Protein AF-A0A9P1GU45-F1 (afdb_monomer_lite)

Sequence (1144 aa):
MELRARAYQVQENEVKVYASIAVDAEQRFPANLCLVIDVSGSMQLPAVLKDQEASELSILDIVVHSCRTVIHSLSAEDQLGIVTYSDAAEVKLALTAMDAAGKAAAEAALQTLRADGQTNLWQGLESALDLLRSATSSGRISSALLLTDGVPNVEPVEGHLAALRRYQEASGKLPCTLHTFGFGYDLDSQLLDQLSQAAGGIYVFIPDAGFVGTALVNCTGTAVTALGRNAQLTLTTEGTSCTSCTSCRALGYGERKGTVELGSIQLGQSKDVILDLKFVARPERLKLHLEFDGPAGSESHELDVDLQSLPTELSEECSLQSWRLQVVEMTQKLLGLKEEELPGAQQRVEDFLCFLRSATTAGADERLSALLEDVDGQVREAVSRQDWYQSWGAHYLRSLSRAHLAQVCNNFKDPGVQHYGGNLFHEVRDAADEIFLKLPPPNPATRSNVELLMAMGFPEDEVQRALEYAYDNVEQAATYLMEGMPAHRPAVRPVAHHPHRTVDMRAYYDASGAVADRPRGFGVWRQEPSPTGRPRPSTSNCTWRIFRQRLDHFEDSDAVDVATFPQRLCLYEGWWRNASLSGFRARGTAPGPIFFYTGNESPVDEYVNQTGLMWELAESFGALLVFAEHRCEPKSHGAFCGKGAARNCVGYCTTAQALADYAAILADLNRGAERSAVVVFGGSYGGMLSGWMRMKMPSVVDGAIAASAPIWQLATTVTHETLDWPSMAISRGLSAAGGASNRCFDTLRVAWPLLEGGFRSSQQLQLLSRRVNSCATLRSARSFTTWAQEAYFLLAEGNYPFPSTYIPSAVGDGGTLPAWPMRVACSHLNEDFGVQLEGSLKELNYTVTLGDLKVSVDWSQLQSNAAQLSERQLQPLLRLAEQVTKASAVWYNVSGTKTCWQMSQEVSQSTQKPSSPSGAKCPTCPACDKCPLCPVSRCAQIEAPCNFTGSVEKTFAWTSIVCNDDLSQISARGVGRDFYWPPWPYGTPRNYTVASITGPRGPQPGTCGAELSAQGLFGAPNTTDLWSSWLTAYYGGRDEIGQHRNIVWSNGALDPWSGMGVYPKNSKGSEGPMVQEINEDGSQISLVLDLGAHHLDLMFSDPHDPPCAAQARAIEKQRIWQWCQEAYSRYSSSGETDAESVVF

InterPro domains:
  IPR002035 von Willebrand factor, type A [PF13519] (34-150)
  IPR002035 von Willebrand factor, type A [PS50234] (32-205)
  IPR002035 von Willebrand factor, type A [SM00327] (30-218)
  IPR008758 Peptidase S28 [PF05577] (549-781)
  IPR009060 UBA-like superfamily [SSF46934] (429-487)
  IPR015940 Ubiquitin-associated domain [PF00627] (448-481)
  IPR015940 Ubiquitin-associated domain [PS50030] (444-484)
  IPR015940 Ubiquitin-associated domain [SM00165] (446-483)
  IPR029058 Alpha/Beta hydrolase fold [G3DSA:3.40.50.1820] (539-733)
  IPR029058 Alpha/Beta hydrolase fold [G3DSA:3.40.50.1820] (935-1128)
  IPR029058 Alpha/Beta hydrolase fold [SSF53474] (588-719)
  IPR032838 VWA-Hint protein, Vwaint domain [PF14624] (365-434)
  IPR036465 von Willebrand factor A-like domain superfamily [G3DSA:3.40.50.410] (31-220)
  IPR036465 von Willebrand factor A-like domain superfamily [SSF53300] (28-212)
  IPR041969 Intermembrane lipid transfer protein VPS13D, UBA domain [cd14306] (450-485)
  IPR042269 Serine carboxypeptidase S28, SKS domain [G3DSA:1.20.120.980] (734-917)

Organism: NCBI:txid2562237

Secondary structure (DSSP, 8-state):
-EEEEEEEEEETTEEEEEEEEE---SSPPPEEEEEEEE-SGGGGSBPPPTTSPPPSSBHHHHHHHHHHHHHHHS-TT-EEEEEEESSSEEEEEEEEE-SHHHHHHHHHHHHT----S---HHHHHHHHHHHHHTTTTSS-EEEEEEEESS--SS--TT-HHHHHHHHHHHHSS-SSEEEEEEESSSS-HHHHHHHHHHTT--EEEE-SHHHHHHHHHHHHHHHHTEEEEEEEEEEEETTEES-SEEEEEETTTEE-SSEEEEEEEETTS-EEEEEEEEESS--SEEEEEEEEEETTEEEEEEEEEE-SS--SSPPHHHHHHHHHHHHHHHHHHTTT--GGGHHHHHHHHHHHHHHHHHHT-SS--HHHHHHHHHIIIIIHHHHH-HHHIIIIIHHHHHHHHHHHHHT----SS-GGGTT---HHHHHHHHHHHHHHHHSPPPPP----HHHHHHTTT--HHHHHHHHHHTTT-HHHHHHHHHH---SS----PPPPP-PPPP---TTSB-TTS-BPPPPS-----------TTSPPP-GGG-EEEEEEEES-SS-----SS--EEEEEEEEE-TT---TTT-S---TT-PPPPEEEEE--SS-HHHHHTT-HHHHHHHHHHTPEEEEEPPTTSTTT-GGGGT----S-SSTT--HHHHHHHHHHHHHHHT-SSSPPPEEEEEETHHHHHHHHHHHH-TTT-SEEEEET--TT-STTT--TTTTTHHHHHHHHHTSGGGT--TTHHHHHHHHHHHHHHH--SHHHHHHHHHHHTBSS--S-HHHHHHHHHHHHHHHHHT--SS-B-HHHHHHSSS--BPSSHHHHHHHTT-S---EEEEEETTTTEEEEEETTEEEEEETTEEEE-GGG--TTTTHHHHHHHHHHHHHHHHHHTTTS--SSB---------S--PPP------TTS---TTPPPPPHHHHTT-PPPP---SPPPTTHHHHHHHHHHT------B-SSSSS--S-BTTT--TT--HHHHHTTTSS-THHHHHHHHHHT---S-SS--TT--HHHHHH--TTTGGG--SEEEEEETT-TTGGGS---TT--GGGS-SEEESSTTSSEEEEEETT--TTGGGSPP-TT--HHHHHHHHHHHHHHHHHHHHHHHHHHHH----TT----

Radius of gyration: 36.73 Å; chains: 1; bounding box: 100×84×94 Å

Foldseek 3Di:
DDWDKAWFDADAQKIKMKIKDAFADDDFDAAEEEELAEQAQQQQFFFDDVPDPGDLFGNLLLVLLLVLLLLVLHDQSHWYWYWYDAPAIDTLGQTDGSDPVRSVSSNVSSVPGHRYHHAQPQRSVVVRQVRLQVCLLVLHAYEYEAEDAEEHPDADPVGRLVSLVVVCVVVVHGSHQYEYEYEAQHYPLVVNLSNNVVRLHAYAYHHGSVWSNLLSLQVSLQRRQWFFFQKKKFKDDPPDQPPQWPFKAKQLQGTDRGMGGLGTDGHQFMRMIMITTGGPHDGQWMKIKIWTQGSVGIDIDIDIYGDPDHHNDDDPVNVLLNLLSVLLVLLVVVAPDDPVCLVVNLVSLVVSLVVLVVVQPDPRDVLSVLVSCLSVPLQSVCSVDPVSVNRPSNSVSRRSSRLSSNLGQSGDPRSNSVPRDGPSSVVSSVVSVVSSVPDDRRDHPDDQLLRVVVVVVADSVLLVVLCVLVVNDNVSSNVCRVPNHDPDRDDDDDDDDDDDDDDDPPPAADPVRDGPDDDPDDDDDDPDPDPPPDDQDACVQWDKDWDWAFLDPPDDDPDPDGDTWTWIKTKHQPLWQDPVPPPDPPPPDAGQAEEEQLADQFFLRLLRHFLALCVVLCNVRSYIYMYTHFCLYCVGGVLQVQPDQALARLQSLALVNSLVRRLVVLLVVQQAQGGHAYEYEYFEVSLQSQLLSCLPPVVRHLFYERFLYLLQLDLVRDAPLLQALLQVLLLCCQDVLLPAANQRLVLLLPLLLCQQQQQDDQVSQQLLCVLLQAPDRDPGSVLLNVLLVVLSQLLLQVQAQAWDQNSCVQPHPRFIQGHRLSNVLRVLRNDDLVKDWDDALLQQAIWIDRQPWIWTGHQQDIDIPNVVDDPVRCVSSSSSSNSSSVSSCSRVCSVVPDPGHHSPDPPPPDPDDDDDPPDDADPPDDDDPPDDRDDPVVVPPDRRGQRQPDDDDRSSSVLSHCQNQVPFRRHWDCLRNGSDPRTPVRPQDVPHGSCRRCPLHDDQSCVSQVVCVVSSRHNGDNHDDSNRCRSCVPSHHLVCSQVGFNYEFEAESSESSQSSTHAADPAPGLVHDQWGQNYPSSRYIYGHQSNDRRRLLSGNDDPSDDPSSVVRSVVVSVSVVVSSVVVSVVCVVVSDSDSPPPDD

Structure (mmCIF, N/CA/C/O backbone):
data_AF-A0A9P1GU45-F1
#
_entry.id   AF-A0A9P1GU45-F1
#
loop_
_atom_site.group_PDB
_atom_site.id
_atom_site.type_symbol
_atom_site.label_atom_id
_atom_site.label_alt_id
_atom_site.label_comp_id
_atom_site.label_asym_id
_atom_site.label_entity_id
_atom_site.label_seq_id
_atom_site.pdbx_PDB_ins_code
_atom_site.Cartn_x
_atom_site.Cartn_y
_atom_site.Cartn_z
_atom_site.occupancy
_atom_site.B_iso_or_equiv
_atom_site.auth_seq_id
_atom_site.auth_comp_id
_atom_site.auth_asym_id
_atom_site.auth_atom_id
_atom_site.pdbx_PDB_model_num
ATOM 1 N N . MET A 1 1 ? -43.616 10.284 -11.484 1.00 79.94 1 MET A N 1
ATOM 2 C CA . MET A 1 1 ? -43.050 11.452 -10.782 1.00 79.94 1 MET A CA 1
ATOM 3 C C . MET A 1 1 ? -44.050 11.948 -9.755 1.00 79.94 1 MET A C 1
ATOM 5 O O . MET A 1 1 ? -45.228 12.053 -10.078 1.00 79.94 1 MET A O 1
ATOM 9 N N . GLU A 1 2 ? -43.591 12.233 -8.542 1.00 86.12 2 GLU A N 1
ATOM 10 C CA . GLU A 1 2 ? -44.412 12.716 -7.436 1.00 86.12 2 GLU A CA 1
ATOM 11 C C . GLU A 1 2 ? -43.676 13.829 -6.674 1.00 86.12 2 GLU A C 1
ATOM 13 O O . GLU A 1 2 ? -42.556 13.634 -6.204 1.00 86.12 2 GLU A O 1
ATOM 18 N N . LEU A 1 3 ? -44.310 15.002 -6.556 1.00 91.88 3 LEU A N 1
ATOM 19 C CA . LEU A 1 3 ? -43.859 16.091 -5.688 1.00 91.88 3 LEU A CA 1
ATOM 20 C C . LEU A 1 3 ? -44.519 15.912 -4.318 1.00 91.88 3 LEU A C 1
ATOM 22 O O . LEU A 1 3 ? -45.742 15.993 -4.203 1.00 91.88 3 LEU A O 1
ATOM 26 N N . ARG A 1 4 ? -43.710 15.684 -3.283 1.00 93.50 4 ARG A N 1
ATOM 27 C CA . ARG A 1 4 ? -44.151 15.536 -1.891 1.00 93.50 4 ARG A CA 1
ATOM 28 C C . ARG A 1 4 ? -43.561 16.655 -1.048 1.00 93.50 4 ARG A C 1
ATOM 30 O O . ARG A 1 4 ? -42.421 17.056 -1.261 1.00 93.50 4 ARG A O 1
ATOM 37 N N . ALA A 1 5 ? -44.301 17.132 -0.053 1.00 93.25 5 ALA A N 1
ATOM 38 C CA . ALA A 1 5 ? -43.757 18.070 0.918 1.00 93.25 5 ALA A CA 1
ATOM 39 C C . ALA A 1 5 ? -44.391 17.911 2.296 1.00 93.25 5 ALA A C 1
ATOM 41 O O . ALA A 1 5 ? -45.558 17.540 2.427 1.00 93.25 5 ALA A O 1
ATOM 42 N N . ARG A 1 6 ? -43.611 18.220 3.332 1.00 93.50 6 ARG A N 1
ATOM 43 C CA . ARG A 1 6 ? -44.052 18.226 4.725 1.00 93.50 6 ARG A CA 1
ATOM 44 C C . ARG A 1 6 ? -43.491 19.442 5.449 1.00 93.50 6 ARG A C 1
ATOM 46 O O . ARG A 1 6 ? -42.297 19.720 5.369 1.00 93.50 6 ARG A O 1
ATOM 53 N N . ALA A 1 7 ? -44.368 20.156 6.145 1.00 93.69 7 ALA A N 1
ATOM 54 C CA . ALA A 1 7 ? -44.029 21.337 6.924 1.00 93.69 7 ALA A CA 1
ATOM 55 C C . ALA A 1 7 ? -43.937 21.009 8.424 1.00 93.69 7 ALA A C 1
ATOM 57 O O . ALA A 1 7 ? -44.648 20.135 8.925 1.00 93.69 7 ALA A O 1
ATOM 58 N N . TYR A 1 8 ? -43.070 21.734 9.128 1.00 94.94 8 TYR A N 1
ATOM 59 C CA . TYR A 1 8 ? -42.759 21.563 10.545 1.00 94.94 8 TYR A CA 1
ATOM 60 C C . TYR A 1 8 ? -42.698 22.919 11.247 1.00 94.94 8 TYR A C 1
ATOM 62 O O . TYR A 1 8 ? -42.194 23.898 10.692 1.00 94.94 8 TYR A O 1
ATOM 70 N N . GLN A 1 9 ? -43.194 22.975 12.480 1.00 92.75 9 GLN A N 1
ATOM 71 C CA . GLN A 1 9 ? -43.167 24.176 13.307 1.00 92.75 9 GLN A CA 1
ATOM 72 C C . GLN A 1 9 ? -41.803 24.327 13.984 1.00 92.75 9 GLN A C 1
ATOM 74 O O . GLN A 1 9 ? -41.399 23.438 14.730 1.00 92.75 9 GLN A O 1
ATOM 79 N N . VAL A 1 10 ? -41.133 25.469 13.788 1.00 89.62 10 VAL A N 1
ATOM 80 C CA . VAL A 1 10 ? -39.860 25.781 14.467 1.00 89.62 10 VAL A CA 1
ATOM 81 C C . VAL A 1 10 ? -40.077 26.797 15.596 1.00 89.62 10 VAL A C 1
ATOM 83 O O . VAL A 1 10 ? -39.764 26.513 16.748 1.00 89.62 10 VAL A O 1
ATOM 86 N N . GLN A 1 11 ? -40.667 27.960 15.292 1.00 86.00 11 GLN A N 1
ATOM 87 C CA . GLN A 1 11 ? -41.050 29.013 16.258 1.00 86.00 11 GLN A CA 1
ATOM 88 C C . GLN A 1 11 ? -42.329 29.721 15.799 1.00 86.00 11 GLN A C 1
ATOM 90 O O . GLN A 1 11 ? -42.783 29.477 14.690 1.00 86.00 11 GLN A O 1
ATOM 95 N N . GLU A 1 12 ? -42.925 30.609 16.600 1.00 78.19 12 GLU A N 1
ATOM 96 C CA . GLU A 1 12 ? -44.137 31.355 16.223 1.00 78.19 12 GLU A CA 1
ATOM 97 C C . GLU A 1 12 ? -43.920 32.152 14.911 1.00 78.19 12 GLU A C 1
ATOM 99 O O . GLU A 1 12 ? -43.181 33.133 14.880 1.00 78.19 12 GLU A O 1
ATOM 104 N N . ASN A 1 13 ? -44.553 31.700 13.817 1.00 82.31 13 ASN A N 1
ATOM 105 C CA . ASN A 1 13 ? -44.382 32.149 12.417 1.00 82.31 13 ASN A CA 1
ATOM 106 C C . ASN A 1 13 ? -43.105 31.703 11.664 1.00 82.31 13 ASN A C 1
ATOM 108 O O . ASN A 1 13 ? -42.894 32.141 10.531 1.00 82.31 13 ASN A O 1
ATOM 112 N N . GLU A 1 14 ? -42.303 30.794 12.222 1.00 89.69 14 GLU A N 1
ATOM 113 C CA . GLU A 1 14 ? -41.177 30.133 11.540 1.00 89.69 14 GLU A CA 1
ATOM 114 C C . GLU A 1 14 ? -41.497 28.662 11.248 1.00 89.69 14 GLU A C 1
ATOM 116 O O . GLU A 1 14 ? -41.825 27.882 12.149 1.00 89.69 14 GLU A O 1
ATOM 121 N N . VAL A 1 15 ? -41.399 28.290 9.973 1.00 91.62 15 VAL A N 1
ATOM 122 C CA . VAL A 1 15 ? -41.758 26.975 9.441 1.00 91.62 15 VAL A CA 1
ATOM 123 C C . VAL A 1 15 ? -40.598 26.416 8.627 1.00 91.62 15 VAL A C 1
ATOM 125 O O . VAL A 1 15 ? -40.049 27.106 7.771 1.00 91.62 15 VAL A O 1
ATOM 128 N N . LYS A 1 16 ? -40.271 25.142 8.849 1.00 94.06 16 LYS A N 1
ATOM 129 C CA . LYS A 1 16 ? -39.353 24.376 7.999 1.00 94.06 16 LYS A CA 1
ATOM 130 C C . LYS A 1 16 ? -40.163 23.475 7.073 1.00 94.06 16 LYS A C 1
ATOM 132 O O . LYS A 1 16 ? -41.028 22.745 7.549 1.00 94.06 16 LYS A O 1
ATOM 137 N N . VAL A 1 17 ? -39.902 23.506 5.771 1.00 93.44 17 VAL A N 1
ATOM 138 C CA . VAL A 1 17 ? -40.569 22.651 4.778 1.00 93.44 17 VAL A CA 1
ATOM 139 C C . VAL A 1 17 ? -39.537 21.749 4.118 1.00 93.44 17 VAL A C 1
ATOM 141 O O . VAL A 1 17 ? -38.572 22.230 3.531 1.00 93.44 17 VAL A O 1
ATOM 144 N N . TYR A 1 18 ? -39.757 20.442 4.208 1.00 95.50 18 TYR A N 1
ATOM 145 C CA . TYR A 1 18 ? -39.042 19.442 3.426 1.00 95.50 18 TYR A CA 1
ATOM 146 C C . TYR A 1 18 ? -39.860 19.127 2.179 1.00 95.50 18 TYR A C 1
ATOM 148 O O . TYR A 1 18 ? -41.001 18.684 2.307 1.00 95.50 18 TYR A O 1
ATOM 156 N N . ALA A 1 19 ? -39.296 19.375 1.000 1.00 94.31 19 ALA A N 1
ATOM 157 C CA . ALA A 1 19 ? -39.880 19.016 -0.286 1.00 94.31 19 ALA A CA 1
ATOM 158 C C . ALA A 1 19 ? -39.000 17.966 -0.973 1.00 94.31 19 ALA A C 1
ATOM 160 O O . ALA A 1 19 ? -37.783 18.125 -1.031 1.00 94.31 19 ALA A O 1
ATOM 161 N N . SER A 1 20 ? -39.622 16.914 -1.499 1.00 94.44 20 SER A N 1
ATOM 162 C CA . SER A 1 20 ? -38.959 15.821 -2.203 1.00 94.44 20 SER A CA 1
ATOM 163 C C . SER A 1 20 ? -39.641 15.578 -3.541 1.00 94.44 20 SER A C 1
ATOM 165 O O . SER A 1 20 ? -40.869 15.478 -3.625 1.00 94.44 20 SER A O 1
ATOM 167 N N . ILE A 1 21 ? -38.838 15.512 -4.594 1.00 92.62 21 ILE A N 1
ATOM 168 C CA . ILE A 1 21 ? -39.270 15.246 -5.961 1.00 92.62 21 ILE A CA 1
ATOM 169 C C . ILE A 1 21 ? -38.822 13.830 -6.288 1.00 92.62 21 ILE A C 1
ATOM 171 O O . ILE A 1 21 ? -37.649 13.618 -6.580 1.00 92.62 21 ILE A O 1
ATOM 175 N N . ALA A 1 22 ? -39.735 12.866 -6.207 1.00 84.31 22 ALA A N 1
ATOM 176 C CA . ALA A 1 22 ? -39.440 11.460 -6.455 1.00 84.31 22 ALA A CA 1
ATOM 177 C C . ALA A 1 22 ? -39.837 11.063 -7.881 1.00 84.31 22 ALA A C 1
ATOM 179 O O . ALA A 1 22 ? -40.933 11.379 -8.359 1.00 84.31 22 ALA A O 1
ATOM 180 N N . VAL A 1 23 ? -38.954 10.347 -8.572 1.00 83.56 23 VAL A N 1
ATOM 181 C CA . VAL A 1 23 ? -39.181 9.891 -9.943 1.00 83.56 23 VAL A CA 1
ATOM 182 C C . VAL A 1 23 ? -38.963 8.387 -10.025 1.00 83.56 23 VAL A C 1
ATOM 184 O O . VAL A 1 23 ? -37.874 7.923 -10.344 1.00 83.56 23 VAL A O 1
ATOM 187 N N . ASP A 1 24 ? -40.025 7.623 -9.782 1.00 74.56 24 ASP A N 1
ATOM 188 C CA . ASP A 1 24 ? -40.003 6.173 -9.968 1.00 74.56 24 ASP A CA 1
ATOM 189 C C . ASP A 1 24 ? -40.193 5.852 -11.458 1.00 74.56 24 ASP A C 1
ATOM 191 O O . ASP A 1 24 ? -41.308 5.908 -11.983 1.00 74.56 24 ASP A O 1
ATOM 195 N N . ALA A 1 25 ? -39.095 5.579 -12.164 1.00 72.75 25 ALA A N 1
ATOM 196 C CA . ALA A 1 25 ? -39.127 5.014 -13.508 1.00 72.75 25 ALA A CA 1
ATOM 197 C C . ALA A 1 25 ? -37.917 4.101 -13.730 1.00 72.75 25 ALA A C 1
ATOM 199 O O . ALA A 1 25 ? -36.798 4.436 -13.346 1.00 72.75 25 ALA A O 1
ATOM 200 N N . GLU A 1 26 ? -38.156 2.963 -14.378 1.00 67.62 26 GLU A N 1
ATOM 201 C CA . GLU A 1 26 ? -37.149 1.915 -14.596 1.00 67.62 26 GLU A CA 1
ATOM 202 C C . GLU A 1 26 ? -36.480 2.002 -15.979 1.00 67.62 26 GLU A C 1
ATOM 204 O O . GLU A 1 26 ? -35.521 1.288 -16.246 1.00 67.62 26 GLU A O 1
ATOM 209 N N . GLN A 1 27 ? -36.953 2.885 -16.869 1.00 78.06 27 GLN A N 1
ATOM 210 C CA . GLN A 1 27 ? -36.431 3.025 -18.230 1.00 78.06 27 GLN A CA 1
ATOM 211 C C . GLN A 1 27 ? -36.032 4.475 -18.524 1.00 78.06 27 GLN A C 1
ATOM 213 O O . GLN A 1 27 ? -36.821 5.395 -18.304 1.00 78.06 27 GLN A O 1
ATOM 218 N N . ARG A 1 28 ? -34.814 4.675 -19.049 1.00 87.44 28 ARG A N 1
ATOM 219 C CA . ARG A 1 28 ? -34.313 5.998 -19.459 1.00 87.44 28 ARG A CA 1
ATOM 220 C C . ARG A 1 28 ? -34.787 6.418 -20.846 1.00 87.44 28 ARG A C 1
ATOM 222 O O . ARG A 1 28 ? -35.091 5.579 -21.691 1.00 87.44 28 ARG A O 1
ATOM 229 N N . PHE A 1 29 ? -34.761 7.726 -21.086 1.00 87.25 29 PHE A N 1
ATOM 230 C CA . PHE A 1 29 ? -34.951 8.309 -22.410 1.00 87.25 29 PHE A CA 1
ATOM 231 C C . PHE A 1 29 ? -33.634 8.321 -23.204 1.00 87.25 29 PHE A C 1
ATOM 233 O O . PHE A 1 29 ? -32.552 8.328 -22.603 1.00 87.25 29 PHE A O 1
ATOM 240 N N . PRO A 1 30 ? -33.698 8.350 -24.546 1.00 90.12 30 PRO A N 1
ATOM 241 C CA . PRO A 1 30 ? -32.519 8.597 -25.362 1.00 90.12 30 PRO A CA 1
ATOM 242 C C . PRO A 1 30 ? -31.936 9.989 -25.082 1.00 90.12 30 PRO A C 1
ATOM 244 O O . PRO A 1 30 ? -32.676 10.968 -24.941 1.00 90.12 30 PRO A O 1
ATOM 247 N N . ALA A 1 31 ? -30.611 10.082 -25.027 1.00 92.06 31 ALA A N 1
ATOM 248 C CA . ALA A 1 31 ? -29.889 11.298 -24.670 1.00 92.06 31 ALA A CA 1
ATOM 249 C C . ALA A 1 31 ? -29.032 11.826 -25.829 1.00 92.06 31 ALA A C 1
ATOM 251 O O . ALA A 1 31 ? -28.593 11.071 -26.699 1.00 92.06 31 ALA A O 1
ATOM 252 N N . ASN A 1 32 ? -28.773 13.134 -25.816 1.00 94.12 32 ASN A N 1
ATOM 253 C CA . ASN A 1 32 ? -27.743 13.766 -26.634 1.00 94.12 32 ASN A CA 1
ATOM 254 C C . ASN A 1 32 ? -26.574 14.160 -25.733 1.00 94.12 32 ASN A C 1
ATOM 256 O O . ASN A 1 32 ? -26.759 14.905 -24.771 1.00 94.12 32 ASN A O 1
ATOM 260 N N . LEU A 1 33 ? -25.366 13.722 -26.063 1.00 95.38 33 LEU A N 1
ATOM 261 C CA . LEU A 1 33 ? -24.152 14.151 -25.378 1.00 95.38 33 LEU A CA 1
ATOM 262 C C . LEU A 1 33 ? -23.225 14.891 -26.337 1.00 95.38 33 LEU A C 1
ATOM 264 O O . LEU A 1 33 ? -23.083 14.516 -27.497 1.00 95.38 33 LEU A O 1
ATOM 268 N N . CYS A 1 34 ? -22.569 15.936 -25.848 1.00 97.19 34 CYS A N 1
ATOM 269 C CA . CYS A 1 34 ? -21.480 16.596 -26.558 1.00 97.19 34 CYS A CA 1
ATOM 270 C C . CYS A 1 34 ? -20.220 16.562 -25.697 1.00 97.19 34 CYS A C 1
ATOM 272 O O . CYS A 1 34 ? -20.210 17.125 -24.603 1.00 97.19 34 CYS A O 1
ATOM 274 N N . LEU A 1 35 ? -19.163 15.928 -26.197 1.00 97.50 35 LEU A N 1
ATOM 275 C CA . LEU A 1 35 ? -17.834 15.997 -25.596 1.00 97.50 35 LEU A CA 1
ATOM 276 C C . LEU A 1 35 ? -17.165 17.274 -26.096 1.00 97.50 35 LEU A C 1
ATOM 278 O O . LEU A 1 35 ? -17.007 17.446 -27.304 1.00 97.50 35 LEU A O 1
ATOM 282 N N . VAL A 1 36 ? -16.828 18.177 -25.181 1.00 97.25 36 VAL A N 1
ATOM 283 C CA . VAL A 1 36 ? -16.155 19.447 -25.466 1.00 97.25 36 VAL A CA 1
ATOM 284 C C . VAL A 1 36 ? -14.738 19.329 -24.920 1.00 97.25 36 VAL A C 1
ATOM 286 O O . VAL A 1 36 ? -14.512 19.484 -23.723 1.00 97.25 36 VAL A O 1
ATOM 289 N N . ILE A 1 37 ? -13.812 18.946 -25.794 1.00 96.12 37 ILE A N 1
ATOM 290 C CA . ILE A 1 37 ? -12.472 18.484 -25.436 1.00 96.12 37 ILE A CA 1
ATOM 291 C C . ILE A 1 37 ? -11.472 19.611 -25.662 1.00 96.12 37 ILE A C 1
ATOM 293 O O . ILE A 1 37 ? -11.293 20.076 -26.791 1.00 96.12 37 ILE A O 1
ATOM 297 N N . ASP A 1 38 ? -10.806 20.024 -24.594 1.00 94.19 38 ASP A N 1
ATOM 298 C CA . ASP A 1 38 ? -9.629 20.870 -24.687 1.00 94.19 38 ASP A CA 1
ATOM 299 C C . ASP A 1 38 ? -8.501 20.103 -25.385 1.00 94.19 38 ASP A C 1
ATOM 301 O O . ASP A 1 38 ? -8.163 18.980 -25.007 1.00 94.19 38 ASP A O 1
ATOM 305 N N . VAL A 1 39 ? -7.950 20.688 -26.443 1.00 91.75 39 VAL A N 1
ATOM 306 C CA . VAL A 1 39 ? -6.758 20.177 -27.129 1.00 91.75 39 VAL A CA 1
ATOM 307 C C . VAL A 1 39 ? -5.661 21.237 -27.146 1.00 91.75 39 VAL A C 1
ATOM 309 O O . VAL A 1 39 ? -4.822 21.228 -28.038 1.00 91.75 39 VAL A O 1
ATOM 312 N N . SER A 1 40 ? -5.672 22.169 -26.192 1.00 87.56 40 SER A N 1
ATOM 313 C CA . SER A 1 40 ? -4.612 23.160 -26.017 1.00 87.56 40 SER A CA 1
ATOM 314 C C . SER A 1 40 ? -3.289 22.514 -25.602 1.00 87.56 40 SER A C 1
ATOM 316 O O . SER A 1 40 ? -3.247 21.369 -25.146 1.00 87.56 40 SER A O 1
ATOM 318 N N . GLY A 1 41 ? -2.180 23.243 -25.765 1.00 79.00 41 GLY A N 1
ATOM 319 C CA . GLY A 1 41 ? -0.844 22.721 -25.459 1.00 79.00 41 GLY A CA 1
ATOM 320 C C . GLY A 1 41 ? -0.655 22.234 -24.013 1.00 79.00 41 GLY A C 1
ATOM 321 O O . GLY A 1 41 ? 0.151 21.331 -23.796 1.00 79.00 41 GLY A O 1
ATOM 322 N N . SER A 1 42 ? -1.404 22.764 -23.033 1.00 81.38 42 SER A N 1
ATOM 323 C CA . SER A 1 42 ? -1.340 22.294 -21.637 1.00 81.38 42 SER A CA 1
ATOM 324 C C . SER A 1 42 ? -1.778 20.840 -21.499 1.00 81.38 42 SER A C 1
ATOM 326 O O . SER A 1 42 ? -1.143 20.096 -20.760 1.00 81.38 42 SER A O 1
ATOM 328 N N . MET A 1 43 ? -2.719 20.385 -22.332 1.00 84.50 43 MET A N 1
ATOM 329 C CA . MET A 1 43 ? -3.230 19.011 -22.322 1.00 84.50 43 MET A CA 1
ATOM 330 C C . MET A 1 43 ? -2.166 17.960 -22.692 1.00 84.50 43 MET A C 1
ATOM 332 O O . MET A 1 43 ? -2.415 16.760 -22.559 1.00 84.50 43 MET A O 1
ATOM 336 N N . GLN A 1 44 ? -0.984 18.388 -23.161 1.00 81.12 44 GLN A N 1
ATOM 337 C CA . GLN A 1 44 ? 0.183 17.531 -23.397 1.00 81.12 44 GLN A CA 1
ATOM 338 C C . GLN A 1 44 ? 1.003 17.259 -22.126 1.00 81.12 44 GLN A C 1
ATOM 340 O O . GLN A 1 44 ? 1.896 16.410 -22.150 1.00 81.12 44 GLN A O 1
ATOM 345 N N . LEU A 1 45 ? 0.723 17.958 -21.022 1.00 74.81 45 LEU A N 1
ATOM 346 C CA . LEU A 1 45 ? 1.407 17.726 -19.758 1.00 74.81 45 LEU A CA 1
ATOM 347 C C . LEU A 1 45 ? 1.233 16.264 -19.318 1.00 74.81 45 LEU A C 1
ATOM 349 O O . LEU A 1 45 ? 0.163 15.678 -19.529 1.00 74.81 45 LEU A O 1
ATOM 353 N N . PRO A 1 46 ? 2.270 15.662 -18.711 1.00 71.81 46 PRO A N 1
ATOM 354 C CA . PRO A 1 46 ? 2.176 14.309 -18.195 1.00 71.81 46 PRO A CA 1
ATOM 355 C C . PRO A 1 46 ? 1.057 14.202 -17.170 1.00 71.81 46 PRO A C 1
ATOM 357 O O . PRO A 1 46 ? 0.936 15.026 -16.260 1.00 71.81 46 PRO A O 1
ATOM 360 N N . ALA A 1 47 ? 0.253 13.158 -17.287 1.00 70.31 47 ALA A N 1
ATOM 361 C CA . ALA A 1 47 ? -0.754 12.888 -16.293 1.00 70.31 47 ALA A CA 1
ATOM 362 C C . ALA A 1 47 ? -0.113 12.328 -15.022 1.00 70.31 47 ALA A C 1
ATOM 364 O O . ALA A 1 47 ? 0.564 11.299 -15.039 1.00 70.31 47 ALA A O 1
ATOM 365 N N . VAL A 1 48 ? -0.331 13.010 -13.904 1.00 61.94 48 VAL A N 1
ATOM 366 C CA . VAL A 1 48 ? 0.242 12.632 -12.612 1.00 61.94 48 VAL A CA 1
ATOM 367 C C . VAL A 1 48 ? -0.685 11.634 -11.916 1.00 61.94 48 VAL A C 1
ATOM 369 O O . VAL A 1 48 ? -1.901 11.831 -11.875 1.00 61.94 48 VAL A O 1
ATOM 372 N N . LEU A 1 49 ? -0.116 10.560 -11.365 1.00 55.81 49 LEU A N 1
ATOM 373 C CA . LEU A 1 49 ? -0.759 9.700 -10.372 1.00 55.81 49 LEU A CA 1
ATOM 374 C C . LEU A 1 49 ? -0.231 10.112 -9.000 1.00 55.81 49 LEU A C 1
ATOM 376 O O . LEU A 1 49 ? 0.977 10.266 -8.821 1.00 55.81 49 LEU A O 1
ATOM 380 N N . LYS A 1 50 ? -1.129 10.347 -8.039 1.00 41.50 50 LYS A N 1
ATOM 381 C CA . LYS A 1 50 ? -0.732 10.781 -6.697 1.00 41.50 50 LYS A CA 1
ATOM 382 C C . LYS A 1 50 ? 0.256 9.761 -6.108 1.00 41.50 50 LYS A C 1
ATOM 384 O O . LYS A 1 50 ? -0.049 8.572 -6.060 1.00 41.50 50 LYS A O 1
ATOM 389 N N . ASP A 1 51 ? 1.425 10.252 -5.696 1.00 41.94 51 ASP A N 1
ATOM 390 C CA . ASP A 1 51 ? 2.544 9.481 -5.133 1.00 41.94 51 ASP A CA 1
ATOM 391 C C . ASP A 1 51 ? 3.295 8.549 -6.125 1.00 41.94 51 ASP A C 1
ATOM 393 O O . ASP A 1 51 ? 3.921 7.576 -5.708 1.00 41.94 51 ASP A O 1
ATOM 397 N N . GLN A 1 52 ? 3.284 8.862 -7.432 1.00 40.47 52 GLN A N 1
ATOM 398 C CA . GLN A 1 52 ? 4.095 8.220 -8.488 1.00 40.47 52 GLN A CA 1
ATOM 399 C C . GLN A 1 52 ? 4.805 9.269 -9.374 1.00 40.47 52 GLN A C 1
ATOM 401 O O . GLN A 1 52 ? 4.434 10.444 -9.366 1.00 40.47 52 GLN A O 1
ATOM 406 N N . GLU A 1 53 ? 5.822 8.870 -10.150 1.00 35.50 53 GLU A N 1
ATOM 407 C CA . GLU A 1 53 ? 6.394 9.737 -11.195 1.00 35.50 53 GLU A CA 1
ATOM 408 C C . GLU A 1 53 ? 5.404 9.961 -12.355 1.00 35.50 53 GLU A C 1
ATOM 410 O O . GLU A 1 53 ? 4.446 9.210 -12.544 1.00 35.50 53 GLU A O 1
ATOM 415 N N . ALA A 1 54 ? 5.634 11.036 -13.113 1.00 40.31 54 ALA A N 1
ATOM 416 C CA . ALA A 1 54 ? 4.840 11.439 -14.269 1.00 40.31 54 ALA A CA 1
ATOM 417 C C . ALA A 1 54 ? 4.602 10.268 -15.244 1.00 40.31 54 ALA A C 1
ATOM 419 O O . ALA A 1 54 ? 5.551 9.630 -15.695 1.00 40.31 54 ALA A O 1
ATOM 420 N N . SER A 1 55 ? 3.337 10.000 -15.583 1.00 51.50 55 SER A N 1
ATOM 421 C CA . SER A 1 55 ? 2.977 8.976 -16.569 1.00 51.50 55 SER A CA 1
ATOM 422 C C . SER A 1 55 ? 3.564 9.306 -17.947 1.00 51.50 55 SER A C 1
ATOM 424 O O . SER A 1 55 ? 3.609 10.471 -18.338 1.00 51.50 55 SER A O 1
ATOM 426 N N . GLU A 1 56 ? 3.931 8.287 -18.734 1.00 60.09 56 GLU A N 1
ATOM 427 C CA . GLU A 1 56 ? 4.227 8.443 -20.174 1.00 60.09 56 GLU A CA 1
ATOM 428 C C . GLU A 1 56 ? 2.993 8.904 -20.984 1.00 60.09 56 GLU A C 1
ATOM 430 O O . GLU A 1 56 ? 3.102 9.238 -22.163 1.00 60.09 56 GLU A O 1
ATOM 435 N N . LEU A 1 57 ? 1.811 8.907 -20.358 1.00 70.00 57 LEU A N 1
ATOM 436 C CA . LEU A 1 57 ? 0.552 9.382 -20.921 1.00 70.00 57 LEU A CA 1
ATOM 437 C C . LEU A 1 57 ? 0.329 10.860 -20.591 1.00 70.00 57 LEU A C 1
ATOM 439 O O . LEU A 1 57 ? 0.461 11.282 -19.441 1.00 70.00 57 LEU A O 1
ATOM 443 N N . SER A 1 58 ? -0.098 11.627 -21.589 1.00 83.38 58 SER A N 1
ATOM 444 C CA . SER A 1 58 ? -0.560 13.002 -21.397 1.00 83.38 58 SER A CA 1
ATOM 445 C C . SER A 1 58 ? -1.956 13.058 -20.769 1.00 83.38 58 SER A C 1
ATOM 447 O O . SER A 1 58 ? -2.717 12.083 -20.792 1.00 83.38 58 SER A O 1
ATOM 449 N N . ILE A 1 59 ? -2.338 14.223 -20.244 1.00 84.69 59 ILE A N 1
ATOM 450 C CA . ILE A 1 59 ? -3.716 14.472 -19.796 1.00 84.69 59 ILE A CA 1
ATOM 451 C C . ILE A 1 59 ? -4.708 14.210 -20.944 1.00 84.69 59 ILE A C 1
ATOM 453 O O . ILE A 1 59 ? -5.735 13.556 -20.734 1.00 84.69 59 ILE A O 1
ATOM 457 N N . LEU A 1 60 ? -4.374 14.620 -22.176 1.00 88.50 60 LEU A N 1
ATOM 458 C CA . LEU A 1 60 ? -5.185 14.348 -23.364 1.00 88.50 60 LEU A CA 1
ATOM 459 C C . LEU A 1 60 ? -5.379 12.844 -23.616 1.00 88.50 60 LEU A C 1
ATOM 461 O O . LEU A 1 60 ? -6.485 12.431 -23.965 1.00 88.50 60 LEU A O 1
ATOM 465 N N . ASP A 1 61 ? -4.355 12.013 -23.407 1.00 85.31 61 ASP A N 1
ATOM 466 C CA . ASP A 1 61 ? -4.450 10.559 -23.613 1.00 85.31 61 ASP A CA 1
ATOM 467 C C . ASP A 1 61 ? -5.483 9.917 -22.680 1.00 85.31 61 ASP A C 1
ATOM 469 O O . ASP A 1 61 ? -6.280 9.064 -23.094 1.00 85.31 61 ASP A O 1
ATOM 473 N N . ILE A 1 62 ? -5.525 10.358 -21.422 1.00 85.25 62 ILE A N 1
ATOM 474 C CA . ILE A 1 62 ? -6.492 9.840 -20.450 1.00 85.25 62 ILE A CA 1
ATOM 475 C C . ILE A 1 62 ? -7.894 10.376 -20.726 1.00 85.25 62 ILE A C 1
ATOM 477 O O . ILE A 1 62 ? -8.879 9.635 -20.608 1.00 85.25 62 ILE A O 1
ATOM 481 N N . VAL A 1 63 ? -8.002 11.637 -21.147 1.00 89.00 63 VAL A N 1
ATOM 482 C CA . VAL A 1 63 ? -9.268 12.217 -21.602 1.00 89.00 63 VAL A CA 1
ATOM 483 C C . VAL A 1 63 ? -9.819 11.430 -22.788 1.00 89.00 63 VAL A C 1
ATOM 485 O O . VAL A 1 63 ? -10.988 11.043 -22.769 1.00 89.00 63 VAL A O 1
ATOM 488 N N . VAL A 1 64 ? -8.985 11.104 -23.779 1.00 89.50 64 VAL A N 1
ATOM 489 C CA . VAL A 1 64 ? -9.365 10.282 -24.936 1.00 89.50 64 VAL A CA 1
ATOM 490 C C . VAL A 1 64 ? -9.825 8.894 -24.496 1.00 89.50 64 VAL A C 1
ATOM 492 O O . VAL A 1 64 ? -10.888 8.444 -24.927 1.00 89.50 64 VAL A O 1
ATOM 495 N N . HIS A 1 65 ? -9.081 8.219 -23.617 1.00 87.19 65 HIS A N 1
ATOM 496 C CA . HIS A 1 65 ? -9.471 6.903 -23.103 1.00 87.19 65 HIS A CA 1
ATOM 497 C C . HIS A 1 65 ? -10.837 6.936 -22.398 1.00 87.19 65 HIS A C 1
ATOM 499 O O . HIS A 1 65 ? -11.699 6.080 -22.614 1.00 87.19 65 HIS A O 1
ATOM 505 N N . SER A 1 66 ? -11.083 7.984 -21.622 1.00 87.38 66 SER A N 1
ATOM 506 C CA . SER A 1 66 ? -12.336 8.154 -20.888 1.00 87.38 66 SER A CA 1
ATOM 507 C C . SER A 1 66 ? -13.497 8.502 -21.824 1.00 87.38 66 SER A C 1
ATOM 509 O O . SER A 1 66 ? -14.586 7.948 -21.694 1.00 87.38 66 SER A O 1
ATOM 511 N N . CYS A 1 67 ? -13.253 9.311 -22.859 1.00 92.19 67 CYS A N 1
ATOM 512 C CA . CYS A 1 67 ? -14.224 9.580 -23.921 1.00 92.19 67 CYS A CA 1
ATOM 513 C C . CYS A 1 67 ? -14.615 8.309 -24.692 1.00 92.19 67 CYS A C 1
ATOM 515 O O . CYS A 1 67 ? -15.786 8.137 -25.032 1.00 92.19 67 CYS A O 1
ATOM 517 N N . ARG A 1 68 ? -13.674 7.382 -24.925 1.00 91.88 68 ARG A N 1
ATOM 518 C CA . ARG A 1 68 ? -13.980 6.069 -25.525 1.00 91.88 68 ARG A CA 1
ATOM 519 C C . ARG A 1 68 ? -14.940 5.269 -24.653 1.00 91.88 68 ARG A C 1
ATOM 521 O O . ARG A 1 68 ? -15.893 4.691 -25.169 1.00 91.88 68 ARG A O 1
ATOM 528 N N . THR A 1 69 ? -14.754 5.300 -23.339 1.00 89.88 69 THR A N 1
ATOM 529 C CA . THR A 1 69 ? -15.678 4.652 -22.397 1.00 89.88 69 THR A CA 1
ATOM 530 C C . THR A 1 69 ? -17.094 5.219 -22.517 1.00 89.88 69 THR A C 1
ATOM 532 O O . THR A 1 69 ? -18.049 4.447 -22.610 1.00 89.88 69 THR A O 1
ATOM 535 N N . VAL A 1 70 ? -17.238 6.548 -22.624 1.00 92.50 70 VAL A N 1
ATOM 536 C CA . VAL A 1 70 ? -18.537 7.198 -22.885 1.00 92.50 70 VAL A CA 1
ATOM 537 C C . VAL A 1 70 ? -19.133 6.732 -24.216 1.00 92.50 70 VAL A C 1
ATOM 539 O O . VAL A 1 70 ? -20.288 6.330 -24.263 1.00 92.50 70 VAL A O 1
ATOM 542 N N . ILE A 1 71 ? -18.353 6.713 -25.301 1.00 94.25 71 ILE A N 1
ATOM 543 C CA . ILE A 1 71 ? -18.823 6.244 -26.619 1.00 94.25 71 ILE A CA 1
ATOM 544 C C . ILE A 1 71 ? -19.378 4.818 -26.532 1.00 94.25 71 ILE A C 1
ATOM 546 O O . ILE A 1 71 ? -20.441 4.513 -27.082 1.00 94.25 71 ILE A O 1
ATOM 550 N N . HIS A 1 72 ? -18.670 3.926 -25.841 1.00 91.81 72 HIS A N 1
ATOM 551 C CA . HIS A 1 72 ? -19.056 2.525 -25.765 1.00 91.81 72 HIS A CA 1
ATOM 552 C C . HIS A 1 72 ? -20.230 2.265 -24.816 1.00 91.81 72 HIS A C 1
ATOM 554 O O . HIS A 1 72 ? -20.988 1.332 -25.099 1.00 91.81 72 HIS A O 1
ATOM 560 N N . SER A 1 73 ? -20.436 3.089 -23.783 1.00 91.56 73 SER A N 1
ATOM 561 C CA . SER A 1 73 ? -21.553 2.954 -22.834 1.00 91.56 73 SER A CA 1
ATOM 562 C C . SER A 1 73 ? -22.899 3.449 -23.377 1.00 91.56 73 SER A C 1
ATOM 564 O O . SER A 1 73 ? -23.952 3.042 -22.883 1.00 91.56 73 SER A O 1
ATOM 566 N N . LEU A 1 74 ? -22.896 4.270 -24.432 1.00 93.69 74 LEU A N 1
ATOM 567 C CA . LEU A 1 74 ? -24.121 4.765 -25.063 1.00 93.69 74 LEU A CA 1
ATOM 568 C C . LEU A 1 74 ? -24.842 3.698 -25.896 1.00 93.69 74 LEU A C 1
ATOM 570 O O . LEU A 1 74 ? -24.234 2.796 -26.481 1.00 93.69 74 LEU A O 1
ATOM 574 N N . SER A 1 75 ? -26.167 3.804 -25.958 1.00 92.62 75 SER A N 1
ATOM 575 C CA . SER A 1 75 ? -27.029 2.942 -26.771 1.00 92.62 75 SER A CA 1
ATOM 576 C C . SER A 1 75 ? -27.158 3.471 -28.201 1.00 92.62 75 SER A C 1
ATOM 578 O O . SER A 1 75 ? -26.866 4.630 -28.477 1.00 92.62 75 SER A O 1
ATOM 580 N N . ALA A 1 76 ? -27.674 2.643 -29.112 1.00 93.56 76 ALA A N 1
ATOM 581 C CA . ALA A 1 76 ? -27.897 3.041 -30.503 1.00 93.56 76 ALA A CA 1
ATOM 582 C C . ALA A 1 76 ? -28.940 4.166 -30.681 1.00 93.56 76 ALA A C 1
ATOM 584 O O . ALA A 1 76 ? -29.000 4.777 -31.746 1.00 93.56 76 ALA A O 1
ATOM 585 N N . GLU A 1 77 ? -29.766 4.442 -29.665 1.00 91.56 77 GLU A N 1
ATOM 586 C CA . GLU A 1 77 ? -30.783 5.504 -29.703 1.00 91.56 77 GLU A CA 1
ATOM 587 C C . GLU A 1 77 ? -30.245 6.869 -29.240 1.00 91.56 77 GLU A C 1
ATOM 589 O O . GLU A 1 77 ? -30.854 7.910 -29.539 1.00 91.56 77 GLU A O 1
ATOM 594 N N . ASP A 1 78 ? -29.108 6.857 -28.537 1.00 94.19 78 ASP A N 1
ATOM 595 C CA . ASP A 1 78 ? -28.401 8.045 -28.065 1.00 94.19 78 ASP A CA 1
ATOM 596 C C . ASP A 1 78 ? -27.587 8.676 -29.198 1.00 94.19 78 ASP A C 1
ATOM 598 O O . ASP A 1 78 ? -27.157 7.991 -30.132 1.00 94.19 78 ASP A O 1
ATOM 602 N N . GLN A 1 79 ? -27.343 9.983 -29.107 1.00 95.44 79 GLN A N 1
ATOM 603 C CA . GLN A 1 79 ? -26.473 10.694 -30.042 1.00 95.44 79 GLN A CA 1
ATOM 604 C C . GLN A 1 79 ? -25.282 11.325 -29.327 1.00 95.44 79 GLN A C 1
ATOM 606 O O . GLN A 1 79 ? -25.424 11.871 -28.234 1.00 95.44 79 GLN A O 1
ATOM 611 N N . LEU A 1 80 ? -24.118 11.290 -29.973 1.00 96.94 80 LEU A N 1
ATOM 612 C CA . LEU A 1 80 ? -22.896 11.929 -29.489 1.00 96.94 80 LEU A CA 1
ATOM 613 C C . LEU A 1 80 ? -22.365 12.921 -30.526 1.00 96.94 80 LEU A C 1
ATOM 615 O O . LEU A 1 80 ? -22.323 12.613 -31.719 1.00 96.94 80 LEU A O 1
ATOM 619 N N . GLY A 1 81 ? -21.945 14.093 -30.063 1.00 97.19 81 GLY A N 1
ATOM 620 C CA . GLY A 1 81 ? -21.129 15.051 -30.804 1.00 97.19 81 GLY A CA 1
ATOM 621 C C . GLY A 1 81 ? -19.764 15.229 -30.139 1.00 97.19 81 GLY A C 1
ATOM 622 O O . GLY A 1 81 ? -19.630 15.043 -28.928 1.00 97.19 81 GLY A O 1
ATOM 623 N N . ILE A 1 82 ? -18.753 15.591 -30.928 1.00 98.00 82 ILE A N 1
ATOM 624 C CA . ILE A 1 82 ? -17.398 15.880 -30.442 1.00 98.00 82 ILE A CA 1
ATOM 625 C C . ILE A 1 82 ? -16.994 17.253 -30.968 1.00 98.00 82 ILE A C 1
ATOM 627 O O . ILE A 1 82 ? -16.904 17.462 -32.180 1.00 98.00 82 ILE A O 1
ATOM 631 N N . VAL A 1 83 ? -16.748 18.171 -30.041 1.00 97.62 83 VAL A N 1
ATOM 632 C CA . VAL A 1 83 ? -16.204 19.504 -30.288 1.00 97.62 83 VAL A CA 1
ATOM 633 C C . VAL A 1 83 ? -14.847 19.572 -29.613 1.00 97.62 83 VAL A C 1
ATOM 635 O O . VAL A 1 83 ? -14.724 19.236 -28.441 1.00 97.62 83 VAL A O 1
ATOM 638 N N . THR A 1 84 ? -13.829 20.003 -30.341 1.00 96.38 84 THR A N 1
ATOM 639 C CA . THR A 1 84 ? -12.495 20.253 -29.788 1.00 96.38 84 THR A CA 1
ATOM 640 C C . THR A 1 84 ? -12.189 21.730 -29.856 1.00 96.38 84 THR A C 1
ATOM 642 O O . THR A 1 84 ? -12.676 22.402 -30.766 1.00 96.38 84 THR A O 1
ATOM 645 N N . TYR A 1 85 ? -11.379 22.245 -28.942 1.00 94.38 85 TYR A N 1
ATOM 646 C CA . TYR A 1 85 ? -10.954 23.638 -29.002 1.00 94.38 85 TYR A CA 1
ATOM 647 C C . TYR A 1 85 ? -9.493 23.809 -28.600 1.00 94.38 85 TYR A C 1
ATOM 649 O O . TYR A 1 85 ? -9.009 23.150 -27.683 1.00 94.38 85 TYR A O 1
ATOM 657 N N . SER A 1 86 ? -8.819 24.713 -29.305 1.00 89.88 86 SER A N 1
ATOM 658 C CA . SER A 1 86 ? -7.536 25.286 -28.905 1.00 89.88 86 SER A CA 1
ATOM 659 C C . SER A 1 86 ? -7.538 26.796 -29.162 1.00 89.88 86 SER A C 1
ATOM 661 O O . SER A 1 86 ? -8.237 27.518 -28.458 1.00 89.88 86 SER A O 1
ATOM 663 N N . ASP A 1 87 ? -6.863 27.294 -30.204 1.00 85.50 87 ASP A N 1
ATOM 664 C CA . ASP A 1 87 ? -7.001 28.687 -30.660 1.00 85.50 87 ASP A CA 1
ATOM 665 C C . ASP A 1 87 ? -8.418 28.957 -31.191 1.00 85.50 87 ASP A C 1
ATOM 667 O O . ASP A 1 87 ? -8.981 30.040 -31.005 1.00 85.50 87 ASP A O 1
ATOM 671 N N . ALA A 1 88 ? -8.993 27.943 -31.846 1.00 88.19 88 ALA A N 1
ATOM 672 C CA . ALA A 1 88 ? -10.352 27.941 -32.354 1.00 88.19 88 ALA A CA 1
ATOM 673 C C . ALA A 1 88 ? -11.070 26.621 -32.058 1.00 88.19 88 ALA A C 1
ATOM 675 O O . ALA A 1 88 ? -10.436 25.600 -31.791 1.00 88.19 88 ALA A O 1
ATOM 676 N N . ALA A 1 89 ? -12.402 26.642 -32.119 1.00 92.31 89 ALA A N 1
ATOM 677 C CA . ALA A 1 89 ? -13.218 25.445 -31.963 1.00 92.31 89 ALA A CA 1
ATOM 678 C C . ALA A 1 89 ? -13.475 24.739 -33.300 1.00 92.31 89 ALA A C 1
ATOM 680 O O . ALA A 1 89 ? -13.714 25.380 -34.325 1.00 92.31 89 ALA A O 1
ATOM 681 N N . GLU A 1 90 ? -13.495 23.410 -33.267 1.00 94.75 90 GLU A N 1
ATOM 682 C CA . GLU A 1 90 ? -13.765 22.542 -34.407 1.00 94.75 90 GLU A CA 1
ATOM 683 C C . GLU A 1 90 ? -14.770 21.451 -34.017 1.00 94.75 90 GLU A C 1
ATOM 685 O O . GLU A 1 90 ? -14.620 20.772 -33.002 1.00 94.75 90 GLU A O 1
ATOM 690 N N . VAL A 1 91 ? -15.796 21.244 -34.846 1.00 96.31 91 VAL A N 1
ATOM 691 C CA . VAL A 1 91 ? -16.731 20.122 -34.694 1.00 96.31 91 VAL A CA 1
ATOM 692 C C . VAL A 1 91 ? -16.129 18.893 -35.380 1.00 96.31 91 VAL A C 1
ATOM 694 O O . VAL A 1 91 ? -16.269 18.726 -36.590 1.00 96.31 91 VAL A O 1
ATOM 697 N N . LYS A 1 92 ? -15.463 18.026 -34.610 1.00 95.44 92 LYS A N 1
ATOM 698 C CA . LYS A 1 92 ? -14.865 16.771 -35.105 1.00 95.44 92 LYS A CA 1
ATOM 699 C C . LYS A 1 92 ? -15.907 15.713 -35.450 1.00 95.44 92 LYS A C 1
ATOM 701 O O . LYS A 1 92 ? -15.693 14.902 -36.346 1.00 95.44 92 LYS A O 1
ATOM 706 N N . LEU A 1 93 ? -17.035 15.726 -34.743 1.00 96.44 93 LEU A N 1
ATOM 707 C CA . LEU A 1 93 ? -18.164 14.841 -34.999 1.00 96.44 93 LEU A CA 1
ATOM 708 C C . LEU A 1 93 ? -19.468 15.608 -34.763 1.00 96.44 93 LEU A C 1
ATOM 710 O O . LEU A 1 93 ? -19.724 16.084 -33.656 1.00 96.44 93 LEU A O 1
ATOM 714 N N . ALA A 1 94 ? -20.304 15.716 -35.796 1.00 95.44 94 ALA A N 1
ATOM 715 C CA . ALA A 1 94 ? -21.678 16.191 -35.637 1.00 95.44 94 ALA A CA 1
ATOM 716 C C . ALA A 1 94 ? -22.507 15.174 -34.831 1.00 95.44 94 ALA A C 1
ATOM 718 O O . ALA A 1 94 ? -22.109 14.019 -34.706 1.00 95.44 94 ALA A O 1
ATOM 719 N N . LEU A 1 95 ? -23.678 15.567 -34.320 1.00 94.94 95 LEU A N 1
ATOM 720 C CA . LEU A 1 95 ? -24.540 14.657 -33.554 1.00 94.94 95 LEU A CA 1
ATOM 721 C C . LEU A 1 95 ? -24.880 13.397 -34.359 1.00 94.94 95 LEU A C 1
ATOM 723 O O . LEU A 1 95 ? -25.637 13.438 -35.329 1.00 94.94 95 LEU A O 1
ATOM 727 N N . THR A 1 96 ? -24.296 12.279 -33.938 1.00 96.06 96 THR A N 1
ATOM 728 C CA . THR A 1 96 ? -24.344 10.993 -34.637 1.00 96.06 96 THR A CA 1
ATOM 729 C C . THR A 1 96 ? -24.946 9.949 -33.707 1.00 96.06 96 THR A C 1
ATOM 731 O O . THR A 1 96 ? -24.612 9.925 -32.527 1.00 96.06 96 THR A O 1
ATOM 734 N N . ALA A 1 97 ? -25.839 9.094 -34.211 1.00 96.00 97 ALA A N 1
ATOM 735 C CA . ALA A 1 97 ? -26.404 7.999 -33.419 1.00 96.00 97 ALA A CA 1
ATOM 736 C C . ALA A 1 97 ? -25.305 7.006 -33.012 1.00 96.00 97 ALA A C 1
ATOM 738 O O . ALA A 1 97 ? -24.508 6.612 -33.858 1.00 96.00 97 ALA A O 1
ATOM 739 N N . MET A 1 98 ? -25.256 6.576 -31.751 1.00 96.62 98 MET A N 1
ATOM 740 C CA . MET A 1 98 ? -24.221 5.668 -31.229 1.00 96.62 98 MET A CA 1
ATOM 741 C C . MET A 1 98 ? -24.518 4.192 -31.540 1.00 96.62 98 MET A C 1
ATOM 743 O O . MET A 1 98 ? -24.369 3.303 -30.701 1.00 96.62 98 MET A O 1
ATOM 747 N N . ASP A 1 99 ? -24.936 3.917 -32.778 1.00 95.62 99 ASP A N 1
ATOM 748 C CA . ASP A 1 99 ? -24.929 2.569 -33.341 1.00 95.62 99 ASP A CA 1
ATOM 749 C C . ASP A 1 99 ? -23.488 2.119 -33.663 1.00 95.62 99 ASP A C 1
ATOM 751 O O . ASP A 1 99 ? -22.518 2.841 -33.427 1.00 95.62 99 ASP A O 1
ATOM 755 N N . ALA A 1 100 ? -23.310 0.906 -34.191 1.00 93.62 100 ALA A N 1
ATOM 756 C CA . ALA A 1 100 ? -21.973 0.382 -34.478 1.00 93.62 100 ALA A CA 1
ATOM 757 C C . ALA A 1 100 ? -21.155 1.279 -35.433 1.00 93.62 100 ALA A C 1
ATOM 759 O O . ALA A 1 100 ? -19.938 1.380 -35.276 1.00 93.62 100 ALA A O 1
ATOM 760 N N . ALA A 1 101 ? -21.804 1.942 -36.397 1.00 95.19 101 ALA A N 1
ATOM 761 C CA . ALA A 1 101 ? -21.130 2.830 -37.340 1.00 95.19 101 ALA A CA 1
ATOM 762 C C . ALA A 1 101 ? -20.794 4.178 -36.691 1.00 95.19 101 ALA A C 1
ATOM 764 O O . ALA A 1 101 ? -19.684 4.682 -36.866 1.00 95.19 101 ALA A O 1
ATOM 765 N N . GLY A 1 102 ? -21.713 4.738 -35.904 1.00 96.19 102 GLY A N 1
ATOM 766 C CA . GLY A 1 102 ? -21.482 5.979 -35.175 1.00 96.19 102 GLY A CA 1
ATOM 767 C C . GLY A 1 102 ? -20.413 5.854 -34.095 1.00 96.19 102 GLY A C 1
ATOM 768 O O . GLY A 1 102 ? -19.567 6.739 -33.989 1.00 96.19 102 GLY A O 1
ATOM 769 N N . LYS A 1 103 ? -20.374 4.735 -33.358 1.00 96.69 103 LYS A N 1
ATOM 770 C CA . LYS A 1 103 ? -19.299 4.453 -32.390 1.00 96.69 103 LYS A CA 1
ATOM 771 C C . LYS A 1 103 ? -17.934 4.388 -33.076 1.00 96.69 103 LYS A C 1
ATOM 773 O O . LYS A 1 103 ? -16.996 5.028 -32.612 1.00 96.69 103 LYS A O 1
ATOM 778 N N . ALA A 1 104 ? -17.837 3.702 -34.217 1.00 92.88 104 ALA A N 1
ATOM 779 C CA . ALA A 1 104 ? -16.599 3.644 -34.995 1.00 92.88 104 ALA A CA 1
ATOM 780 C C . ALA A 1 104 ? -16.176 5.026 -35.533 1.00 92.88 104 ALA A C 1
ATOM 782 O O . ALA A 1 104 ? -14.994 5.364 -35.505 1.00 92.88 104 ALA A O 1
ATOM 783 N N . ALA A 1 105 ? -17.130 5.848 -35.987 1.00 94.44 105 ALA A N 1
ATOM 784 C CA . ALA A 1 105 ? -16.855 7.216 -36.430 1.00 94.44 105 ALA A CA 1
ATOM 785 C C . ALA A 1 105 ? -16.372 8.114 -35.276 1.00 94.44 105 ALA A C 1
ATOM 787 O O . ALA A 1 105 ? -15.442 8.899 -35.458 1.00 94.44 105 ALA A O 1
ATOM 788 N N . ALA A 1 106 ? -16.961 7.970 -34.087 1.00 94.94 106 ALA A N 1
ATOM 789 C CA . ALA A 1 106 ? -16.549 8.693 -32.889 1.00 94.94 106 ALA A CA 1
ATOM 790 C C . ALA A 1 106 ? -15.148 8.276 -32.410 1.00 94.94 106 ALA A C 1
ATOM 792 O O . ALA A 1 106 ? -14.329 9.141 -32.102 1.00 94.94 106 ALA A O 1
ATOM 793 N N . GLU A 1 107 ? -14.828 6.977 -32.415 1.00 91.38 107 GLU A N 1
ATOM 794 C CA . GLU A 1 107 ? -13.473 6.500 -32.112 1.00 91.38 107 GLU A CA 1
ATOM 795 C C . GLU A 1 107 ? -12.442 7.032 -33.114 1.00 91.38 107 GLU A C 1
ATOM 797 O O . GLU A 1 107 ? -11.374 7.495 -32.712 1.00 91.38 107 GLU A O 1
ATOM 802 N N . ALA A 1 108 ? -12.768 7.016 -34.411 1.00 88.06 108 ALA A N 1
ATOM 803 C CA . ALA A 1 108 ? -11.893 7.560 -35.444 1.00 88.06 108 ALA A CA 1
ATOM 804 C C . ALA A 1 108 ? -11.637 9.061 -35.238 1.00 88.06 108 ALA A C 1
ATOM 806 O O . ALA A 1 108 ? -10.502 9.509 -35.376 1.00 88.06 108 ALA A O 1
ATOM 807 N N . ALA A 1 109 ? -12.658 9.831 -34.846 1.00 91.25 109 ALA A N 1
ATOM 808 C CA . ALA A 1 109 ? -12.500 11.246 -34.519 1.00 91.25 109 ALA A CA 1
ATOM 809 C C . ALA A 1 109 ? -11.543 11.456 -33.329 1.00 91.25 109 ALA A C 1
ATOM 811 O O . ALA A 1 109 ? -10.634 12.284 -33.425 1.00 91.25 109 ALA A O 1
ATOM 812 N N . LEU A 1 110 ? -11.673 10.668 -32.253 1.00 90.06 110 LEU A N 1
ATOM 813 C CA . LEU A 1 110 ? -10.789 10.757 -31.082 1.00 90.06 110 LEU A CA 1
ATOM 814 C C . LEU A 1 110 ? -9.325 10.400 -31.390 1.00 90.06 110 LEU A C 1
ATOM 816 O O . LEU A 1 110 ? -8.414 11.020 -30.849 1.00 90.06 110 LEU A O 1
ATOM 820 N N . GLN A 1 111 ? -9.070 9.445 -32.289 1.00 81.62 111 GLN A N 1
ATOM 821 C CA . GLN A 1 111 ? -7.702 9.048 -32.664 1.00 81.62 111 GLN A CA 1
ATOM 822 C C . GLN A 1 111 ? -6.914 10.162 -33.378 1.00 81.62 111 GLN A C 1
ATOM 824 O O . GLN A 1 111 ? -5.679 10.138 -33.404 1.00 81.62 111 GLN A O 1
ATOM 829 N N . THR A 1 112 ? -7.612 11.147 -33.954 1.00 82.25 112 THR A N 1
ATOM 830 C CA . THR A 1 112 ? -6.992 12.276 -34.669 1.00 82.25 112 THR A CA 1
ATOM 831 C C . THR A 1 112 ? -6.609 13.449 -33.770 1.00 82.25 112 THR A C 1
ATOM 833 O O . THR A 1 112 ? -5.963 14.379 -34.247 1.00 82.25 112 THR A O 1
ATOM 836 N N . LEU A 1 113 ? -6.988 13.428 -32.487 1.00 86.81 113 LEU A N 1
ATOM 837 C CA . LEU A 1 113 ? -6.770 14.560 -31.586 1.00 86.81 113 LEU A CA 1
ATOM 838 C C . LEU A 1 113 ? -5.294 14.723 -31.234 1.00 86.81 113 LEU A C 1
ATOM 840 O O . LEU A 1 113 ? -4.601 13.744 -30.963 1.00 86.81 113 LEU A O 1
ATOM 844 N N . ARG A 1 114 ? -4.813 15.965 -31.250 1.00 80.25 114 ARG A N 1
ATOM 845 C CA . ARG A 1 114 ? -3.441 16.343 -30.898 1.00 80.25 114 ARG A CA 1
ATOM 846 C C . ARG A 1 114 ? -3.492 17.648 -30.114 1.00 80.25 114 ARG A C 1
ATOM 848 O O . ARG A 1 114 ? -4.236 18.538 -30.514 1.00 80.25 114 ARG A O 1
ATOM 855 N N . ALA A 1 115 ? -2.707 17.732 -29.043 1.00 83.38 115 ALA A N 1
ATOM 856 C CA . ALA A 1 115 ? -2.560 18.953 -28.263 1.00 83.38 115 ALA A CA 1
ATOM 857 C C . ALA A 1 115 ? -1.749 19.996 -29.054 1.00 83.38 115 ALA A C 1
ATOM 859 O O . ALA A 1 115 ? -0.682 19.668 -29.583 1.00 83.38 115 ALA A O 1
ATOM 860 N N . ASP A 1 116 ? -2.267 21.216 -29.183 1.00 76.75 116 ASP A N 1
ATOM 861 C CA . ASP A 1 116 ? -1.603 22.360 -29.815 1.00 76.75 116 ASP A CA 1
ATOM 862 C C . ASP A 1 116 ? -2.342 23.674 -29.497 1.00 76.75 116 ASP A C 1
ATOM 864 O O . ASP A 1 116 ? -3.526 23.661 -29.175 1.00 76.75 116 ASP A O 1
ATOM 868 N N . GLY A 1 117 ? -1.682 24.819 -29.661 1.00 80.50 117 GLY A N 1
ATOM 869 C CA . GLY A 1 117 ? -2.317 26.140 -29.584 1.00 80.50 117 GLY A CA 1
ATOM 870 C C . GLY A 1 117 ? -2.756 26.587 -28.181 1.00 80.50 117 GLY A C 1
ATOM 871 O O . GLY A 1 117 ? -2.316 26.060 -27.156 1.00 80.50 117 GLY A O 1
ATOM 872 N N . GLN A 1 118 ? -3.596 27.625 -28.150 1.00 83.94 118 GLN A N 1
ATOM 873 C CA . GLN A 1 118 ? -4.123 28.257 -26.930 1.00 83.94 118 GLN A CA 1
ATOM 874 C C . GLN A 1 118 ? -5.378 27.555 -26.380 1.00 83.94 118 GLN A C 1
ATOM 876 O O . GLN A 1 118 ? -5.796 26.529 -26.892 1.00 83.94 118 GLN A O 1
ATOM 881 N N . THR A 1 119 ? -5.985 28.111 -25.332 1.00 86.44 119 THR A N 1
ATOM 882 C CA . THR A 1 119 ? -7.139 27.593 -24.578 1.00 86.44 119 THR A CA 1
ATOM 883 C C . THR A 1 119 ? -8.338 28.545 -24.726 1.00 86.44 119 THR A C 1
ATOM 885 O O . THR A 1 119 ? -8.704 29.286 -23.808 1.00 86.44 119 THR A O 1
ATOM 888 N N . ASN A 1 120 ? -8.970 28.557 -25.905 1.00 90.94 120 ASN A N 1
ATOM 889 C CA . ASN A 1 120 ? -10.161 29.363 -26.208 1.00 90.94 120 ASN A CA 1
ATOM 890 C C . ASN A 1 120 ? -11.458 28.653 -25.782 1.00 90.94 120 ASN A C 1
ATOM 892 O O . ASN A 1 120 ? -12.260 28.190 -26.602 1.00 90.94 120 ASN A O 1
ATOM 896 N N . LEU A 1 121 ? -11.656 28.573 -24.463 1.00 92.81 121 LEU A N 1
ATOM 897 C CA . LEU A 1 121 ? -12.775 27.865 -23.835 1.00 92.81 121 LEU A CA 1
ATOM 898 C C . LEU A 1 121 ? -14.137 28.371 -24.326 1.00 92.81 121 LEU A C 1
ATOM 900 O O . LEU A 1 121 ? -15.038 27.567 -24.583 1.00 92.81 121 LEU A O 1
ATOM 904 N N . TRP A 1 122 ? -14.305 29.691 -24.482 1.00 93.88 122 TRP A N 1
ATOM 905 C CA . TRP A 1 122 ? -15.580 30.263 -24.922 1.00 93.88 122 TRP A CA 1
ATOM 906 C C . TRP A 1 122 ? -15.996 29.760 -26.306 1.00 93.88 122 TRP A C 1
ATOM 908 O O . TRP A 1 122 ? -17.140 29.343 -26.471 1.00 93.88 122 TRP A O 1
ATOM 918 N N . GLN A 1 123 ? -15.093 29.755 -27.291 1.00 92.38 123 GLN A N 1
ATOM 919 C CA . GLN A 1 123 ? -15.446 29.324 -28.644 1.00 92.38 123 GLN A CA 1
ATOM 920 C C . GLN A 1 123 ? -15.790 27.827 -28.696 1.00 92.38 123 GLN A C 1
ATOM 922 O O . GLN A 1 123 ? -16.693 27.425 -29.439 1.00 92.38 123 GLN A O 1
ATOM 927 N N . GLY A 1 124 ? -15.103 27.006 -27.890 1.00 94.06 124 GLY A N 1
ATOM 928 C CA . GLY A 1 124 ? -15.423 25.586 -27.717 1.00 94.06 124 GLY A CA 1
ATOM 929 C C . GLY A 1 124 ? -16.827 25.386 -27.151 1.00 94.06 124 GLY A C 1
ATOM 930 O O . GLY A 1 124 ? -17.637 24.648 -27.719 1.00 94.06 124 GLY A O 1
ATOM 931 N N . LEU A 1 125 ? -17.146 26.111 -26.077 1.00 94.94 125 LEU A N 1
ATOM 932 C CA . LEU A 1 125 ? -18.460 26.079 -25.444 1.00 94.94 125 LEU A CA 1
ATOM 933 C C . LEU A 1 125 ? -19.568 26.600 -26.376 1.00 94.94 125 LEU A C 1
ATOM 935 O O . LEU A 1 125 ? -20.588 25.935 -26.527 1.00 94.94 125 LEU A O 1
ATOM 939 N N . GLU A 1 126 ? -19.375 27.739 -27.042 1.00 95.12 126 GLU A N 1
ATOM 940 C CA . GLU A 1 126 ? -20.342 28.310 -27.992 1.00 95.12 126 GLU A CA 1
ATOM 941 C C . GLU A 1 126 ? -20.657 27.329 -29.132 1.00 95.12 126 GLU A C 1
ATOM 943 O O . GLU A 1 126 ? -21.827 27.090 -29.439 1.00 95.12 126 GLU A O 1
ATOM 948 N N . SER A 1 127 ? -19.631 26.676 -29.688 1.00 95.75 127 SER A N 1
ATOM 949 C CA . SER A 1 127 ? -19.792 25.670 -30.747 1.00 95.75 127 SER A CA 1
ATOM 950 C C . SER A 1 127 ? -20.576 24.443 -30.272 1.00 95.75 127 SER A C 1
ATOM 952 O O . SER A 1 127 ? -21.423 23.925 -31.003 1.00 95.75 127 SER A O 1
ATOM 954 N N . ALA A 1 128 ? -20.344 23.990 -29.038 1.00 96.19 128 ALA A N 1
ATOM 955 C CA . ALA A 1 128 ? -21.094 22.889 -28.438 1.00 96.19 128 ALA A CA 1
ATOM 956 C C . ALA A 1 128 ? -22.564 23.257 -28.176 1.00 96.19 128 ALA A C 1
ATOM 958 O O . ALA A 1 128 ? -23.465 22.460 -28.456 1.00 96.19 128 ALA A O 1
ATOM 959 N N . LEU A 1 129 ? -22.823 24.477 -27.688 1.00 94.88 129 LEU A N 1
ATOM 960 C CA . LEU A 1 129 ? -24.179 24.994 -27.494 1.00 94.88 129 LEU A CA 1
ATOM 961 C C . LEU A 1 129 ? -24.922 25.084 -28.831 1.00 94.88 129 LEU A C 1
ATOM 963 O O . LEU A 1 129 ? -26.050 24.606 -28.934 1.00 94.88 129 LEU A O 1
ATOM 967 N N . ASP A 1 130 ? -24.291 25.622 -29.873 1.00 93.69 130 ASP A N 1
ATOM 968 C CA . ASP A 1 130 ? -24.886 25.706 -31.207 1.00 93.69 130 ASP A CA 1
ATOM 969 C C . ASP A 1 130 ? -25.167 24.324 -31.815 1.00 93.69 130 ASP A C 1
ATOM 971 O O . ASP A 1 130 ? -26.247 24.113 -32.384 1.00 93.69 130 ASP A O 1
ATOM 975 N N . LEU A 1 131 ? -24.253 23.363 -31.632 1.00 93.94 131 LEU A N 1
ATOM 976 C CA . LEU A 1 131 ? -24.439 21.979 -32.066 1.00 93.94 131 LEU A CA 1
ATOM 977 C C . LEU A 1 131 ? -25.656 21.342 -31.377 1.00 93.94 131 LEU A C 1
ATOM 979 O O . LEU A 1 131 ? -26.536 20.810 -32.056 1.00 93.94 131 LEU A O 1
ATOM 983 N N . LEU A 1 132 ? -25.764 21.448 -30.050 1.00 92.69 132 LEU A N 1
ATOM 984 C CA . LEU A 1 132 ? -26.878 20.872 -29.286 1.00 92.69 132 LEU A CA 1
ATOM 985 C C . LEU A 1 132 ? -28.198 21.624 -29.489 1.00 92.69 132 LEU A C 1
ATOM 987 O O . LEU A 1 132 ? -29.267 21.009 -29.469 1.00 92.69 132 LEU A O 1
ATOM 991 N N . ARG A 1 133 ? -28.154 22.934 -29.759 1.00 88.75 133 ARG A N 1
ATOM 992 C CA . ARG A 1 133 ? -29.343 23.731 -30.091 1.00 88.75 133 ARG A CA 1
ATOM 993 C C . ARG A 1 133 ? -30.036 23.190 -31.334 1.00 88.75 133 ARG A C 1
ATOM 995 O O . ARG A 1 133 ? -31.264 23.125 -31.349 1.00 88.75 133 ARG A O 1
ATOM 1002 N N . SER A 1 134 ? -29.273 22.737 -32.330 1.00 80.00 134 SER A N 1
ATOM 1003 C CA . SER A 1 134 ? -29.827 22.150 -33.558 1.00 80.00 134 SER A CA 1
ATOM 1004 C C . SER A 1 134 ? -30.655 20.872 -33.321 1.00 80.00 134 SER A C 1
ATOM 1006 O O . SER A 1 134 ? -31.506 20.543 -34.144 1.00 80.00 134 SER A O 1
ATOM 1008 N N . ALA A 1 135 ? -30.476 20.204 -32.174 1.00 75.88 135 ALA A N 1
ATOM 1009 C CA . ALA A 1 135 ? -31.149 18.955 -31.812 1.00 75.88 135 ALA A CA 1
ATOM 1010 C C . ALA A 1 135 ? -32.212 19.095 -30.705 1.00 75.88 135 ALA A C 1
ATOM 1012 O O . ALA A 1 135 ? -32.784 18.093 -30.269 1.00 75.88 135 ALA A O 1
ATOM 1013 N N . THR A 1 136 ? -32.528 20.315 -30.258 1.00 68.31 136 THR A N 1
ATOM 1014 C CA . THR A 1 136 ? -33.498 20.562 -29.166 1.00 68.31 136 THR A CA 1
ATOM 1015 C C . THR A 1 136 ? -34.933 20.106 -29.468 1.00 68.31 136 THR A C 1
ATOM 1017 O O . THR A 1 136 ? -35.712 19.910 -28.541 1.00 68.31 136 THR A O 1
ATOM 1020 N N . SER A 1 137 ? -35.289 19.870 -30.734 1.00 62.34 137 SER A N 1
ATOM 1021 C CA . SER A 1 137 ? -36.599 19.343 -31.154 1.00 62.34 137 SER A CA 1
ATOM 1022 C C . SER A 1 137 ? -36.687 17.809 -31.191 1.00 62.34 137 SER A C 1
ATOM 1024 O O . SER A 1 137 ? -37.726 17.265 -31.559 1.00 62.34 137 SER A O 1
ATOM 1026 N N . SER A 1 138 ? -35.613 17.097 -30.830 1.00 66.56 138 SER A N 1
ATOM 1027 C CA . SER A 1 138 ? -35.493 15.639 -30.999 1.00 66.56 138 SER A CA 1
ATOM 1028 C C . SER A 1 138 ? -36.161 14.792 -29.907 1.00 66.56 138 SER A C 1
ATOM 1030 O O . SER A 1 138 ? -36.116 13.565 -29.994 1.00 66.56 138 SER A O 1
ATOM 1032 N N . GLY A 1 139 ? -36.755 15.422 -28.887 1.00 75.88 139 GLY A N 1
ATOM 1033 C CA . GLY A 1 139 ? -37.334 14.733 -27.729 1.00 75.88 139 GLY A CA 1
ATOM 1034 C C . GLY A 1 139 ? -36.300 14.040 -26.834 1.00 75.88 139 GLY A C 1
ATOM 1035 O O . GLY A 1 139 ? -36.633 13.076 -26.154 1.00 75.88 139 GLY A O 1
ATOM 1036 N N . ARG A 1 140 ? -35.039 14.494 -26.873 1.00 87.25 140 ARG A N 1
ATOM 1037 C CA . ARG A 1 140 ? -33.911 13.972 -26.088 1.00 87.25 140 ARG A CA 1
ATOM 1038 C C . ARG A 1 140 ? -33.408 15.026 -25.112 1.00 87.25 140 ARG A C 1
ATOM 1040 O O . ARG A 1 140 ? -33.395 16.215 -25.437 1.00 87.25 140 ARG A O 1
ATOM 1047 N N . ILE A 1 141 ? -32.945 14.588 -23.945 1.00 89.19 141 ILE A N 1
ATOM 1048 C CA . ILE A 1 141 ? -32.246 15.468 -23.003 1.00 89.19 141 ILE A CA 1
ATOM 1049 C C . ILE A 1 141 ? -30.791 15.608 -23.449 1.00 89.19 141 ILE A C 1
ATOM 1051 O O . ILE A 1 141 ? -30.129 14.619 -23.761 1.00 89.19 141 ILE A O 1
ATOM 1055 N N . SER A 1 142 ? -30.316 16.852 -23.511 1.00 92.56 142 SER A N 1
ATOM 1056 C CA . SER A 1 142 ? -28.982 17.193 -24.001 1.00 92.56 142 SER A CA 1
ATOM 1057 C C . SER A 1 142 ? -28.050 17.592 -22.860 1.00 92.56 142 SER A C 1
ATOM 1059 O O . SER A 1 142 ? -28.398 18.474 -22.068 1.00 92.56 142 SER A O 1
ATOM 1061 N N . SER A 1 143 ? -26.840 17.037 -22.851 1.00 94.62 143 SER A N 1
ATOM 1062 C CA . SER A 1 143 ? -25.764 17.387 -21.917 1.00 94.62 143 SER A CA 1
ATOM 1063 C C . SER A 1 143 ? -24.446 17.647 -22.651 1.00 94.62 143 SER A C 1
ATOM 1065 O O . SER A 1 143 ? -24.117 16.968 -23.620 1.00 94.62 143 SER A O 1
ATOM 1067 N N . ALA A 1 144 ? -23.673 18.621 -22.179 1.00 96.38 144 ALA A N 1
ATOM 1068 C CA . ALA A 1 144 ? -22.319 18.909 -22.643 1.00 96.38 144 ALA A CA 1
ATOM 1069 C C . ALA A 1 144 ? -21.311 18.605 -21.528 1.00 96.38 144 ALA A C 1
ATOM 1071 O O . ALA A 1 144 ? -21.547 18.961 -20.373 1.00 96.38 144 ALA A O 1
ATOM 1072 N N . LEU A 1 145 ? -20.210 17.938 -21.871 1.00 96.69 145 LEU A N 1
ATOM 1073 C CA . LEU A 1 145 ? -19.119 17.581 -20.964 1.00 96.69 145 LEU A CA 1
ATOM 1074 C C . LEU A 1 145 ? -17.877 18.363 -21.397 1.00 96.69 145 LEU A C 1
ATOM 1076 O O . LEU A 1 145 ? -17.272 18.030 -22.413 1.00 96.69 145 LEU A O 1
ATOM 1080 N N . LEU A 1 146 ? -17.534 19.413 -20.655 1.00 96.31 146 LEU A N 1
ATOM 1081 C CA . LEU A 1 146 ? -16.362 20.252 -20.895 1.00 96.31 146 LEU A CA 1
ATOM 1082 C C . LEU A 1 146 ? -15.155 19.693 -20.142 1.00 96.31 146 LEU A C 1
ATOM 1084 O O . LEU A 1 146 ? -15.187 19.632 -18.915 1.00 96.31 146 LEU A O 1
ATOM 1088 N N . LEU A 1 147 ? -14.117 19.290 -20.874 1.00 95.00 147 LEU A N 1
ATOM 1089 C CA . LEU A 1 147 ? -12.938 18.585 -20.367 1.00 95.00 147 LEU A CA 1
ATOM 1090 C C . LEU A 1 147 ? -11.699 19.467 -20.565 1.00 95.00 147 LEU A C 1
ATOM 1092 O O . LEU A 1 147 ? -11.318 19.665 -21.713 1.00 95.00 147 LEU A O 1
ATOM 1096 N N . THR A 1 148 ? -11.100 19.996 -19.490 1.00 92.25 148 THR A N 1
ATOM 1097 C CA . THR A 1 148 ? -9.996 20.978 -19.570 1.00 92.25 148 THR A CA 1
ATOM 1098 C C . THR A 1 148 ? -9.044 20.908 -18.377 1.00 92.25 148 THR A C 1
ATOM 1100 O O . THR A 1 148 ? -9.473 20.656 -17.251 1.00 92.25 148 THR A O 1
ATOM 1103 N N . ASP A 1 149 ? -7.751 21.109 -18.615 1.00 82.19 149 ASP A N 1
ATOM 1104 C CA . ASP A 1 149 ? -6.693 21.060 -17.598 1.00 82.19 149 ASP A CA 1
ATOM 1105 C C . ASP A 1 149 ? -6.113 22.430 -17.224 1.00 82.19 149 ASP A C 1
ATOM 1107 O O . ASP A 1 149 ? -5.229 22.510 -16.374 1.00 82.19 149 ASP A O 1
ATOM 1111 N N . GLY A 1 150 ? -6.602 23.503 -17.852 1.00 71.56 150 GLY A N 1
ATOM 1112 C CA . GLY A 1 150 ? -5.965 24.813 -17.796 1.00 71.56 150 GLY A CA 1
ATOM 1113 C C . GLY A 1 150 ? -6.920 25.986 -17.591 1.00 71.56 150 GLY A C 1
ATOM 1114 O O . GLY A 1 150 ? -8.148 25.866 -17.545 1.00 71.56 150 GLY A O 1
ATOM 1115 N N . VAL A 1 151 ? -6.318 27.168 -17.463 1.00 75.25 151 VAL A N 1
ATOM 1116 C CA . VAL A 1 151 ? -7.003 28.464 -17.364 1.00 75.25 151 VAL A CA 1
ATOM 1117 C C . VAL A 1 151 ? -7.167 29.055 -18.771 1.00 75.25 151 VAL A C 1
ATOM 1119 O O . VAL A 1 151 ? -6.176 29.136 -19.501 1.00 75.25 151 VAL A O 1
ATOM 1122 N N . PRO A 1 152 ? -8.370 29.513 -19.172 1.00 81.69 152 PRO A N 1
ATOM 1123 C CA . PRO A 1 152 ? -8.559 30.158 -20.467 1.00 81.69 152 PRO A CA 1
ATOM 1124 C C . PRO A 1 152 ? -7.614 31.346 -20.651 1.00 81.69 152 PRO A C 1
ATOM 1126 O O . PRO A 1 152 ? -7.561 32.249 -19.820 1.00 81.69 152 PRO A O 1
ATOM 1129 N N . ASN A 1 153 ? -6.886 31.360 -21.761 1.00 79.75 153 ASN A N 1
ATOM 1130 C CA . ASN A 1 153 ? -5.934 32.419 -22.123 1.00 79.75 153 ASN A CA 1
ATOM 1131 C C . ASN A 1 153 ? -6.430 33.275 -23.307 1.00 79.75 153 ASN A C 1
ATOM 1133 O O . ASN A 1 153 ? -5.845 34.317 -23.603 1.00 79.75 153 ASN A O 1
ATOM 1137 N N . VAL A 1 154 ? -7.554 32.890 -23.923 1.00 81.75 154 VAL A N 1
ATOM 1138 C CA . VAL A 1 154 ? -8.346 33.724 -24.833 1.00 81.75 154 VAL A CA 1
ATOM 1139 C C . VAL A 1 154 ? -9.682 34.021 -24.161 1.00 81.75 154 VAL A C 1
ATOM 1141 O O . VAL A 1 154 ? -10.502 33.125 -23.965 1.00 81.75 154 VAL A O 1
ATOM 1144 N N . GLU A 1 155 ? -9.910 35.285 -23.806 1.00 83.56 155 GLU A N 1
ATOM 1145 C CA . GLU A 1 155 ? -11.131 35.707 -23.120 1.00 83.56 155 GLU A CA 1
ATOM 1146 C C . GLU A 1 155 ? -12.097 36.453 -24.056 1.00 83.56 155 GLU A C 1
ATOM 1148 O O . GLU A 1 155 ? -11.670 37.311 -24.839 1.00 83.56 155 GLU A O 1
ATOM 1153 N N . PRO A 1 156 ? -13.418 36.203 -23.962 1.00 86.75 156 PRO A N 1
ATOM 1154 C CA . PRO A 1 156 ? -14.406 37.086 -24.570 1.00 86.75 156 PRO A CA 1
ATOM 1155 C C . PRO A 1 156 ? -14.382 38.456 -23.874 1.00 86.75 156 PRO A C 1
ATOM 1157 O O . PRO A 1 156 ? -14.135 38.548 -22.674 1.00 86.75 156 PRO A O 1
ATOM 1160 N N . VAL A 1 157 ? -14.688 39.527 -24.613 1.00 81.12 157 VAL A N 1
ATOM 1161 C CA . VAL A 1 157 ? -14.574 40.928 -24.146 1.00 81.12 157 VAL A CA 1
ATOM 1162 C C . VAL A 1 157 ? -15.341 41.184 -22.842 1.00 81.12 157 VAL A C 1
ATOM 1164 O O . VAL A 1 157 ? -14.911 41.969 -22.000 1.00 81.12 157 VAL A O 1
ATOM 1167 N N . GLU A 1 158 ? -16.488 40.532 -22.677 1.00 83.19 158 GLU A N 1
ATOM 1168 C CA . GLU A 1 158 ? -17.363 40.628 -21.509 1.00 83.19 158 GLU A CA 1
ATOM 1169 C C . GLU A 1 158 ? -17.065 39.607 -20.390 1.00 83.19 158 GLU A C 1
ATOM 1171 O O . GLU A 1 158 ? -17.679 39.677 -19.325 1.00 83.19 158 GLU A O 1
ATOM 1176 N N . GLY A 1 159 ? -16.148 38.662 -20.616 1.00 88.94 159 GLY A N 1
ATOM 1177 C CA . GLY A 1 159 ? -15.885 37.517 -19.742 1.00 88.94 159 GLY A CA 1
ATOM 1178 C C . GLY A 1 159 ? -16.830 36.325 -19.976 1.00 88.94 159 GLY A C 1
ATOM 1179 O O . GLY A 1 159 ? -17.979 36.468 -20.399 1.00 88.94 159 GLY A O 1
ATOM 1180 N N . HIS A 1 160 ? -16.342 35.114 -19.692 1.00 92.12 160 HIS A N 1
ATOM 1181 C CA . HIS A 1 160 ? -16.996 33.839 -20.033 1.00 92.12 160 HIS A CA 1
ATOM 1182 C C . HIS A 1 160 ? -18.428 33.696 -19.487 1.00 92.12 160 HIS A C 1
ATOM 1184 O O . HIS A 1 160 ? -19.343 33.306 -20.212 1.00 92.12 160 HIS A O 1
ATOM 1190 N N . LEU A 1 161 ? -18.652 34.046 -18.214 1.00 90.38 161 LEU A N 1
ATOM 1191 C CA . LEU A 1 161 ? -19.974 33.933 -17.589 1.00 90.38 161 LEU A CA 1
ATOM 1192 C C . LEU A 1 161 ? -20.985 34.924 -18.187 1.00 90.38 161 LEU A C 1
ATOM 1194 O O . LEU A 1 161 ? -22.159 34.589 -18.354 1.00 90.38 161 LEU A O 1
ATOM 1198 N N . ALA A 1 162 ? -20.547 36.143 -18.509 1.00 91.31 162 ALA A N 1
ATOM 1199 C CA . ALA A 1 162 ? -21.403 37.142 -19.140 1.00 91.31 162 ALA A CA 1
ATOM 1200 C C . ALA A 1 162 ? -21.750 36.739 -20.578 1.00 91.31 162 ALA A C 1
ATOM 1202 O O . ALA A 1 162 ? -22.905 36.871 -20.981 1.00 91.31 162 ALA A O 1
ATOM 1203 N N . ALA A 1 163 ? -20.788 36.176 -21.311 1.00 92.81 163 ALA A N 1
ATOM 1204 C CA . ALA A 1 163 ? -21.011 35.635 -22.644 1.00 92.81 163 ALA A CA 1
ATOM 1205 C C . ALA A 1 163 ? -22.032 34.479 -22.624 1.00 92.81 163 ALA A C 1
ATOM 1207 O O . ALA A 1 163 ? -22.979 34.486 -23.414 1.00 92.81 163 ALA A O 1
ATOM 1208 N N . LEU A 1 164 ? -21.931 33.549 -21.660 1.00 93.31 164 LEU A N 1
ATOM 1209 C CA . LEU A 1 164 ? -22.902 32.457 -21.491 1.00 93.31 164 LEU A CA 1
ATOM 1210 C C . LEU A 1 164 ? -24.313 32.983 -21.194 1.00 93.31 164 LEU A C 1
ATOM 1212 O O . LEU A 1 164 ? -25.285 32.532 -21.800 1.00 93.31 164 LEU A O 1
ATOM 1216 N N . ARG A 1 165 ? -24.434 33.971 -20.299 1.00 91.00 165 ARG A N 1
ATOM 1217 C CA . ARG A 1 165 ? -25.721 34.616 -19.995 1.00 91.00 165 ARG A CA 1
ATOM 1218 C C . ARG A 1 165 ? -26.291 35.352 -21.203 1.00 91.00 165 ARG A C 1
ATOM 1220 O O . ARG A 1 165 ? -27.472 35.204 -21.487 1.00 91.00 165 ARG A O 1
ATOM 1227 N N . ARG A 1 166 ? -25.460 36.067 -21.965 1.00 91.62 166 ARG A N 1
ATOM 1228 C CA . ARG A 1 166 ? -25.863 36.720 -23.220 1.00 91.62 166 ARG A CA 1
ATOM 1229 C C . ARG A 1 166 ? -26.362 35.701 -24.244 1.00 91.62 166 ARG A C 1
ATOM 1231 O O . ARG A 1 166 ? -27.369 35.945 -24.906 1.00 91.62 166 ARG A O 1
ATOM 1238 N N . TYR A 1 167 ? -25.694 34.552 -24.360 1.00 91.94 167 TYR A N 1
ATOM 1239 C CA . TYR A 1 167 ? -26.155 33.455 -25.211 1.00 91.94 167 TYR A CA 1
ATOM 1240 C C . TYR A 1 167 ? -27.517 32.932 -24.742 1.00 91.94 167 TYR A C 1
ATOM 1242 O O . TYR A 1 167 ? -28.430 32.773 -25.555 1.00 91.94 167 TYR A O 1
ATOM 1250 N N . GLN A 1 168 ? -27.685 32.702 -23.437 1.00 89.62 168 GLN A N 1
ATOM 1251 C CA . GLN A 1 168 ? -28.956 32.279 -22.845 1.00 89.62 168 GLN A CA 1
ATOM 1252 C C . GLN A 1 168 ? -30.074 33.300 -23.098 1.00 89.62 168 GLN A C 1
ATOM 1254 O O . GLN A 1 168 ? -31.164 32.909 -23.496 1.00 89.62 168 GLN A O 1
ATOM 1259 N N . GLU A 1 169 ? -29.812 34.596 -22.932 1.00 89.19 169 GLU A N 1
ATOM 1260 C CA . GLU A 1 169 ? -30.773 35.672 -23.206 1.00 89.19 169 GLU A CA 1
ATOM 1261 C C . GLU A 1 169 ? -31.176 35.717 -24.686 1.00 89.19 169 GLU A C 1
ATOM 1263 O O . GLU A 1 169 ? -32.358 35.849 -25.002 1.00 89.19 169 GLU A O 1
ATOM 1268 N N . ALA A 1 170 ? -30.216 35.552 -25.601 1.00 88.25 170 ALA A N 1
ATOM 1269 C CA . ALA A 1 170 ? -30.473 35.542 -27.041 1.00 88.25 170 ALA A CA 1
ATOM 1270 C C . ALA A 1 170 ? -31.237 34.288 -27.510 1.00 88.25 170 ALA A C 1
ATOM 1272 O O . ALA A 1 170 ? -32.015 34.360 -28.461 1.00 88.25 170 ALA A O 1
ATOM 1273 N N . SER A 1 171 ? -31.016 33.143 -26.857 1.00 81.81 171 SER A N 1
ATOM 1274 C CA . SER A 1 171 ? -31.638 31.850 -27.191 1.00 81.81 171 SER A CA 1
ATOM 1275 C C . SER A 1 171 ? -32.874 31.507 -26.344 1.00 81.81 171 SER A C 1
ATOM 1277 O O . SER A 1 171 ? -33.561 30.525 -26.622 1.00 81.81 171 SER A O 1
ATOM 1279 N N . GLY A 1 172 ? -33.185 32.309 -25.324 1.00 82.56 172 GLY A N 1
ATOM 1280 C CA . GLY A 1 172 ? -34.253 32.091 -24.345 1.00 82.56 172 GLY A CA 1
ATOM 1281 C C . GLY A 1 172 ? -33.881 31.094 -23.241 1.00 82.56 172 GLY A C 1
ATOM 1282 O O . GLY A 1 172 ? -33.977 31.414 -22.057 1.00 82.56 172 GLY A O 1
ATOM 1283 N N . LYS A 1 173 ? -33.451 29.882 -23.608 1.00 81.25 173 LYS A N 1
ATOM 1284 C CA . LYS A 1 173 ? -32.962 28.851 -22.677 1.00 81.25 173 LYS A CA 1
ATOM 1285 C C . LYS A 1 173 ? -31.701 28.209 -23.243 1.00 81.25 173 LYS A C 1
ATOM 1287 O O . LYS A 1 173 ? -31.604 28.002 -24.450 1.00 81.25 173 LYS A O 1
ATOM 1292 N N . LEU A 1 174 ? -30.775 27.816 -22.369 1.00 88.75 174 LEU A N 1
ATOM 1293 C CA . LEU A 1 174 ? -29.624 27.021 -22.796 1.00 88.75 174 LEU A CA 1
ATOM 1294 C C . LEU A 1 174 ? -30.101 25.684 -23.390 1.00 88.75 174 LEU A C 1
ATOM 1296 O O . LEU A 1 174 ? -31.071 25.117 -22.886 1.00 88.75 174 LEU A O 1
ATOM 1300 N N . PRO A 1 175 ? -29.471 25.172 -24.456 1.00 89.94 175 PRO A N 1
ATOM 1301 C CA . PRO A 1 175 ? -29.905 23.955 -25.143 1.00 89.94 175 PRO A CA 1
ATOM 1302 C C . PRO A 1 175 ? -29.568 22.660 -24.390 1.00 89.94 175 PRO A C 1
ATOM 1304 O O . PRO A 1 175 ? -30.110 21.611 -24.731 1.00 89.94 175 PRO A O 1
ATOM 1307 N N . CYS A 1 176 ? -28.697 22.717 -23.380 1.00 92.00 176 CYS A N 1
ATOM 1308 C CA . CYS A 1 176 ? -28.201 21.552 -22.654 1.00 92.00 176 CYS A CA 1
ATOM 1309 C C . CYS A 1 176 ? -27.816 21.881 -21.209 1.00 92.00 176 CYS A C 1
ATOM 1311 O O . CYS A 1 176 ? -27.660 23.050 -20.853 1.00 92.00 176 CYS A O 1
ATOM 1313 N N . THR A 1 177 ? -27.610 20.839 -20.407 1.00 93.50 177 THR A N 1
ATOM 1314 C CA . THR A 1 177 ? -26.912 20.929 -19.118 1.00 93.50 177 THR A CA 1
ATOM 1315 C C . THR A 1 177 ? -25.398 20.874 -19.342 1.00 93.50 177 THR A C 1
ATOM 1317 O O . THR A 1 177 ? -24.939 20.046 -20.125 1.00 93.50 177 THR A O 1
ATOM 1320 N N . LEU A 1 178 ? -24.612 21.742 -18.693 1.00 94.88 178 LEU A N 1
ATOM 1321 C CA . LEU A 1 178 ? -23.145 21.762 -18.833 1.00 94.88 178 LEU A CA 1
ATOM 1322 C C . LEU A 1 178 ? -22.462 21.182 -17.592 1.00 94.88 178 LEU A C 1
ATOM 1324 O O . LEU A 1 178 ? -22.563 21.743 -16.502 1.00 94.88 178 LEU A O 1
ATOM 1328 N N . HIS A 1 179 ? -21.719 20.102 -17.786 1.00 95.44 179 HIS A N 1
ATOM 1329 C CA . HIS A 1 179 ? -20.835 19.508 -16.791 1.00 95.44 179 HIS A CA 1
ATOM 1330 C C . HIS A 1 179 ? -19.391 19.898 -17.111 1.00 95.44 179 HIS A C 1
ATOM 1332 O O . HIS A 1 179 ? -18.981 19.809 -18.266 1.00 95.44 179 HIS A O 1
ATOM 1338 N N . THR A 1 180 ? -18.632 20.347 -16.115 1.00 95.88 180 THR A N 1
ATOM 1339 C CA . THR A 1 180 ? -17.246 20.802 -16.283 1.00 95.88 180 THR A CA 1
ATOM 1340 C C . THR A 1 180 ? -16.290 19.914 -15.492 1.00 95.88 180 THR A C 1
ATOM 1342 O O . THR A 1 180 ? -16.556 19.572 -14.341 1.00 95.88 180 THR A O 1
ATOM 1345 N N . PHE A 1 181 ? -15.176 19.533 -16.111 1.00 95.19 181 PHE A N 1
ATOM 1346 C CA . PHE A 1 181 ? -14.152 18.667 -15.536 1.00 95.19 181 PHE A CA 1
ATOM 1347 C C . PHE A 1 181 ? -12.809 19.379 -15.603 1.00 95.19 181 PHE A C 1
ATOM 1349 O O . PHE A 1 181 ? -12.346 19.707 -16.696 1.00 95.19 181 PHE A O 1
ATOM 1356 N N . GLY A 1 182 ? -12.232 19.636 -14.430 1.00 92.81 182 GLY A N 1
ATOM 1357 C CA . GLY A 1 182 ? -10.918 20.253 -14.284 1.00 92.81 182 GLY A CA 1
ATOM 1358 C C . GLY A 1 182 ? -9.860 19.200 -13.983 1.00 92.81 182 GLY A C 1
ATOM 1359 O O . GLY A 1 182 ? -9.965 18.539 -12.947 1.00 92.81 182 GLY A O 1
ATOM 1360 N N . PHE A 1 183 ? -8.872 19.053 -14.864 1.00 89.31 183 PHE A N 1
ATOM 1361 C CA . PHE A 1 183 ? -7.754 18.118 -14.702 1.00 89.31 183 PHE A CA 1
ATOM 1362 C C . PHE A 1 183 ? -6.536 18.797 -14.073 1.00 89.31 183 PHE A C 1
ATOM 1364 O O . PHE A 1 183 ? -6.196 19.921 -14.427 1.00 89.31 183 PHE A O 1
ATOM 1371 N N . GLY A 1 184 ? -5.851 18.093 -13.174 1.00 83.56 184 GLY A N 1
ATOM 1372 C CA . GLY A 1 184 ? -4.628 18.587 -12.544 1.00 83.56 184 GLY A CA 1
ATOM 1373 C C . GLY A 1 184 ? -4.906 19.598 -11.435 1.00 83.56 184 GLY A C 1
ATOM 1374 O O . GLY A 1 184 ? -5.984 19.606 -10.852 1.00 83.56 184 GLY A O 1
ATOM 1375 N N . TYR A 1 185 ? -3.917 20.428 -11.107 1.00 82.56 185 TYR A N 1
ATOM 1376 C CA . TYR A 1 185 ? -3.979 21.362 -9.973 1.00 82.56 185 TYR A CA 1
ATOM 1377 C C . TYR A 1 185 ? -4.005 22.839 -10.395 1.00 82.56 185 TYR A C 1
ATOM 1379 O O . TYR A 1 185 ? -4.332 23.698 -9.581 1.00 82.56 185 TYR A O 1
ATOM 1387 N N . ASP A 1 186 ? -3.698 23.142 -11.659 1.00 80.88 186 ASP A N 1
ATOM 1388 C CA . ASP A 1 186 ? -3.500 24.511 -12.149 1.00 80.88 186 ASP A CA 1
ATOM 1389 C C . ASP A 1 186 ? -4.688 24.970 -13.016 1.00 80.88 186 ASP A C 1
ATOM 1391 O O . ASP A 1 186 ? -4.596 25.139 -14.230 1.00 80.88 186 ASP A O 1
ATOM 1395 N N . LEU A 1 187 ? -5.857 25.115 -12.381 1.00 86.00 187 LEU A N 1
ATOM 1396 C CA . LEU A 1 187 ? -7.136 25.344 -13.068 1.00 86.00 187 LEU A CA 1
ATOM 1397 C C . LEU A 1 187 ? -8.015 26.411 -12.409 1.00 86.00 187 LEU A C 1
ATOM 1399 O O . LEU A 1 187 ? -8.099 26.523 -11.184 1.00 86.00 187 LEU A O 1
ATOM 1403 N N . ASP A 1 188 ? -8.786 27.140 -13.219 1.00 91.00 188 ASP A N 1
ATOM 1404 C CA . ASP A 1 188 ? -9.785 28.091 -12.719 1.00 91.00 188 ASP A CA 1
ATOM 1405 C C . ASP A 1 188 ? -11.075 27.358 -12.308 1.00 91.00 188 ASP A C 1
ATOM 1407 O O . ASP A 1 188 ? -12.110 27.382 -12.983 1.00 91.00 188 ASP A O 1
ATOM 1411 N N . SER A 1 189 ? -11.015 26.673 -11.161 1.00 92.81 189 SER A N 1
ATOM 1412 C CA . SER A 1 189 ? -12.154 25.909 -10.624 1.00 92.81 189 SER A CA 1
ATOM 1413 C C . SER A 1 189 ? -13.356 26.788 -10.303 1.00 92.81 189 SER A C 1
ATOM 1415 O O . SER A 1 189 ? -14.489 26.304 -10.281 1.00 92.81 189 SER A O 1
ATOM 1417 N N . GLN A 1 190 ? -13.133 28.078 -10.042 1.00 92.50 190 GLN A N 1
ATOM 1418 C CA . GLN A 1 190 ? -14.211 29.019 -9.794 1.00 92.50 190 GLN A CA 1
ATOM 1419 C C . GLN A 1 190 ? -14.987 29.297 -11.079 1.00 92.50 190 GLN A C 1
ATOM 1421 O O . GLN A 1 190 ? -16.217 29.242 -11.054 1.00 92.50 190 GLN A O 1
ATOM 1426 N N . LEU A 1 191 ? -14.299 29.562 -12.189 1.00 93.56 191 LEU A N 1
ATOM 1427 C CA . LEU A 1 191 ? -14.936 29.746 -13.486 1.00 93.56 191 LEU A CA 1
ATOM 1428 C C . LEU A 1 191 ? -15.695 28.484 -13.920 1.00 93.56 191 LEU A C 1
ATOM 1430 O O . LEU A 1 191 ? -16.859 28.576 -14.315 1.00 93.56 191 LEU A O 1
ATOM 1434 N N . LEU A 1 192 ? -15.077 27.305 -13.799 1.00 95.06 192 LEU A N 1
ATOM 1435 C CA . LEU A 1 192 ? -15.699 26.031 -14.183 1.00 95.06 192 LEU A CA 1
ATOM 1436 C C . LEU A 1 192 ? -16.949 25.701 -13.344 1.00 95.06 192 LEU A C 1
ATOM 1438 O O . LEU A 1 192 ? -17.956 25.237 -13.894 1.00 95.06 192 LEU A O 1
ATOM 1442 N N . ASP A 1 193 ? -16.931 25.977 -12.036 1.00 93.50 193 ASP A N 1
ATOM 1443 C CA . ASP A 1 193 ? -18.110 25.857 -11.163 1.00 93.50 193 ASP A CA 1
ATOM 1444 C C . ASP A 1 193 ? -19.195 26.888 -11.519 1.00 93.50 193 ASP A C 1
ATOM 1446 O O . ASP A 1 193 ? -20.375 26.551 -11.585 1.00 93.50 193 ASP A O 1
ATOM 1450 N N . GLN A 1 194 ? -18.825 28.133 -11.836 1.00 93.38 194 GLN A N 1
ATOM 1451 C CA . GLN A 1 194 ? -19.792 29.166 -12.225 1.00 93.38 194 GLN A CA 1
ATOM 1452 C C . GLN A 1 194 ? -20.483 28.868 -13.563 1.00 93.38 194 GLN A C 1
ATOM 1454 O O . GLN A 1 194 ? -21.691 29.088 -13.686 1.00 93.38 194 GLN A O 1
ATOM 1459 N N . LEU A 1 195 ? -19.742 28.367 -14.556 1.00 94.44 195 LEU A N 1
ATOM 1460 C CA . LEU A 1 195 ? -20.293 27.981 -15.858 1.00 94.44 195 LEU A CA 1
ATOM 1461 C C . LEU A 1 195 ? -21.246 26.790 -15.729 1.00 94.44 195 LEU A C 1
ATOM 1463 O O . LEU A 1 195 ? -22.372 26.853 -16.227 1.00 94.44 195 LEU A O 1
ATOM 1467 N N . SER A 1 196 ? -20.829 25.732 -15.023 1.00 93.62 196 SER A N 1
ATOM 1468 C CA . SER A 1 196 ? -21.691 24.567 -14.786 1.00 93.62 196 SER A CA 1
ATOM 1469 C C . SER A 1 196 ? -22.940 24.947 -13.990 1.00 93.62 196 SER A C 1
ATOM 1471 O O . SER A 1 196 ? -24.043 24.561 -14.372 1.00 93.62 196 SER A O 1
ATOM 1473 N N . GLN A 1 197 ? -22.815 25.792 -12.960 1.00 90.44 197 GLN A N 1
ATOM 1474 C CA . GLN A 1 197 ? -23.957 26.288 -12.192 1.00 90.44 197 GLN A CA 1
ATOM 1475 C C . GLN A 1 197 ? -24.942 27.085 -13.055 1.00 90.44 197 GLN A C 1
ATOM 1477 O O . GLN A 1 197 ? -26.148 26.858 -12.961 1.00 90.44 197 GLN A O 1
ATOM 1482 N N . ALA A 1 198 ? -24.455 28.001 -13.898 1.00 90.06 198 ALA A N 1
ATOM 1483 C CA . ALA A 1 198 ? -25.307 28.805 -14.777 1.00 90.06 198 ALA A CA 1
ATOM 1484 C C . ALA A 1 198 ? -26.087 27.952 -15.794 1.00 90.06 198 ALA A C 1
ATOM 1486 O O . ALA A 1 198 ? -27.180 28.328 -16.209 1.00 90.06 198 ALA A O 1
ATOM 1487 N N . ALA A 1 199 ? -25.545 26.789 -16.154 1.00 90.56 199 ALA A N 1
ATOM 1488 C CA . ALA A 1 199 ? -26.152 25.824 -17.063 1.00 90.56 199 ALA A CA 1
ATOM 1489 C C . ALA A 1 199 ? -26.803 24.618 -16.353 1.00 90.56 199 ALA A C 1
ATOM 1491 O O . ALA A 1 199 ? -27.174 23.642 -17.006 1.00 90.56 199 ALA A O 1
ATOM 1492 N N . GLY A 1 200 ? -26.948 24.663 -15.024 1.00 88.25 200 GLY A N 1
ATOM 1493 C CA . GLY A 1 200 ? -27.640 23.639 -14.235 1.00 88.25 200 GLY A CA 1
ATOM 1494 C C . GLY A 1 200 ? -26.938 22.278 -14.138 1.00 88.25 200 GLY A C 1
ATOM 1495 O O . GLY A 1 200 ? -27.621 21.282 -13.901 1.00 88.25 200 GLY A O 1
ATOM 1496 N N . GLY A 1 201 ? -25.620 22.215 -14.351 1.00 91.31 201 GLY A N 1
ATOM 1497 C CA . GLY A 1 201 ? -24.805 21.003 -14.220 1.00 91.31 201 GLY A CA 1
ATOM 1498 C C . GLY A 1 201 ? -23.876 21.017 -13.004 1.00 91.31 201 GLY A C 1
ATOM 1499 O O . GLY A 1 201 ? -24.154 21.681 -12.003 1.00 91.31 201 GLY A O 1
ATOM 1500 N N . ILE A 1 202 ? -22.786 20.245 -13.078 1.00 92.44 202 ILE A N 1
ATOM 1501 C CA . ILE A 1 202 ? -21.810 20.096 -11.985 1.00 92.44 202 ILE A CA 1
ATOM 1502 C C . ILE A 1 202 ? -20.384 20.365 -12.444 1.00 92.44 202 ILE A C 1
ATOM 1504 O O . ILE A 1 202 ? -20.053 20.138 -13.606 1.00 92.44 202 ILE A O 1
ATOM 1508 N N . TYR A 1 203 ? -19.558 20.780 -11.491 1.00 94.56 203 TYR A N 1
ATOM 1509 C CA . TYR A 1 203 ? -18.111 20.821 -11.612 1.00 94.56 203 TYR A CA 1
ATOM 1510 C C . TYR A 1 203 ? -17.500 19.613 -10.898 1.00 94.56 203 TYR A C 1
ATOM 1512 O O . TYR A 1 203 ? -17.887 19.299 -9.769 1.00 94.56 203 TYR A O 1
ATOM 1520 N N . VAL A 1 204 ? -16.557 18.948 -11.560 1.00 94.81 204 VAL A N 1
ATOM 1521 C CA . VAL A 1 204 ? -15.826 17.796 -11.034 1.00 94.81 204 VAL A CA 1
ATOM 1522 C C . VAL A 1 204 ? -14.330 18.081 -11.090 1.00 94.81 204 VAL A C 1
ATOM 1524 O O . VAL A 1 204 ? -13.772 18.360 -12.150 1.00 94.81 204 VAL A O 1
ATOM 1527 N N . PHE A 1 205 ? -13.688 18.010 -9.929 1.00 93.31 205 PHE A N 1
ATOM 1528 C CA . PHE A 1 205 ? -12.239 18.121 -9.798 1.00 93.31 205 PHE A CA 1
ATOM 1529 C C . PHE A 1 205 ? -11.580 16.748 -9.971 1.00 93.31 205 PHE A C 1
ATOM 1531 O O . PHE A 1 205 ? -11.960 15.799 -9.285 1.00 93.31 205 PHE A O 1
ATOM 1538 N N . ILE A 1 206 ? -10.598 16.657 -10.867 1.00 90.62 206 ILE A N 1
ATOM 1539 C CA . ILE A 1 206 ? -9.847 15.437 -11.168 1.00 90.62 206 ILE A CA 1
ATOM 1540 C C . ILE A 1 206 ? -8.365 15.701 -10.847 1.00 90.62 206 ILE A C 1
ATOM 1542 O O . ILE A 1 206 ? -7.646 16.245 -11.688 1.00 90.62 206 ILE A O 1
ATOM 1546 N N . PRO A 1 207 ? -7.900 15.341 -9.635 1.00 83.38 207 PRO A N 1
ATOM 1547 C CA . PRO A 1 207 ? -6.530 15.628 -9.206 1.00 83.38 207 PRO A CA 1
ATOM 1548 C C . PRO A 1 207 ? -5.480 14.759 -9.905 1.00 83.38 207 PRO A C 1
ATOM 1550 O O . PRO A 1 207 ? -4.334 15.175 -10.035 1.00 83.38 207 PRO A O 1
ATOM 1553 N N . ASP A 1 208 ? -5.856 13.548 -10.321 1.00 78.31 208 ASP A N 1
ATOM 1554 C CA . ASP A 1 208 ? -4.937 12.555 -10.866 1.00 78.31 208 ASP A CA 1
ATOM 1555 C C . ASP A 1 208 ? -5.622 11.614 -11.868 1.00 78.31 208 ASP A C 1
ATOM 1557 O O . ASP A 1 208 ? -6.853 11.551 -11.973 1.00 78.31 208 ASP A O 1
ATOM 1561 N N . ALA A 1 209 ? -4.805 10.863 -12.608 1.00 71.75 209 ALA A N 1
ATOM 1562 C CA . ALA A 1 209 ? -5.256 9.940 -13.647 1.00 71.75 209 ALA A CA 1
ATOM 1563 C C . ALA A 1 209 ? -6.238 8.856 -13.153 1.00 71.75 209 ALA A C 1
ATOM 1565 O O . ALA A 1 209 ? -7.104 8.420 -13.914 1.00 71.75 209 ALA A O 1
ATOM 1566 N N . GLY A 1 210 ? -6.142 8.440 -11.885 1.00 70.56 210 GLY A N 1
ATOM 1567 C CA . GLY A 1 210 ? -6.997 7.409 -11.291 1.00 70.56 210 GLY A CA 1
ATOM 1568 C C . GLY A 1 210 ? -8.441 7.868 -11.071 1.00 70.56 210 GLY A C 1
ATOM 1569 O O . GLY A 1 210 ? -9.351 7.043 -10.987 1.00 70.56 210 GLY A O 1
ATOM 1570 N N . PHE A 1 211 ? -8.679 9.181 -11.035 1.00 76.94 211 PHE A N 1
ATOM 1571 C CA . PHE A 1 211 ? -10.016 9.765 -10.901 1.00 76.94 211 PHE A CA 1
ATOM 1572 C C . PHE A 1 211 ? -10.795 9.841 -12.215 1.00 76.94 211 PHE A C 1
ATOM 1574 O O . PHE A 1 211 ? -12.021 9.958 -12.193 1.00 76.94 211 PHE A O 1
ATOM 1581 N N . VAL A 1 212 ? -10.113 9.809 -13.362 1.00 72.88 212 VAL A N 1
ATOM 1582 C CA . VAL A 1 212 ? -10.725 10.253 -14.619 1.00 72.88 212 VAL A CA 1
ATOM 1583 C C . VAL A 1 212 ? -11.808 9.286 -15.097 1.00 72.88 212 VAL A C 1
ATOM 1585 O O . VAL A 1 212 ? -12.921 9.712 -15.416 1.00 72.88 212 VAL A O 1
ATOM 1588 N N . GLY A 1 213 ? -11.501 7.986 -15.111 1.00 71.62 213 GLY A N 1
ATOM 1589 C CA . GLY A 1 213 ? -12.428 6.957 -15.583 1.00 71.62 213 GLY A CA 1
ATOM 1590 C C . GLY A 1 213 ? -13.728 6.949 -14.784 1.00 71.62 213 GLY A C 1
ATOM 1591 O O . GLY A 1 213 ? -14.816 7.069 -15.344 1.00 71.62 213 GLY A O 1
ATOM 1592 N N . THR A 1 214 ? -13.615 6.914 -13.459 1.00 78.50 214 THR A N 1
ATOM 1593 C CA . THR A 1 214 ? -14.760 6.854 -12.543 1.00 78.50 214 THR A CA 1
ATOM 1594 C C . THR A 1 214 ? -15.585 8.144 -12.551 1.00 78.50 214 THR A C 1
ATOM 1596 O O . THR A 1 214 ? -16.815 8.080 -12.546 1.00 78.50 214 THR A O 1
ATOM 1599 N N . ALA A 1 215 ? -14.950 9.319 -12.636 1.00 87.44 215 ALA A N 1
ATOM 1600 C CA . ALA A 1 215 ? -15.646 10.604 -12.717 1.00 87.44 215 ALA A CA 1
ATOM 1601 C C . ALA A 1 215 ? -16.504 10.732 -13.990 1.00 87.44 215 ALA A C 1
ATOM 1603 O O . ALA A 1 215 ? -17.674 11.126 -13.916 1.00 87.44 215 ALA A O 1
ATOM 1604 N N . LEU A 1 216 ? -15.961 10.368 -15.160 1.00 86.56 216 LEU A N 1
ATOM 1605 C CA . LEU A 1 216 ? -16.712 10.430 -16.420 1.00 86.56 216 LEU A CA 1
ATOM 1606 C C . LEU A 1 216 ? -17.787 9.341 -16.510 1.00 86.56 216 LEU A C 1
ATOM 1608 O O . LEU A 1 216 ? -18.875 9.615 -17.022 1.00 86.56 216 LEU A O 1
ATOM 1612 N N . VAL A 1 217 ? -17.528 8.140 -15.985 1.00 87.75 217 VAL A N 1
ATOM 1613 C CA . VAL A 1 217 ? -18.522 7.055 -15.887 1.00 87.75 217 VAL A CA 1
ATOM 1614 C C . VAL A 1 217 ? -19.725 7.500 -15.050 1.00 87.75 217 VAL A C 1
ATOM 1616 O O . VAL A 1 217 ? -20.865 7.442 -15.519 1.00 87.75 217 VAL A O 1
ATOM 1619 N N . ASN A 1 218 ? -19.477 8.045 -13.858 1.00 91.06 218 ASN A N 1
ATOM 1620 C CA . ASN A 1 218 ? -20.519 8.563 -12.977 1.00 91.06 218 ASN A CA 1
ATOM 1621 C C . ASN A 1 218 ? -21.303 9.726 -13.614 1.00 91.06 218 ASN A C 1
ATOM 1623 O O . ASN A 1 218 ? -22.537 9.762 -13.578 1.00 91.06 218 ASN A O 1
ATOM 1627 N N . CYS A 1 219 ? -20.621 10.674 -14.264 1.00 90.94 219 CYS A N 1
ATOM 1628 C CA . CYS A 1 219 ? -21.309 11.775 -14.936 1.00 90.94 219 CYS A CA 1
ATOM 1629 C C . CYS A 1 219 ? -22.119 11.307 -16.153 1.00 90.94 219 CYS A C 1
ATOM 1631 O O . CYS A 1 219 ? -23.204 11.834 -16.402 1.00 90.94 219 CYS A O 1
ATOM 1633 N N . THR A 1 220 ? -21.631 10.313 -16.899 1.00 89.88 220 THR A N 1
ATOM 1634 C CA . THR A 1 220 ? -22.369 9.724 -18.026 1.00 89.88 220 THR A CA 1
ATOM 1635 C C . THR A 1 220 ? -23.650 9.074 -17.533 1.00 89.88 220 THR A C 1
ATOM 1637 O O . THR A 1 220 ? -24.711 9.355 -18.087 1.00 89.88 220 THR A O 1
ATOM 1640 N N . GLY A 1 221 ? -23.578 8.299 -16.443 1.00 90.75 221 GLY A N 1
ATOM 1641 C CA . GLY A 1 221 ? -24.756 7.768 -15.760 1.00 90.75 221 GLY A CA 1
ATOM 1642 C C . GLY A 1 221 ? -25.751 8.874 -15.411 1.00 90.75 221 GLY A C 1
ATOM 1643 O O . GLY A 1 221 ? -26.921 8.794 -15.779 1.00 90.75 221 GLY A O 1
ATOM 1644 N N . THR A 1 222 ? -25.277 9.953 -14.784 1.00 90.75 222 THR A N 1
ATOM 1645 C CA . THR A 1 222 ? -26.110 11.112 -14.412 1.00 90.75 222 THR A CA 1
ATOM 1646 C C . THR A 1 222 ? -26.776 11.771 -15.625 1.00 90.75 222 THR A C 1
ATOM 1648 O O . THR A 1 222 ? -27.951 12.130 -15.569 1.00 90.75 222 THR A O 1
ATOM 1651 N N . ALA A 1 223 ? -26.044 11.933 -16.728 1.00 91.38 223 ALA A N 1
ATOM 1652 C CA . ALA A 1 223 ? -26.542 12.581 -17.936 1.00 91.38 223 ALA A CA 1
ATOM 1653 C C . ALA A 1 223 ? -27.609 11.740 -18.654 1.00 91.38 223 ALA A C 1
ATOM 1655 O O . ALA A 1 223 ? -28.650 12.272 -19.030 1.00 91.38 223 ALA A O 1
ATOM 1656 N N . VAL A 1 224 ? -27.391 10.430 -18.818 1.00 90.75 224 VAL A N 1
ATOM 1657 C CA . VAL A 1 224 ? -28.340 9.566 -19.551 1.00 90.75 224 VAL A CA 1
ATOM 1658 C C . VAL A 1 224 ? -29.563 9.180 -18.720 1.00 90.75 224 VAL A C 1
ATOM 1660 O O . VAL A 1 224 ? -30.573 8.758 -19.275 1.00 90.75 224 VAL A O 1
ATOM 1663 N N . THR A 1 225 ? -29.487 9.325 -17.395 1.00 91.44 225 THR A N 1
ATOM 1664 C CA . THR A 1 225 ? -30.621 9.127 -16.475 1.00 91.44 225 THR A CA 1
ATOM 1665 C C . THR A 1 225 ? -31.386 10.413 -16.177 1.00 91.44 225 THR A C 1
ATOM 1667 O O . THR A 1 225 ? -32.343 10.387 -15.404 1.00 91.44 225 THR A O 1
ATOM 1670 N N . ALA A 1 226 ? -31.018 11.538 -16.793 1.00 90.62 226 ALA A N 1
ATOM 1671 C CA . ALA A 1 226 ? -31.733 12.790 -16.617 1.00 90.62 226 ALA A CA 1
ATOM 1672 C C . ALA A 1 226 ? -33.149 12.703 -17.216 1.00 90.62 226 ALA A C 1
ATOM 1674 O O . ALA A 1 226 ? -33.327 12.449 -18.407 1.00 90.62 226 ALA A O 1
ATOM 1675 N N . LEU A 1 227 ? -34.161 12.953 -16.384 1.00 89.31 227 LEU A N 1
ATOM 1676 C CA . LEU A 1 227 ? -35.544 13.138 -16.819 1.00 89.31 227 LEU A CA 1
ATOM 1677 C C . LEU A 1 227 ? -35.735 14.527 -17.422 1.00 89.31 227 LEU A C 1
ATOM 1679 O O . LEU A 1 227 ? -36.375 14.677 -18.454 1.00 89.31 227 LEU A O 1
ATOM 1683 N N . GLY A 1 228 ? -35.213 15.549 -16.749 1.00 87.81 228 GLY A N 1
ATOM 1684 C CA . GLY A 1 228 ? -35.513 16.932 -17.078 1.00 87.81 228 GLY A CA 1
ATOM 1685 C C . GLY A 1 228 ? -34.433 17.894 -16.619 1.00 87.81 228 GLY A C 1
ATOM 1686 O O . GLY A 1 228 ? -33.664 17.606 -15.700 1.00 87.81 228 GLY A O 1
ATOM 1687 N N . ARG A 1 229 ? -34.379 19.049 -17.279 1.00 89.12 229 ARG A N 1
ATOM 1688 C CA . ARG A 1 229 ? -33.401 20.122 -17.050 1.00 89.12 229 ARG A CA 1
ATOM 1689 C C . ARG A 1 229 ? -34.093 21.408 -16.602 1.00 89.12 229 ARG A C 1
ATOM 1691 O O . ARG A 1 229 ? -35.302 21.551 -16.754 1.00 89.12 229 ARG A O 1
ATOM 1698 N N . ASN A 1 230 ? -33.318 22.360 -16.084 1.00 86.56 230 ASN A N 1
ATOM 1699 C CA . ASN A 1 230 ? -33.806 23.671 -15.631 1.00 86.56 230 ASN A CA 1
ATOM 1700 C C . ASN A 1 230 ? -34.947 23.599 -14.602 1.00 86.56 230 ASN A C 1
ATOM 1702 O O . ASN A 1 230 ? -35.822 24.465 -14.592 1.00 86.56 230 ASN A O 1
ATOM 1706 N N . ALA A 1 231 ? -34.941 22.576 -13.749 1.00 90.31 231 ALA A N 1
ATOM 1707 C CA . ALA A 1 231 ? -35.944 22.409 -12.719 1.00 90.31 231 ALA A CA 1
ATOM 1708 C C . ALA A 1 231 ? -35.927 23.594 -11.750 1.00 90.31 231 ALA A C 1
ATOM 1710 O O . ALA A 1 231 ? -34.883 23.954 -11.200 1.00 90.31 231 ALA A O 1
ATOM 1711 N N . GLN A 1 232 ? -37.092 24.193 -11.540 1.00 91.06 232 GLN A N 1
ATOM 1712 C CA . GLN A 1 232 ? -37.304 25.336 -10.667 1.00 91.06 232 GLN A CA 1
ATOM 1713 C C . GLN A 1 232 ? -38.481 25.066 -9.744 1.00 91.06 232 GLN A C 1
ATOM 1715 O O . GLN A 1 232 ? -39.558 24.688 -10.194 1.00 91.06 232 GLN A O 1
ATOM 1720 N N . LEU A 1 233 ? -38.275 25.289 -8.449 1.00 91.00 233 LEU A N 1
ATOM 1721 C CA . LEU A 1 233 ? -39.319 25.203 -7.439 1.00 91.00 233 LEU A CA 1
ATOM 1722 C C . LEU A 1 233 ? -39.710 26.611 -6.993 1.00 91.00 233 LEU A C 1
ATOM 1724 O O . LEU A 1 233 ? -38.943 27.292 -6.310 1.00 91.00 233 LEU A O 1
ATOM 1728 N N . THR A 1 234 ? -40.908 27.041 -7.373 1.00 90.19 234 THR A N 1
ATOM 1729 C CA . THR A 1 234 ? -41.485 28.337 -7.021 1.00 90.19 234 THR A CA 1
ATOM 1730 C C . THR A 1 234 ? -42.479 28.205 -5.870 1.00 90.19 234 THR A C 1
ATOM 1732 O O . THR A 1 234 ? -43.313 27.305 -5.837 1.00 90.19 234 THR A O 1
ATOM 1735 N N . LEU A 1 235 ? -42.407 29.130 -4.917 1.00 87.50 235 LEU A N 1
ATOM 1736 C CA . LEU A 1 235 ? -43.244 29.203 -3.728 1.00 87.50 235 LEU A CA 1
ATOM 1737 C C . LEU A 1 235 ? -44.225 30.374 -3.847 1.00 87.50 235 LEU A C 1
ATOM 1739 O O . LEU A 1 235 ? -43.816 31.527 -4.022 1.00 87.50 235 LEU A O 1
ATOM 1743 N N . THR A 1 236 ? -45.519 30.101 -3.689 1.00 82.81 236 THR A N 1
ATOM 1744 C CA . THR A 1 236 ? -46.573 31.129 -3.717 1.00 82.81 236 THR A CA 1
ATOM 1745 C C . THR A 1 236 ? -47.518 31.014 -2.523 1.00 82.81 236 THR A C 1
ATOM 1747 O O . THR A 1 236 ? -47.793 29.922 -2.021 1.00 82.81 236 THR A O 1
ATOM 1750 N N . THR A 1 237 ? -48.016 32.161 -2.055 1.00 72.81 237 THR A N 1
ATOM 1751 C CA . THR A 1 237 ? -49.021 32.267 -0.988 1.00 72.81 237 THR A CA 1
ATOM 1752 C C . THR A 1 237 ? -50.215 33.059 -1.530 1.00 72.81 237 THR A C 1
ATOM 1754 O O . THR A 1 237 ? -50.042 34.120 -2.127 1.00 72.81 237 THR A O 1
ATOM 1757 N N . GLU A 1 238 ? -51.427 32.506 -1.409 1.00 63.16 238 GLU A N 1
ATOM 1758 C CA . GLU A 1 238 ? -52.701 33.158 -1.790 1.00 63.16 238 GLU A CA 1
ATOM 1759 C C . GLU A 1 238 ? -52.725 33.825 -3.192 1.00 63.16 238 GLU A C 1
ATOM 1761 O O . GLU A 1 238 ? -53.386 34.837 -3.406 1.00 63.16 238 GLU A O 1
ATOM 1766 N N . GLY A 1 239 ? -52.015 33.257 -4.177 1.00 52.75 239 GLY A N 1
ATOM 1767 C CA . GLY A 1 239 ? -52.028 33.729 -5.572 1.00 52.75 239 GLY A CA 1
ATOM 1768 C C . GLY A 1 239 ? -51.071 34.884 -5.903 1.00 52.75 239 GLY A C 1
ATOM 1769 O O . GLY A 1 239 ? -51.074 35.358 -7.038 1.00 52.75 239 GLY A O 1
ATOM 1770 N N . THR A 1 240 ? -50.217 35.311 -4.968 1.00 53.19 240 THR A N 1
ATOM 1771 C CA . THR A 1 240 ? -49.118 36.264 -5.222 1.00 53.19 240 THR A CA 1
ATOM 1772 C C . THR A 1 240 ? -47.757 35.657 -4.866 1.00 53.19 240 THR A C 1
ATOM 1774 O O . THR A 1 240 ? -47.657 34.789 -3.997 1.00 53.19 240 THR A O 1
ATOM 1777 N N . SER A 1 241 ? -46.685 36.090 -5.550 1.00 57.22 241 SER A N 1
ATOM 1778 C CA . SER A 1 241 ? -45.298 35.743 -5.185 1.00 57.22 241 SER A CA 1
ATOM 1779 C C . SER A 1 241 ? -45.086 36.023 -3.699 1.00 57.22 241 SER A C 1
ATOM 1781 O O . SER A 1 241 ? -45.522 37.081 -3.261 1.00 57.22 241 SER A O 1
ATOM 1783 N N . CYS A 1 242 ? -44.438 35.118 -2.962 1.00 54.97 242 CYS A N 1
ATOM 1784 C CA . CYS A 1 242 ? -44.304 35.097 -1.497 1.00 54.97 242 CYS A CA 1
ATOM 1785 C C . CYS A 1 242 ? -43.880 36.449 -0.851 1.00 54.97 242 CYS A C 1
ATOM 1787 O O . CYS A 1 242 ? -42.731 36.642 -0.463 1.00 54.97 242 CYS A O 1
ATOM 1789 N N . THR A 1 243 ? -44.802 37.411 -0.740 1.00 55.53 243 THR A N 1
ATOM 1790 C CA . THR A 1 243 ? -44.602 38.757 -0.167 1.00 55.53 243 THR A CA 1
ATOM 1791 C C . THR A 1 243 ? -44.937 38.801 1.322 1.00 55.53 243 THR A C 1
ATOM 1793 O O . THR A 1 243 ? -44.535 39.736 2.009 1.00 55.53 243 THR A O 1
ATOM 1796 N N . SER A 1 244 ? -45.626 37.778 1.840 1.00 61.66 244 SER A N 1
ATOM 1797 C CA . SER A 1 244 ? -45.916 37.595 3.270 1.00 61.66 244 SER A CA 1
ATOM 1798 C C . SER A 1 244 ? -44.740 37.010 4.071 1.00 61.66 244 SER A C 1
ATOM 1800 O O . SER A 1 244 ? -44.799 36.943 5.301 1.00 61.66 244 SER A O 1
ATOM 1802 N N . CYS A 1 245 ? -43.667 36.599 3.391 1.00 67.88 245 CYS A N 1
ATOM 1803 C CA . CYS A 1 245 ? -42.454 36.030 3.970 1.00 67.88 245 CYS A CA 1
ATOM 1804 C C . CYS A 1 245 ? -41.422 37.132 4.258 1.00 67.88 245 CYS A C 1
ATOM 1806 O O . CYS A 1 245 ? -41.027 37.871 3.359 1.00 67.88 245 CYS A O 1
ATOM 1808 N N . THR A 1 246 ? -40.973 37.241 5.509 1.00 74.25 246 THR A N 1
ATOM 1809 C CA . THR A 1 246 ? -39.858 38.128 5.893 1.00 74.25 246 THR A CA 1
ATOM 1810 C C . THR A 1 246 ? -38.492 37.529 5.570 1.00 74.25 246 THR A C 1
ATOM 1812 O O . THR A 1 246 ? -37.562 38.279 5.291 1.00 74.25 246 THR A O 1
ATOM 1815 N N . SER A 1 247 ? -38.366 36.199 5.579 1.00 79.25 247 SER A N 1
ATOM 1816 C CA . SER A 1 247 ? -37.161 35.484 5.152 1.00 79.25 247 SER A CA 1
ATOM 1817 C C . SER A 1 247 ? -37.554 34.140 4.553 1.00 79.25 247 SER A C 1
ATOM 1819 O O . SER A 1 247 ? -38.233 33.345 5.199 1.00 79.25 247 SER A O 1
ATOM 1821 N N . CYS A 1 248 ? -37.155 33.923 3.302 1.00 80.44 248 CYS A N 1
ATOM 1822 C CA . CYS A 1 248 ? -37.423 32.719 2.530 1.00 80.44 248 CYS A CA 1
ATOM 1823 C C . CYS A 1 248 ? -36.073 32.158 2.085 1.00 80.44 248 CYS A C 1
ATOM 1825 O O . CYS A 1 248 ? -35.462 32.656 1.135 1.00 80.44 248 CYS A O 1
ATOM 1827 N N . ARG A 1 249 ? -35.580 31.164 2.821 1.00 86.62 249 ARG A N 1
ATOM 1828 C CA . ARG A 1 249 ? -34.239 30.616 2.639 1.00 86.62 249 ARG A CA 1
ATOM 1829 C C . ARG A 1 249 ? -34.321 29.153 2.239 1.00 86.62 249 ARG A C 1
ATOM 1831 O O . ARG A 1 249 ? -34.891 28.346 2.960 1.00 86.62 249 ARG A O 1
ATOM 1838 N N . ALA A 1 250 ? -33.711 28.805 1.114 1.00 89.06 250 ALA A N 1
ATOM 1839 C CA . ALA A 1 250 ? -33.474 27.415 0.747 1.00 89.06 250 ALA A CA 1
ATOM 1840 C C . ALA A 1 250 ? -32.049 27.049 1.180 1.00 89.06 250 ALA A C 1
ATOM 1842 O O . ALA A 1 250 ? -31.087 27.674 0.723 1.00 89.06 250 ALA A O 1
ATOM 1843 N N . LEU A 1 251 ? -31.909 26.087 2.099 1.00 89.44 251 LEU A N 1
ATOM 1844 C CA . LEU A 1 251 ? -30.595 25.703 2.628 1.00 89.44 251 LEU A CA 1
ATOM 1845 C C . LEU A 1 251 ? -29.676 25.257 1.480 1.00 89.44 251 LEU A C 1
ATOM 1847 O O . LEU A 1 251 ? -30.093 24.487 0.621 1.00 89.44 251 LEU A O 1
ATOM 1851 N N . GLY A 1 252 ? -28.447 25.778 1.438 1.00 86.06 252 GLY A N 1
ATOM 1852 C CA . GLY A 1 252 ? -27.466 25.489 0.377 1.00 86.06 252 GLY A CA 1
ATOM 1853 C C . GLY A 1 252 ? -27.657 26.233 -0.959 1.00 86.06 252 GLY A C 1
ATOM 1854 O O . GLY A 1 252 ? -26.726 26.265 -1.762 1.00 86.06 252 GLY A O 1
ATOM 1855 N N . TYR A 1 253 ? -28.808 26.882 -1.192 1.00 84.00 253 TYR A N 1
ATOM 1856 C CA . TYR A 1 253 ? -29.106 27.658 -2.416 1.00 84.00 253 TYR A CA 1
ATOM 1857 C C . TYR A 1 253 ? -29.077 29.186 -2.208 1.00 84.00 253 TYR A C 1
ATOM 1859 O O . TYR A 1 253 ? -29.176 29.951 -3.173 1.00 84.00 253 TYR A O 1
ATOM 1867 N N . GLY A 1 254 ? -28.936 29.634 -0.956 1.00 72.44 254 GLY A N 1
ATOM 1868 C CA . GLY A 1 254 ? -28.925 31.045 -0.562 1.00 72.44 254 GLY A CA 1
ATOM 1869 C C . GLY A 1 254 ? -30.319 31.638 -0.310 1.00 72.44 254 GLY A C 1
ATOM 1870 O O . GLY A 1 254 ? -31.340 30.946 -0.335 1.00 72.44 254 GLY A O 1
ATOM 1871 N N . GLU A 1 255 ? -30.372 32.944 -0.035 1.00 66.69 255 GLU A N 1
ATOM 1872 C CA . GLU A 1 255 ? -31.636 33.679 0.090 1.00 66.69 255 GLU A CA 1
ATOM 1873 C C . GLU A 1 255 ? -32.170 34.041 -1.300 1.00 66.69 255 GLU A C 1
ATOM 1875 O O . GLU A 1 255 ? -31.577 34.843 -2.023 1.00 66.69 255 GLU A O 1
ATOM 1880 N N . ARG A 1 256 ? -33.311 33.461 -1.685 1.00 64.94 256 ARG A N 1
ATOM 1881 C CA . ARG A 1 256 ? -33.989 33.771 -2.949 1.00 64.94 256 ARG A CA 1
ATOM 1882 C C . ARG A 1 256 ? -35.460 34.063 -2.683 1.00 64.94 256 ARG A C 1
ATOM 1884 O O . ARG A 1 256 ? -36.131 33.340 -1.949 1.00 64.94 256 ARG A O 1
ATOM 1891 N N . LYS A 1 257 ? -35.987 35.125 -3.301 1.00 61.50 257 LYS A N 1
ATOM 1892 C CA . LYS A 1 257 ? -37.405 35.507 -3.197 1.00 61.50 257 LYS A CA 1
ATOM 1893 C C . LYS A 1 257 ? -38.287 34.534 -3.985 1.00 61.50 257 LYS A C 1
ATOM 1895 O O . LYS A 1 257 ? -38.719 34.839 -5.088 1.00 61.50 257 LYS A O 1
ATOM 1900 N N . GLY A 1 258 ? -38.550 33.368 -3.406 1.00 70.81 258 GLY A N 1
ATOM 1901 C CA . GLY A 1 258 ? -39.633 32.485 -3.831 1.00 70.81 258 GLY A CA 1
ATOM 1902 C C . GLY A 1 258 ? -39.353 31.542 -5.002 1.00 70.81 258 GLY A C 1
ATOM 1903 O O . GLY A 1 258 ? -40.266 30.801 -5.321 1.00 70.81 258 GLY A O 1
ATOM 1904 N N . THR A 1 259 ? -38.159 31.497 -5.607 1.00 85.62 259 THR A N 1
ATOM 1905 C CA . THR A 1 259 ? -37.806 30.468 -6.614 1.00 85.62 259 THR A CA 1
ATOM 1906 C C . THR A 1 259 ? -36.439 29.855 -6.317 1.00 85.62 259 THR A C 1
ATOM 1908 O O . THR A 1 259 ? -35.463 30.578 -6.101 1.00 85.62 259 THR A O 1
ATOM 1911 N N . VAL A 1 260 ? -36.370 28.522 -6.326 1.00 88.38 260 VAL A N 1
ATOM 1912 C CA . VAL A 1 260 ? -35.152 27.727 -6.121 1.00 88.38 260 VAL A CA 1
ATOM 1913 C C . VAL A 1 260 ? -34.806 26.996 -7.417 1.00 88.38 260 VAL A C 1
ATOM 1915 O O . VAL A 1 260 ? -35.616 26.226 -7.923 1.00 88.38 260 VAL A O 1
ATOM 1918 N N . GLU A 1 261 ? -33.609 27.227 -7.953 1.00 87.75 261 GLU A N 1
ATOM 1919 C CA . GLU A 1 261 ? -33.084 26.512 -9.124 1.00 87.75 261 GLU A CA 1
ATOM 1920 C C . GLU A 1 261 ? -32.477 25.176 -8.685 1.00 87.75 261 GLU A C 1
ATOM 1922 O O . GLU A 1 261 ? -31.467 25.147 -7.984 1.00 87.75 261 GLU A O 1
ATOM 1927 N N . LEU A 1 262 ? -33.094 24.071 -9.094 1.00 88.44 262 LEU A N 1
ATOM 1928 C CA . LEU A 1 262 ? -32.714 22.710 -8.707 1.00 88.44 262 LEU A CA 1
ATOM 1929 C C . LEU A 1 262 ? -31.788 22.025 -9.724 1.00 88.44 262 LEU A C 1
ATOM 1931 O O . LEU A 1 262 ? -31.150 21.023 -9.388 1.00 88.44 262 LEU A O 1
ATOM 1935 N N . GLY A 1 263 ? -31.690 22.570 -10.940 1.00 87.94 263 GLY A N 1
ATOM 1936 C CA . GLY A 1 263 ? -30.864 22.027 -12.020 1.00 87.94 263 GLY A CA 1
ATOM 1937 C C . GLY A 1 263 ? -31.560 20.876 -12.742 1.00 87.94 263 GLY A C 1
ATOM 1938 O O . GLY A 1 263 ? -32.683 21.034 -13.215 1.00 87.94 263 GLY A O 1
ATOM 1939 N N . SER A 1 264 ? -30.895 19.732 -12.868 1.00 88.75 264 SER A N 1
ATOM 1940 C CA . SER A 1 264 ? -31.478 18.522 -13.453 1.00 88.75 264 SER A CA 1
ATOM 1941 C C . SER A 1 264 ? -32.195 17.644 -12.419 1.00 88.75 264 SER A C 1
ATOM 1943 O O . SER A 1 264 ? -31.874 17.665 -11.224 1.00 88.75 264 SER A O 1
ATOM 1945 N N . ILE A 1 265 ? -33.177 16.882 -12.908 1.00 90.00 265 ILE A N 1
ATOM 1946 C CA . ILE A 1 265 ? -33.907 15.836 -12.180 1.00 90.00 265 ILE A CA 1
ATOM 1947 C C . ILE A 1 265 ? -33.548 14.487 -12.807 1.00 90.00 265 ILE A C 1
ATOM 1949 O O . ILE A 1 265 ? -33.613 14.342 -14.028 1.00 90.00 265 ILE A O 1
ATOM 1953 N N . GLN A 1 266 ? -33.194 13.507 -11.979 1.00 90.06 266 GLN A N 1
ATOM 1954 C CA . GLN A 1 266 ? -32.765 12.170 -12.388 1.00 90.06 266 GLN A CA 1
ATOM 1955 C C . GLN A 1 266 ? -33.884 11.138 -12.201 1.00 90.06 266 GLN A C 1
ATOM 1957 O O . GLN A 1 266 ? -34.708 11.239 -11.294 1.00 90.06 266 GLN A O 1
ATOM 1962 N N . LEU A 1 267 ? -33.903 10.125 -13.063 1.00 89.38 267 LEU A N 1
ATOM 1963 C CA . LEU A 1 267 ? -34.752 8.945 -12.926 1.00 89.38 267 LEU A CA 1
ATOM 1964 C C . LEU A 1 267 ? -34.244 8.048 -11.790 1.00 89.38 267 LEU A C 1
ATOM 1966 O O . LEU A 1 267 ? -33.046 7.799 -11.672 1.00 89.38 267 LEU A O 1
ATOM 1970 N N . GLY A 1 268 ? -35.160 7.533 -10.972 1.00 85.88 268 GLY A N 1
ATOM 1971 C CA . GLY A 1 268 ? -34.851 6.615 -9.874 1.00 85.88 268 GLY A CA 1
ATOM 1972 C C . GLY A 1 268 ? -34.210 7.272 -8.651 1.00 85.88 268 GLY A C 1
ATOM 1973 O O . GLY A 1 268 ? -33.858 6.562 -7.713 1.00 85.88 268 GLY A O 1
ATOM 1974 N N . GLN A 1 269 ? -34.065 8.600 -8.635 1.00 88.38 269 GLN A N 1
ATOM 1975 C CA . GLN A 1 269 ? -33.470 9.334 -7.525 1.00 88.38 269 GLN A CA 1
ATOM 1976 C C . GLN A 1 269 ? -34.316 10.548 -7.134 1.00 88.38 269 GLN A C 1
ATOM 1978 O O . GLN A 1 269 ? -34.794 11.293 -7.989 1.00 88.38 269 GLN A O 1
ATOM 1983 N N . SER A 1 270 ? -34.488 10.764 -5.827 1.00 90.56 270 SER A N 1
ATOM 1984 C CA . SER A 1 270 ? -35.181 11.942 -5.314 1.00 90.56 270 SER A CA 1
ATOM 1985 C C . SER A 1 270 ? -34.313 13.198 -5.373 1.00 90.56 270 SER A C 1
ATOM 1987 O O . SER A 1 270 ? -33.101 13.156 -5.151 1.00 90.56 270 SER A O 1
ATOM 1989 N N . LYS A 1 271 ? -34.958 14.341 -5.622 1.00 92.56 271 LYS A N 1
ATOM 1990 C CA . LYS A 1 271 ? -34.368 15.664 -5.401 1.00 92.56 271 LYS A CA 1
ATOM 1991 C C . LYS A 1 271 ? -34.995 16.299 -4.167 1.00 92.56 271 LYS A C 1
ATOM 1993 O O . LYS A 1 271 ? -36.204 16.527 -4.134 1.00 92.56 271 LYS A O 1
ATOM 1998 N N . ASP A 1 272 ? -34.170 16.588 -3.171 1.00 94.44 272 ASP A N 1
ATOM 1999 C CA . ASP A 1 272 ? -34.581 16.936 -1.816 1.00 94.44 272 ASP A CA 1
ATOM 2000 C C . ASP A 1 272 ? -34.158 18.362 -1.453 1.00 94.44 272 ASP A C 1
ATOM 2002 O O . ASP A 1 272 ? -32.985 18.740 -1.533 1.00 94.44 272 ASP A O 1
ATOM 2006 N N . VAL A 1 273 ? -35.133 19.158 -1.016 1.00 93.81 273 VAL A N 1
ATOM 2007 C CA . VAL A 1 273 ? -34.983 20.587 -0.726 1.00 93.81 273 VAL A CA 1
ATOM 2008 C C . VAL A 1 273 ? -35.501 20.886 0.675 1.00 93.81 273 VAL A C 1
ATOM 2010 O O . VAL A 1 273 ? -36.591 20.453 1.056 1.00 93.81 273 VAL A O 1
ATOM 2013 N N . ILE A 1 274 ? -34.734 21.672 1.434 1.00 94.31 274 ILE A N 1
ATOM 2014 C CA . ILE A 1 274 ? -35.142 22.191 2.742 1.00 94.31 274 ILE A CA 1
ATOM 2015 C C .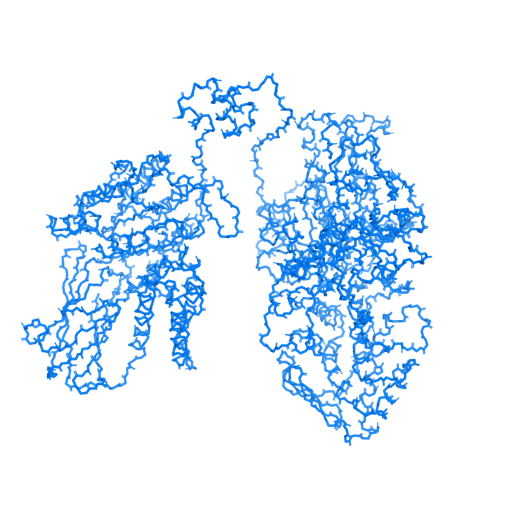 ILE A 1 274 ? -35.332 23.703 2.651 1.00 94.31 274 ILE A C 1
ATOM 2017 O O . ILE A 1 274 ? -34.422 24.440 2.265 1.00 94.31 274 ILE A O 1
ATOM 2021 N N . LEU A 1 275 ? -36.525 24.151 3.029 1.00 91.75 275 LEU A N 1
ATOM 2022 C CA . LEU A 1 275 ? -36.943 25.545 3.011 1.00 91.75 275 LEU A CA 1
ATOM 2023 C C . LEU A 1 275 ? -37.172 26.022 4.445 1.00 91.75 275 LEU A C 1
ATOM 2025 O O . LEU A 1 275 ? -38.038 25.496 5.140 1.00 91.75 275 LEU A O 1
ATOM 2029 N N . ASP A 1 276 ? -36.439 27.045 4.860 1.00 90.38 276 ASP A N 1
ATOM 2030 C CA . ASP A 1 276 ? -36.644 27.762 6.113 1.00 90.38 276 ASP A CA 1
ATOM 2031 C C . ASP A 1 276 ? -37.412 29.053 5.815 1.00 90.38 276 ASP A C 1
ATOM 2033 O O . ASP A 1 276 ? -36.905 29.973 5.165 1.00 90.38 276 ASP A O 1
ATOM 2037 N N . LEU A 1 277 ? -38.674 29.090 6.245 1.00 88.50 277 LEU A N 1
ATOM 2038 C CA . LEU A 1 277 ? -39.633 30.142 5.928 1.00 88.50 277 LEU A CA 1
ATOM 2039 C C . LEU A 1 277 ? -40.046 30.885 7.196 1.00 88.50 277 LEU A C 1
ATOM 2041 O O . LEU A 1 277 ? -40.525 30.285 8.159 1.00 88.50 277 LEU A O 1
ATOM 2045 N N . LYS A 1 278 ? -39.927 32.211 7.175 1.00 88.50 278 LYS A N 1
ATOM 2046 C CA . LYS A 1 278 ? -40.386 33.095 8.247 1.00 88.50 278 LYS A CA 1
ATOM 2047 C C . LYS A 1 278 ? -41.456 34.040 7.733 1.00 88.50 278 LYS A C 1
ATOM 2049 O O . LYS A 1 278 ? -41.184 34.878 6.873 1.00 88.50 278 LYS A O 1
ATOM 2054 N N . PHE A 1 279 ? -42.656 33.966 8.290 1.00 85.06 279 PHE A N 1
ATOM 2055 C CA . PHE A 1 279 ? -43.799 34.772 7.862 1.00 85.06 279 PHE A CA 1
ATOM 2056 C C . PHE A 1 279 ? -44.015 35.992 8.763 1.00 85.06 279 PHE A C 1
ATOM 2058 O O . PHE A 1 279 ? -43.742 35.947 9.958 1.00 85.06 279 PHE A O 1
ATOM 2065 N N . VAL A 1 280 ? -44.540 37.085 8.196 1.00 81.88 280 VAL A N 1
ATOM 2066 C CA . VAL A 1 280 ? -45.095 38.201 8.992 1.00 81.88 280 VAL A CA 1
ATOM 2067 C C . VAL A 1 280 ? -46.336 37.722 9.750 1.00 81.88 280 VAL A C 1
ATOM 2069 O O . VAL A 1 280 ? -46.494 37.987 10.937 1.00 81.88 280 VAL A O 1
ATOM 2072 N N . ALA A 1 281 ? -47.200 36.991 9.045 1.00 82.88 281 ALA A N 1
ATOM 2073 C CA . ALA A 1 281 ? -48.328 36.245 9.579 1.00 82.88 281 ALA A CA 1
ATOM 2074 C C . ALA A 1 281 ? -48.432 34.940 8.782 1.00 82.88 281 ALA A C 1
ATOM 2076 O O . ALA A 1 281 ? -48.425 34.975 7.548 1.00 82.88 281 ALA A O 1
ATOM 2077 N N . ARG A 1 282 ? -48.463 33.796 9.474 1.00 84.00 282 ARG A N 1
ATOM 2078 C CA . ARG A 1 282 ? -48.471 32.471 8.839 1.00 84.00 282 ARG A CA 1
ATOM 2079 C C . ARG A 1 282 ? -49.762 32.271 8.015 1.00 84.00 282 ARG A C 1
ATOM 2081 O O . ARG A 1 282 ? -50.837 32.292 8.616 1.00 84.00 282 ARG A O 1
ATOM 2088 N N . PRO A 1 283 ? -49.680 32.068 6.683 1.00 86.19 283 PRO A N 1
ATOM 2089 C CA . PRO A 1 283 ? -50.854 31.783 5.858 1.00 86.19 283 PRO A CA 1
ATOM 2090 C C . PRO A 1 283 ? -51.385 30.371 6.133 1.00 86.19 283 PRO A C 1
ATOM 2092 O O . PRO A 1 283 ? -50.683 29.547 6.717 1.00 86.19 283 PRO A O 1
ATOM 2095 N N . GLU A 1 284 ? -52.610 30.069 5.696 1.00 86.25 284 GLU A N 1
ATOM 2096 C CA . GLU A 1 284 ? -53.190 28.728 5.873 1.00 86.25 284 GLU A CA 1
ATOM 2097 C C . GLU A 1 284 ? -52.531 27.677 4.973 1.00 86.25 284 GLU A C 1
ATOM 2099 O O . GLU A 1 284 ? -52.382 26.524 5.372 1.00 86.25 284 GLU A O 1
ATOM 2104 N N . ARG A 1 285 ? -52.136 28.071 3.757 1.00 87.62 285 ARG A N 1
ATOM 2105 C CA . ARG A 1 285 ? -51.549 27.180 2.752 1.00 87.62 285 ARG A CA 1
ATOM 2106 C C . ARG A 1 285 ? -50.352 27.815 2.061 1.00 87.62 285 ARG A C 1
ATOM 2108 O O . ARG A 1 285 ? -50.326 29.021 1.814 1.00 87.62 285 ARG A O 1
ATOM 2115 N N . LEU A 1 286 ? -49.395 26.971 1.699 1.00 89.12 286 LEU A N 1
ATOM 2116 C CA . LEU A 1 286 ? -48.250 27.295 0.856 1.00 89.12 286 LEU A CA 1
ATOM 2117 C C . LEU A 1 286 ? -48.325 26.453 -0.414 1.00 89.12 286 LEU A C 1
ATOM 2119 O O . LEU A 1 286 ? -48.339 25.231 -0.325 1.00 89.12 286 LEU A O 1
ATOM 2123 N N . LYS A 1 287 ? -48.329 27.086 -1.587 1.00 90.31 287 LYS A N 1
ATOM 2124 C CA . LYS A 1 287 ? -48.296 26.367 -2.860 1.00 90.31 287 LYS A CA 1
ATOM 2125 C C . LYS A 1 287 ? -46.859 26.263 -3.368 1.00 90.31 287 LYS A C 1
ATOM 2127 O O . LYS A 1 287 ? -46.169 27.275 -3.510 1.00 90.31 287 LYS A O 1
ATOM 2132 N N . LEU A 1 288 ? -46.436 25.038 -3.658 1.00 91.88 288 LEU A N 1
ATOM 2133 C CA . LEU A 1 288 ? -45.188 24.707 -4.334 1.00 91.88 288 LEU A CA 1
ATOM 2134 C C . LEU A 1 288 ? -45.487 24.410 -5.806 1.00 91.88 288 LEU A C 1
ATOM 2136 O O . LEU A 1 288 ? -46.320 23.557 -6.095 1.00 91.88 288 LEU A O 1
ATOM 2140 N N . HIS A 1 289 ? -44.817 25.106 -6.718 1.00 92.50 289 HIS A N 1
ATOM 2141 C CA . HIS A 1 289 ? -44.912 24.917 -8.164 1.00 92.50 289 HIS A CA 1
ATOM 2142 C C . HIS A 1 289 ? -43.542 24.499 -8.699 1.00 92.50 289 HIS A C 1
ATOM 2144 O O . HIS A 1 289 ? -42.600 25.288 -8.674 1.00 92.50 289 HIS A O 1
ATOM 2150 N N . LEU A 1 290 ? -43.422 23.255 -9.144 1.00 93.31 290 LEU A N 1
ATOM 2151 C CA . LEU A 1 290 ? -42.238 22.728 -9.808 1.00 93.31 290 LEU A CA 1
ATOM 2152 C C . LEU A 1 290 ? -42.418 22.852 -11.320 1.00 93.31 290 LEU A C 1
ATOM 2154 O O . LEU A 1 290 ? -43.412 22.362 -11.840 1.00 93.31 290 LEU A O 1
ATOM 2158 N N . GLU A 1 291 ? -41.451 23.442 -12.012 1.00 93.00 291 GLU A N 1
ATOM 2159 C CA . GLU A 1 291 ? -41.389 23.495 -13.477 1.00 93.00 291 GLU A CA 1
ATOM 2160 C C . GLU A 1 291 ? -40.035 22.967 -13.954 1.00 93.00 291 GLU A C 1
ATOM 2162 O O . GLU A 1 291 ? -39.012 23.316 -13.369 1.00 93.00 291 GLU A O 1
ATOM 2167 N N . PHE A 1 292 ? -40.006 22.143 -15.000 1.00 91.50 292 PHE A N 1
ATOM 2168 C CA . PHE A 1 292 ? -38.769 21.676 -15.632 1.00 91.50 292 PHE A CA 1
ATOM 2169 C C . PHE A 1 292 ? -38.981 21.381 -17.122 1.00 91.50 292 PHE A C 1
ATOM 2171 O O . PHE A 1 292 ? -40.097 21.147 -17.573 1.00 91.50 292 PHE A O 1
ATOM 2178 N N . ASP A 1 293 ? -37.898 21.363 -17.895 1.00 88.81 293 ASP A N 1
ATOM 2179 C CA . ASP A 1 293 ? -37.918 20.998 -19.312 1.00 88.81 293 ASP A CA 1
ATOM 2180 C C . ASP A 1 293 ? -37.639 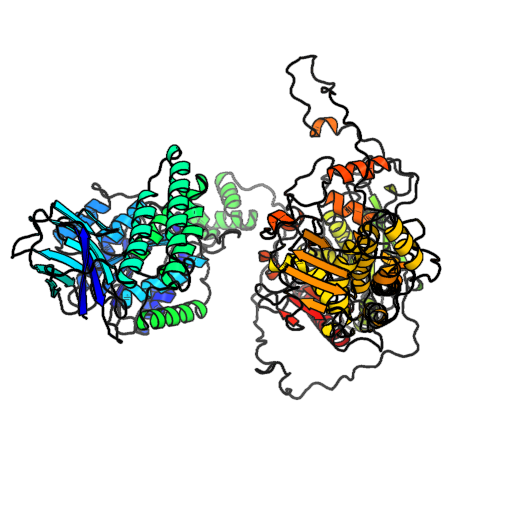19.493 -19.465 1.00 88.81 293 ASP A C 1
ATOM 2182 O O . ASP A 1 293 ? -36.498 19.054 -19.291 1.00 88.81 293 ASP A O 1
ATOM 2186 N N . GLY A 1 294 ? -38.672 18.708 -19.767 1.00 87.62 294 GLY A N 1
ATOM 2187 C CA . GLY A 1 294 ? -38.595 17.271 -20.036 1.00 87.62 294 GLY A CA 1
ATOM 2188 C C . GLY A 1 294 ? -38.459 16.930 -21.530 1.00 87.62 294 GLY A C 1
ATOM 2189 O O . GLY A 1 294 ? -38.411 17.823 -22.386 1.00 87.62 294 GLY A O 1
ATOM 2190 N N . PRO A 1 295 ? -38.435 15.632 -21.890 1.00 82.25 295 PRO A N 1
ATOM 2191 C CA . PRO A 1 295 ? -38.286 15.175 -23.273 1.00 82.25 295 PRO A CA 1
ATOM 2192 C C . PRO A 1 295 ? -39.499 15.543 -24.143 1.00 82.25 295 PRO A C 1
ATOM 2194 O O . PRO A 1 295 ? -39.369 15.742 -25.348 1.00 82.25 295 PRO A O 1
ATOM 2197 N N . ALA A 1 296 ? -40.684 15.665 -23.534 1.00 81.25 296 ALA A N 1
ATOM 2198 C CA . ALA A 1 296 ? -41.931 16.027 -24.208 1.00 81.25 296 ALA A CA 1
ATOM 2199 C C . ALA A 1 296 ? -42.221 17.545 -24.219 1.00 81.25 296 ALA A C 1
ATOM 2201 O O . ALA A 1 296 ? -43.234 17.966 -24.782 1.00 81.25 296 ALA A O 1
ATOM 2202 N N . GLY A 1 297 ? -41.350 18.368 -23.623 1.00 83.56 297 GLY A N 1
ATOM 2203 C CA . GLY A 1 297 ? -41.549 19.810 -23.441 1.00 83.56 297 GLY A CA 1
ATOM 2204 C C . GLY A 1 297 ? -41.495 20.231 -21.970 1.00 83.56 297 GLY A C 1
ATOM 2205 O O . GLY A 1 297 ? -41.025 19.477 -21.125 1.00 83.56 297 GLY A O 1
ATOM 2206 N N . SER A 1 298 ? -41.954 21.451 -21.667 1.00 87.25 298 SER A N 1
ATOM 2207 C CA . SER A 1 298 ? -42.033 21.929 -20.277 1.00 87.25 298 SER A CA 1
ATOM 2208 C C . SER A 1 298 ? -43.140 21.188 -19.523 1.00 87.25 298 SER A C 1
ATOM 2210 O O . SER A 1 298 ? -44.272 21.101 -20.005 1.00 87.25 298 SER A O 1
ATOM 2212 N N . GLU A 1 299 ? -42.806 20.668 -18.348 1.00 88.75 299 GLU A N 1
ATOM 2213 C CA . GLU A 1 299 ? -43.705 19.976 -17.430 1.00 88.75 299 GLU A CA 1
ATOM 2214 C C . GLU A 1 299 ? -43.818 20.780 -16.132 1.00 88.75 299 GLU A C 1
ATOM 2216 O O . GLU A 1 299 ? -42.830 21.334 -15.641 1.00 88.75 299 GLU A O 1
ATOM 2221 N N . SER A 1 300 ? -45.026 20.842 -15.562 1.00 91.69 300 SER A N 1
ATOM 2222 C CA . SER A 1 300 ? -45.262 21.521 -14.291 1.00 91.69 300 SER A CA 1
ATOM 2223 C C . SER A 1 300 ? -46.112 20.704 -13.322 1.00 91.69 300 SER A C 1
ATOM 2225 O O . SER A 1 300 ? -47.049 20.002 -13.705 1.00 91.69 300 SER A O 1
ATOM 2227 N N . HIS A 1 301 ? -45.771 20.802 -12.039 1.00 91.56 301 HIS A N 1
ATOM 2228 C CA . HIS A 1 301 ? -46.441 20.117 -10.941 1.00 91.56 301 HIS A CA 1
ATOM 2229 C C . HIS A 1 301 ? -46.716 21.090 -9.801 1.00 91.56 301 HIS A C 1
ATOM 2231 O O . HIS A 1 301 ? -45.835 21.839 -9.385 1.00 91.56 301 HIS A O 1
ATOM 2237 N N . GLU A 1 302 ? -47.926 21.037 -9.252 1.00 92.25 302 GLU A N 1
ATOM 2238 C CA . GLU A 1 302 ? -48.327 21.859 -8.113 1.00 92.25 302 GLU A CA 1
ATOM 2239 C C . GLU A 1 302 ? -48.660 21.004 -6.896 1.00 92.25 302 GLU A C 1
ATOM 2241 O O . GLU A 1 302 ? -49.287 19.950 -7.013 1.00 92.25 302 GLU A O 1
ATOM 2246 N N . LEU A 1 303 ? -48.282 21.495 -5.718 1.00 93.31 303 LEU A N 1
ATOM 2247 C CA . LEU A 1 303 ? -48.626 20.900 -4.435 1.00 93.31 303 LEU A CA 1
ATOM 2248 C C . LEU A 1 303 ? -49.008 21.990 -3.429 1.00 93.31 303 LEU A C 1
ATOM 2250 O O . LEU A 1 303 ? -48.220 22.896 -3.159 1.00 93.31 303 LEU A O 1
ATOM 2254 N N . ASP A 1 304 ? -50.193 21.865 -2.833 1.00 91.00 304 ASP A N 1
ATOM 2255 C CA . ASP A 1 304 ? -50.605 22.686 -1.694 1.00 91.00 304 ASP A CA 1
ATOM 2256 C C . ASP A 1 304 ? -50.144 22.033 -0.381 1.00 91.00 304 ASP A C 1
ATOM 2258 O O . ASP A 1 304 ? -50.489 20.890 -0.078 1.00 91.00 304 ASP A O 1
ATOM 2262 N N . VAL A 1 305 ? -49.389 22.781 0.420 1.00 90.38 305 VAL A N 1
ATOM 2263 C CA . VAL A 1 305 ? -48.887 22.380 1.737 1.00 90.38 305 VAL A CA 1
ATOM 2264 C C . VAL A 1 305 ? -49.694 23.095 2.818 1.00 90.38 305 VAL A C 1
ATOM 2266 O O . VAL A 1 305 ? -49.755 24.326 2.847 1.00 90.38 305 VAL A O 1
ATOM 2269 N N . ASP A 1 306 ? -50.313 22.323 3.709 1.00 89.25 306 ASP A N 1
ATOM 2270 C CA . ASP A 1 306 ? -51.076 22.838 4.850 1.00 89.25 306 ASP A CA 1
ATOM 2271 C C . ASP A 1 306 ? -50.138 23.375 5.945 1.00 89.25 306 ASP A C 1
ATOM 2273 O O . ASP A 1 306 ? -49.213 22.681 6.375 1.00 89.25 306 ASP A O 1
ATOM 2277 N N . LEU A 1 307 ? -50.376 24.614 6.390 1.00 88.69 307 LEU A N 1
ATOM 2278 C CA . LEU A 1 307 ? -49.611 25.292 7.438 1.00 88.69 307 LEU A CA 1
ATOM 2279 C C . LEU A 1 307 ? -50.405 25.521 8.738 1.00 88.69 307 LEU A C 1
ATOM 2281 O O . LEU A 1 307 ? -49.900 26.175 9.654 1.00 88.69 307 LEU A O 1
ATOM 2285 N N . GLN A 1 308 ? -51.633 25.007 8.859 1.00 84.00 308 GLN A N 1
ATOM 2286 C CA . GLN A 1 308 ? -52.488 25.258 10.025 1.00 84.00 308 GLN A CA 1
ATOM 2287 C C . GLN A 1 308 ? -52.048 24.461 11.265 1.00 84.00 308 GLN A C 1
ATOM 2289 O O . GLN A 1 308 ? -51.918 25.036 12.352 1.00 84.00 308 GLN A O 1
ATOM 2294 N N . SER A 1 309 ? -51.776 23.160 11.101 1.00 83.94 309 SER A N 1
ATOM 2295 C CA . SER A 1 309 ? -51.415 22.230 12.183 1.00 83.94 309 SER A CA 1
ATOM 2296 C C . SER A 1 309 ? -50.097 21.514 11.884 1.00 83.94 309 SER A C 1
ATOM 2298 O O . SER A 1 309 ? -50.078 20.472 11.230 1.00 83.94 309 SER A O 1
ATOM 2300 N N . LEU A 1 310 ? -48.993 22.062 12.393 1.00 90.62 310 LEU A N 1
ATOM 2301 C CA . LEU A 1 310 ? -47.643 21.597 12.083 1.00 90.62 310 LEU A CA 1
ATOM 2302 C C . LEU A 1 310 ? -47.008 20.834 13.260 1.00 90.62 310 LEU A C 1
ATOM 2304 O O . LEU A 1 310 ? -47.038 21.337 14.386 1.00 90.62 310 LEU A O 1
ATOM 2308 N N . PRO A 1 311 ? -46.404 19.653 13.029 1.00 92.44 311 PRO A N 1
ATOM 2309 C CA . PRO A 1 311 ? -45.618 18.960 14.047 1.00 92.44 311 PRO A CA 1
ATOM 2310 C C . PRO A 1 311 ? -44.341 19.743 14.388 1.00 92.44 311 PRO A C 1
ATOM 2312 O O . PRO A 1 311 ? -43.761 20.395 13.521 1.00 92.44 311 PRO A O 1
ATOM 2315 N N . THR A 1 312 ? -43.890 19.661 15.641 1.00 89.38 312 THR A N 1
ATOM 2316 C CA . THR A 1 312 ? -42.635 20.284 16.108 1.00 89.38 312 THR A CA 1
ATOM 2317 C C . THR A 1 312 ? -41.416 19.378 15.936 1.00 89.38 312 THR A C 1
ATOM 2319 O O . THR A 1 312 ? -40.299 19.867 15.816 1.00 89.38 312 THR A O 1
ATOM 2322 N N . GLU A 1 313 ? -41.614 18.059 15.931 1.00 89.38 313 GLU A N 1
ATOM 2323 C CA . GLU A 1 313 ? -40.539 17.087 15.722 1.00 89.38 313 GLU A CA 1
ATOM 2324 C C . GLU A 1 313 ? -40.292 16.875 14.224 1.00 89.38 313 GLU A C 1
ATOM 2326 O O . GLU A 1 313 ? -41.220 16.584 13.462 1.00 89.38 313 GLU A O 1
ATOM 2331 N N . LEU A 1 314 ? -39.032 17.029 13.805 1.00 90.00 314 LEU A N 1
ATOM 2332 C CA . LEU A 1 314 ? -38.604 16.776 12.432 1.00 90.00 314 LEU A CA 1
ATOM 2333 C C . LEU A 1 314 ? -38.553 15.268 12.171 1.00 90.00 314 LEU A C 1
ATOM 2335 O O . LEU A 1 314 ? -38.064 14.506 13.001 1.00 90.00 314 LEU A O 1
ATOM 2339 N N . SER A 1 315 ? -39.007 14.834 10.994 1.00 90.88 315 SER A N 1
ATOM 2340 C CA . SER A 1 315 ? -38.758 13.460 10.540 1.00 90.88 315 SER A CA 1
ATOM 2341 C C . SER A 1 315 ? -37.259 13.204 10.366 1.00 90.88 315 SER A C 1
ATOM 2343 O O . SER A 1 315 ? -36.536 14.130 9.992 1.00 90.88 315 SER A O 1
ATOM 2345 N N . GLU A 1 316 ? -36.832 11.948 10.479 1.00 88.25 316 GLU A N 1
ATOM 2346 C CA . GLU A 1 316 ? -35.449 11.516 10.220 1.00 88.25 316 GLU A CA 1
ATOM 2347 C C . GLU A 1 316 ? -34.917 12.011 8.864 1.00 88.25 316 GLU A C 1
ATOM 2349 O O . GLU A 1 316 ? -33.869 12.650 8.826 1.00 88.25 316 GLU A O 1
ATOM 2354 N N . GLU A 1 317 ? -35.683 11.851 7.776 1.00 90.19 317 GLU A N 1
ATOM 2355 C CA . GLU A 1 317 ? -35.263 12.297 6.436 1.00 90.19 317 GLU A CA 1
ATOM 2356 C C . GLU A 1 317 ? -35.078 13.823 6.356 1.00 90.19 317 GLU A C 1
ATOM 2358 O O . GLU A 1 317 ? -34.072 14.316 5.857 1.00 90.19 317 GLU A O 1
ATOM 2363 N N . CYS A 1 318 ? -36.006 14.604 6.921 1.00 92.38 318 CYS A N 1
ATOM 2364 C CA . CYS A 1 318 ? -35.868 16.064 7.005 1.00 92.38 318 CYS A CA 1
ATOM 2365 C C . CYS A 1 318 ? -34.602 16.485 7.774 1.00 92.38 318 CYS A C 1
ATOM 2367 O O . CYS A 1 318 ? -33.929 17.438 7.367 1.00 92.38 318 CYS A O 1
ATOM 2369 N N . SER A 1 319 ? -34.259 15.778 8.854 1.00 90.25 319 SER A N 1
ATOM 2370 C CA . SER A 1 319 ? -33.037 16.025 9.626 1.00 90.25 319 SER A CA 1
ATOM 2371 C C . SER A 1 319 ? -31.784 15.679 8.819 1.00 90.25 319 SER A C 1
ATOM 2373 O O . SER A 1 319 ? -30.895 16.521 8.699 1.00 90.25 319 SER A O 1
ATOM 2375 N N . LEU A 1 320 ? -31.757 14.511 8.168 1.00 90.94 320 LEU A N 1
ATOM 2376 C CA . LEU A 1 320 ? -30.652 14.080 7.310 1.00 90.94 320 LEU A CA 1
ATOM 2377 C C . LEU A 1 320 ? -30.379 15.060 6.168 1.00 90.94 320 LEU A C 1
ATOM 2379 O O . LEU A 1 320 ? -29.249 15.518 5.988 1.00 90.94 320 LEU A O 1
ATOM 2383 N N . GLN A 1 321 ? -31.423 15.435 5.429 1.00 93.56 321 GLN A N 1
ATOM 2384 C CA . GLN A 1 321 ? -31.307 16.383 4.323 1.00 93.56 321 GLN A CA 1
ATOM 2385 C C . GLN A 1 321 ? -30.907 17.783 4.813 1.00 93.56 321 GLN A C 1
ATOM 2387 O O . GLN A 1 321 ? -30.185 18.500 4.117 1.00 93.56 321 GLN A O 1
ATOM 2392 N N . SER A 1 322 ? -31.302 18.162 6.035 1.00 92.12 322 SER A N 1
ATOM 2393 C CA . SER A 1 322 ? -30.827 19.398 6.668 1.00 92.12 322 SER A CA 1
ATOM 2394 C C . SER A 1 322 ? -29.327 19.338 6.975 1.00 92.12 322 SER A C 1
ATOM 2396 O O . SER A 1 322 ? -28.623 20.297 6.664 1.00 92.12 322 SER A O 1
ATOM 2398 N N . TRP A 1 323 ? -28.814 18.232 7.526 1.00 92.00 323 TRP A N 1
ATOM 2399 C CA . TRP A 1 323 ? -27.378 18.065 7.796 1.00 92.00 323 TRP A CA 1
ATOM 2400 C C . TRP A 1 323 ? -26.548 18.052 6.511 1.00 92.00 323 TRP A C 1
ATOM 2402 O O . TRP A 1 323 ? -25.547 18.765 6.435 1.00 92.00 323 TRP A O 1
ATOM 2412 N N . ARG A 1 324 ? -27.002 17.347 5.465 1.00 94.25 324 ARG A N 1
ATOM 2413 C CA . ARG A 1 324 ? -26.376 17.388 4.131 1.00 94.25 324 ARG A CA 1
ATOM 2414 C C . ARG A 1 324 ? -26.240 18.825 3.622 1.00 94.25 324 ARG A C 1
ATOM 2416 O O . ARG A 1 324 ? -25.161 19.243 3.212 1.00 94.25 324 ARG A O 1
ATOM 2423 N N . LEU A 1 325 ? -27.325 19.600 3.641 1.00 94.62 325 LEU A N 1
ATOM 2424 C CA . LEU A 1 325 ? -27.299 20.978 3.139 1.00 94.62 325 LEU A CA 1
ATOM 2425 C C . LEU A 1 325 ? -26.484 21.916 4.044 1.00 94.62 325 LEU A C 1
ATOM 2427 O O . LEU A 1 325 ? -25.926 22.898 3.561 1.00 94.62 325 LEU A O 1
ATOM 2431 N N . GLN A 1 326 ? -26.336 21.605 5.332 1.00 92.12 326 GLN A N 1
ATOM 2432 C CA . GLN A 1 326 ? -25.409 22.318 6.214 1.00 92.12 326 GLN A CA 1
ATOM 2433 C C . GLN A 1 326 ? -23.938 22.031 5.878 1.00 92.12 326 GLN A C 1
ATOM 2435 O O . GLN A 1 326 ? -23.136 22.962 5.936 1.00 92.12 326 GLN A O 1
ATOM 2440 N N . VAL A 1 327 ? -23.582 20.806 5.462 1.00 93.06 327 VAL A N 1
ATOM 2441 C CA . VAL A 1 327 ? -22.245 20.500 4.907 1.00 93.06 327 VAL A CA 1
ATOM 2442 C C . VAL A 1 327 ? -21.985 21.357 3.666 1.00 93.06 327 VAL A C 1
ATOM 2444 O O . VAL A 1 327 ? -20.922 21.970 3.548 1.00 93.06 327 VAL A O 1
ATOM 2447 N N . VAL A 1 328 ? -22.970 21.477 2.769 1.00 94.31 328 VAL A N 1
ATOM 2448 C CA . VAL A 1 328 ? -22.880 22.347 1.580 1.00 94.31 328 VAL A CA 1
ATOM 2449 C C . VAL A 1 328 ? -22.623 23.802 1.980 1.00 94.31 328 VAL A C 1
ATOM 2451 O O . VAL A 1 328 ? -21.692 24.426 1.481 1.00 94.31 328 VAL A O 1
ATOM 2454 N N . GLU A 1 329 ? -23.394 24.355 2.916 1.00 91.81 329 GLU A N 1
ATOM 2455 C CA . GLU A 1 329 ? -23.201 25.741 3.356 1.00 91.81 329 GLU A CA 1
ATOM 2456 C C . GLU A 1 329 ? -21.876 25.963 4.090 1.00 91.81 329 GLU A C 1
ATOM 2458 O O . GLU A 1 329 ? -21.270 27.028 3.963 1.00 91.81 329 GLU A O 1
ATOM 2463 N N . MET A 1 330 ? -21.427 24.989 4.884 1.00 92.31 330 MET A N 1
ATOM 2464 C CA . MET A 1 330 ? -20.134 25.048 5.556 1.00 92.31 330 MET A CA 1
ATOM 2465 C C . MET A 1 330 ? -19.013 25.066 4.519 1.00 92.31 330 MET A C 1
ATOM 2467 O O . MET A 1 330 ? -18.216 25.997 4.523 1.00 92.31 330 MET A O 1
ATOM 2471 N N . THR A 1 331 ? -18.984 24.095 3.604 1.00 92.62 331 THR A N 1
ATOM 2472 C CA . THR A 1 331 ? -17.965 24.011 2.546 1.00 92.62 331 THR A CA 1
ATOM 2473 C C . THR A 1 331 ? -17.948 25.266 1.677 1.00 92.62 331 THR A C 1
ATOM 2475 O O . THR A 1 331 ? -16.874 25.804 1.438 1.00 92.62 331 THR A O 1
ATOM 2478 N N . GLN A 1 332 ? -19.109 25.825 1.316 1.00 90.62 332 GLN A N 1
ATOM 2479 C CA . GLN A 1 332 ? -19.193 27.105 0.599 1.00 90.62 332 GLN A CA 1
ATOM 2480 C C . GLN A 1 332 ? -18.583 28.276 1.382 1.00 90.62 332 GLN A C 1
ATOM 2482 O O . GLN A 1 332 ? -17.913 29.118 0.790 1.00 90.62 332 GLN A O 1
ATOM 2487 N N . LYS A 1 333 ? -18.775 28.336 2.706 1.00 89.56 333 LYS A N 1
ATOM 2488 C CA . LYS A 1 333 ? -18.159 29.367 3.566 1.00 89.56 333 LYS A CA 1
ATOM 2489 C C . LYS A 1 333 ? -16.648 29.200 3.713 1.00 89.56 333 LYS A C 1
ATOM 2491 O O . LYS A 1 333 ? -15.979 30.162 4.075 1.00 89.56 333 LYS A O 1
ATOM 2496 N N . LEU A 1 334 ? -16.128 27.997 3.474 1.00 90.62 334 LEU A N 1
ATOM 2497 C CA . LEU A 1 334 ? -14.694 27.722 3.468 1.00 90.62 334 LEU A CA 1
ATOM 2498 C C . LEU A 1 334 ? -14.036 28.122 2.141 1.00 90.62 334 LEU A C 1
ATOM 2500 O O . LEU A 1 334 ? -12.817 28.065 2.057 1.00 90.62 334 LEU A O 1
ATOM 2504 N N . LEU A 1 335 ? -14.786 28.510 1.103 1.00 89.06 335 LEU A N 1
ATOM 2505 C CA . LEU A 1 335 ? -14.228 28.920 -0.190 1.00 89.06 335 LEU A CA 1
ATOM 2506 C C . LEU A 1 335 ? -13.817 30.399 -0.185 1.00 89.06 335 LEU A C 1
ATOM 2508 O O . LEU A 1 335 ? -14.562 31.257 0.280 1.00 89.06 335 LEU A O 1
ATOM 2512 N N . GLY A 1 336 ? -12.657 30.707 -0.773 1.00 73.75 336 GLY A N 1
ATOM 2513 C CA . GLY A 1 336 ? -12.157 32.081 -0.907 1.00 73.75 336 GLY A CA 1
ATOM 2514 C C . GLY A 1 336 ? -11.575 32.672 0.381 1.00 73.75 336 GLY A C 1
ATOM 2515 O O . GLY A 1 336 ? -11.506 33.894 0.505 1.00 73.75 336 GLY A O 1
ATOM 2516 N N . LEU A 1 337 ? -11.178 31.818 1.328 1.00 81.69 337 LEU A N 1
ATOM 2517 C CA . LEU A 1 337 ? -10.526 32.236 2.566 1.00 81.69 337 LEU A CA 1
ATOM 2518 C C . LEU A 1 337 ? -9.142 32.816 2.284 1.00 81.69 337 LEU A C 1
ATOM 2520 O O . LEU A 1 337 ? -8.384 32.282 1.469 1.00 81.69 337 LEU A O 1
ATOM 2524 N N . LYS A 1 338 ? -8.795 33.883 3.005 1.00 77.44 338 LYS A N 1
ATOM 2525 C CA . LYS A 1 338 ? -7.422 34.392 3.043 1.00 77.44 338 LYS A CA 1
ATOM 2526 C C . LYS A 1 338 ? -6.569 33.579 4.012 1.00 77.44 338 LYS A C 1
ATOM 2528 O O . LYS A 1 338 ? -7.086 32.896 4.896 1.00 77.44 338 LYS A O 1
ATOM 2533 N N . GLU A 1 339 ? -5.251 33.682 3.861 1.00 71.69 339 GLU A N 1
ATOM 2534 C CA . GLU A 1 339 ? -4.267 32.974 4.690 1.00 71.69 339 GLU A CA 1
ATOM 2535 C C . GLU A 1 339 ? -4.515 33.186 6.192 1.00 71.69 339 GLU A C 1
ATOM 2537 O O . GLU A 1 339 ? -4.531 32.230 6.967 1.00 71.69 339 GLU A O 1
ATOM 2542 N N . GLU A 1 340 ? -4.816 34.421 6.596 1.00 80.12 340 GLU A N 1
ATOM 2543 C CA . GLU A 1 340 ? -5.089 34.777 7.987 1.00 80.12 340 GLU A CA 1
ATOM 2544 C C . GLU A 1 340 ? -6.383 34.167 8.570 1.00 80.12 340 GLU A C 1
ATOM 2546 O O . GLU A 1 340 ? -6.570 34.165 9.788 1.00 80.12 340 GLU A O 1
ATOM 2551 N N . GLU A 1 341 ? -7.275 33.629 7.732 1.00 82.56 341 GLU A N 1
ATOM 2552 C CA . GLU A 1 341 ? -8.592 33.110 8.128 1.00 82.56 341 GLU A CA 1
ATOM 2553 C C . GLU A 1 341 ? -8.622 31.574 8.271 1.00 82.56 341 GLU A C 1
ATOM 2555 O O . GLU A 1 341 ? -9.557 31.032 8.873 1.00 82.56 341 GLU A O 1
ATOM 2560 N N . LEU A 1 342 ? -7.589 30.870 7.785 1.00 82.81 342 LEU A N 1
ATOM 2561 C CA . LEU A 1 342 ? -7.488 29.401 7.790 1.00 82.81 342 LEU A CA 1
ATOM 2562 C C . LEU A 1 342 ? -7.570 28.761 9.191 1.00 82.81 342 LEU A C 1
ATOM 2564 O O . LEU A 1 342 ? -8.334 27.807 9.349 1.00 82.81 342 LEU A O 1
ATOM 2568 N N . PRO A 1 343 ? -6.896 29.269 10.245 1.00 83.50 343 PRO A N 1
ATOM 2569 C CA . PRO A 1 343 ? -7.039 28.698 11.588 1.00 83.50 343 PRO A CA 1
ATOM 2570 C C . PRO A 1 343 ? -8.480 28.775 12.114 1.00 83.50 343 PRO A C 1
ATOM 2572 O O . PRO A 1 343 ? -8.978 27.851 12.756 1.00 83.50 343 PRO A O 1
ATOM 2575 N N . GLY A 1 344 ? -9.188 29.866 11.802 1.00 84.88 344 GLY A N 1
ATOM 2576 C CA . GLY A 1 344 ? -10.602 30.014 12.143 1.00 84.88 344 GLY A CA 1
ATOM 2577 C C . GLY A 1 344 ? -11.497 29.063 11.347 1.00 84.88 344 GLY A C 1
ATOM 2578 O O . GLY A 1 344 ? -12.516 28.605 11.855 1.00 84.88 344 GLY A O 1
ATOM 2579 N N . ALA A 1 345 ? -11.121 28.747 10.110 1.00 85.81 345 ALA A N 1
ATOM 2580 C CA . ALA A 1 345 ? -11.813 27.789 9.259 1.00 85.81 345 ALA A CA 1
ATOM 2581 C C . ALA A 1 345 ? -11.675 26.346 9.768 1.00 85.81 345 ALA A C 1
ATOM 2583 O O . ALA A 1 345 ? -12.677 25.638 9.846 1.00 85.81 345 ALA A O 1
ATOM 2584 N N . GLN A 1 346 ? -10.477 25.950 10.209 1.00 87.50 346 GLN A N 1
ATOM 2585 C CA . GLN A 1 346 ? -10.241 24.656 10.862 1.00 87.50 346 GLN A CA 1
ATOM 2586 C C . GLN A 1 346 ? -11.123 24.492 12.098 1.00 87.50 346 GLN A C 1
ATOM 2588 O O . GLN A 1 346 ? -11.827 23.494 12.224 1.00 87.50 346 GLN A O 1
ATOM 2593 N N . GLN A 1 347 ? -11.167 25.510 12.964 1.00 86.94 347 GLN A N 1
ATOM 2594 C CA . GLN A 1 347 ? -12.015 25.467 14.154 1.00 86.94 347 GLN A CA 1
ATOM 2595 C C . GLN A 1 347 ? -13.501 25.316 13.799 1.00 86.94 347 GLN A C 1
ATOM 2597 O O . GLN A 1 347 ? -14.203 24.543 14.442 1.00 86.94 347 GLN A O 1
ATOM 2602 N N . ARG A 1 348 ? -13.987 25.993 12.748 1.00 87.62 348 ARG A N 1
ATOM 2603 C CA . ARG A 1 348 ? -15.379 25.835 12.286 1.00 87.62 348 ARG A CA 1
ATOM 2604 C C . ARG A 1 348 ? -15.681 24.408 11.825 1.00 87.62 348 ARG A C 1
ATOM 2606 O O . ARG A 1 348 ? -16.784 23.935 12.084 1.00 87.62 348 ARG A O 1
ATOM 2613 N N . VAL A 1 349 ? -14.738 23.743 11.152 1.00 92.69 349 VAL A N 1
ATOM 2614 C CA . VAL A 1 349 ? -14.890 22.336 10.746 1.00 92.69 349 VAL A CA 1
ATOM 2615 C C . VAL A 1 349 ? -14.930 21.429 11.975 1.00 92.69 349 VAL A C 1
ATOM 2617 O O . VAL A 1 349 ? -15.819 20.591 12.071 1.00 92.69 349 VAL A O 1
ATOM 2620 N N . GLU A 1 350 ? -14.046 21.634 12.953 1.00 91.25 350 GLU A N 1
ATOM 2621 C CA . GLU A 1 350 ? -14.032 20.858 14.205 1.00 91.25 350 GLU A CA 1
ATOM 2622 C C . GLU A 1 350 ? -15.318 21.037 15.027 1.00 91.25 350 GLU A C 1
ATOM 2624 O O . GLU A 1 350 ? -15.897 20.064 15.518 1.00 91.25 350 GLU A O 1
ATOM 2629 N N . ASP A 1 351 ? -15.810 22.273 15.140 1.00 88.38 351 ASP A N 1
ATOM 2630 C CA . ASP A 1 351 ? -17.067 22.580 15.826 1.00 88.38 351 ASP A CA 1
ATOM 2631 C C . ASP A 1 351 ? -18.248 21.880 15.133 1.00 88.38 351 ASP A C 1
ATOM 2633 O O . ASP A 1 351 ? -19.124 21.306 15.790 1.00 88.38 351 ASP A O 1
ATOM 2637 N N . PHE A 1 352 ? -18.256 21.880 13.796 1.00 88.75 352 PHE A N 1
ATOM 2638 C CA . PHE A 1 352 ? -19.282 21.209 13.004 1.00 88.75 352 PHE A CA 1
ATOM 2639 C C . PHE A 1 352 ? -19.181 19.677 13.086 1.00 88.75 352 PHE A C 1
ATOM 2641 O O . PHE A 1 352 ? -20.206 19.007 13.200 1.00 88.75 352 PHE A O 1
ATOM 2648 N N . LEU A 1 353 ? -17.970 19.112 13.130 1.00 90.12 353 LEU A N 1
ATOM 2649 C CA . LEU A 1 353 ? -17.738 17.686 13.380 1.00 90.12 353 LEU A CA 1
ATOM 2650 C C . LEU A 1 353 ? -18.261 17.259 14.749 1.00 90.12 353 LEU A C 1
ATOM 2652 O O . LEU A 1 353 ? -18.888 16.208 14.870 1.00 90.12 353 LEU A O 1
ATOM 2656 N N . CYS A 1 354 ? -18.049 18.073 15.784 1.00 86.25 354 CYS A N 1
ATOM 2657 C CA . CYS A 1 354 ? -18.607 17.824 17.111 1.00 86.25 354 CYS A CA 1
ATOM 2658 C C . CYS A 1 354 ? -20.146 17.778 17.069 1.00 86.25 354 CYS A C 1
ATOM 2660 O O . CYS A 1 354 ? -20.762 16.857 17.616 1.00 86.25 354 CYS A O 1
ATOM 2662 N N . PHE A 1 355 ? -20.764 18.722 16.352 1.00 85.50 355 PHE A N 1
ATOM 2663 C CA . PHE A 1 355 ? -22.208 18.754 16.128 1.00 85.50 355 PHE A CA 1
ATOM 2664 C C . PHE A 1 355 ? -22.717 17.510 15.380 1.00 85.50 355 PHE A C 1
ATOM 2666 O O . PHE A 1 355 ? -23.617 16.838 15.887 1.00 85.50 355 PHE A O 1
ATOM 2673 N N . LEU A 1 356 ? -22.117 17.145 14.241 1.00 83.44 356 LEU A N 1
ATOM 2674 C CA . LEU A 1 356 ? -22.508 15.951 13.481 1.00 83.44 356 LEU A CA 1
ATOM 2675 C C . LEU A 1 356 ? -22.338 14.667 14.305 1.00 83.44 356 LEU A C 1
ATOM 2677 O O . LEU A 1 356 ? -23.254 13.849 14.353 1.00 83.44 356 LEU A O 1
ATOM 2681 N N . ARG A 1 357 ? -21.225 14.526 15.042 1.00 86.25 357 ARG A N 1
ATOM 2682 C CA . ARG A 1 357 ? -20.974 13.373 15.928 1.00 86.25 357 ARG A CA 1
ATOM 2683 C C . ARG A 1 357 ? -22.049 13.216 17.003 1.00 86.25 357 ARG A C 1
ATOM 2685 O O . ARG A 1 357 ? -22.445 12.092 17.318 1.00 86.25 357 ARG A O 1
ATOM 2692 N N . SER A 1 358 ? -22.543 14.329 17.548 1.00 78.88 358 SER A N 1
ATOM 2693 C CA . SER A 1 358 ? -23.630 14.315 18.535 1.00 78.88 358 SER A CA 1
ATOM 2694 C C . SER A 1 358 ? -24.969 13.855 17.943 1.00 78.88 358 SER A C 1
ATOM 2696 O O . SER A 1 358 ? -25.766 13.233 18.648 1.00 78.88 358 SER A O 1
ATOM 2698 N N . ALA A 1 359 ? -25.186 14.084 16.643 1.00 71.06 359 ALA A N 1
ATOM 2699 C CA . ALA A 1 359 ? -26.375 13.638 15.922 1.00 71.06 359 ALA A CA 1
ATOM 2700 C C . ALA A 1 359 ? -26.344 12.133 15.566 1.00 71.06 359 ALA A C 1
ATOM 2702 O O . ALA A 1 359 ? -27.399 11.524 15.435 1.00 71.06 359 ALA A O 1
ATOM 2703 N N . THR A 1 360 ? -25.165 11.502 15.482 1.00 68.81 360 THR A N 1
ATOM 2704 C CA . THR A 1 360 ? -24.962 10.075 15.115 1.00 68.81 360 THR A CA 1
ATOM 2705 C C . THR A 1 360 ? -25.178 9.035 16.239 1.00 68.81 360 THR A C 1
ATOM 2707 O O . THR A 1 360 ? -24.708 7.901 16.135 1.00 68.81 360 THR A O 1
ATOM 2710 N N . THR A 1 361 ? -25.855 9.352 17.347 1.00 52.12 361 THR A N 1
ATOM 2711 C CA . THR A 1 361 ? -25.939 8.409 18.486 1.00 52.12 361 THR A CA 1
ATOM 2712 C C . THR A 1 361 ? -26.857 7.192 18.233 1.00 52.12 361 THR A C 1
ATOM 2714 O O . THR A 1 361 ? -28.042 7.333 17.969 1.00 52.12 361 THR A O 1
ATOM 2717 N N . ALA A 1 362 ? -26.273 5.987 18.361 1.00 38.19 362 ALA A N 1
ATOM 2718 C CA . ALA A 1 362 ? -26.880 4.646 18.473 1.00 38.19 362 ALA A CA 1
ATOM 2719 C C . ALA A 1 362 ? -28.005 4.282 17.473 1.00 38.19 362 ALA A C 1
ATOM 2721 O O . ALA A 1 362 ? -29.177 4.213 17.837 1.00 38.19 362 ALA A O 1
ATOM 2722 N N . GLY A 1 363 ? -27.602 3.936 16.242 1.00 53.28 363 GLY A N 1
ATOM 2723 C CA . GLY A 1 363 ? -28.477 3.431 15.168 1.00 53.28 363 GLY A CA 1
ATOM 2724 C C . GLY A 1 363 ? -28.459 4.270 13.885 1.00 53.28 363 GLY A C 1
ATOM 2725 O O . GLY A 1 363 ? -29.420 4.219 13.127 1.00 53.28 363 GLY A O 1
ATOM 2726 N N . ALA A 1 364 ? -27.415 5.081 13.681 1.00 58.72 364 ALA A N 1
ATOM 2727 C CA . ALA A 1 364 ? -27.387 6.139 12.676 1.00 58.72 364 ALA A CA 1
ATOM 2728 C C . ALA A 1 364 ? -27.451 5.625 11.227 1.00 58.72 364 ALA A C 1
ATOM 2730 O O . ALA A 1 364 ? -26.759 4.677 10.864 1.00 58.72 364 ALA A O 1
ATOM 2731 N N . ASP A 1 365 ? -28.276 6.304 10.425 1.00 79.19 365 ASP A N 1
ATOM 2732 C CA . ASP A 1 365 ? -28.395 6.158 8.971 1.00 79.19 365 ASP A CA 1
ATOM 2733 C C . ASP A 1 365 ? -27.007 6.183 8.308 1.00 79.19 365 ASP A C 1
ATOM 2735 O O . ASP A 1 365 ? -26.216 7.098 8.558 1.00 79.19 365 ASP A O 1
ATOM 2739 N N . GLU A 1 366 ? -26.713 5.193 7.460 1.00 87.06 366 GLU A N 1
ATOM 2740 C CA . GLU A 1 366 ? -25.415 5.052 6.783 1.00 87.06 366 GLU A CA 1
ATOM 2741 C C . GLU A 1 366 ? -25.029 6.320 6.006 1.00 87.06 366 GLU A C 1
ATOM 2743 O O . GLU A 1 366 ? -23.859 6.702 6.003 1.00 87.06 366 GLU A O 1
ATOM 2748 N N . ARG A 1 367 ? -26.013 7.051 5.453 1.00 89.81 367 ARG A N 1
ATOM 2749 C CA . ARG A 1 367 ? -25.789 8.317 4.737 1.00 89.81 367 ARG A CA 1
ATOM 2750 C C . ARG A 1 367 ? -25.227 9.400 5.656 1.00 89.81 367 ARG A C 1
ATOM 2752 O O . ARG A 1 367 ? -24.431 10.227 5.219 1.00 89.81 367 ARG A O 1
ATOM 2759 N N . LEU A 1 368 ? -25.625 9.416 6.930 1.00 87.44 368 LEU A N 1
ATOM 2760 C CA . LEU A 1 368 ? -25.098 10.366 7.913 1.00 87.44 368 LEU A CA 1
ATOM 2761 C C . LEU A 1 368 ? -23.672 9.999 8.335 1.00 87.44 368 LEU A C 1
ATOM 2763 O O . LEU A 1 368 ? -22.837 10.888 8.493 1.00 87.44 368 LEU A O 1
ATOM 2767 N N . SER A 1 369 ? -23.387 8.706 8.499 1.00 88.31 369 SER A N 1
ATOM 2768 C CA . SER A 1 369 ? -22.030 8.223 8.769 1.00 88.31 369 SER A CA 1
ATOM 2769 C C . SER A 1 369 ? -21.076 8.541 7.617 1.00 88.31 369 SER A C 1
ATOM 2771 O O . SER A 1 369 ? -19.980 9.032 7.867 1.00 88.31 369 SER A O 1
ATOM 2773 N N . ALA A 1 370 ? -21.521 8.358 6.374 1.00 91.25 370 ALA A N 1
ATOM 2774 C CA . ALA A 1 370 ? -20.753 8.692 5.181 1.00 91.25 370 ALA A CA 1
ATOM 2775 C C . ALA A 1 370 ? -20.483 10.206 5.060 1.00 91.25 370 ALA A C 1
ATOM 2777 O O . ALA A 1 370 ? -19.353 10.617 4.812 1.00 91.25 370 ALA A O 1
ATOM 2778 N N . LEU A 1 371 ? -21.485 11.054 5.342 1.00 91.12 371 LEU A N 1
ATOM 2779 C CA . LEU A 1 371 ? -21.296 12.512 5.423 1.00 91.12 371 LEU A CA 1
ATOM 2780 C C . LEU A 1 371 ? -20.287 12.913 6.509 1.00 91.12 371 LEU A C 1
ATOM 2782 O O . LEU A 1 371 ? -19.518 13.853 6.323 1.00 91.12 371 LEU A O 1
ATOM 2786 N N . LEU A 1 372 ? -20.301 12.235 7.661 1.00 91.25 372 LEU A N 1
ATOM 2787 C CA . LEU A 1 372 ? -19.335 12.487 8.728 1.00 91.25 372 LEU A CA 1
ATOM 2788 C C . LEU A 1 372 ? -17.911 12.122 8.286 1.00 91.25 372 LEU A C 1
ATOM 2790 O O . LEU A 1 372 ? -16.981 12.857 8.612 1.00 91.25 372 LEU A O 1
ATOM 2794 N N . GLU A 1 373 ? -17.748 11.028 7.543 1.00 91.75 373 GLU A N 1
ATOM 2795 C CA . GLU A 1 373 ? -16.459 10.582 7.009 1.00 91.75 373 GLU A CA 1
ATOM 2796 C C . GLU A 1 373 ? -15.886 11.563 5.976 1.00 91.75 373 GLU A C 1
ATOM 2798 O O . GLU A 1 373 ? -14.719 11.938 6.089 1.00 91.75 373 GLU A O 1
ATOM 2803 N N . ASP A 1 374 ? -16.710 12.078 5.055 1.00 93.12 374 ASP A N 1
ATOM 2804 C CA . ASP A 1 374 ? -16.291 13.124 4.107 1.00 93.12 374 ASP A CA 1
ATOM 2805 C C . ASP A 1 374 ? -15.755 14.364 4.842 1.00 93.12 374 ASP A C 1
ATOM 2807 O O . ASP A 1 374 ? -14.730 14.948 4.463 1.00 93.12 374 ASP A O 1
ATOM 2811 N N . VAL A 1 375 ? -16.451 14.769 5.917 1.00 93.62 375 VAL A N 1
ATOM 2812 C CA . VAL A 1 375 ? -16.094 15.959 6.696 1.00 93.62 375 VAL A CA 1
ATOM 2813 C C . VAL A 1 375 ? -14.841 15.730 7.553 1.00 93.62 375 VAL A C 1
ATOM 2815 O O . VAL A 1 375 ? -13.984 16.612 7.596 1.00 93.62 375 VAL A O 1
ATOM 2818 N N . ASP A 1 376 ? -14.712 14.580 8.225 1.00 92.12 376 ASP A N 1
ATOM 2819 C CA . ASP A 1 376 ? -13.571 14.256 9.108 1.00 92.12 376 ASP A CA 1
ATOM 2820 C C . ASP A 1 376 ? -12.311 13.866 8.319 1.00 92.12 376 ASP A C 1
ATOM 2822 O O . ASP A 1 376 ? -11.197 13.994 8.826 1.00 92.12 376 ASP A O 1
ATOM 2826 N N . GLY A 1 377 ? -12.487 13.429 7.069 1.00 91.62 377 GLY A N 1
ATOM 2827 C CA . GLY A 1 377 ? -11.425 13.126 6.119 1.00 91.62 377 GLY A CA 1
ATOM 2828 C C . GLY A 1 377 ? -11.005 14.344 5.295 1.00 91.62 377 GLY A C 1
ATOM 2829 O O . GLY A 1 377 ? -10.411 15.301 5.799 1.00 91.62 377 GLY A O 1
ATOM 2830 N N . GLN A 1 378 ? -11.294 14.305 3.992 1.00 89.56 378 GLN A N 1
ATOM 2831 C CA . GLN A 1 378 ? -10.713 15.233 3.017 1.00 89.56 378 GLN A CA 1
ATOM 2832 C C . GLN A 1 378 ? -11.145 16.694 3.206 1.00 89.56 378 GLN A C 1
ATOM 2834 O O . GLN A 1 378 ? -10.364 17.585 2.890 1.00 89.56 378 GLN A O 1
ATOM 2839 N N . VAL A 1 379 ? -12.341 16.987 3.737 1.00 94.00 379 VAL A N 1
ATOM 2840 C CA . VAL A 1 379 ? -12.758 18.386 3.997 1.00 94.00 379 VAL A CA 1
ATOM 2841 C C . VAL A 1 379 ? -11.910 19.014 5.101 1.00 94.00 379 VAL A C 1
ATOM 2843 O O . VAL A 1 379 ? -11.455 20.151 4.962 1.00 94.00 379 VAL A O 1
ATOM 2846 N N . ARG A 1 380 ? -11.674 18.276 6.189 1.00 94.19 380 ARG A N 1
ATOM 2847 C CA . ARG A 1 380 ? -10.790 18.697 7.279 1.00 94.19 380 ARG A CA 1
ATOM 2848 C C . ARG A 1 380 ? -9.346 18.820 6.802 1.00 94.19 380 ARG A C 1
ATOM 2850 O O . ARG A 1 380 ? -8.681 19.806 7.118 1.00 94.19 380 ARG A O 1
ATOM 2857 N N . GLU A 1 381 ? -8.884 17.861 6.004 1.00 91.94 381 GLU A N 1
ATOM 2858 C CA . GLU A 1 381 ? -7.547 17.866 5.409 1.00 91.94 381 GLU A CA 1
ATOM 2859 C C . GLU A 1 381 ? -7.336 19.080 4.488 1.00 91.94 381 GLU A C 1
ATOM 2861 O O . GLU A 1 381 ? -6.334 19.786 4.621 1.00 91.94 381 GLU A O 1
ATOM 2866 N N . ALA A 1 382 ? -8.321 19.394 3.641 1.00 91.81 382 ALA A N 1
ATOM 2867 C CA . ALA A 1 382 ? -8.287 20.491 2.674 1.00 91.81 382 ALA A CA 1
ATOM 2868 C C . ALA A 1 382 ? -8.043 21.867 3.309 1.00 91.81 382 ALA A C 1
ATOM 2870 O O . ALA A 1 382 ? -7.455 22.732 2.668 1.00 91.81 382 ALA A O 1
ATOM 2871 N N . VAL A 1 383 ? -8.474 22.086 4.557 1.00 92.44 383 VAL A N 1
ATOM 2872 C CA . VAL A 1 383 ? -8.263 23.353 5.287 1.00 92.44 383 VAL A CA 1
ATOM 2873 C C . VAL A 1 383 ? -7.165 23.265 6.351 1.00 92.44 383 VAL A C 1
ATOM 2875 O O . VAL A 1 383 ? -6.881 24.257 7.022 1.00 92.44 383 VAL A O 1
ATOM 2878 N N . SER A 1 384 ? -6.533 22.098 6.526 1.00 89.50 384 SER A N 1
ATOM 2879 C CA . SER A 1 384 ? -5.527 21.850 7.574 1.00 89.50 384 SER A CA 1
ATOM 2880 C C . SER A 1 384 ? -4.193 22.562 7.324 1.00 89.50 384 SER A C 1
ATOM 2882 O O . SER A 1 384 ? -3.470 22.898 8.266 1.00 89.50 384 SER A O 1
ATOM 2884 N N . ARG A 1 385 ? -3.875 22.826 6.053 1.00 87.94 385 ARG A N 1
ATOM 2885 C CA . ARG A 1 385 ? -2.658 23.511 5.625 1.00 87.94 385 ARG A CA 1
ATOM 2886 C C . ARG A 1 385 ? -2.959 24.486 4.501 1.00 87.94 385 ARG A C 1
ATOM 2888 O O . ARG A 1 385 ? -3.808 24.233 3.650 1.00 87.94 385 ARG A O 1
ATOM 2895 N N . GLN A 1 386 ? -2.221 25.586 4.481 1.00 83.31 386 GLN A N 1
ATOM 2896 C CA . GLN A 1 386 ? -2.387 26.623 3.471 1.00 83.31 386 GLN A CA 1
ATOM 2897 C C . GLN A 1 386 ? -2.014 26.141 2.069 1.00 83.31 386 GLN A C 1
ATOM 2899 O O . GLN A 1 386 ? -2.767 26.367 1.125 1.00 83.31 386 GLN A O 1
ATOM 2904 N N . ASP A 1 387 ? -0.872 25.471 1.936 1.00 83.50 387 ASP A N 1
ATOM 2905 C CA . ASP A 1 387 ? -0.400 24.947 0.658 1.00 83.50 387 ASP A CA 1
ATOM 2906 C C . ASP A 1 387 ? -1.366 23.899 0.097 1.00 83.50 387 ASP A C 1
ATOM 2908 O O . ASP A 1 387 ? -1.609 23.870 -1.105 1.00 83.50 387 ASP A O 1
ATOM 2912 N N . TRP A 1 388 ? -2.003 23.100 0.956 1.00 89.75 388 TRP A N 1
ATOM 2913 C CA . TRP A 1 388 ? -3.038 22.143 0.550 1.00 89.75 388 TRP A CA 1
ATOM 2914 C C . TRP A 1 388 ? -4.334 22.820 0.129 1.00 89.75 388 TRP A C 1
ATOM 2916 O O . TRP A 1 388 ? -4.880 22.479 -0.916 1.00 89.75 388 TRP A O 1
ATOM 2926 N N . TYR A 1 389 ? -4.795 23.814 0.890 1.00 91.19 389 TYR A N 1
ATOM 2927 C CA . TYR A 1 389 ? -5.982 24.582 0.528 1.00 91.19 389 TYR A CA 1
ATOM 2928 C C . TYR A 1 389 ? -5.832 25.248 -0.845 1.00 91.19 389 TYR A C 1
ATOM 2930 O O . TYR A 1 389 ? -6.760 25.196 -1.653 1.00 91.19 389 TYR A O 1
ATOM 2938 N N . GLN A 1 390 ? -4.659 25.828 -1.118 1.00 85.44 390 GLN A N 1
ATOM 2939 C CA . GLN A 1 390 ? -4.359 26.496 -2.385 1.00 85.44 390 GLN A CA 1
ATOM 2940 C C . GLN A 1 390 ? -4.142 25.519 -3.546 1.00 85.44 390 GLN A C 1
ATOM 2942 O O . GLN A 1 390 ? -4.619 25.797 -4.637 1.00 85.44 390 GLN A O 1
ATOM 2947 N N . SER A 1 391 ? -3.449 24.398 -3.327 1.00 84.00 391 SER A N 1
ATOM 2948 C CA . SER A 1 391 ? -3.112 23.456 -4.407 1.00 84.00 391 SER A CA 1
ATOM 2949 C C . SER A 1 391 ? -4.270 22.555 -4.827 1.00 84.00 391 SER A C 1
ATOM 2951 O O . SER A 1 391 ? -4.415 22.263 -6.005 1.00 84.00 391 SER A O 1
ATOM 2953 N N . TRP A 1 392 ? -5.098 22.082 -3.891 1.00 90.62 392 TRP A N 1
ATOM 2954 C CA . TRP A 1 392 ? -6.169 21.128 -4.212 1.00 90.62 392 TRP A CA 1
ATOM 2955 C C . TRP A 1 392 ? -7.438 21.328 -3.383 1.00 90.62 392 TRP A C 1
ATOM 2957 O O . TRP A 1 392 ? -8.539 21.073 -3.873 1.00 90.62 392 TRP A O 1
ATOM 2967 N N . GLY A 1 393 ? -7.318 21.809 -2.145 1.00 92.56 393 GLY A N 1
ATOM 2968 C CA . GLY A 1 393 ? -8.419 21.883 -1.189 1.00 92.56 393 GLY A CA 1
ATOM 2969 C C . GLY A 1 393 ? -9.578 22.748 -1.677 1.00 92.56 393 GLY A C 1
ATOM 2970 O O . GLY A 1 393 ? -10.726 22.315 -1.629 1.00 92.56 393 GLY A O 1
ATOM 2971 N N . ALA A 1 394 ? -9.309 23.936 -2.223 1.00 91.88 394 ALA A N 1
ATOM 2972 C CA . ALA A 1 394 ? -10.353 24.800 -2.773 1.00 91.88 394 ALA A CA 1
ATOM 2973 C C . ALA A 1 394 ? -11.069 24.171 -3.986 1.00 91.88 394 ALA A C 1
ATOM 2975 O O . ALA A 1 394 ? -12.294 24.272 -4.095 1.00 91.88 394 ALA A O 1
ATOM 2976 N N . HIS A 1 395 ? -10.331 23.486 -4.869 1.00 93.06 395 HIS A N 1
ATOM 2977 C CA . HIS A 1 395 ? -10.893 22.785 -6.029 1.00 93.06 395 HIS A CA 1
ATOM 2978 C C . HIS A 1 395 ? -11.785 21.617 -5.582 1.00 93.06 395 HIS A C 1
ATOM 2980 O O . HIS A 1 395 ? -12.916 21.475 -6.052 1.00 93.06 395 HIS A O 1
ATOM 2986 N N . TYR A 1 396 ? -11.312 20.834 -4.612 1.00 94.50 396 TYR A N 1
ATOM 2987 C CA . TYR A 1 396 ? -12.046 19.726 -4.009 1.00 94.50 396 TYR A CA 1
ATOM 2988 C C . TYR A 1 396 ? -13.334 20.188 -3.312 1.00 94.50 396 TYR A C 1
ATOM 2990 O O . TYR A 1 396 ? -14.411 19.664 -3.598 1.00 94.50 396 TYR A O 1
ATOM 2998 N N . LEU A 1 397 ? -13.263 21.219 -2.461 1.00 95.19 397 LEU A N 1
ATOM 2999 C CA . LEU A 1 397 ? -14.421 21.730 -1.717 1.00 95.19 397 LEU A CA 1
ATOM 3000 C C . LEU A 1 397 ? -15.541 22.222 -2.647 1.00 95.19 397 LEU A C 1
ATOM 3002 O O . LEU A 1 397 ? -16.716 22.003 -2.348 1.00 95.19 397 LEU A O 1
ATOM 3006 N N . ARG A 1 398 ? -15.204 22.844 -3.789 1.00 94.00 398 ARG A N 1
ATOM 3007 C CA . ARG A 1 398 ? -16.187 23.220 -4.826 1.00 94.00 398 ARG A CA 1
ATOM 3008 C C . ARG A 1 398 ? -16.881 21.994 -5.414 1.00 94.00 398 ARG A C 1
ATOM 3010 O O . ARG A 1 398 ? -18.110 21.966 -5.472 1.00 94.00 398 ARG A O 1
ATOM 3017 N N . SER A 1 399 ? -16.095 20.991 -5.807 1.00 95.06 399 SER A N 1
ATOM 3018 C CA . SER A 1 399 ? -16.577 19.734 -6.394 1.00 95.06 399 SER A CA 1
ATOM 3019 C C . SER A 1 399 ? -17.533 18.998 -5.443 1.00 95.06 399 SER A C 1
ATOM 3021 O O . SER A 1 399 ? -18.675 18.709 -5.807 1.00 95.06 399 SER A O 1
ATOM 3023 N N . LEU A 1 400 ? -17.121 18.784 -4.187 1.00 95.62 400 LEU A N 1
ATOM 3024 C CA . LEU A 1 400 ? -17.920 18.094 -3.168 1.00 95.62 400 LEU A CA 1
ATOM 3025 C C . LEU A 1 400 ? -19.214 18.855 -2.836 1.00 95.62 400 LEU A C 1
ATOM 3027 O O . LEU A 1 400 ? -20.306 18.282 -2.821 1.00 95.62 400 LEU A O 1
ATOM 3031 N N . SER A 1 401 ? -19.111 20.169 -2.608 1.00 94.12 401 SER A N 1
ATOM 3032 C CA . SER A 1 401 ? -20.263 21.015 -2.278 1.00 94.12 401 SER A CA 1
ATOM 3033 C C . SER A 1 401 ? -21.323 20.975 -3.382 1.00 94.12 401 SER A C 1
ATOM 3035 O O . SER A 1 401 ? -22.519 20.813 -3.112 1.00 94.12 401 SER A O 1
ATOM 3037 N N . ARG A 1 402 ? -20.882 21.049 -4.645 1.00 92.44 402 ARG A N 1
ATOM 3038 C CA . ARG A 1 402 ? -21.764 20.964 -5.809 1.00 92.44 402 ARG A CA 1
ATOM 3039 C C . ARG A 1 402 ? -22.420 19.592 -5.923 1.00 92.44 402 ARG A C 1
ATOM 3041 O O . ARG A 1 402 ? -23.620 19.537 -6.187 1.00 92.44 402 ARG A O 1
ATOM 3048 N N . ALA A 1 403 ? -21.672 18.515 -5.687 1.00 94.31 403 ALA A N 1
ATOM 3049 C CA . ALA A 1 403 ? -22.179 17.149 -5.753 1.00 94.31 403 ALA A CA 1
ATOM 3050 C C . ALA A 1 403 ? -23.291 16.890 -4.728 1.00 94.31 403 ALA A C 1
ATOM 3052 O O . ALA A 1 403 ? -24.368 16.421 -5.099 1.00 94.31 403 ALA A O 1
ATOM 3053 N N . HIS A 1 404 ? -23.100 17.288 -3.463 1.00 95.31 404 HIS A N 1
ATOM 3054 C CA . HIS A 1 404 ? -24.164 17.173 -2.463 1.00 95.31 404 HIS A CA 1
ATOM 3055 C C . HIS A 1 404 ? -25.353 18.076 -2.774 1.00 95.31 404 HIS A C 1
ATOM 3057 O O . HIS A 1 404 ? -26.480 17.624 -2.605 1.00 95.31 404 HIS A O 1
ATOM 3063 N N . LEU A 1 405 ? -25.149 19.317 -3.235 1.00 92.88 405 LEU A N 1
ATOM 3064 C CA . LEU A 1 405 ? -26.253 20.224 -3.579 1.00 92.88 405 LEU A CA 1
ATOM 3065 C C . LEU A 1 405 ? -27.086 19.690 -4.755 1.00 92.88 405 LEU A C 1
ATOM 3067 O O . LEU A 1 405 ? -28.315 19.747 -4.728 1.00 92.88 405 LEU A O 1
ATOM 3071 N N . ALA A 1 406 ? -26.420 19.153 -5.777 1.00 91.50 406 ALA A N 1
ATOM 3072 C CA . ALA A 1 406 ? -27.067 18.541 -6.930 1.00 91.50 406 ALA A CA 1
ATOM 3073 C C . ALA A 1 406 ? -27.596 17.123 -6.645 1.00 91.50 406 ALA A C 1
ATOM 3075 O O . ALA A 1 406 ? -28.430 16.658 -7.418 1.00 91.50 406 ALA A O 1
ATOM 3076 N N . GLN A 1 407 ? -27.173 16.492 -5.543 1.00 93.50 407 GLN A N 1
ATOM 3077 C CA . GLN A 1 407 ? -27.425 15.089 -5.195 1.00 93.50 407 GLN A CA 1
ATOM 3078 C C . GLN A 1 407 ? -26.979 14.134 -6.305 1.00 93.50 407 GLN A C 1
ATOM 3080 O O . GLN A 1 407 ? -27.769 13.362 -6.831 1.00 93.50 407 GLN A O 1
ATOM 3085 N N . VAL A 1 408 ? -25.709 14.204 -6.687 1.00 91.88 408 VAL A N 1
ATOM 3086 C CA . VAL A 1 408 ? -25.132 13.360 -7.743 1.00 91.88 408 VAL A CA 1
ATOM 3087 C C . VAL A 1 408 ? -23.840 12.721 -7.265 1.00 91.88 408 VAL A C 1
ATOM 3089 O O . VAL A 1 408 ? -23.032 13.367 -6.598 1.00 91.88 408 VAL A O 1
ATOM 3092 N N . CYS A 1 409 ? -23.639 11.456 -7.619 1.00 92.50 409 CYS A N 1
ATOM 3093 C CA . CYS A 1 409 ? -22.369 10.781 -7.407 1.00 92.50 409 CYS A CA 1
ATOM 3094 C C . CYS A 1 409 ? -21.400 11.285 -8.478 1.00 92.50 409 CYS A C 1
ATOM 3096 O O . CYS A 1 409 ? -21.636 11.073 -9.665 1.00 92.50 409 CYS A O 1
ATOM 3098 N N . ASN A 1 410 ? -20.357 12.016 -8.084 1.00 90.25 410 ASN A N 1
ATOM 3099 C CA . ASN A 1 410 ? -19.357 12.553 -9.011 1.00 90.25 410 ASN A CA 1
ATOM 3100 C C . ASN A 1 410 ? -18.000 11.844 -8.905 1.00 90.25 410 ASN A C 1
ATOM 3102 O O . ASN A 1 410 ? -17.177 11.988 -9.804 1.00 90.25 410 ASN A O 1
ATOM 3106 N N . ASN A 1 411 ? -17.758 11.083 -7.835 1.00 87.19 411 ASN A N 1
ATOM 3107 C CA . ASN A 1 411 ? -16.512 10.361 -7.610 1.00 87.19 411 ASN A CA 1
ATOM 3108 C C . ASN A 1 411 ? -16.723 9.136 -6.699 1.00 87.19 411 ASN A C 1
ATOM 3110 O O . ASN A 1 411 ? -17.781 8.976 -6.097 1.00 87.19 411 ASN A O 1
ATOM 3114 N N . PHE A 1 412 ? -15.715 8.263 -6.629 1.00 83.50 412 PHE A N 1
ATOM 3115 C CA . PHE A 1 412 ? -15.742 7.020 -5.843 1.00 83.50 412 PHE A CA 1
ATOM 3116 C C . PHE A 1 412 ? -15.045 7.132 -4.478 1.00 83.50 412 PHE A C 1
ATOM 3118 O O . PHE A 1 412 ? -15.063 6.178 -3.703 1.00 83.50 412 PHE A O 1
ATOM 3125 N N . LYS A 1 413 ? -14.357 8.245 -4.210 1.00 83.62 413 LYS A N 1
ATOM 3126 C CA . LYS A 1 413 ? -13.485 8.399 -3.042 1.00 83.62 413 LYS A CA 1
ATOM 3127 C C . LYS A 1 413 ? -14.234 8.932 -1.829 1.00 83.62 413 LYS A C 1
ATOM 3129 O O . LYS A 1 413 ? -13.871 8.570 -0.719 1.00 83.62 413 LYS A O 1
ATOM 3134 N N . ASP A 1 414 ? -15.252 9.757 -2.047 1.00 91.19 414 ASP A N 1
ATOM 3135 C CA . ASP A 1 414 ? -16.042 10.388 -0.990 1.00 91.19 414 ASP A CA 1
ATOM 3136 C C . ASP A 1 414 ? -17.275 9.514 -0.685 1.00 91.19 414 ASP A C 1
ATOM 3138 O O . ASP A 1 414 ? -18.151 9.372 -1.548 1.00 91.19 414 ASP A O 1
ATOM 3142 N N . PRO A 1 415 ? -17.362 8.851 0.485 1.00 91.38 415 PRO A N 1
ATOM 3143 C CA . PRO A 1 415 ? -18.490 7.981 0.815 1.00 91.38 415 PRO A CA 1
ATOM 3144 C C . PRO A 1 415 ? -19.857 8.666 0.733 1.00 91.38 415 PRO A C 1
ATOM 3146 O O . PRO A 1 415 ? -20.828 8.049 0.290 1.00 91.38 415 PRO A O 1
ATOM 3149 N N . GLY A 1 416 ? -19.973 9.941 1.120 1.00 91.88 416 GLY A N 1
ATOM 3150 C CA . GLY A 1 416 ? -21.278 10.599 1.222 1.00 91.88 416 GLY A CA 1
ATOM 3151 C C . GLY A 1 416 ? -21.971 10.827 -0.120 1.00 91.88 416 GLY A C 1
ATOM 3152 O O . GLY A 1 416 ? -23.204 10.833 -0.171 1.00 91.88 416 GLY A O 1
ATOM 3153 N N . VAL A 1 417 ? -21.224 10.976 -1.221 1.00 93.25 417 VAL A N 1
ATOM 3154 C CA . VAL A 1 417 ? -21.811 11.132 -2.566 1.00 93.25 417 VAL A CA 1
ATOM 3155 C C . VAL A 1 417 ? -22.155 9.797 -3.231 1.00 93.25 417 VAL A C 1
ATOM 3157 O O . VAL A 1 417 ? -22.951 9.776 -4.169 1.00 93.25 417 VAL A O 1
ATOM 3160 N N . GLN A 1 418 ? -21.618 8.676 -2.738 1.00 91.75 418 GLN A N 1
ATOM 3161 C CA . GLN A 1 418 ? -21.864 7.343 -3.308 1.00 91.75 418 GLN A CA 1
ATOM 3162 C C . GLN A 1 418 ? -23.290 6.833 -3.072 1.00 91.75 418 GLN A C 1
ATOM 3164 O O . GLN A 1 418 ? -23.746 5.937 -3.780 1.00 91.75 418 GLN A O 1
ATOM 3169 N N . HIS A 1 419 ? -24.016 7.433 -2.126 1.00 91.31 419 HIS A N 1
ATOM 3170 C CA . HIS A 1 419 ? -25.429 7.147 -1.871 1.00 91.31 419 HIS A CA 1
ATOM 3171 C C . HIS A 1 419 ? -26.385 7.785 -2.890 1.00 91.31 419 HIS A C 1
ATOM 3173 O O . HIS A 1 419 ? -27.596 7.579 -2.808 1.00 91.31 419 HIS A O 1
ATOM 3179 N N . TYR A 1 420 ? -25.872 8.590 -3.821 1.00 91.75 420 TYR A N 1
ATOM 3180 C CA . TYR A 1 420 ? -26.668 9.145 -4.905 1.00 91.75 420 TYR A CA 1
ATOM 3181 C C . TYR A 1 420 ? -26.686 8.204 -6.103 1.00 91.75 420 TYR A C 1
ATOM 3183 O O . TYR A 1 420 ? -25.651 7.731 -6.573 1.00 91.75 420 TYR A O 1
ATOM 3191 N N . GLY A 1 421 ? -27.887 7.987 -6.614 1.00 87.50 421 GLY A N 1
ATOM 3192 C CA . GLY A 1 421 ? -28.174 7.118 -7.739 1.00 87.50 421 GLY A CA 1
ATOM 3193 C C . GLY A 1 421 ? -29.397 6.259 -7.451 1.00 87.50 421 GLY A C 1
ATOM 3194 O O . GLY A 1 421 ? -29.602 5.801 -6.331 1.00 87.50 421 GLY A O 1
ATOM 3195 N N . GLY A 1 422 ? -30.232 6.055 -8.466 1.00 87.19 422 GLY A N 1
ATOM 3196 C CA . GLY A 1 422 ? -31.212 4.970 -8.461 1.00 87.19 422 GLY A CA 1
ATOM 3197 C C . GLY A 1 422 ? -30.617 3.685 -9.037 1.00 87.19 422 GLY A C 1
ATOM 3198 O O . GLY A 1 422 ? -29.520 3.696 -9.597 1.00 87.19 422 GLY A O 1
ATOM 3199 N N . ASN A 1 423 ? -31.377 2.588 -9.007 1.00 88.56 423 ASN A N 1
ATOM 3200 C CA . ASN A 1 423 ? -30.970 1.316 -9.626 1.00 88.56 423 ASN A CA 1
ATOM 3201 C C . ASN A 1 423 ? -30.513 1.499 -11.083 1.00 88.56 423 ASN A C 1
ATOM 3203 O O . ASN A 1 423 ? -29.459 1.010 -11.468 1.00 88.56 423 ASN A O 1
ATOM 3207 N N . LEU A 1 424 ? -31.255 2.295 -11.860 1.00 87.81 424 LEU A N 1
ATOM 3208 C CA . LEU A 1 424 ? -30.937 2.587 -13.258 1.00 87.81 424 LEU A CA 1
ATOM 3209 C C . LEU A 1 424 ? -29.601 3.329 -13.428 1.00 87.81 424 LEU A C 1
ATOM 3211 O O . LEU A 1 424 ? -28.866 3.073 -14.378 1.00 87.81 424 LEU A O 1
ATOM 3215 N N . PHE A 1 425 ? -29.272 4.243 -12.513 1.00 91.38 425 PHE A N 1
ATOM 3216 C CA . PHE A 1 425 ? -27.973 4.914 -12.514 1.00 91.38 425 PHE A CA 1
ATOM 3217 C C . PHE A 1 425 ? -26.847 3.915 -12.238 1.00 91.38 425 PHE A C 1
ATOM 3219 O O . PHE A 1 425 ? -25.857 3.911 -12.965 1.00 91.38 425 PHE A O 1
ATOM 3226 N N . HIS A 1 426 ? -27.011 3.054 -11.228 1.00 90.12 426 HIS A N 1
ATOM 3227 C CA . HIS A 1 426 ? -26.010 2.047 -10.878 1.00 90.12 426 HIS A CA 1
ATOM 3228 C C . HIS A 1 426 ? -25.804 1.029 -12.005 1.00 90.12 426 HIS A C 1
ATOM 3230 O O . HIS A 1 426 ? -24.664 0.752 -12.347 1.00 90.12 426 HIS A O 1
ATOM 3236 N N . GLU A 1 427 ? -26.869 0.567 -12.666 1.00 89.50 427 GLU A N 1
ATOM 3237 C CA . GLU A 1 427 ? -26.763 -0.321 -13.833 1.00 89.50 427 GLU A CA 1
ATOM 3238 C C . GLU A 1 427 ? -25.956 0.311 -14.976 1.00 89.50 427 GLU A C 1
ATOM 3240 O O . GLU A 1 427 ? -25.076 -0.330 -15.550 1.00 89.50 427 GLU A O 1
ATOM 3245 N N . VAL A 1 428 ? -26.224 1.582 -15.301 1.00 87.31 428 VAL A N 1
ATOM 3246 C CA . VAL A 1 428 ? -25.481 2.300 -16.348 1.00 87.31 428 VAL A CA 1
ATOM 3247 C C . VAL A 1 428 ? -24.026 2.525 -15.938 1.00 87.31 428 VAL A C 1
ATOM 3249 O O . VAL A 1 428 ? -23.126 2.340 -16.759 1.00 87.31 428 VAL A O 1
ATOM 3252 N N . ARG A 1 429 ? -23.791 2.925 -14.684 1.00 90.12 429 ARG A N 1
ATOM 3253 C CA . ARG A 1 429 ? -22.453 3.148 -14.130 1.00 90.12 429 ARG A CA 1
ATOM 3254 C C . ARG A 1 429 ? -21.625 1.866 -14.180 1.00 90.12 429 ARG A C 1
ATOM 3256 O O . ARG A 1 429 ? -20.527 1.890 -14.719 1.00 90.12 429 ARG A O 1
ATOM 3263 N N . ASP A 1 430 ? -22.162 0.762 -13.673 1.00 88.62 430 ASP A N 1
ATOM 3264 C CA . ASP A 1 430 ? -21.454 -0.516 -13.567 1.00 88.62 430 ASP A CA 1
ATOM 3265 C C . ASP A 1 430 ? -21.172 -1.103 -14.961 1.00 88.62 430 ASP A C 1
ATOM 3267 O O . ASP A 1 430 ? -20.077 -1.597 -15.225 1.00 88.62 430 ASP A O 1
ATOM 3271 N N . ALA A 1 431 ? -22.109 -0.960 -15.908 1.00 87.06 431 ALA A N 1
ATOM 3272 C CA . ALA A 1 431 ? -21.876 -1.340 -17.301 1.00 87.06 431 ALA A CA 1
ATOM 3273 C C . ALA A 1 431 ? -20.766 -0.502 -17.961 1.00 87.06 431 ALA A C 1
ATOM 3275 O O . ALA A 1 431 ? -19.965 -1.030 -18.734 1.00 87.06 431 ALA A O 1
ATOM 3276 N N . ALA A 1 432 ? -20.709 0.800 -17.675 1.00 86.06 432 ALA A N 1
ATOM 3277 C CA . ALA A 1 432 ? -19.660 1.676 -18.184 1.00 86.06 432 ALA A CA 1
ATOM 3278 C C . ALA A 1 432 ? -18.296 1.404 -17.518 1.00 86.06 432 ALA A C 1
ATOM 3280 O O . ALA A 1 432 ? -17.279 1.463 -18.205 1.00 86.06 432 ALA A O 1
ATOM 3281 N N . ASP A 1 433 ? -18.269 1.036 -16.236 1.00 83.50 433 ASP A N 1
ATOM 3282 C CA . ASP A 1 433 ? -17.057 0.614 -15.522 1.00 83.50 433 ASP A CA 1
ATOM 3283 C C . ASP A 1 433 ? -16.492 -0.698 -16.096 1.00 83.50 433 ASP A C 1
ATOM 3285 O O . ASP A 1 433 ? -15.311 -0.794 -16.429 1.00 83.50 433 ASP A O 1
ATOM 3289 N N . GLU A 1 434 ? -17.352 -1.685 -16.372 1.00 85.69 434 GLU A N 1
ATOM 3290 C CA . GLU A 1 434 ? -16.938 -2.900 -17.080 1.00 85.69 434 GLU A CA 1
ATOM 3291 C C . GLU A 1 434 ? -16.356 -2.615 -18.473 1.00 85.69 434 GLU A C 1
ATOM 3293 O O . GLU A 1 434 ? -15.450 -3.319 -18.926 1.00 85.69 434 GLU A O 1
ATOM 3298 N N . ILE A 1 435 ? -16.906 -1.628 -19.184 1.00 85.81 435 ILE A N 1
ATOM 3299 C CA . ILE A 1 435 ? -16.395 -1.196 -20.488 1.00 85.81 435 ILE A CA 1
ATOM 3300 C C . ILE A 1 435 ? -15.018 -0.558 -20.322 1.00 85.81 435 ILE A C 1
ATOM 3302 O O . ILE A 1 435 ? -14.110 -0.924 -21.067 1.00 85.81 435 ILE A O 1
ATOM 3306 N N . PHE A 1 436 ? -14.851 0.335 -19.343 1.00 83.19 436 PHE A N 1
ATOM 3307 C CA . PHE A 1 436 ? -13.572 0.968 -19.025 1.00 83.19 436 PHE A CA 1
ATOM 3308 C C . PHE A 1 436 ? -12.480 -0.089 -18.801 1.00 83.19 436 PHE A C 1
ATOM 3310 O O . PHE A 1 436 ? -11.444 -0.055 -19.458 1.00 83.19 436 PHE A O 1
ATOM 3317 N N . LEU A 1 437 ? -12.761 -1.108 -17.979 1.00 76.12 437 LEU A N 1
ATOM 3318 C CA . LEU A 1 437 ? -11.829 -2.203 -17.670 1.00 76.12 437 LEU A CA 1
ATOM 3319 C C . LEU A 1 437 ? -11.493 -3.109 -18.870 1.00 76.12 437 LEU A C 1
ATOM 3321 O O . LEU A 1 437 ? -10.452 -3.767 -18.878 1.00 76.12 437 LEU A O 1
ATOM 3325 N N . LYS A 1 438 ? -12.380 -3.198 -19.869 1.00 82.44 438 LYS A N 1
ATOM 3326 C CA . LYS A 1 438 ? -12.195 -4.037 -21.070 1.00 82.44 438 LYS A CA 1
ATOM 3327 C C . LYS A 1 438 ? -11.534 -3.287 -22.226 1.00 82.44 438 LYS A C 1
ATOM 3329 O O . LYS A 1 438 ? -11.065 -3.935 -23.167 1.00 82.44 438 LYS A O 1
ATOM 3334 N N . LEU A 1 439 ? -11.533 -1.954 -22.208 1.00 78.88 439 LEU A N 1
ATOM 3335 C CA . LEU A 1 439 ? -10.880 -1.162 -23.242 1.00 78.88 439 LEU A CA 1
ATOM 3336 C C . LEU A 1 439 ? -9.354 -1.287 -23.112 1.00 78.88 439 LEU A C 1
ATOM 3338 O O . LEU A 1 439 ? -8.820 -1.271 -22.007 1.00 78.88 439 LEU A O 1
ATOM 3342 N N . PRO A 1 440 ? -8.623 -1.407 -24.234 1.00 72.75 440 PRO A N 1
ATOM 3343 C CA . PRO A 1 440 ? -7.168 -1.429 -24.187 1.00 72.75 440 PRO A CA 1
ATOM 3344 C C . PRO A 1 440 ? -6.641 -0.095 -23.631 1.00 72.75 440 PRO A C 1
ATOM 3346 O O . PRO A 1 440 ? -7.263 0.948 -23.893 1.00 72.75 440 PRO A O 1
ATOM 3349 N N . PRO A 1 441 ? -5.496 -0.108 -22.920 1.00 63.06 441 PRO A N 1
ATOM 3350 C CA . PRO A 1 441 ? -4.886 1.116 -22.412 1.00 63.06 441 PRO A CA 1
ATOM 3351 C C . PRO A 1 441 ? -4.652 2.114 -23.561 1.00 63.06 441 PRO A C 1
ATOM 3353 O O . PRO A 1 441 ? -4.452 1.691 -24.709 1.00 63.06 441 PRO A O 1
ATOM 3356 N N . PRO A 1 442 ? -4.732 3.432 -23.298 1.00 63.69 442 PRO A N 1
ATOM 3357 C CA . PRO A 1 442 ? -4.474 4.437 -24.323 1.00 63.69 442 PRO A CA 1
ATOM 3358 C C . PRO A 1 442 ? -3.075 4.247 -24.912 1.00 63.69 442 PRO A C 1
ATOM 3360 O O . PRO A 1 442 ? -2.114 3.985 -24.194 1.00 63.69 442 PRO A O 1
ATOM 3363 N N . ASN A 1 443 ? -2.975 4.355 -26.237 1.00 55.06 443 ASN A N 1
ATOM 3364 C CA . ASN A 1 443 ? -1.683 4.405 -26.908 1.00 55.06 443 ASN A CA 1
ATOM 3365 C C . ASN A 1 443 ? -1.149 5.835 -26.732 1.00 55.06 443 ASN A C 1
ATOM 3367 O O . ASN A 1 443 ? -1.900 6.745 -27.092 1.00 55.06 443 ASN A O 1
ATOM 3371 N N . PRO A 1 444 ? 0.067 6.052 -26.199 1.00 57.69 444 PRO A N 1
ATOM 3372 C CA . PRO A 1 444 ? 0.591 7.398 -25.994 1.00 57.69 444 PRO A CA 1
ATOM 3373 C C . PRO A 1 444 ? 0.531 8.189 -27.304 1.00 57.69 444 PRO A C 1
ATOM 3375 O O . PRO A 1 444 ? 1.080 7.752 -28.318 1.00 57.69 444 PRO A O 1
ATOM 3378 N N . ALA A 1 445 ? -0.133 9.347 -27.318 1.00 50.47 445 ALA A N 1
ATOM 3379 C CA . ALA A 1 445 ? -0.122 10.259 -28.461 1.00 50.47 445 ALA A CA 1
ATOM 3380 C C . ALA A 1 445 ? 1.197 11.051 -28.543 1.00 50.47 445 ALA A C 1
ATOM 3382 O O . ALA A 1 445 ? 1.208 12.227 -28.918 1.00 50.47 445 ALA A O 1
ATOM 3383 N N . THR A 1 446 ? 2.324 10.428 -28.193 1.00 42.59 446 THR A N 1
ATOM 3384 C CA . THR A 1 446 ? 3.640 11.045 -28.291 1.00 42.59 446 THR A CA 1
ATOM 3385 C C . THR A 1 446 ? 3.959 11.286 -29.766 1.00 42.59 446 THR A C 1
ATOM 3387 O O . THR A 1 446 ? 4.105 10.354 -30.559 1.00 42.59 446 THR A O 1
ATOM 3390 N N . ARG A 1 447 ? 4.044 12.570 -30.158 1.00 52.34 447 ARG A N 1
ATOM 3391 C CA . ARG A 1 447 ? 4.768 12.964 -31.377 1.00 52.34 447 ARG A CA 1
ATOM 3392 C C . ARG A 1 447 ? 6.131 12.287 -31.302 1.00 52.34 447 ARG A C 1
ATOM 3394 O O . ARG A 1 447 ? 6.760 12.300 -30.243 1.00 52.34 447 ARG A O 1
ATOM 3401 N N . SER A 1 448 ? 6.590 11.711 -32.406 1.00 54.78 448 SER A N 1
ATOM 3402 C CA . SER A 1 448 ? 7.978 11.265 -32.460 1.00 54.78 448 SER A CA 1
ATOM 3403 C C . SER A 1 448 ? 8.883 12.457 -32.134 1.00 54.78 448 SER A C 1
ATOM 3405 O O . SER A 1 448 ? 8.578 13.598 -32.496 1.00 54.78 448 SER A O 1
ATOM 3407 N N . ASN A 1 449 ? 10.006 12.216 -31.465 1.00 55.91 449 ASN A N 1
ATOM 3408 C CA . ASN A 1 449 ? 10.975 13.267 -31.141 1.00 55.91 449 ASN A CA 1
ATOM 3409 C C . ASN A 1 449 ? 11.382 14.089 -32.383 1.00 55.91 449 ASN A C 1
ATOM 3411 O O . ASN A 1 449 ? 11.665 15.285 -32.293 1.00 55.91 449 ASN A O 1
ATOM 3415 N N . VAL A 1 450 ? 11.329 13.454 -33.561 1.00 61.72 450 VAL A N 1
ATOM 3416 C CA . VAL A 1 450 ? 11.549 14.057 -34.880 1.00 61.72 450 VAL A CA 1
ATOM 3417 C C . VAL A 1 450 ? 10.468 15.091 -35.223 1.00 61.72 450 VAL A C 1
ATOM 3419 O O . VAL A 1 450 ? 10.786 16.218 -35.598 1.00 61.72 450 VAL A O 1
ATOM 3422 N N . GLU A 1 451 ? 9.189 14.758 -35.050 1.00 56.03 451 GLU A N 1
ATOM 3423 C CA . GLU A 1 451 ? 8.068 15.676 -35.306 1.00 56.03 451 GLU A CA 1
ATOM 3424 C C . GLU A 1 451 ? 8.065 16.875 -34.348 1.00 56.03 451 GLU A C 1
ATOM 3426 O O . GLU A 1 451 ? 7.679 17.976 -34.746 1.00 56.03 451 GLU A O 1
ATOM 3431 N N . LEU A 1 452 ? 8.518 16.685 -33.103 1.00 56.69 452 LEU A N 1
ATOM 3432 C CA . LEU A 1 452 ? 8.584 17.753 -32.104 1.00 56.69 452 LEU A CA 1
ATOM 3433 C C . LEU A 1 452 ? 9.605 18.836 -32.494 1.00 56.69 452 LEU A C 1
ATOM 3435 O O . LEU A 1 452 ? 9.301 20.025 -32.443 1.00 56.69 452 LEU A O 1
ATOM 3439 N N . LEU A 1 453 ? 10.792 18.429 -32.948 1.00 59.69 453 LEU A N 1
ATOM 3440 C CA . LEU A 1 453 ? 11.866 19.348 -33.336 1.00 59.69 453 LEU A CA 1
ATOM 3441 C C . LEU A 1 453 ? 11.666 19.938 -34.741 1.00 59.69 453 LEU A C 1
ATOM 3443 O O . LEU A 1 453 ? 12.021 21.094 -34.971 1.00 59.69 453 LEU A O 1
ATOM 3447 N N . MET A 1 454 ? 11.025 19.215 -35.666 1.00 69.31 454 MET A N 1
ATOM 3448 C CA . MET A 1 454 ? 10.619 19.791 -36.957 1.00 69.31 454 MET A CA 1
ATOM 3449 C C . MET A 1 454 ? 9.581 20.907 -36.796 1.00 69.31 454 MET A C 1
ATOM 3451 O O . MET A 1 454 ? 9.635 21.913 -37.506 1.00 69.31 454 MET A O 1
ATOM 3455 N N . ALA A 1 455 ? 8.663 20.777 -35.831 1.00 55.22 455 ALA A N 1
ATOM 3456 C CA . ALA A 1 455 ? 7.683 21.819 -35.521 1.00 55.22 455 ALA A CA 1
ATOM 3457 C C . ALA A 1 455 ? 8.324 23.114 -34.979 1.00 55.22 455 ALA A C 1
ATOM 3459 O O . ALA A 1 455 ? 7.733 24.184 -35.099 1.00 55.22 455 ALA A O 1
ATOM 3460 N N . MET A 1 456 ? 9.554 23.043 -34.451 1.00 60.53 456 MET A N 1
ATOM 3461 C CA . MET A 1 456 ? 10.348 24.209 -34.032 1.00 60.53 456 MET A CA 1
ATOM 3462 C C . MET A 1 456 ? 11.074 24.902 -35.203 1.00 60.53 456 MET A C 1
ATOM 3464 O O . MET A 1 456 ? 11.786 25.883 -34.994 1.00 60.53 456 MET A O 1
ATOM 3468 N N . GLY A 1 457 ? 10.877 24.427 -36.440 1.00 66.62 457 GLY A N 1
ATOM 3469 C CA . GLY A 1 457 ? 11.418 25.029 -37.661 1.00 66.62 457 GLY A CA 1
ATOM 3470 C C . GLY A 1 457 ? 12.775 24.478 -38.104 1.00 66.62 457 GLY A C 1
ATOM 3471 O O . GLY A 1 457 ? 13.380 25.043 -39.017 1.00 66.62 457 GLY A O 1
ATOM 3472 N N . PHE A 1 458 ? 13.256 23.396 -37.485 1.00 74.19 458 PHE A N 1
ATOM 3473 C CA . PHE A 1 458 ? 14.514 22.751 -37.858 1.00 74.19 458 PHE A CA 1
ATOM 3474 C C . PHE A 1 458 ? 14.318 21.746 -39.012 1.00 74.19 458 PHE A C 1
ATOM 3476 O O . PHE A 1 458 ? 13.316 21.027 -39.028 1.00 74.19 458 PHE A O 1
ATOM 3483 N N . PRO A 1 459 ? 15.251 21.667 -39.981 1.00 76.62 459 PRO A N 1
ATOM 3484 C CA . PRO A 1 459 ? 15.183 20.700 -41.078 1.00 76.62 459 PRO A CA 1
ATOM 3485 C C . PRO A 1 459 ? 15.223 19.248 -40.582 1.00 76.62 459 PRO A C 1
ATOM 3487 O O . PRO A 1 459 ? 16.008 18.914 -39.695 1.00 76.62 459 PRO A O 1
ATOM 3490 N N . GLU A 1 460 ? 14.411 18.376 -41.184 1.00 70.88 460 GLU A N 1
ATOM 3491 C CA . GLU A 1 460 ? 14.262 16.959 -40.803 1.00 70.88 460 GLU A CA 1
ATOM 3492 C C . GLU A 1 460 ? 15.601 16.207 -40.718 1.00 70.88 460 GLU A C 1
ATOM 3494 O O . GLU A 1 460 ? 15.840 15.447 -39.782 1.00 70.88 460 GLU A O 1
ATOM 3499 N N . ASP A 1 461 ? 16.514 16.464 -41.656 1.00 72.25 461 ASP A N 1
ATOM 3500 C CA . ASP A 1 461 ? 17.825 15.822 -41.734 1.00 72.25 461 ASP A CA 1
ATOM 3501 C C . ASP A 1 461 ? 18.783 16.264 -40.617 1.00 72.25 461 ASP A C 1
ATOM 3503 O O . ASP A 1 461 ? 19.591 15.465 -40.136 1.00 72.25 461 ASP A O 1
ATOM 3507 N N . GLU A 1 462 ? 18.680 17.513 -40.159 1.00 77.94 462 GLU A N 1
ATOM 3508 C CA . GLU A 1 462 ? 19.442 18.007 -39.011 1.00 77.94 462 GLU A CA 1
ATOM 3509 C C . GLU A 1 462 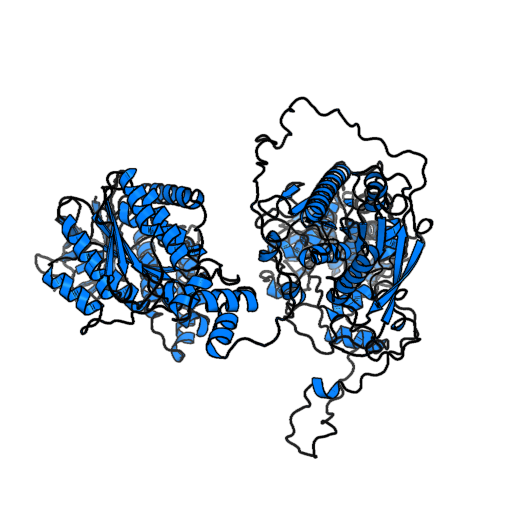? 18.848 17.514 -37.694 1.00 77.94 462 GLU A C 1
ATOM 3511 O O . GLU A 1 462 ? 19.598 17.105 -36.807 1.00 77.94 462 GLU A O 1
ATOM 3516 N N . VAL A 1 463 ? 17.516 17.486 -37.593 1.00 75.44 463 VAL A N 1
ATOM 3517 C CA . VAL A 1 463 ? 16.770 16.969 -36.439 1.00 75.44 463 VAL A CA 1
ATOM 3518 C C . VAL A 1 463 ? 17.093 15.505 -36.191 1.00 75.44 463 VAL A C 1
ATOM 3520 O O . VAL A 1 463 ? 17.458 15.132 -35.077 1.00 75.44 463 VAL A O 1
ATOM 3523 N N . GLN A 1 464 ? 17.021 14.680 -37.233 1.00 71.06 464 GLN A N 1
ATOM 3524 C CA . GLN A 1 464 ? 17.295 13.252 -37.129 1.00 71.06 464 GLN A CA 1
ATOM 3525 C C . GLN A 1 464 ? 18.733 12.999 -36.674 1.00 71.06 464 GLN A C 1
ATOM 3527 O O . GLN A 1 464 ? 18.990 12.169 -35.805 1.00 71.06 464 GLN A O 1
ATOM 3532 N N . ARG A 1 465 ? 19.675 13.780 -37.209 1.00 73.88 465 ARG A N 1
ATOM 3533 C CA . ARG A 1 465 ? 21.094 13.673 -36.876 1.00 73.88 465 ARG A CA 1
ATOM 3534 C C . ARG A 1 465 ? 21.404 14.214 -35.474 1.00 73.88 465 ARG A C 1
ATOM 3536 O O . ARG A 1 465 ? 22.279 13.671 -34.806 1.00 73.88 465 ARG A O 1
ATOM 3543 N N . ALA A 1 466 ? 20.693 15.246 -35.011 1.00 73.44 466 ALA A N 1
ATOM 3544 C CA . ALA A 1 466 ? 20.804 15.790 -33.657 1.00 73.44 466 ALA A CA 1
ATOM 3545 C C . ALA A 1 466 ? 20.222 14.833 -32.608 1.00 73.44 466 ALA A C 1
ATOM 3547 O O . ALA A 1 466 ? 20.868 14.600 -31.590 1.00 73.44 466 ALA A O 1
ATOM 3548 N N . LEU A 1 467 ? 19.067 14.222 -32.885 1.00 62.56 467 LEU A N 1
ATOM 3549 C CA . LEU A 1 467 ? 18.467 13.182 -32.046 1.00 62.56 467 LEU A CA 1
ATOM 3550 C C . LEU A 1 467 ? 19.335 11.926 -31.997 1.00 62.56 467 LEU A C 1
ATOM 3552 O O . LEU A 1 467 ? 19.572 11.396 -30.917 1.00 62.56 467 LEU A O 1
ATOM 3556 N N . GLU A 1 468 ? 19.908 11.491 -33.122 1.00 67.00 468 GLU A N 1
ATOM 3557 C CA . GLU A 1 468 ? 20.895 10.405 -33.118 1.00 67.00 468 GLU A CA 1
ATOM 3558 C C . GLU A 1 468 ? 22.115 10.742 -32.246 1.00 67.00 468 GLU A C 1
ATOM 3560 O O . GLU A 1 468 ? 22.626 9.877 -31.526 1.00 67.00 468 GLU A O 1
ATOM 3565 N N . TYR A 1 469 ? 22.596 11.988 -32.285 1.00 67.25 469 TYR A N 1
ATOM 3566 C CA . TYR A 1 469 ? 23.723 12.436 -31.460 1.00 67.25 469 TYR A CA 1
ATOM 3567 C C . TYR A 1 469 ? 23.368 12.555 -29.974 1.00 67.25 469 TYR A C 1
ATOM 3569 O O . TYR A 1 469 ? 24.231 12.332 -29.127 1.00 67.25 469 TYR A O 1
ATOM 3577 N N . ALA A 1 470 ? 22.111 12.880 -29.679 1.00 62.03 470 ALA A N 1
ATOM 3578 C CA . ALA A 1 470 ? 21.558 13.063 -28.344 1.00 62.03 470 ALA A CA 1
ATOM 3579 C C . ALA A 1 470 ? 20.889 11.798 -27.768 1.00 62.03 470 ALA A C 1
ATOM 3581 O O . ALA A 1 470 ? 20.266 11.876 -26.716 1.00 62.03 470 ALA A O 1
ATOM 3582 N N . TYR A 1 471 ? 20.990 10.642 -28.437 1.00 56.25 471 TYR A N 1
ATOM 3583 C CA . TYR A 1 471 ? 20.310 9.398 -28.037 1.00 56.25 471 TYR A CA 1
ATOM 3584 C C . TYR A 1 471 ? 18.797 9.570 -27.825 1.00 56.25 471 TYR A C 1
ATOM 3586 O O . TYR A 1 471 ? 18.243 9.109 -26.833 1.00 56.25 471 TYR A O 1
ATOM 3594 N N . ASP A 1 472 ? 18.140 10.242 -28.770 1.00 55.06 472 ASP A N 1
ATOM 3595 C CA . ASP A 1 472 ? 16.708 10.568 -28.748 1.00 55.06 472 ASP A CA 1
ATOM 3596 C C . ASP A 1 472 ? 16.278 11.550 -27.631 1.00 55.06 472 ASP A C 1
ATOM 3598 O O . ASP A 1 472 ? 15.090 11.793 -27.437 1.00 55.06 472 ASP A O 1
ATOM 3602 N N . ASN A 1 473 ? 17.223 12.187 -26.924 1.00 65.56 473 ASN A N 1
ATOM 3603 C CA . ASN A 1 473 ? 16.923 13.266 -25.979 1.00 65.56 473 ASN A CA 1
ATOM 3604 C C . ASN A 1 473 ? 16.611 14.581 -26.724 1.00 65.56 473 ASN A C 1
ATOM 3606 O O . ASN A 1 473 ? 17.491 15.197 -27.331 1.00 65.56 473 ASN A O 1
ATOM 3610 N N . VAL A 1 474 ? 15.352 15.022 -26.654 1.00 58.16 474 VAL A N 1
ATOM 3611 C CA . VAL A 1 474 ? 14.822 16.176 -27.399 1.00 58.16 474 VAL A CA 1
ATOM 3612 C C . VAL A 1 474 ? 15.441 17.507 -26.973 1.00 58.16 474 VAL A C 1
ATOM 3614 O O . VAL A 1 474 ? 15.787 18.309 -27.837 1.00 58.16 474 VAL A O 1
ATOM 3617 N N . GLU A 1 475 ? 15.618 17.761 -25.674 1.00 59.56 475 GLU A N 1
ATOM 3618 C CA . GLU A 1 475 ? 16.196 19.025 -25.187 1.00 59.56 475 GLU A CA 1
ATOM 3619 C C . GLU A 1 475 ? 17.663 19.162 -25.605 1.00 59.56 475 GLU A C 1
ATOM 3621 O O . GLU A 1 475 ? 18.123 20.223 -26.040 1.00 59.56 475 GLU A O 1
ATOM 3626 N N . GLN A 1 476 ? 18.401 18.057 -25.534 1.00 60.16 476 GLN A N 1
ATOM 3627 C CA . GLN A 1 476 ? 19.797 18.018 -25.938 1.00 60.16 476 GLN A CA 1
ATOM 3628 C C . GLN A 1 476 ? 19.950 18.114 -27.464 1.00 60.16 476 GLN A C 1
ATOM 3630 O O . GLN A 1 476 ? 20.830 18.828 -27.947 1.00 60.16 476 GLN A O 1
ATOM 3635 N N . ALA A 1 477 ? 19.052 17.492 -28.231 1.00 71.62 477 ALA A N 1
ATOM 3636 C CA . ALA A 1 477 ? 18.987 17.656 -29.681 1.00 71.62 477 ALA A CA 1
ATOM 3637 C C . ALA A 1 477 ? 18.615 19.093 -30.087 1.00 71.62 477 ALA A C 1
ATOM 3639 O O . ALA A 1 477 ? 19.259 19.652 -30.973 1.00 71.62 477 ALA A O 1
ATOM 3640 N N . ALA A 1 478 ? 17.659 19.732 -29.404 1.00 72.25 478 ALA A N 1
ATOM 3641 C CA . ALA A 1 478 ? 17.330 21.146 -29.602 1.00 72.25 478 ALA A CA 1
ATOM 3642 C C . ALA A 1 478 ? 18.539 22.051 -29.322 1.00 72.25 478 ALA A C 1
ATOM 3644 O O . ALA A 1 478 ? 18.826 22.966 -30.092 1.00 72.25 478 ALA A O 1
ATOM 3645 N N . THR A 1 479 ? 19.299 21.754 -28.265 1.00 75.62 479 THR A N 1
ATOM 3646 C CA . THR A 1 479 ? 20.542 22.469 -27.936 1.00 75.62 479 THR A CA 1
ATOM 3647 C C . THR A 1 479 ? 21.578 22.324 -29.057 1.00 75.62 479 THR A C 1
ATOM 3649 O O . THR A 1 479 ? 22.158 23.315 -29.490 1.00 75.62 479 THR A O 1
ATOM 3652 N N . TYR A 1 480 ? 21.761 21.123 -29.618 1.00 82.00 480 TYR A N 1
ATOM 3653 C CA . TYR A 1 480 ? 22.662 20.905 -30.760 1.00 82.00 480 TYR A CA 1
ATOM 3654 C C . TYR A 1 480 ? 22.210 21.602 -32.047 1.00 82.00 480 TYR A C 1
ATOM 3656 O O . TYR A 1 480 ? 23.057 22.033 -32.832 1.00 82.00 480 TYR A O 1
ATOM 3664 N N . LEU A 1 481 ? 20.900 21.726 -32.262 1.00 81.31 481 LEU A N 1
ATOM 3665 C CA . LEU A 1 481 ? 20.322 22.436 -33.405 1.00 81.31 481 LEU A CA 1
ATOM 3666 C C . LEU A 1 481 ? 20.467 23.959 -33.276 1.00 81.31 481 LEU A C 1
ATOM 3668 O O . LEU A 1 481 ? 20.672 24.642 -34.277 1.00 81.31 481 LEU A O 1
ATOM 3672 N N . MET A 1 482 ? 20.410 24.497 -32.055 1.00 76.00 482 MET A N 1
ATOM 3673 C CA . MET A 1 482 ? 20.562 25.933 -31.793 1.00 76.00 482 MET A CA 1
ATOM 3674 C C . MET A 1 482 ? 22.027 26.384 -31.697 1.00 76.00 482 MET A C 1
ATOM 3676 O O . MET A 1 482 ? 22.365 27.473 -32.161 1.00 76.00 482 MET A O 1
ATOM 3680 N N . GLU A 1 483 ? 22.898 25.568 -31.100 1.00 79.06 483 GLU A N 1
ATOM 3681 C CA . GLU A 1 483 ? 24.272 25.955 -30.735 1.00 79.06 483 GLU A CA 1
ATOM 3682 C C . GLU A 1 483 ? 25.358 25.287 -31.603 1.00 79.06 483 GLU A C 1
ATOM 3684 O O . GLU A 1 483 ? 26.521 25.699 -31.576 1.00 79.06 483 GLU A O 1
ATOM 3689 N N . GLY A 1 484 ? 24.979 24.303 -32.426 1.00 73.56 484 GLY A N 1
ATOM 3690 C CA . GLY A 1 484 ? 25.868 23.536 -33.300 1.00 73.56 484 GLY A CA 1
ATOM 3691 C C . GLY A 1 484 ? 26.325 22.201 -32.694 1.00 73.56 484 GLY A C 1
ATOM 3692 O O . GLY A 1 484 ? 26.550 22.071 -31.492 1.00 73.56 484 GLY A O 1
ATOM 3693 N N . MET A 1 485 ? 26.488 21.178 -33.544 1.00 69.56 485 MET A N 1
ATOM 3694 C CA . MET A 1 485 ? 26.854 19.825 -33.097 1.00 69.56 485 MET A CA 1
ATOM 3695 C C . MET A 1 485 ? 28.301 19.725 -32.566 1.00 69.56 485 MET A C 1
ATOM 3697 O O . MET A 1 485 ? 29.225 20.231 -33.212 1.00 69.56 485 MET A O 1
ATOM 3701 N N . PRO A 1 486 ? 28.545 18.984 -31.467 1.00 65.31 486 PRO A N 1
ATOM 3702 C CA . PRO A 1 486 ? 29.891 18.711 -30.963 1.00 65.31 486 PRO A CA 1
ATOM 3703 C C . PRO A 1 486 ? 30.729 17.868 -31.939 1.00 65.31 486 PRO A C 1
ATOM 3705 O O . PRO A 1 486 ? 30.237 16.917 -32.548 1.00 65.31 486 PRO A O 1
ATOM 3708 N N . ALA A 1 487 ? 32.036 18.140 -32.025 1.00 61.28 487 ALA A N 1
ATOM 3709 C CA . ALA A 1 487 ? 32.947 17.485 -32.975 1.00 61.28 487 ALA A CA 1
ATOM 3710 C C . ALA A 1 487 ? 33.129 15.961 -32.774 1.00 61.28 487 ALA A C 1
ATOM 3712 O O . ALA A 1 487 ? 33.586 15.282 -33.694 1.00 61.28 487 ALA A O 1
ATOM 3713 N N . HIS A 1 488 ? 32.767 15.410 -31.606 1.00 51.12 488 HIS A N 1
ATOM 3714 C CA . HIS A 1 488 ? 32.856 13.978 -31.298 1.00 51.12 488 HIS A CA 1
ATOM 3715 C C . HIS A 1 488 ? 31.643 13.487 -30.495 1.00 51.12 488 HIS A C 1
ATOM 3717 O O . HIS A 1 488 ? 31.184 14.170 -29.580 1.00 51.12 488 HIS A O 1
ATOM 3723 N N . ARG A 1 489 ? 31.132 12.299 -30.848 1.00 41.44 489 ARG A N 1
ATOM 3724 C CA . ARG A 1 489 ? 29.979 11.645 -30.210 1.00 41.44 489 ARG A CA 1
ATOM 3725 C C . ARG A 1 489 ? 30.429 10.962 -28.906 1.00 41.44 489 ARG A C 1
ATOM 3727 O O . ARG A 1 489 ? 31.355 10.151 -28.978 1.00 41.44 489 ARG A O 1
ATOM 3734 N N . PRO A 1 490 ? 29.816 11.235 -27.739 1.00 39.34 490 PRO A N 1
ATOM 3735 C CA . PRO A 1 490 ? 30.088 10.478 -26.517 1.00 39.34 490 PRO A CA 1
ATOM 3736 C C . PRO A 1 490 ? 29.537 9.054 -26.660 1.00 39.34 490 PRO A C 1
ATOM 3738 O O . PRO A 1 490 ? 28.423 8.873 -27.151 1.00 39.34 490 PRO A O 1
ATOM 3741 N N . ALA A 1 491 ? 30.304 8.039 -26.265 1.00 30.67 491 ALA A N 1
ATOM 3742 C CA . ALA A 1 491 ? 29.919 6.636 -26.412 1.00 30.67 491 ALA A CA 1
ATOM 3743 C C . ALA A 1 491 ? 29.039 6.162 -25.240 1.00 30.67 491 ALA A C 1
ATOM 3745 O O . ALA A 1 491 ? 29.539 6.001 -24.132 1.00 30.67 491 ALA A O 1
ATOM 3746 N N . VAL A 1 492 ? 27.755 5.889 -25.498 1.00 31.44 492 VAL A N 1
ATOM 3747 C CA . VAL A 1 492 ? 26.841 5.146 -24.609 1.00 31.44 492 VAL A CA 1
ATOM 3748 C C . VAL A 1 492 ? 25.953 4.262 -25.502 1.00 31.44 492 VAL A C 1
ATOM 3750 O O . VAL A 1 492 ? 25.436 4.735 -26.506 1.00 31.44 492 VAL A O 1
ATOM 3753 N N . ARG A 1 493 ? 25.814 2.957 -25.225 1.00 26.95 493 ARG A N 1
ATOM 3754 C CA . ARG A 1 493 ? 24.989 2.033 -26.044 1.00 26.95 493 ARG A CA 1
ATOM 3755 C C . ARG A 1 493 ? 23.552 1.935 -25.480 1.00 26.95 493 ARG A C 1
ATOM 3757 O O . ARG A 1 493 ? 23.433 1.575 -24.312 1.00 26.95 493 ARG A O 1
ATOM 3764 N N . PRO A 1 494 ? 22.476 2.147 -26.270 1.00 26.59 494 PRO A N 1
ATOM 3765 C CA . PRO A 1 494 ? 21.100 1.800 -25.888 1.00 26.59 494 PRO A CA 1
ATOM 3766 C C . PRO A 1 494 ? 20.740 0.353 -26.275 1.00 26.59 494 PRO A C 1
ATOM 3768 O O . PRO A 1 494 ? 21.142 -0.134 -27.334 1.00 26.59 494 PRO A O 1
ATOM 3771 N N . VAL A 1 495 ? 19.948 -0.321 -25.435 1.00 27.89 495 VAL A N 1
ATOM 3772 C CA . VAL A 1 495 ? 19.391 -1.669 -25.665 1.00 27.89 495 VAL A CA 1
ATOM 3773 C C . VAL A 1 495 ? 18.006 -1.540 -26.315 1.00 27.89 495 VAL A C 1
ATOM 3775 O O . VAL A 1 495 ? 17.144 -0.842 -25.794 1.00 27.89 495 VAL A O 1
ATOM 3778 N N . ALA A 1 496 ? 17.784 -2.203 -27.454 1.00 24.23 496 ALA A N 1
ATOM 3779 C CA . ALA A 1 496 ? 16.538 -2.132 -28.223 1.00 24.23 496 ALA A CA 1
ATOM 3780 C C . ALA A 1 496 ? 15.448 -3.098 -27.708 1.00 24.23 496 ALA A C 1
ATOM 3782 O O . ALA A 1 496 ? 15.716 -4.271 -27.439 1.00 24.23 496 ALA A O 1
ATOM 3783 N N . HIS A 1 497 ? 14.201 -2.619 -27.643 1.00 24.73 497 HIS A N 1
ATOM 3784 C CA . HIS A 1 497 ? 13.000 -3.410 -27.354 1.00 24.73 497 HIS A CA 1
ATOM 3785 C C . HIS A 1 497 ? 12.573 -4.273 -28.557 1.00 24.73 497 HIS A C 1
ATOM 3787 O O . HIS A 1 497 ? 12.418 -3.776 -29.671 1.00 24.73 497 HIS A O 1
ATOM 3793 N N . HIS A 1 498 ? 12.295 -5.559 -28.318 1.00 23.61 498 HIS A N 1
ATOM 3794 C CA . HIS A 1 498 ? 11.559 -6.428 -29.246 1.00 23.61 498 HIS A CA 1
ATOM 3795 C C . HIS A 1 498 ? 10.184 -6.812 -28.660 1.00 23.61 498 HIS A C 1
ATOM 3797 O O . HIS A 1 498 ? 10.067 -6.975 -27.445 1.00 23.61 498 HIS A O 1
ATOM 3803 N N . PRO A 1 499 ? 9.139 -6.974 -29.498 1.00 24.81 499 PRO A N 1
ATOM 3804 C CA . PRO A 1 499 ? 7.756 -7.122 -29.052 1.00 24.81 499 PRO A CA 1
ATOM 3805 C C . PRO A 1 499 ? 7.465 -8.518 -28.479 1.00 24.81 499 PRO A C 1
ATOM 3807 O O . PRO A 1 499 ? 7.819 -9.547 -29.061 1.00 24.81 499 PRO A O 1
ATOM 3810 N N . HIS A 1 500 ? 6.777 -8.540 -27.338 1.00 26.61 500 HIS A N 1
ATOM 3811 C CA . HIS A 1 500 ? 6.377 -9.740 -26.610 1.00 26.61 500 HIS A CA 1
ATOM 3812 C C . HIS A 1 500 ? 5.320 -10.566 -27.364 1.00 26.61 500 HIS A C 1
ATOM 3814 O O . HIS A 1 500 ? 4.286 -10.054 -27.787 1.00 26.61 500 HIS A O 1
ATOM 3820 N N . ARG A 1 501 ? 5.541 -11.885 -27.454 1.00 22.61 501 ARG A N 1
ATOM 3821 C CA . ARG A 1 501 ? 4.463 -12.874 -27.599 1.00 22.61 501 ARG A CA 1
ATOM 3822 C C . ARG A 1 501 ? 3.959 -13.229 -26.203 1.00 22.61 501 ARG A C 1
ATOM 3824 O O . ARG A 1 501 ? 4.714 -13.783 -25.409 1.00 22.61 501 ARG A O 1
ATOM 3831 N N . THR A 1 502 ? 2.697 -12.938 -25.924 1.00 25.16 502 THR A N 1
ATOM 3832 C CA . THR A 1 502 ? 1.979 -13.396 -24.732 1.00 25.16 502 THR A CA 1
ATOM 3833 C C . THR A 1 502 ? 1.780 -14.914 -24.780 1.00 25.16 502 THR A C 1
ATOM 3835 O O . THR A 1 502 ? 1.305 -15.461 -25.776 1.00 25.16 502 THR A O 1
ATOM 3838 N N . VAL A 1 503 ? 2.154 -15.605 -23.701 1.00 27.78 503 VAL A N 1
ATOM 3839 C CA . VAL A 1 503 ? 1.758 -16.995 -23.440 1.00 27.78 503 VAL A CA 1
ATOM 3840 C C . VAL A 1 503 ? 0.675 -16.952 -22.368 1.00 27.78 503 VAL A C 1
ATOM 3842 O O . VAL A 1 503 ? 0.909 -16.471 -21.265 1.00 27.78 503 VAL A O 1
ATOM 3845 N N . ASP A 1 504 ? -0.518 -17.421 -22.721 1.00 27.08 504 ASP A N 1
ATOM 3846 C CA . ASP A 1 504 ? -1.693 -17.472 -21.851 1.00 27.08 504 ASP A CA 1
ATOM 3847 C C . ASP A 1 504 ? -1.531 -18.561 -20.771 1.00 27.08 504 ASP A C 1
ATOM 3849 O O . ASP A 1 504 ? -1.481 -19.756 -21.077 1.00 27.08 504 ASP A O 1
ATOM 3853 N N . MET A 1 505 ? -1.428 -18.148 -19.501 1.00 30.66 505 MET A N 1
ATOM 3854 C CA . MET A 1 505 ? -1.318 -19.046 -18.342 1.00 30.66 505 MET A CA 1
ATOM 3855 C C . MET A 1 505 ? -2.673 -19.521 -17.788 1.00 30.66 505 MET A C 1
ATOM 3857 O O . MET A 1 505 ? -2.694 -20.410 -16.936 1.00 30.66 505 MET A O 1
ATOM 3861 N N . ARG A 1 506 ? -3.819 -19.028 -18.289 1.00 34.41 506 ARG A N 1
ATOM 3862 C CA . ARG A 1 506 ? -5.151 -19.448 -17.800 1.00 34.41 506 ARG A CA 1
ATOM 3863 C C . ARG A 1 506 ? -5.557 -20.859 -18.241 1.00 34.41 506 ARG A C 1
ATOM 3865 O O . ARG A 1 506 ? -6.577 -21.371 -17.795 1.00 34.41 506 ARG A O 1
ATOM 3872 N N . ALA A 1 507 ? -4.753 -21.523 -19.071 1.00 30.11 507 ALA A N 1
ATOM 3873 C CA . ALA A 1 507 ? -5.042 -22.861 -19.584 1.00 30.11 507 ALA A CA 1
ATOM 3874 C C . ALA A 1 507 ? -4.628 -24.031 -18.659 1.00 30.11 507 ALA A C 1
ATOM 3876 O O . ALA A 1 507 ? -4.832 -25.183 -19.042 1.00 30.11 507 ALA A O 1
ATOM 3877 N N . TYR A 1 508 ? -4.047 -23.785 -17.474 1.00 36.41 508 TYR A N 1
ATOM 3878 C CA . TYR A 1 508 ? -3.408 -24.848 -16.670 1.00 36.41 508 TYR A CA 1
ATOM 3879 C C . TYR A 1 508 ? -3.996 -25.116 -15.272 1.00 36.41 508 TYR A C 1
ATOM 3881 O O . TYR A 1 508 ? -3.559 -26.068 -14.621 1.00 36.41 508 TYR A O 1
ATOM 3889 N N . TYR A 1 509 ? -5.015 -24.370 -14.831 1.00 33.44 509 TYR A N 1
ATOM 3890 C CA . TYR A 1 509 ? -5.674 -24.581 -13.534 1.00 33.44 509 TYR A CA 1
ATOM 3891 C C . TYR A 1 509 ? -7.192 -24.463 -13.664 1.00 33.44 509 TYR A C 1
ATOM 3893 O O . TYR A 1 509 ? -7.686 -23.553 -14.327 1.00 33.44 509 TYR A O 1
ATOM 3901 N N . ASP A 1 510 ? -7.932 -25.387 -13.046 1.00 35.59 510 ASP A N 1
ATOM 3902 C CA . ASP A 1 510 ? -9.387 -25.262 -12.944 1.00 35.59 510 ASP A CA 1
ATOM 3903 C C . ASP A 1 510 ? -9.809 -24.415 -11.728 1.00 35.59 510 ASP A C 1
ATOM 3905 O O . ASP A 1 510 ? -8.996 -24.052 -10.874 1.00 35.59 510 ASP A O 1
ATOM 3909 N N . ALA A 1 511 ? -11.110 -24.113 -11.644 1.00 33.38 511 ALA A N 1
ATOM 3910 C CA . ALA A 1 511 ? -11.724 -23.266 -10.616 1.00 33.38 511 ALA A CA 1
ATOM 3911 C C . ALA A 1 511 ? -11.600 -23.796 -9.165 1.00 33.38 511 ALA A C 1
ATOM 3913 O O . ALA A 1 511 ? -12.113 -23.161 -8.245 1.00 33.38 511 ALA A O 1
ATOM 3914 N N . SER A 1 512 ? -10.936 -24.936 -8.942 1.00 32.03 512 SER A N 1
ATOM 3915 C CA . SER A 1 512 ? -10.652 -25.505 -7.619 1.00 32.03 512 SER A CA 1
ATOM 3916 C C . SER A 1 512 ? -9.172 -25.441 -7.209 1.00 32.03 512 SER A C 1
ATOM 3918 O O . SER A 1 512 ? -8.827 -25.881 -6.113 1.00 32.03 512 SER A O 1
ATOM 3920 N N . GLY A 1 513 ? -8.287 -24.896 -8.056 1.00 31.97 513 GLY A N 1
ATOM 3921 C CA . GLY A 1 513 ? -6.843 -24.850 -7.794 1.00 31.97 513 GLY A CA 1
ATOM 3922 C C . GLY A 1 513 ? -6.132 -26.200 -7.969 1.00 31.97 513 GLY A C 1
ATOM 3923 O O . GLY A 1 513 ? -4.978 -26.344 -7.565 1.00 31.97 513 GLY A O 1
ATOM 3924 N N . ALA A 1 514 ? -6.791 -27.192 -8.577 1.00 30.84 514 ALA A N 1
ATOM 3925 C CA . ALA A 1 514 ? -6.179 -28.459 -8.961 1.00 30.84 514 ALA A CA 1
ATOM 3926 C C . ALA A 1 514 ? -5.639 -28.401 -10.404 1.00 30.84 514 ALA A C 1
ATOM 3928 O O . ALA A 1 514 ? -6.199 -27.740 -11.281 1.00 30.84 514 ALA A O 1
ATOM 3929 N N . VAL A 1 515 ? -4.528 -29.104 -10.652 1.00 30.94 515 VAL A N 1
ATOM 3930 C CA . VAL A 1 515 ? -3.911 -29.231 -11.984 1.00 30.94 515 VAL A CA 1
ATOM 3931 C C . VAL A 1 515 ? -4.862 -30.008 -12.899 1.00 30.94 515 VAL A C 1
ATOM 3933 O O . VAL A 1 515 ? -5.113 -31.190 -12.658 1.00 30.94 515 VAL A O 1
ATOM 3936 N N . ALA A 1 516 ? -5.375 -29.360 -13.948 1.00 29.36 516 ALA A N 1
ATOM 3937 C CA . ALA A 1 516 ? -6.252 -29.995 -14.929 1.00 29.36 516 ALA A CA 1
ATOM 3938 C C . ALA A 1 516 ? -5.513 -31.087 -15.731 1.00 29.36 516 ALA A C 1
ATOM 3940 O O . ALA A 1 516 ? -4.312 -31.003 -16.003 1.00 29.36 516 ALA A O 1
ATOM 3941 N N . ASP A 1 517 ? -6.248 -32.139 -16.095 1.00 31.95 517 ASP A N 1
ATOM 3942 C CA . ASP A 1 517 ? -5.717 -33.360 -16.700 1.00 31.95 517 ASP A CA 1
ATOM 3943 C C . ASP A 1 517 ? -5.002 -33.113 -18.050 1.00 31.95 517 ASP A C 1
ATOM 3945 O O . ASP A 1 517 ? -5.433 -32.342 -18.907 1.00 31.95 517 ASP A O 1
ATOM 3949 N N . ARG A 1 518 ? -3.864 -33.792 -18.215 1.00 31.17 518 ARG A N 1
ATOM 3950 C CA . ARG A 1 518 ? -2.738 -33.470 -19.117 1.00 31.17 518 ARG A CA 1
ATOM 3951 C C . ARG A 1 518 ? -3.037 -33.571 -20.629 1.00 31.17 518 ARG A C 1
ATOM 3953 O O . ARG A 1 518 ? -3.652 -34.550 -21.062 1.00 31.17 518 ARG A O 1
ATOM 3960 N N . PRO A 1 519 ? -2.382 -32.760 -21.491 1.00 25.38 519 PRO A N 1
ATOM 3961 C CA . PRO A 1 519 ? -2.066 -33.178 -22.855 1.00 25.38 519 PRO A CA 1
ATOM 3962 C C . PRO A 1 519 ? -1.026 -34.310 -22.817 1.00 25.38 519 PRO A C 1
ATOM 3964 O O . PRO A 1 519 ? 0.011 -34.225 -22.155 1.00 25.38 519 PRO A O 1
ATOM 3967 N N . ARG A 1 520 ? -1.312 -35.409 -23.519 1.00 31.30 520 ARG A N 1
ATOM 3968 C CA . ARG A 1 520 ? -0.475 -36.617 -23.572 1.00 31.30 520 ARG A CA 1
ATOM 3969 C C . ARG A 1 520 ? 0.893 -36.293 -24.173 1.00 31.30 520 ARG A C 1
ATOM 3971 O O . ARG A 1 520 ? 0.977 -36.037 -25.370 1.00 31.30 520 ARG A O 1
ATOM 3978 N N . GLY A 1 521 ? 1.958 -36.373 -23.374 1.00 28.05 521 GLY A N 1
ATOM 3979 C CA . GLY A 1 521 ? 3.310 -36.268 -23.927 1.00 28.05 521 GLY A CA 1
ATOM 3980 C C . GLY A 1 521 ? 4.475 -35.959 -22.990 1.00 28.05 521 GLY A C 1
ATOM 3981 O O . GLY A 1 521 ? 5.506 -35.565 -23.505 1.00 28.05 521 GLY A O 1
ATOM 3982 N N . PHE A 1 522 ? 4.384 -36.127 -21.666 1.00 27.98 522 PHE A N 1
ATOM 3983 C CA . PHE A 1 522 ? 5.568 -36.028 -20.797 1.00 27.98 522 PHE A CA 1
ATOM 3984 C C . PHE A 1 522 ? 5.574 -37.147 -19.753 1.00 27.98 522 PHE A C 1
ATOM 3986 O O . PHE A 1 522 ? 4.611 -37.343 -19.007 1.00 27.98 522 PHE A O 1
ATOM 3993 N N . GLY A 1 523 ? 6.654 -37.930 -19.771 1.00 27.11 523 GLY A N 1
ATOM 3994 C CA . GLY A 1 523 ? 6.889 -39.045 -18.864 1.00 27.11 523 GLY A CA 1
ATOM 3995 C C . GLY A 1 523 ? 6.926 -38.593 -17.406 1.00 27.11 523 GLY A C 1
ATOM 3996 O O . GLY A 1 523 ? 7.385 -37.504 -17.076 1.00 27.11 523 GLY A O 1
ATOM 3997 N N . VAL A 1 524 ? 6.409 -39.452 -16.533 1.00 23.59 524 VAL A N 1
ATOM 3998 C CA . VAL A 1 524 ? 6.446 -39.294 -15.079 1.00 23.59 524 VAL A CA 1
ATOM 3999 C C . VAL A 1 524 ? 7.906 -39.334 -14.615 1.00 23.59 524 VAL A C 1
ATOM 4001 O O . VAL A 1 524 ? 8.500 -40.410 -14.581 1.00 23.59 524 VAL A O 1
ATOM 4004 N N . TRP A 1 525 ? 8.478 -38.195 -14.225 1.00 28.28 525 TRP A N 1
ATOM 4005 C CA . TRP A 1 525 ? 9.694 -38.187 -13.413 1.00 28.28 525 TRP A CA 1
ATOM 4006 C C . TRP A 1 525 ? 9.280 -38.411 -11.959 1.00 28.28 525 TRP A C 1
ATOM 4008 O O . TRP A 1 525 ? 8.653 -37.554 -11.338 1.00 28.28 525 TRP A O 1
ATOM 4018 N N . ARG A 1 526 ? 9.564 -39.607 -11.431 1.00 25.69 526 ARG A N 1
ATOM 4019 C CA . ARG A 1 526 ? 9.505 -39.855 -9.984 1.00 25.69 526 ARG A CA 1
ATOM 4020 C C . ARG A 1 526 ? 10.495 -38.905 -9.306 1.00 25.69 526 ARG A C 1
ATOM 4022 O O . ARG A 1 526 ? 11.594 -38.731 -9.824 1.00 25.69 526 ARG A O 1
ATOM 4029 N N . GLN A 1 527 ? 10.129 -38.343 -8.152 1.00 29.69 527 GLN A N 1
ATOM 4030 C CA . GLN A 1 527 ? 11.121 -37.819 -7.211 1.00 29.69 527 GLN A CA 1
ATOM 4031 C C . GLN A 1 527 ? 12.146 -38.930 -6.965 1.00 29.69 527 GLN A C 1
ATOM 4033 O O . GLN A 1 527 ? 11.782 -40.004 -6.477 1.00 29.69 527 GLN A O 1
ATOM 4038 N N . GLU A 1 528 ? 13.401 -38.713 -7.355 1.00 28.52 528 GLU A N 1
ATOM 4039 C CA . GLU A 1 528 ? 14.465 -39.579 -6.871 1.00 28.52 528 GLU A CA 1
ATOM 4040 C C . GLU A 1 528 ? 14.632 -39.307 -5.371 1.00 28.52 528 GLU A C 1
ATOM 4042 O O . GLU A 1 528 ? 14.761 -38.144 -4.977 1.00 28.52 528 GLU A O 1
ATOM 4047 N N . PRO A 1 529 ? 14.594 -40.337 -4.511 1.00 32.12 529 PRO A N 1
ATOM 4048 C CA . PRO A 1 529 ? 15.028 -40.166 -3.137 1.00 32.12 529 PRO A CA 1
ATOM 4049 C C . PRO A 1 529 ? 16.494 -39.724 -3.146 1.00 32.12 529 PRO A C 1
ATOM 4051 O O . PRO A 1 529 ? 17.302 -40.273 -3.898 1.00 32.12 529 PRO A O 1
ATOM 4054 N N . SER A 1 530 ? 16.831 -38.751 -2.294 1.00 35.94 530 SER A N 1
ATOM 4055 C CA . SER A 1 530 ? 18.221 -38.385 -2.004 1.00 35.94 530 SER A CA 1
ATOM 4056 C C . SER A 1 530 ? 19.049 -39.662 -1.800 1.00 35.94 530 SER A C 1
ATOM 4058 O O . SER A 1 530 ? 18.592 -40.561 -1.080 1.00 35.94 530 SER A O 1
ATOM 4060 N N . PRO A 1 531 ? 20.227 -39.806 -2.436 1.00 37.91 531 PRO A N 1
ATOM 4061 C CA . PRO A 1 531 ? 21.052 -40.986 -2.261 1.00 37.91 531 PRO A CA 1
ATOM 4062 C C . PRO A 1 531 ? 21.490 -41.062 -0.797 1.00 37.91 531 PRO A C 1
ATOM 4064 O O . PRO A 1 531 ? 22.426 -40.390 -0.363 1.00 37.91 531 PRO A O 1
ATOM 4067 N N . THR A 1 532 ? 20.813 -41.916 -0.029 1.00 38.72 532 THR A N 1
ATOM 4068 C CA . THR A 1 532 ? 21.210 -42.308 1.320 1.00 38.72 532 THR A CA 1
ATOM 4069 C C . THR A 1 532 ? 22.616 -42.906 1.243 1.00 38.72 532 THR A C 1
ATOM 4071 O O . THR A 1 532 ? 22.774 -44.069 0.871 1.00 38.72 532 THR A O 1
ATOM 4074 N N . GLY A 1 533 ? 23.648 -42.104 1.526 1.00 44.44 533 GLY A N 1
ATOM 4075 C CA . GLY A 1 533 ? 25.036 -42.575 1.551 1.00 44.44 533 GLY A CA 1
ATOM 4076 C C . GLY A 1 533 ? 26.133 -41.571 1.184 1.00 44.44 533 GLY A C 1
ATOM 4077 O O . GLY A 1 533 ? 27.294 -41.872 1.454 1.00 44.44 533 GLY A O 1
ATOM 4078 N N . ARG A 1 534 ? 25.833 -40.395 0.608 1.00 56.38 534 ARG A N 1
ATOM 4079 C CA . ARG A 1 534 ? 26.849 -39.337 0.416 1.00 56.38 534 ARG A CA 1
ATOM 4080 C C . ARG A 1 534 ? 26.823 -38.342 1.591 1.00 56.38 534 ARG A C 1
ATOM 4082 O O . ARG A 1 534 ? 25.737 -37.900 1.959 1.00 56.38 534 ARG A O 1
ATOM 4089 N N . PRO A 1 535 ? 27.973 -37.994 2.201 1.00 67.75 535 PRO A N 1
ATOM 4090 C CA . PRO A 1 535 ? 28.016 -36.977 3.253 1.00 67.75 535 PRO A CA 1
ATOM 4091 C C . PRO A 1 535 ? 27.580 -35.607 2.706 1.00 67.75 535 PRO A C 1
ATOM 4093 O O . PRO A 1 535 ? 27.952 -35.256 1.584 1.00 67.75 535 PRO A O 1
ATOM 4096 N N . ARG A 1 536 ? 26.795 -34.847 3.493 1.00 82.75 536 ARG A N 1
ATOM 4097 C CA . ARG A 1 536 ? 26.346 -33.488 3.131 1.00 82.75 536 ARG A CA 1
ATOM 4098 C C . ARG A 1 536 ? 27.575 -32.593 2.869 1.00 82.75 536 ARG A C 1
ATOM 4100 O O . ARG A 1 536 ? 28.504 -32.622 3.685 1.00 82.75 536 ARG A O 1
ATOM 4107 N N . PRO A 1 537 ? 27.606 -31.827 1.762 1.00 85.00 537 PRO A N 1
ATOM 4108 C CA . PRO A 1 537 ? 28.657 -30.847 1.520 1.00 85.00 537 PRO A CA 1
ATOM 4109 C C . PRO A 1 537 ? 28.771 -29.842 2.668 1.00 85.00 537 PRO A C 1
ATOM 4111 O O . PRO A 1 537 ? 27.789 -29.532 3.340 1.00 85.00 537 PRO A O 1
ATOM 4114 N N . SER A 1 538 ? 29.983 -29.355 2.908 1.00 86.44 538 SER A N 1
ATOM 4115 C CA . SER A 1 538 ? 30.289 -28.409 3.987 1.00 86.44 538 SER A CA 1
ATOM 4116 C C . SER A 1 538 ? 31.428 -27.476 3.585 1.00 86.44 538 SER A C 1
ATOM 4118 O O . SER A 1 538 ? 31.980 -27.577 2.488 1.00 86.44 538 SER A O 1
ATOM 4120 N N . THR A 1 539 ? 31.871 -26.624 4.507 1.00 88.06 539 THR A N 1
ATOM 4121 C CA . THR A 1 539 ? 33.076 -25.791 4.347 1.00 88.06 539 THR A CA 1
ATOM 4122 C C . THR A 1 539 ? 34.334 -26.568 3.951 1.00 88.06 539 THR A C 1
ATOM 4124 O O . THR A 1 539 ? 35.251 -25.981 3.383 1.00 88.06 539 THR A O 1
ATOM 4127 N N . SER A 1 540 ? 34.393 -27.883 4.188 1.00 88.69 540 SER A N 1
ATOM 4128 C CA . SER A 1 540 ? 35.495 -28.740 3.720 1.00 88.69 540 SER A CA 1
ATOM 4129 C C . SER A 1 540 ? 35.557 -28.899 2.196 1.00 88.69 540 SER A C 1
ATOM 4131 O O . SER A 1 540 ? 36.622 -29.174 1.647 1.00 88.69 540 SER A O 1
ATOM 4133 N N . ASN A 1 541 ? 34.432 -28.704 1.506 1.00 89.38 541 ASN A N 1
ATOM 4134 C CA . ASN A 1 541 ? 34.348 -28.726 0.050 1.00 89.38 541 ASN A CA 1
ATOM 4135 C C . ASN A 1 541 ? 34.715 -27.371 -0.572 1.00 89.38 541 ASN A C 1
ATOM 4137 O O . ASN A 1 541 ? 34.991 -27.310 -1.768 1.00 89.38 541 ASN A O 1
ATOM 4141 N N . CYS A 1 542 ? 34.736 -26.297 0.221 1.00 85.75 542 CYS A N 1
ATOM 4142 C CA . CYS A 1 542 ? 35.041 -24.955 -0.254 1.00 85.75 542 CYS A CA 1
ATOM 4143 C C . CYS A 1 542 ? 36.497 -24.805 -0.683 1.00 85.75 542 CYS A C 1
ATOM 4145 O O . CYS A 1 542 ? 37.431 -25.012 0.095 1.00 85.75 542 CYS A O 1
ATOM 4147 N N . THR A 1 543 ? 36.685 -24.286 -1.890 1.00 92.44 543 THR A N 1
ATOM 4148 C CA . THR A 1 543 ? 37.934 -23.643 -2.277 1.00 92.44 543 THR A CA 1
ATOM 4149 C C . THR A 1 543 ? 37.870 -22.182 -1.854 1.00 92.44 543 THR A C 1
ATOM 4151 O O . THR A 1 543 ? 37.231 -21.360 -2.507 1.00 92.44 543 THR A O 1
ATOM 4154 N N . TRP A 1 544 ? 38.522 -21.856 -0.740 1.00 90.25 544 TRP A N 1
ATOM 4155 C CA . TRP A 1 544 ? 38.582 -20.485 -0.239 1.00 90.25 544 TRP A CA 1
ATOM 4156 C C . TRP A 1 544 ? 39.452 -19.606 -1.142 1.00 90.25 544 TRP A C 1
ATOM 4158 O O . TRP A 1 544 ? 40.599 -19.945 -1.459 1.00 90.25 544 TRP A O 1
ATOM 4168 N N . ARG A 1 545 ? 38.902 -18.466 -1.558 1.00 88.88 545 ARG A N 1
ATOM 4169 C CA . ARG A 1 545 ? 39.576 -17.444 -2.363 1.00 88.88 545 ARG A CA 1
ATOM 4170 C C . ARG A 1 545 ? 39.465 -16.087 -1.684 1.00 88.88 545 ARG A C 1
ATOM 4172 O O . ARG A 1 545 ? 38.596 -15.857 -0.845 1.00 88.88 545 ARG A O 1
ATOM 4179 N N . ILE A 1 546 ? 40.379 -15.210 -2.075 1.00 89.06 546 ILE A N 1
ATOM 4180 C CA . ILE A 1 546 ? 40.378 -13.803 -1.705 1.00 89.06 546 ILE A CA 1
ATOM 4181 C C . ILE A 1 546 ? 40.194 -13.003 -2.987 1.00 89.06 546 ILE A C 1
ATOM 4183 O O . ILE A 1 546 ? 41.013 -13.118 -3.900 1.00 89.06 546 ILE A O 1
ATOM 4187 N N . PHE A 1 547 ? 39.139 -12.204 -3.037 1.00 87.50 547 PHE A N 1
ATOM 4188 C CA . PHE A 1 547 ? 38.914 -11.211 -4.072 1.00 87.50 547 PHE A CA 1
ATOM 4189 C C . PHE A 1 547 ? 39.449 -9.866 -3.580 1.00 87.50 547 PHE A C 1
ATOM 4191 O O . PHE A 1 547 ? 39.176 -9.459 -2.450 1.00 87.50 547 PHE A O 1
ATOM 4198 N N . ARG A 1 548 ? 40.266 -9.187 -4.392 1.00 88.31 548 ARG A N 1
ATOM 4199 C CA . ARG A 1 548 ? 40.709 -7.830 -4.053 1.00 88.31 548 ARG A CA 1
ATOM 4200 C C . ARG A 1 548 ? 39.597 -6.864 -4.411 1.00 88.31 548 ARG A C 1
ATOM 4202 O O . ARG A 1 548 ? 39.395 -6.571 -5.582 1.00 88.31 548 ARG A O 1
ATOM 4209 N N . GLN A 1 549 ? 38.905 -6.403 -3.385 1.00 87.88 549 GLN A N 1
ATOM 4210 C CA . GLN A 1 549 ? 37.735 -5.562 -3.510 1.00 87.88 549 GLN A CA 1
ATOM 4211 C C . GLN A 1 549 ? 38.102 -4.090 -3.359 1.00 87.88 549 GLN A C 1
ATOM 4213 O O . GLN A 1 549 ? 38.990 -3.752 -2.573 1.00 87.88 549 GLN A O 1
ATOM 4218 N N . ARG A 1 550 ? 37.411 -3.217 -4.090 1.00 86.88 550 ARG A N 1
ATOM 4219 C CA . ARG A 1 550 ? 37.512 -1.770 -3.905 1.00 86.88 550 ARG A CA 1
ATOM 4220 C C . ARG A 1 550 ? 36.953 -1.392 -2.531 1.00 86.88 550 ARG A C 1
ATOM 4222 O O . ARG A 1 550 ? 35.894 -1.866 -2.134 1.00 86.88 550 ARG A O 1
ATOM 4229 N N . LEU A 1 551 ? 37.679 -0.567 -1.778 1.00 83.06 551 LEU A N 1
ATOM 4230 C CA . LEU A 1 551 ? 37.236 -0.149 -0.445 1.00 83.06 551 LEU A CA 1
ATOM 4231 C C . LEU A 1 551 ? 35.940 0.670 -0.522 1.00 83.06 551 LEU A C 1
ATOM 4233 O O . LEU A 1 551 ? 34.984 0.381 0.198 1.00 83.06 551 LEU A O 1
ATOM 4237 N N . ASP A 1 552 ? 35.908 1.636 -1.436 1.00 83.88 552 ASP A N 1
ATOM 4238 C CA . ASP A 1 552 ? 34.767 2.515 -1.667 1.00 83.88 552 ASP A CA 1
ATOM 4239 C C . ASP A 1 552 ? 34.401 2.545 -3.152 1.00 83.88 552 ASP A C 1
ATOM 4241 O O . ASP A 1 552 ? 35.175 3.059 -3.960 1.00 83.88 552 ASP A O 1
ATOM 4245 N N . HIS A 1 553 ? 33.244 1.984 -3.510 1.00 83.19 553 HIS A N 1
ATOM 4246 C CA . HIS A 1 553 ? 32.734 1.966 -4.886 1.00 83.19 553 HIS A CA 1
ATOM 4247 C C . HIS A 1 553 ? 32.153 3.298 -5.359 1.00 83.19 553 HIS A C 1
ATOM 4249 O O . HIS A 1 553 ? 31.982 3.472 -6.559 1.00 83.19 553 HIS A O 1
ATOM 4255 N N . PHE A 1 554 ? 31.865 4.230 -4.448 1.00 82.38 554 PHE A N 1
ATOM 4256 C CA . PHE A 1 554 ? 31.139 5.469 -4.746 1.00 82.38 554 PHE A CA 1
ATOM 4257 C C . PHE A 1 554 ? 32.016 6.726 -4.631 1.00 82.38 554 PHE A C 1
ATOM 4259 O O . PHE A 1 554 ? 31.518 7.842 -4.765 1.00 82.38 554 PHE A O 1
ATOM 4266 N N . GLU A 1 555 ? 33.318 6.561 -4.390 1.00 73.12 555 GLU A N 1
ATOM 4267 C CA . GLU A 1 555 ? 34.291 7.651 -4.459 1.00 73.12 555 GLU A CA 1
ATOM 4268 C C . GLU A 1 555 ? 34.699 7.909 -5.918 1.00 73.12 555 GLU A C 1
ATOM 4270 O O . GLU A 1 555 ? 35.159 7.008 -6.621 1.00 73.12 555 GLU A O 1
ATOM 4275 N N . ASP A 1 556 ? 34.564 9.148 -6.379 1.00 57.00 556 ASP A N 1
ATOM 4276 C CA . ASP A 1 556 ? 34.973 9.552 -7.724 1.00 57.00 556 ASP A CA 1
ATOM 4277 C C . ASP A 1 556 ? 36.479 9.869 -7.706 1.00 57.00 556 ASP A C 1
ATOM 4279 O O . ASP A 1 556 ? 36.903 10.907 -7.189 1.00 57.00 556 ASP A O 1
ATOM 4283 N N . SER A 1 557 ? 37.331 8.956 -8.186 1.00 53.38 557 SER A N 1
ATOM 4284 C CA . SER A 1 557 ? 38.774 9.220 -8.232 1.00 53.38 557 SER A CA 1
ATOM 4285 C C . SER A 1 557 ? 39.455 8.635 -9.468 1.00 53.38 557 SER A C 1
ATOM 4287 O O . SER A 1 557 ? 39.577 7.417 -9.595 1.00 53.38 557 SER A O 1
ATOM 4289 N N . ASP A 1 558 ? 40.055 9.510 -10.278 1.00 49.06 558 ASP A N 1
ATOM 4290 C CA . ASP A 1 558 ? 41.072 9.198 -11.301 1.00 49.06 558 ASP A CA 1
ATOM 4291 C C . ASP A 1 558 ? 42.427 8.760 -10.684 1.00 49.06 558 ASP A C 1
ATOM 4293 O O . ASP A 1 558 ? 43.494 8.871 -11.299 1.00 49.06 558 ASP A O 1
ATOM 4297 N N . ALA A 1 559 ? 42.436 8.329 -9.418 1.00 52.94 559 ALA A N 1
ATOM 4298 C CA . ALA A 1 559 ? 43.652 8.015 -8.687 1.00 52.94 559 ALA A CA 1
ATOM 4299 C C . ALA A 1 559 ? 44.256 6.684 -9.161 1.00 52.94 559 ALA A C 1
ATOM 4301 O O . ALA A 1 559 ? 43.594 5.652 -9.213 1.00 52.94 559 ALA A O 1
ATOM 4302 N N . VAL A 1 560 ? 45.562 6.702 -9.438 1.00 51.91 560 VAL A N 1
ATOM 4303 C CA . VAL A 1 560 ? 46.342 5.540 -9.905 1.00 51.91 560 VAL A CA 1
ATOM 4304 C C . VAL A 1 560 ? 46.420 4.414 -8.853 1.00 51.91 560 VAL A C 1
ATOM 4306 O O . VAL A 1 560 ? 46.675 3.268 -9.211 1.00 51.91 560 VAL A O 1
ATOM 4309 N N . ASP A 1 561 ? 46.145 4.715 -7.577 1.00 57.69 561 ASP A N 1
ATOM 4310 C CA . ASP A 1 561 ? 46.121 3.763 -6.458 1.00 57.69 561 ASP A CA 1
ATOM 4311 C C . ASP A 1 561 ? 44.777 3.833 -5.706 1.00 57.69 561 ASP A C 1
ATOM 4313 O O . ASP A 1 561 ? 44.639 4.536 -4.702 1.00 57.69 561 ASP A O 1
ATOM 4317 N N . VAL A 1 562 ? 43.773 3.090 -6.180 1.00 69.12 562 VAL A N 1
ATOM 4318 C CA . VAL A 1 562 ? 42.488 2.935 -5.477 1.00 69.12 562 VAL A CA 1
ATOM 4319 C C . VAL A 1 562 ? 42.668 2.010 -4.266 1.00 69.12 562 VAL A C 1
ATOM 4321 O O . VAL A 1 562 ? 43.229 0.914 -4.377 1.00 69.12 562 VAL A O 1
ATOM 4324 N N . ALA A 1 563 ? 42.194 2.430 -3.089 1.00 78.12 563 ALA A N 1
ATOM 4325 C CA . ALA A 1 563 ? 42.276 1.622 -1.873 1.00 78.12 563 ALA A CA 1
ATOM 4326 C C . ALA A 1 563 ? 41.476 0.315 -2.023 1.00 78.12 563 ALA A C 1
ATOM 4328 O O . ALA A 1 563 ? 40.326 0.319 -2.462 1.00 78.12 563 ALA A O 1
ATOM 4329 N N . THR A 1 564 ? 42.079 -0.813 -1.634 1.00 83.00 564 THR A N 1
ATOM 4330 C CA . THR A 1 564 ? 41.463 -2.146 -1.742 1.00 83.00 564 THR A CA 1
ATOM 4331 C C . THR A 1 564 ? 41.570 -2.939 -0.445 1.00 83.00 564 THR A C 1
ATOM 4333 O O . THR A 1 564 ? 42.459 -2.701 0.377 1.00 83.00 564 THR A O 1
ATOM 4336 N N . PHE A 1 565 ? 40.687 -3.923 -0.277 1.00 84.50 565 PHE A N 1
ATOM 4337 C CA . PHE A 1 565 ? 40.699 -4.858 0.844 1.00 84.50 565 PHE A CA 1
ATOM 4338 C C . PHE A 1 565 ? 40.461 -6.313 0.375 1.00 84.50 565 PHE A C 1
ATOM 4340 O O . PHE A 1 565 ? 39.938 -6.539 -0.717 1.00 84.50 565 PHE A O 1
ATOM 4347 N N . PRO A 1 566 ? 40.904 -7.325 1.146 1.00 87.38 566 PRO A N 1
ATOM 4348 C CA . PRO A 1 566 ? 40.783 -8.732 0.761 1.00 87.38 566 PRO A CA 1
ATOM 4349 C C . PRO A 1 566 ? 39.436 -9.352 1.177 1.00 87.38 566 PRO A C 1
ATOM 4351 O O . PRO A 1 566 ? 39.327 -9.897 2.269 1.00 87.38 566 PRO A O 1
ATOM 4354 N N . GLN A 1 567 ? 38.438 -9.370 0.295 1.00 90.62 567 GLN A N 1
ATOM 4355 C CA . GLN A 1 567 ? 37.145 -10.007 0.568 1.00 90.62 567 GLN A CA 1
ATOM 4356 C C . GLN A 1 567 ? 37.217 -11.533 0.402 1.00 90.62 567 GLN A C 1
ATOM 4358 O O . GLN A 1 567 ? 37.743 -12.041 -0.591 1.00 90.62 567 GLN A O 1
ATOM 4363 N N . ARG A 1 568 ? 36.689 -12.287 1.371 1.00 92.06 568 ARG A N 1
ATOM 4364 C CA . ARG A 1 568 ? 36.720 -13.755 1.370 1.00 92.06 568 ARG A CA 1
ATOM 4365 C C . ARG A 1 568 ? 35.524 -14.340 0.619 1.00 92.06 568 ARG A C 1
ATOM 4367 O O . ARG A 1 568 ? 34.398 -13.878 0.763 1.00 92.06 568 ARG A O 1
ATOM 4374 N N . LEU A 1 569 ? 35.754 -15.411 -0.137 1.00 92.56 569 LEU A N 1
ATOM 4375 C CA . LEU A 1 569 ? 34.687 -16.187 -0.765 1.00 92.56 569 LEU A CA 1
ATOM 4376 C C . LEU A 1 569 ? 34.998 -17.688 -0.756 1.00 92.56 569 LEU A C 1
ATOM 4378 O O . LEU A 1 569 ? 36.156 -18.100 -0.861 1.00 92.56 569 LEU A O 1
ATOM 4382 N N . CYS A 1 570 ? 33.957 -18.508 -0.633 1.00 93.38 570 CYS A N 1
ATOM 4383 C CA . CYS A 1 570 ? 34.015 -19.948 -0.864 1.00 93.38 570 CYS A CA 1
ATOM 4384 C C . CYS A 1 570 ? 33.505 -20.252 -2.276 1.00 93.38 570 CYS A C 1
ATOM 4386 O O . CYS A 1 570 ? 32.403 -19.840 -2.634 1.00 93.38 570 CYS A O 1
ATOM 4388 N N . LEU A 1 571 ? 34.292 -20.994 -3.061 1.00 93.19 571 LEU A N 1
ATOM 4389 C CA . LEU A 1 571 ? 33.869 -21.507 -4.363 1.00 93.19 571 LEU A CA 1
ATOM 4390 C C . LEU A 1 571 ? 33.802 -23.026 -4.343 1.00 93.19 571 LEU A C 1
ATOM 4392 O O . LEU A 1 571 ? 34.668 -23.692 -3.765 1.00 93.19 571 LEU A O 1
ATOM 4396 N N . TYR A 1 572 ? 32.829 -23.572 -5.062 1.00 92.44 572 TYR A N 1
ATOM 4397 C CA . TYR A 1 572 ? 32.796 -24.985 -5.396 1.00 92.44 572 TYR A CA 1
ATOM 4398 C C . TYR A 1 572 ? 32.494 -25.184 -6.883 1.00 92.44 572 TYR A C 1
ATOM 4400 O O . TYR A 1 572 ? 31.396 -24.915 -7.364 1.00 92.44 572 TYR A O 1
ATOM 4408 N N . GLU A 1 573 ? 33.496 -25.690 -7.600 1.00 88.69 573 GLU A N 1
ATOM 4409 C CA . GLU A 1 573 ? 33.467 -25.901 -9.054 1.00 88.69 573 GLU A CA 1
ATOM 4410 C C . GLU A 1 573 ? 33.153 -27.359 -9.432 1.00 88.69 573 GLU A C 1
ATOM 4412 O O . GLU A 1 573 ? 33.061 -27.686 -10.611 1.00 88.69 573 GLU A O 1
ATOM 4417 N N . GLY A 1 574 ? 32.991 -28.259 -8.453 1.00 85.69 574 GLY A N 1
ATOM 4418 C CA . GLY A 1 574 ? 32.933 -29.709 -8.688 1.00 85.69 574 GLY A CA 1
ATOM 4419 C C . GLY A 1 574 ? 31.766 -30.187 -9.562 1.00 85.69 574 GLY A C 1
ATOM 4420 O O . GLY A 1 574 ? 31.861 -31.256 -10.162 1.00 85.69 574 GLY A O 1
ATOM 4421 N N . TRP A 1 575 ? 30.697 -29.394 -9.669 1.00 86.88 575 TRP A N 1
ATOM 4422 C CA . TRP A 1 575 ? 29.554 -29.653 -10.556 1.00 86.88 575 TRP A CA 1
ATOM 4423 C C . TRP A 1 575 ? 29.464 -28.682 -11.730 1.00 86.88 575 TRP A C 1
ATOM 4425 O O . TRP A 1 575 ? 28.595 -28.835 -12.588 1.00 86.88 575 TRP A O 1
ATOM 4435 N N . TRP A 1 576 ? 30.338 -27.679 -11.781 1.00 86.50 576 TRP A N 1
ATOM 4436 C CA . TRP A 1 576 ? 30.184 -26.582 -12.716 1.00 86.50 576 TRP A CA 1
ATOM 4437 C C . TRP A 1 576 ? 30.450 -27.037 -14.152 1.00 86.50 576 TRP A C 1
ATOM 4439 O O . TRP A 1 576 ? 31.544 -27.483 -14.510 1.00 86.50 576 TRP A O 1
ATOM 4449 N N . ARG A 1 577 ? 29.435 -26.891 -15.007 1.00 83.38 577 ARG A N 1
ATOM 4450 C CA . ARG A 1 577 ? 29.552 -27.112 -16.451 1.00 83.38 577 ARG A CA 1
ATOM 4451 C C . ARG A 1 577 ? 30.240 -25.915 -17.094 1.00 83.38 577 ARG A C 1
ATOM 4453 O O . ARG A 1 577 ? 29.596 -25.045 -17.675 1.00 83.38 577 ARG A O 1
ATOM 4460 N N . ASN A 1 578 ? 31.562 -25.893 -16.978 1.00 67.69 578 ASN A N 1
ATOM 4461 C CA . ASN A 1 578 ? 32.402 -24.871 -17.579 1.00 67.69 578 ASN A CA 1
ATOM 4462 C C . ASN A 1 578 ? 32.577 -25.142 -19.089 1.00 67.69 578 ASN A C 1
ATOM 4464 O O . ASN A 1 578 ? 33.086 -26.196 -19.498 1.00 67.69 578 ASN A O 1
ATOM 4468 N N . ALA A 1 579 ? 32.184 -24.166 -19.910 1.00 56.28 579 ALA A N 1
ATOM 4469 C CA . ALA A 1 579 ? 32.342 -24.175 -21.367 1.00 56.28 579 ALA A CA 1
ATOM 4470 C C . ALA A 1 579 ? 33.802 -24.368 -21.828 1.00 56.28 579 ALA A C 1
ATOM 4472 O O . ALA A 1 579 ? 34.069 -24.919 -22.894 1.00 56.28 579 ALA A O 1
ATOM 4473 N N . SER A 1 580 ? 34.759 -23.963 -20.992 1.00 51.50 580 SER A N 1
ATOM 4474 C CA . SER A 1 580 ? 36.198 -23.965 -21.277 1.00 51.50 580 SER A CA 1
ATOM 4475 C C . SER A 1 580 ? 36.899 -25.283 -20.916 1.00 51.50 580 SER A C 1
ATOM 4477 O O . SER A 1 580 ? 37.963 -25.574 -21.458 1.00 51.50 580 SER A O 1
ATOM 4479 N N . LEU A 1 581 ? 36.338 -26.078 -19.990 1.00 44.50 581 LEU A N 1
ATOM 4480 C CA . LEU A 1 581 ? 36.989 -27.273 -19.410 1.00 44.50 581 LEU A CA 1
ATOM 4481 C C . LEU A 1 581 ? 36.364 -28.603 -19.848 1.00 44.50 581 LEU A C 1
ATOM 4483 O O . LEU A 1 581 ? 37.002 -29.653 -19.744 1.00 44.50 581 LEU A O 1
ATOM 4487 N N . SER A 1 582 ? 35.136 -28.588 -20.364 1.00 41.72 582 SER A N 1
ATOM 4488 C CA . SER A 1 582 ? 34.532 -29.778 -20.955 1.00 41.72 582 SER A CA 1
ATOM 4489 C C . SER A 1 582 ? 35.143 -30.003 -22.340 1.00 41.72 582 SER A C 1
ATOM 4491 O O . SER A 1 582 ? 34.690 -29.472 -23.346 1.00 41.72 582 SER A O 1
ATOM 4493 N N . GLY A 1 583 ? 36.197 -30.824 -22.421 1.00 41.53 583 GLY A N 1
ATOM 4494 C CA . GLY A 1 583 ? 36.860 -31.243 -23.672 1.00 41.53 583 GLY A CA 1
ATOM 4495 C C . GLY A 1 583 ? 35.955 -31.936 -24.713 1.00 41.53 583 GLY A C 1
ATOM 4496 O O . GLY A 1 583 ? 36.444 -32.500 -25.688 1.00 41.53 583 GLY A O 1
ATOM 4497 N N . PHE A 1 584 ? 34.638 -31.888 -24.523 1.00 36.78 584 PHE A N 1
ATOM 4498 C CA . PHE A 1 584 ? 33.595 -32.189 -25.480 1.00 36.78 584 PHE A CA 1
ATOM 4499 C C . PHE A 1 584 ? 32.897 -30.882 -25.872 1.00 36.78 584 PHE A C 1
ATOM 4501 O O . PHE A 1 584 ? 31.933 -30.463 -25.239 1.00 36.78 584 PHE A O 1
ATOM 4508 N N . ARG A 1 585 ? 33.319 -30.276 -26.988 1.00 39.41 585 ARG A N 1
ATOM 4509 C CA . ARG A 1 585 ? 32.450 -29.362 -27.744 1.00 39.41 585 ARG A CA 1
ATOM 4510 C C . ARG A 1 585 ? 31.297 -30.170 -28.347 1.00 39.41 585 ARG A C 1
ATOM 4512 O O . ARG A 1 585 ? 31.289 -30.462 -29.543 1.00 39.41 585 ARG A O 1
ATOM 4519 N N . ALA A 1 586 ? 30.315 -30.540 -27.530 1.00 41.22 586 ALA A N 1
ATOM 4520 C CA . ALA A 1 586 ? 28.976 -30.752 -28.045 1.00 41.22 586 ALA A CA 1
ATOM 4521 C C . ALA A 1 586 ? 28.488 -29.368 -28.486 1.00 41.22 586 ALA A C 1
ATOM 4523 O O . ALA A 1 586 ? 28.183 -28.516 -27.658 1.00 41.22 586 ALA A O 1
ATOM 4524 N N . ARG A 1 587 ? 28.513 -29.091 -29.794 1.00 39.78 587 ARG A N 1
ATOM 4525 C CA . ARG A 1 587 ? 27.914 -27.866 -30.338 1.00 39.78 587 ARG A CA 1
ATOM 4526 C C . ARG A 1 587 ? 26.477 -27.768 -29.803 1.00 39.78 587 ARG A C 1
ATOM 4528 O O . ARG A 1 587 ? 25.662 -28.612 -30.164 1.00 39.78 587 ARG A O 1
ATOM 4535 N N . GLY A 1 588 ? 26.190 -26.770 -28.962 1.00 50.72 588 GLY A N 1
ATOM 4536 C CA . GLY A 1 588 ? 24.824 -26.426 -28.545 1.00 50.72 588 GLY A CA 1
ATOM 4537 C C . GLY A 1 588 ? 24.440 -26.608 -27.068 1.00 50.72 588 GLY A C 1
ATOM 4538 O O . GLY A 1 588 ? 23.248 -26.555 -26.786 1.00 50.72 588 GLY A O 1
ATOM 4539 N N . THR A 1 589 ? 25.363 -26.811 -26.120 1.00 56.72 589 THR A N 1
ATOM 4540 C CA . THR A 1 589 ? 25.019 -26.822 -24.677 1.00 56.72 589 THR A CA 1
ATOM 4541 C C . THR A 1 589 ? 25.495 -25.552 -23.972 1.00 56.72 589 THR A C 1
ATOM 4543 O O . THR A 1 589 ? 26.699 -25.342 -23.882 1.00 56.72 589 THR A O 1
ATOM 4546 N N . ALA A 1 590 ? 24.561 -24.737 -23.465 1.00 67.56 590 ALA A N 1
ATOM 4547 C CA . ALA A 1 590 ? 24.846 -23.522 -22.690 1.00 67.56 590 ALA A CA 1
ATOM 4548 C C . ALA A 1 590 ? 25.668 -23.816 -21.411 1.00 67.56 590 ALA A C 1
ATOM 4550 O O . ALA A 1 590 ? 25.530 -24.918 -20.856 1.00 67.56 590 ALA A O 1
ATOM 4551 N N . PRO A 1 591 ? 26.492 -22.859 -20.928 1.00 82.62 591 PRO A N 1
ATOM 4552 C CA . PRO A 1 591 ? 27.246 -23.017 -19.685 1.00 82.62 591 PRO A CA 1
ATOM 4553 C C . PRO A 1 591 ? 26.324 -23.250 -18.478 1.00 82.62 591 PRO A C 1
ATOM 4555 O O . PRO A 1 591 ? 25.128 -22.957 -18.499 1.00 82.62 591 PRO A O 1
ATOM 4558 N N . GLY A 1 592 ? 26.872 -23.833 -17.411 1.00 88.06 592 GLY A N 1
ATOM 4559 C CA . GLY A 1 592 ? 26.163 -23.950 -16.136 1.00 88.06 592 GLY A CA 1
ATOM 4560 C C . GLY A 1 592 ? 25.979 -22.584 -15.459 1.00 88.06 592 GLY A C 1
ATOM 4561 O O . GLY A 1 592 ? 26.901 -21.773 -15.535 1.00 88.06 592 GLY A O 1
ATOM 4562 N N . PRO A 1 593 ? 24.839 -22.316 -14.788 1.00 94.00 593 PRO A N 1
ATOM 4563 C CA . PRO A 1 593 ? 24.609 -21.030 -14.131 1.00 94.00 593 PRO A CA 1
ATOM 4564 C C . PRO A 1 593 ? 25.542 -20.821 -12.929 1.00 94.00 593 PRO A C 1
ATOM 4566 O O . PRO A 1 593 ? 26.132 -21.769 -12.409 1.00 94.00 593 PRO A O 1
ATOM 4569 N N . ILE A 1 594 ? 25.644 -19.583 -12.455 1.00 95.75 594 ILE A N 1
ATOM 4570 C CA . ILE A 1 594 ? 26.297 -19.226 -11.195 1.00 95.75 594 ILE A CA 1
ATOM 4571 C C . ILE A 1 594 ? 25.212 -19.086 -10.131 1.00 95.75 594 ILE A C 1
ATOM 4573 O O . ILE A 1 594 ? 24.306 -18.265 -10.263 1.00 95.75 594 ILE A O 1
ATOM 4577 N N . PHE A 1 595 ? 25.313 -19.886 -9.075 1.00 98.06 595 PHE A N 1
ATOM 4578 C CA . PHE A 1 595 ? 24.515 -19.752 -7.864 1.00 98.06 595 PHE A CA 1
ATOM 4579 C C . PHE A 1 595 ? 25.339 -19.010 -6.822 1.00 98.06 595 PHE A C 1
ATOM 4581 O O . PHE A 1 595 ? 26.356 -19.513 -6.337 1.00 98.06 595 PHE A O 1
ATOM 4588 N N . PHE A 1 596 ? 24.899 -17.798 -6.507 1.00 98.31 596 PHE A N 1
ATOM 4589 C CA . PHE A 1 596 ? 25.651 -16.852 -5.698 1.00 98.31 596 PHE A CA 1
ATOM 4590 C C . PHE A 1 596 ? 24.910 -16.546 -4.398 1.00 98.31 596 PHE A C 1
ATOM 4592 O O . PHE A 1 596 ? 23.829 -15.967 -4.421 1.00 98.31 596 PHE A O 1
ATOM 4599 N N . TYR A 1 597 ? 25.487 -16.920 -3.261 1.00 98.44 597 TYR A N 1
ATOM 4600 C CA . TYR A 1 597 ? 24.953 -16.559 -1.956 1.00 98.44 597 TYR A CA 1
ATOM 4601 C C . TYR A 1 597 ? 25.450 -15.170 -1.560 1.00 98.44 597 TYR A C 1
ATOM 4603 O O . TYR A 1 597 ? 26.661 -14.961 -1.418 1.00 98.44 597 TYR A O 1
ATOM 4611 N N . THR A 1 598 ? 24.524 -14.234 -1.357 1.00 97.56 598 THR A N 1
ATOM 4612 C CA . THR A 1 598 ? 24.829 -12.891 -0.854 1.00 97.56 598 THR A CA 1
ATOM 4613 C C . THR A 1 598 ? 25.030 -12.963 0.656 1.00 97.56 598 THR A C 1
ATOM 4615 O O . THR A 1 598 ? 24.059 -12.926 1.415 1.00 97.56 598 THR A O 1
ATOM 4618 N N . GLY A 1 599 ? 26.286 -13.106 1.094 1.00 93.44 599 GLY A N 1
ATOM 4619 C CA . GLY A 1 599 ? 26.631 -13.179 2.512 1.00 93.44 599 GLY A CA 1
ATOM 4620 C C . GLY A 1 599 ? 26.058 -12.016 3.310 1.00 93.44 599 GLY A C 1
ATOM 4621 O O . GLY A 1 599 ? 25.908 -10.897 2.819 1.00 93.44 599 GLY A O 1
ATOM 4622 N N . ASN A 1 600 ? 25.715 -12.297 4.553 1.00 89.62 600 ASN A N 1
ATOM 4623 C CA . ASN A 1 600 ? 24.948 -11.389 5.384 1.00 89.62 600 ASN A CA 1
ATOM 4624 C C . ASN A 1 600 ? 25.681 -11.142 6.713 1.00 89.62 600 ASN A C 1
ATOM 4626 O O . ASN A 1 600 ? 26.889 -10.933 6.712 1.00 89.62 600 ASN A O 1
ATOM 4630 N N . GLU A 1 601 ? 24.986 -11.113 7.839 1.00 87.31 601 GLU A N 1
ATOM 4631 C CA . GLU A 1 601 ? 25.441 -10.559 9.118 1.00 87.31 601 GLU A CA 1
ATOM 4632 C C . GLU A 1 601 ? 26.165 -11.552 10.042 1.00 87.31 601 GLU A C 1
ATOM 4634 O O . GLU A 1 601 ? 26.091 -11.463 11.268 1.00 87.31 601 GLU A O 1
ATOM 4639 N N . SER A 1 602 ? 26.835 -12.544 9.457 1.00 86.06 602 SER A N 1
ATOM 4640 C CA . SER A 1 602 ? 27.686 -13.495 10.181 1.00 86.06 602 SER A CA 1
ATOM 4641 C C . SER A 1 602 ? 28.747 -14.080 9.246 1.00 86.06 602 SER A C 1
ATOM 4643 O O . SER A 1 602 ? 28.621 -13.976 8.019 1.00 86.06 602 SER A O 1
ATOM 4645 N N . PRO A 1 603 ? 29.783 -14.746 9.789 1.00 87.00 603 PRO A N 1
ATOM 4646 C CA . PRO A 1 603 ? 30.818 -15.367 8.978 1.00 87.00 603 PRO A CA 1
ATOM 4647 C C . PRO A 1 603 ? 30.242 -16.339 7.949 1.00 87.00 603 PRO A C 1
ATOM 4649 O O . PRO A 1 603 ? 29.437 -17.215 8.273 1.00 87.00 603 PRO A O 1
ATOM 4652 N N . VAL A 1 604 ? 30.726 -16.252 6.708 1.00 90.06 604 VAL A N 1
ATOM 4653 C CA . VAL A 1 604 ? 30.131 -16.997 5.585 1.00 90.06 604 VAL A CA 1
ATOM 4654 C C . VAL A 1 604 ? 30.225 -18.522 5.740 1.00 90.06 604 VAL A C 1
ATOM 4656 O O . VAL A 1 604 ? 29.447 -19.267 5.146 1.00 90.06 604 VAL A O 1
ATOM 4659 N N . ASP A 1 605 ? 31.157 -18.990 6.579 1.00 88.75 605 ASP A N 1
ATOM 4660 C CA . ASP A 1 605 ? 31.344 -20.401 6.937 1.00 88.75 605 ASP A CA 1
ATOM 4661 C C . ASP A 1 605 ? 30.034 -21.056 7.429 1.00 88.75 605 ASP A C 1
ATOM 4663 O O . ASP A 1 605 ? 29.823 -22.258 7.260 1.00 88.75 605 ASP A O 1
ATOM 4667 N N . GLU A 1 606 ? 29.158 -20.268 8.052 1.00 86.25 606 GLU A N 1
ATOM 4668 C CA . GLU A 1 606 ? 27.904 -20.736 8.637 1.00 86.25 606 GLU A CA 1
ATOM 4669 C C . GLU A 1 606 ? 26.852 -20.997 7.570 1.00 86.25 606 GLU A C 1
ATOM 4671 O O . GLU A 1 606 ? 26.244 -22.065 7.568 1.00 86.25 606 GLU A O 1
ATOM 4676 N N . TYR A 1 607 ? 26.707 -20.084 6.613 1.00 90.75 607 TYR A N 1
ATOM 4677 C CA . TYR A 1 607 ? 25.747 -20.218 5.517 1.00 90.75 607 TYR A CA 1
ATOM 4678 C C . TYR A 1 607 ? 26.127 -21.353 4.570 1.00 90.75 607 TYR A C 1
ATOM 4680 O O . TYR A 1 607 ? 25.275 -22.137 4.164 1.00 90.75 607 TYR A O 1
ATOM 4688 N N . VAL A 1 608 ? 27.425 -21.534 4.311 1.00 91.00 608 VAL A N 1
ATOM 4689 C CA . VAL A 1 608 ? 27.946 -22.663 3.522 1.00 91.00 608 VAL A CA 1
ATOM 4690 C C . VAL A 1 608 ? 27.427 -24.011 4.037 1.00 91.00 608 VAL A C 1
ATOM 4692 O O . VAL A 1 608 ? 27.099 -24.892 3.242 1.00 91.00 608 VAL A O 1
ATOM 4695 N N . ASN A 1 609 ? 27.348 -24.179 5.359 1.00 88.19 609 ASN A N 1
ATOM 4696 C CA . ASN A 1 609 ? 26.949 -25.435 5.994 1.00 88.19 609 ASN A CA 1
ATOM 4697 C C . ASN A 1 609 ? 25.433 -25.615 6.130 1.00 88.19 609 ASN A C 1
ATOM 4699 O O . ASN A 1 609 ? 25.003 -26.706 6.503 1.00 88.19 609 ASN A O 1
ATOM 4703 N N . GLN A 1 610 ? 24.636 -24.571 5.900 1.00 89.56 610 GLN A N 1
ATOM 4704 C CA . GLN A 1 610 ? 23.202 -24.572 6.216 1.00 89.56 610 GLN A CA 1
ATOM 4705 C C . GLN A 1 610 ? 22.334 -24.352 4.973 1.00 89.56 610 GLN A C 1
ATOM 4707 O O . GLN A 1 610 ? 21.268 -24.955 4.882 1.00 89.56 610 GLN A O 1
ATOM 4712 N N . THR A 1 611 ? 22.809 -23.593 3.978 1.00 91.94 611 THR A N 1
ATOM 4713 C CA . THR A 1 611 ? 22.108 -23.308 2.712 1.00 91.94 611 THR A CA 1
ATOM 4714 C C . THR A 1 611 ? 22.166 -24.504 1.751 1.00 91.94 611 THR A C 1
ATOM 4716 O O . THR A 1 611 ? 22.787 -24.471 0.685 1.00 91.94 611 THR A O 1
ATOM 4719 N N . GLY A 1 612 ? 21.546 -25.609 2.157 1.00 91.38 612 GLY A N 1
ATOM 4720 C CA . GLY A 1 612 ? 21.547 -26.881 1.443 1.00 91.38 612 GLY A CA 1
ATOM 4721 C C . GLY A 1 612 ? 20.864 -26.855 0.081 1.00 91.38 612 GLY A C 1
ATOM 4722 O O . GLY A 1 612 ? 21.330 -27.542 -0.828 1.00 91.38 612 GLY A O 1
ATOM 4723 N N . LEU A 1 613 ? 19.829 -26.027 -0.102 1.00 93.75 613 LEU A N 1
ATOM 4724 C CA . LEU A 1 613 ? 19.121 -25.912 -1.379 1.00 93.75 613 LEU A CA 1
ATOM 4725 C C . LEU A 1 613 ? 20.081 -25.585 -2.530 1.00 93.75 613 LEU A C 1
ATOM 4727 O O . LEU A 1 613 ? 20.023 -26.214 -3.585 1.00 93.75 613 LEU A O 1
ATOM 4731 N N . MET A 1 614 ? 21.013 -24.650 -2.319 1.00 95.12 614 MET A N 1
ATOM 4732 C CA . MET A 1 614 ? 22.011 -24.295 -3.330 1.00 95.12 614 MET A CA 1
ATOM 4733 C C . MET A 1 614 ? 22.876 -25.497 -3.716 1.00 95.12 614 MET A C 1
ATOM 4735 O O . MET A 1 614 ? 23.101 -25.726 -4.903 1.00 95.12 614 MET A O 1
ATOM 4739 N N . TRP A 1 615 ? 23.324 -26.289 -2.737 1.00 93.12 615 TRP A N 1
ATOM 4740 C CA . TRP A 1 615 ? 24.114 -27.495 -2.986 1.00 93.12 615 TRP A CA 1
ATOM 4741 C C . TRP A 1 615 ? 23.335 -28.533 -3.796 1.00 93.12 615 TRP A C 1
ATOM 4743 O O . TRP A 1 615 ? 23.828 -29.040 -4.801 1.00 93.12 615 TRP A O 1
ATOM 4753 N N . GLU A 1 616 ? 22.102 -28.821 -3.391 1.00 91.62 616 GLU A N 1
ATOM 4754 C CA . GLU A 1 616 ? 21.253 -29.826 -4.037 1.00 91.62 616 GLU A CA 1
ATOM 4755 C C . GLU A 1 616 ? 20.862 -29.416 -5.464 1.00 91.62 616 GLU A C 1
ATOM 4757 O O . GLU A 1 616 ? 20.848 -30.240 -6.385 1.00 91.62 616 GLU A O 1
ATOM 4762 N N . LEU A 1 617 ? 20.585 -28.128 -5.684 1.00 93.31 617 LEU A N 1
ATOM 4763 C CA . LEU A 1 617 ? 20.277 -27.621 -7.014 1.00 93.31 617 LEU A CA 1
ATOM 4764 C C . LEU A 1 617 ? 21.525 -27.561 -7.896 1.00 93.31 617 LEU A C 1
ATOM 4766 O O . LEU A 1 617 ? 21.438 -27.946 -9.063 1.00 93.31 617 LEU A O 1
ATOM 4770 N N . ALA A 1 618 ? 22.681 -27.144 -7.376 1.00 91.19 618 ALA A N 1
ATOM 4771 C CA . ALA A 1 618 ? 23.883 -26.956 -8.183 1.00 91.19 618 ALA A CA 1
ATOM 4772 C C . ALA A 1 618 ? 24.337 -28.231 -8.903 1.00 91.19 618 ALA A C 1
ATOM 4774 O O . ALA A 1 618 ? 24.719 -28.145 -10.070 1.00 91.19 618 ALA A O 1
ATOM 4775 N N . GLU A 1 619 ? 24.215 -29.409 -8.282 1.00 87.31 619 GLU A N 1
ATOM 4776 C CA . GLU A 1 619 ? 24.486 -30.687 -8.958 1.00 87.31 619 GLU A CA 1
ATOM 4777 C C . GLU A 1 619 ? 23.564 -30.876 -10.176 1.00 87.31 619 GLU A C 1
ATOM 4779 O O . GLU A 1 619 ? 24.025 -31.186 -11.274 1.00 87.31 619 GLU A O 1
ATOM 4784 N N . SER A 1 620 ? 22.261 -30.612 -10.018 1.00 85.25 620 SER A N 1
ATOM 4785 C CA . SER A 1 620 ? 21.272 -30.804 -11.090 1.00 85.25 620 SER A CA 1
ATOM 4786 C C . SER A 1 620 ? 21.341 -29.758 -12.211 1.00 85.25 620 SER A C 1
ATOM 4788 O O . SER A 1 620 ? 21.037 -30.067 -13.363 1.00 85.25 620 SER A O 1
ATOM 4790 N N . PHE A 1 621 ? 21.762 -28.531 -11.899 1.00 88.56 621 PHE A N 1
ATOM 4791 C CA . PHE A 1 621 ? 21.939 -27.451 -12.876 1.00 88.56 621 PHE A CA 1
ATOM 4792 C C . PHE A 1 621 ? 23.341 -27.435 -13.501 1.00 88.56 621 PHE A C 1
ATOM 4794 O O . PHE A 1 621 ? 23.573 -26.761 -14.512 1.00 88.56 621 PHE A O 1
ATOM 4801 N N . GLY A 1 622 ? 24.276 -28.188 -12.919 1.00 90.25 622 GLY A N 1
ATOM 4802 C CA . GLY A 1 622 ? 25.698 -28.087 -13.206 1.00 90.25 622 GLY A CA 1
ATOM 4803 C C . GLY A 1 622 ? 26.239 -26.688 -12.906 1.00 90.25 622 GLY A C 1
ATOM 4804 O O . GLY A 1 622 ? 26.950 -26.124 -13.738 1.00 90.25 622 GLY A O 1
ATOM 4805 N N . ALA A 1 623 ? 25.809 -26.098 -11.791 1.00 92.38 623 ALA A N 1
ATOM 4806 C CA . ALA A 1 623 ? 26.068 -24.708 -11.435 1.00 92.38 623 ALA A CA 1
ATOM 4807 C C . ALA A 1 623 ? 27.423 -24.521 -10.735 1.00 92.38 623 ALA A C 1
ATOM 4809 O O . ALA A 1 623 ? 27.914 -25.426 -10.055 1.00 92.38 623 ALA A O 1
ATOM 4810 N N . LEU A 1 624 ? 27.999 -23.326 -10.869 1.00 92.69 624 LEU A N 1
ATOM 4811 C CA . LEU A 1 624 ? 29.070 -22.848 -9.997 1.00 92.69 624 LEU A CA 1
ATOM 4812 C C . LEU A 1 624 ? 28.455 -22.372 -8.682 1.00 92.69 624 LEU A C 1
ATOM 4814 O O . LEU A 1 624 ? 27.539 -21.555 -8.706 1.00 92.69 624 LEU A O 1
ATOM 4818 N N . LEU A 1 625 ? 28.981 -22.835 -7.550 1.00 95.50 625 LEU A N 1
ATOM 4819 C CA . LEU A 1 625 ? 28.590 -22.318 -6.240 1.00 95.50 625 LEU A CA 1
ATOM 4820 C C . LEU A 1 625 ? 29.581 -21.272 -5.758 1.00 95.50 625 LEU A C 1
ATOM 4822 O O . LEU A 1 625 ? 30.787 -21.528 -5.710 1.00 95.50 625 LEU A O 1
ATOM 4826 N N . VAL A 1 626 ? 29.046 -20.126 -5.350 1.00 96.62 626 VAL A N 1
ATOM 4827 C CA . VAL A 1 626 ? 29.806 -19.016 -4.785 1.00 96.62 626 VAL A CA 1
ATOM 4828 C C . VAL A 1 626 ? 29.119 -18.557 -3.511 1.00 96.62 626 VAL A C 1
ATOM 4830 O O . VAL A 1 626 ? 27.956 -18.174 -3.538 1.00 96.62 626 VAL A O 1
ATOM 4833 N N . PHE A 1 627 ? 29.846 -18.565 -2.402 1.00 97.31 627 PHE A N 1
ATOM 4834 C CA . PHE A 1 627 ? 29.420 -17.950 -1.152 1.00 97.31 627 PHE A CA 1
ATOM 4835 C C . PHE A 1 627 ? 30.354 -16.782 -0.860 1.00 97.31 627 PHE A C 1
ATOM 4837 O O . PHE A 1 627 ? 31.505 -16.995 -0.463 1.00 97.31 627 PHE A O 1
ATOM 4844 N N . ALA A 1 628 ? 29.886 -15.560 -1.107 1.00 95.94 628 ALA A N 1
ATOM 4845 C CA . ALA A 1 628 ? 30.662 -14.351 -0.862 1.00 95.94 628 ALA A CA 1
ATOM 4846 C C . ALA A 1 628 ? 30.427 -13.863 0.567 1.00 95.94 628 ALA A C 1
ATOM 4848 O O . ALA A 1 628 ? 29.288 -13.769 1.011 1.00 95.94 628 ALA A O 1
ATOM 4849 N N . GLU A 1 629 ? 31.499 -13.570 1.299 1.00 94.50 629 GLU A N 1
ATOM 4850 C CA . GLU A 1 629 ? 31.399 -13.008 2.641 1.00 94.50 629 GLU A CA 1
ATOM 4851 C C . GLU A 1 629 ? 31.080 -11.509 2.588 1.00 94.50 629 GLU A C 1
ATOM 4853 O O . GLU A 1 629 ? 31.599 -10.784 1.735 1.00 94.50 629 GLU A O 1
ATOM 4858 N N . HIS A 1 630 ? 30.241 -11.037 3.511 1.00 93.88 630 HIS A N 1
ATOM 4859 C CA . HIS A 1 630 ? 29.884 -9.624 3.602 1.00 93.88 630 HIS A CA 1
ATOM 4860 C C . HIS A 1 630 ? 31.103 -8.776 3.994 1.00 93.88 630 HIS A C 1
ATOM 4862 O O . HIS A 1 630 ? 31.901 -9.171 4.846 1.00 93.88 630 HIS A O 1
ATOM 4868 N N . ARG A 1 631 ? 31.248 -7.573 3.423 1.00 90.44 631 ARG A N 1
ATOM 4869 C CA . ARG A 1 631 ? 32.426 -6.711 3.659 1.00 90.44 631 ARG A CA 1
ATOM 4870 C C . ARG A 1 631 ? 32.674 -6.326 5.112 1.00 90.44 631 ARG A C 1
ATOM 4872 O O . ARG A 1 631 ? 33.806 -6.061 5.484 1.00 90.44 631 ARG A O 1
ATOM 4879 N N . CYS A 1 632 ? 31.634 -6.299 5.933 1.00 88.00 632 CYS A N 1
ATOM 4880 C CA . CYS A 1 632 ? 31.744 -5.954 7.354 1.00 88.00 632 CYS A CA 1
ATOM 4881 C C . CYS A 1 632 ? 32.235 -7.100 8.228 1.00 88.00 632 CYS A C 1
ATOM 4883 O O . CYS A 1 632 ? 32.484 -6.899 9.416 1.00 88.00 632 CYS A O 1
ATOM 4885 N N . GLU A 1 633 ? 32.385 -8.295 7.657 1.00 87.94 633 GLU A N 1
ATOM 4886 C CA . GLU A 1 633 ? 32.890 -9.424 8.408 1.00 87.94 633 GLU A CA 1
ATOM 4887 C C . GLU A 1 633 ? 34.383 -9.247 8.711 1.00 87.94 633 GLU A C 1
ATOM 4889 O O . GLU A 1 633 ? 35.183 -8.943 7.814 1.00 87.94 633 GLU A O 1
ATOM 4894 N N . PRO A 1 634 ? 34.816 -9.501 9.957 1.00 78.38 634 PRO A N 1
ATOM 4895 C CA . PRO A 1 634 ? 36.186 -9.208 10.381 1.00 78.38 634 PRO A CA 1
ATOM 4896 C C . PRO A 1 634 ? 37.247 -9.975 9.589 1.00 78.38 634 PRO A C 1
ATOM 4898 O O . PRO A 1 634 ? 38.359 -9.489 9.401 1.00 78.38 634 PRO A O 1
ATOM 4901 N N . LYS A 1 635 ? 36.912 -11.179 9.107 1.00 79.25 635 LYS A N 1
ATOM 4902 C CA . LYS A 1 635 ? 37.810 -12.006 8.285 1.00 79.25 635 LYS A CA 1
ATOM 4903 C C . LYS A 1 635 ? 37.971 -11.480 6.857 1.00 79.25 635 LYS A C 1
ATOM 4905 O O . LYS A 1 635 ? 38.972 -11.809 6.223 1.00 79.25 635 LYS A O 1
ATOM 4910 N N . SER A 1 636 ? 37.022 -10.680 6.377 1.00 80.06 636 SER A N 1
ATOM 4911 C CA . SER A 1 636 ? 37.073 -10.039 5.066 1.00 80.06 636 SER A CA 1
ATOM 4912 C C . SER A 1 636 ? 37.669 -8.635 5.135 1.00 80.06 636 SER A C 1
ATOM 4914 O O . SER A 1 636 ? 38.306 -8.214 4.184 1.00 80.06 636 SER A O 1
ATOM 4916 N N . HIS A 1 637 ? 37.566 -7.912 6.253 1.00 75.50 637 HIS A N 1
ATOM 4917 C CA . HIS A 1 637 ? 38.008 -6.516 6.301 1.00 75.50 637 HIS A CA 1
ATOM 4918 C C . HIS A 1 637 ? 39.033 -6.240 7.408 1.00 75.50 637 HIS A C 1
ATOM 4920 O O . HIS A 1 637 ? 38.722 -6.020 8.579 1.00 75.50 637 HIS A O 1
ATOM 4926 N N . GLY A 1 638 ? 40.308 -6.196 7.002 1.00 67.44 638 GLY A N 1
ATOM 4927 C CA . GLY A 1 638 ? 41.462 -6.106 7.905 1.00 67.44 638 GLY A CA 1
ATOM 4928 C C . GLY A 1 638 ? 41.533 -4.847 8.780 1.00 67.44 638 GLY A C 1
ATOM 4929 O O . GLY A 1 638 ? 42.289 -4.841 9.755 1.00 67.44 638 GLY A O 1
ATOM 4930 N N . ALA A 1 639 ? 40.738 -3.805 8.495 1.00 68.88 639 ALA A N 1
ATOM 4931 C CA . ALA A 1 639 ? 40.632 -2.635 9.372 1.00 68.88 639 ALA A CA 1
ATOM 4932 C C . ALA A 1 639 ? 40.053 -2.987 10.756 1.00 68.88 639 ALA A C 1
ATOM 4934 O O . ALA A 1 639 ? 40.368 -2.310 11.730 1.00 68.88 639 ALA A O 1
ATOM 4935 N N . PHE A 1 640 ? 39.290 -4.081 10.863 1.00 70.69 640 PHE A N 1
ATOM 4936 C CA . PHE A 1 640 ? 38.727 -4.572 12.126 1.00 70.69 640 PHE A CA 1
ATOM 4937 C C . PHE A 1 640 ? 39.671 -5.515 12.889 1.00 70.69 640 PHE A C 1
ATOM 4939 O O . PHE A 1 640 ? 39.369 -5.936 14.000 1.00 70.69 640 PHE A O 1
ATOM 4946 N N . CYS A 1 641 ? 40.838 -5.842 12.321 1.00 61.78 641 CYS A N 1
ATOM 4947 C CA . CYS A 1 641 ? 41.827 -6.748 12.917 1.00 61.78 641 CYS A CA 1
ATOM 4948 C C . CYS A 1 641 ? 42.983 -6.020 13.636 1.00 61.78 641 CYS A C 1
ATOM 4950 O O . CYS A 1 641 ? 44.069 -6.588 13.776 1.00 61.78 641 CYS A O 1
ATOM 4952 N N . GLY A 1 642 ? 42.803 -4.753 14.035 1.00 55.28 642 GLY A N 1
ATOM 4953 C CA . GLY A 1 642 ? 43.781 -3.994 14.833 1.00 55.28 642 GLY A CA 1
ATOM 4954 C C . GLY A 1 642 ? 45.100 -3.643 14.123 1.00 55.28 642 GLY A C 1
ATOM 4955 O O . GLY A 1 642 ? 46.085 -3.320 14.781 1.00 55.28 642 GLY A O 1
ATOM 4956 N N . LYS A 1 643 ? 45.155 -3.729 12.784 1.00 52.09 643 LYS A N 1
ATOM 4957 C CA . LYS A 1 643 ? 46.363 -3.461 11.967 1.00 52.09 643 LYS A CA 1
ATOM 4958 C C . LYS A 1 643 ? 46.213 -2.295 10.976 1.00 52.09 643 LYS A C 1
ATOM 4960 O O . LYS A 1 643 ? 47.091 -2.101 10.139 1.00 52.09 643 LYS A O 1
ATOM 4965 N N . GLY A 1 644 ? 45.111 -1.547 11.031 1.00 55.97 644 GLY A N 1
ATOM 4966 C CA . GLY A 1 644 ? 44.772 -0.516 10.045 1.00 55.97 644 GLY A CA 1
ATOM 4967 C C . GLY A 1 644 ? 45.006 0.912 10.538 1.00 55.97 644 GLY A C 1
ATOM 4968 O O . GLY A 1 644 ? 44.697 1.234 11.676 1.00 55.97 644 GLY A O 1
ATOM 4969 N N . ALA A 1 645 ? 45.491 1.785 9.651 1.00 52.00 645 ALA A N 1
ATOM 4970 C CA . ALA A 1 645 ? 45.558 3.237 9.864 1.00 52.00 645 ALA A CA 1
ATOM 4971 C C . ALA A 1 645 ? 44.272 3.971 9.413 1.00 52.00 645 ALA A C 1
ATOM 4973 O O . ALA A 1 645 ? 44.277 5.194 9.266 1.00 52.00 645 ALA A O 1
ATOM 4974 N N . ALA A 1 646 ? 43.192 3.229 9.135 1.00 62.78 646 ALA A N 1
ATOM 4975 C CA . ALA A 1 646 ? 41.942 3.784 8.628 1.00 62.78 646 ALA A CA 1
ATOM 4976 C C . ALA A 1 646 ? 41.308 4.706 9.678 1.00 62.78 646 ALA A C 1
ATOM 4978 O O . ALA A 1 646 ? 41.172 4.333 10.843 1.00 62.78 646 ALA A O 1
ATOM 4979 N N . ARG A 1 647 ? 40.932 5.916 9.259 1.00 67.12 647 ARG A N 1
ATOM 4980 C CA . ARG A 1 647 ? 40.191 6.865 10.107 1.00 67.12 647 ARG A CA 1
ATOM 4981 C C . ARG A 1 647 ? 38.715 6.495 10.222 1.00 67.12 647 ARG A C 1
ATOM 4983 O O . ARG A 1 647 ? 38.101 6.783 11.234 1.00 67.12 647 ARG A O 1
ATOM 4990 N N . ASN A 1 648 ? 38.196 5.812 9.205 1.00 76.19 648 ASN A N 1
ATOM 4991 C CA . ASN A 1 648 ? 36.807 5.415 9.081 1.00 76.19 648 ASN A CA 1
ATOM 4992 C C . ASN A 1 648 ? 36.747 3.895 8.850 1.00 76.19 648 ASN A C 1
ATOM 4994 O O . ASN A 1 648 ? 36.903 3.425 7.726 1.00 76.19 648 ASN A O 1
ATOM 4998 N N . CYS A 1 649 ? 36.637 3.110 9.922 1.00 77.25 649 CYS A N 1
ATOM 4999 C CA . CYS A 1 649 ? 36.620 1.649 9.820 1.00 77.25 649 CYS A CA 1
ATOM 5000 C C . CYS A 1 649 ? 35.214 1.108 9.573 1.00 77.25 649 CYS A C 1
ATOM 5002 O O . CYS A 1 649 ? 35.096 0.127 8.850 1.00 77.25 649 CYS A O 1
ATOM 5004 N N . VAL A 1 650 ? 34.166 1.723 10.134 1.00 84.00 650 VAL A N 1
ATOM 5005 C CA . VAL A 1 650 ? 32.783 1.232 9.980 1.00 84.00 650 VAL A CA 1
ATOM 5006 C C . VAL A 1 650 ? 31.973 1.970 8.924 1.00 84.00 650 VAL A C 1
ATOM 5008 O O . VAL A 1 650 ? 30.979 1.428 8.484 1.00 84.00 650 VAL A O 1
ATOM 5011 N N . GLY A 1 651 ? 32.357 3.152 8.453 1.00 83.31 651 GLY A N 1
ATOM 5012 C CA . GLY A 1 651 ? 31.541 3.935 7.510 1.00 83.31 651 GLY A CA 1
ATOM 5013 C C . GLY A 1 651 ? 31.412 3.323 6.113 1.00 83.31 651 GLY A C 1
ATOM 5014 O O . GLY A 1 651 ? 30.536 3.711 5.353 1.00 83.31 651 GLY A O 1
ATOM 5015 N N . TYR A 1 652 ? 32.229 2.318 5.787 1.00 84.00 652 TYR A N 1
ATOM 5016 C CA . TYR A 1 652 ? 32.088 1.521 4.564 1.00 84.00 652 TYR A CA 1
ATOM 5017 C C . TYR A 1 652 ? 31.131 0.331 4.720 1.00 84.00 652 TYR A C 1
ATOM 5019 O O . TYR A 1 652 ? 30.925 -0.416 3.761 1.00 84.00 652 TYR A O 1
ATOM 5027 N N . CYS A 1 653 ? 30.564 0.136 5.916 1.00 87.88 653 CYS A N 1
ATOM 5028 C CA . CYS A 1 653 ? 29.576 -0.893 6.208 1.00 87.88 653 CYS A CA 1
ATOM 5029 C C . CYS A 1 653 ? 28.169 -0.449 5.843 1.00 87.88 653 CYS A C 1
ATOM 5031 O O . CYS A 1 653 ? 27.378 -0.110 6.720 1.00 87.88 653 CYS A O 1
ATOM 5033 N N . THR A 1 654 ? 27.872 -0.476 4.549 1.00 88.75 654 THR A N 1
ATOM 5034 C CA . THR A 1 654 ? 26.542 -0.192 4.012 1.00 88.75 654 THR A CA 1
ATOM 5035 C C . THR A 1 654 ? 26.105 -1.297 3.059 1.00 88.75 654 THR A C 1
ATOM 5037 O O . THR A 1 654 ? 26.924 -1.998 2.453 1.00 88.75 654 THR A O 1
ATOM 5040 N N . THR A 1 655 ? 24.796 -1.440 2.911 1.00 91.75 655 THR A N 1
ATOM 5041 C CA . THR A 1 655 ? 24.141 -2.350 1.968 1.00 91.75 655 THR A CA 1
ATOM 5042 C C . THR A 1 655 ? 24.546 -2.049 0.530 1.00 91.75 655 THR A C 1
ATOM 5044 O O . THR A 1 655 ? 24.911 -2.965 -0.203 1.00 91.75 655 THR A O 1
ATOM 5047 N N . ALA A 1 656 ? 24.567 -0.772 0.135 1.00 89.25 656 ALA A N 1
ATOM 5048 C CA . ALA A 1 656 ? 24.911 -0.359 -1.226 1.00 89.25 656 ALA A CA 1
ATOM 5049 C C . ALA A 1 656 ? 26.343 -0.774 -1.605 1.00 89.25 656 ALA A C 1
ATOM 5051 O O . ALA A 1 656 ? 26.575 -1.308 -2.691 1.00 89.25 656 ALA A O 1
ATOM 5052 N N . GLN A 1 657 ? 27.294 -0.600 -0.683 1.00 90.31 657 GLN A N 1
ATOM 5053 C CA . GLN A 1 657 ? 28.672 -1.037 -0.883 1.00 90.31 657 GLN A CA 1
ATOM 5054 C C . GLN A 1 657 ? 28.783 -2.567 -0.986 1.00 90.31 657 GLN A C 1
ATOM 5056 O O . GLN A 1 657 ? 29.518 -3.076 -1.829 1.00 90.31 657 GLN A O 1
ATOM 5061 N N . ALA A 1 658 ? 28.035 -3.312 -0.165 1.00 94.25 658 ALA A N 1
ATOM 5062 C CA . ALA A 1 658 ? 28.012 -4.772 -0.229 1.00 94.25 658 ALA A CA 1
ATOM 5063 C C . ALA A 1 658 ? 27.424 -5.294 -1.555 1.00 94.25 658 ALA A C 1
ATOM 5065 O O . ALA A 1 658 ? 27.949 -6.248 -2.128 1.00 94.25 658 ALA A O 1
ATOM 5066 N N . LEU A 1 659 ? 26.374 -4.659 -2.088 1.00 95.69 659 LEU A N 1
ATOM 5067 C CA . LEU A 1 659 ? 25.824 -5.020 -3.401 1.00 95.69 659 LEU A CA 1
ATOM 5068 C C . LEU A 1 659 ? 26.823 -4.756 -4.533 1.00 95.69 659 LEU A C 1
ATOM 5070 O O . LEU A 1 659 ? 26.985 -5.605 -5.413 1.00 95.69 659 LEU A O 1
ATOM 5074 N N . ALA A 1 660 ? 27.521 -3.617 -4.492 1.00 91.50 660 ALA A N 1
ATOM 5075 C CA . ALA A 1 660 ? 28.583 -3.305 -5.446 1.00 91.50 660 ALA A CA 1
ATOM 5076 C C . ALA A 1 660 ? 29.736 -4.322 -5.364 1.00 91.50 660 ALA A C 1
ATOM 5078 O O . ALA A 1 660 ? 30.228 -4.781 -6.397 1.00 91.50 660 ALA A O 1
ATOM 5079 N N . ASP A 1 661 ? 30.096 -4.775 -4.157 1.00 92.62 661 ASP A N 1
ATOM 5080 C CA . ASP A 1 661 ? 31.096 -5.829 -3.986 1.00 92.62 661 ASP A CA 1
ATOM 5081 C C . ASP A 1 661 ? 30.709 -7.124 -4.705 1.00 92.62 661 ASP A C 1
ATOM 5083 O O . ASP A 1 661 ? 31.511 -7.710 -5.439 1.00 92.62 661 ASP A O 1
ATOM 5087 N N . TYR A 1 662 ? 29.473 -7.579 -4.489 1.00 96.81 662 TYR A N 1
ATOM 5088 C CA . TYR A 1 662 ? 28.964 -8.809 -5.089 1.00 96.81 662 TYR A CA 1
ATOM 5089 C C . TYR A 1 662 ? 28.898 -8.711 -6.604 1.00 96.81 662 TYR A C 1
ATOM 5091 O O . TYR A 1 662 ? 29.249 -9.665 -7.299 1.00 96.81 662 TYR A O 1
ATOM 5099 N N . ALA A 1 663 ? 28.508 -7.555 -7.127 1.00 92.31 663 ALA A N 1
ATOM 5100 C CA . ALA A 1 663 ? 28.459 -7.339 -8.558 1.00 92.31 663 ALA A CA 1
ATOM 5101 C C . ALA A 1 663 ? 29.858 -7.307 -9.191 1.00 92.31 663 ALA A C 1
ATOM 5103 O O . ALA A 1 663 ? 30.044 -7.900 -10.253 1.00 92.31 663 ALA A O 1
ATOM 5104 N N . ALA A 1 664 ? 30.858 -6.730 -8.517 1.00 87.81 664 ALA A N 1
ATOM 5105 C CA . ALA A 1 664 ? 32.252 -6.789 -8.956 1.00 87.81 664 ALA A CA 1
ATOM 5106 C C . ALA A 1 664 ? 32.790 -8.234 -8.990 1.00 87.81 664 ALA A C 1
ATOM 5108 O O . ALA A 1 664 ? 33.447 -8.627 -9.956 1.00 87.81 664 ALA A O 1
ATOM 5109 N N . ILE A 1 665 ? 32.465 -9.053 -7.980 1.00 89.69 665 ILE A N 1
ATOM 5110 C CA . ILE A 1 665 ? 32.824 -10.481 -7.963 1.00 89.69 665 ILE A CA 1
ATOM 5111 C C . ILE A 1 665 ? 32.149 -11.220 -9.125 1.00 89.69 665 ILE A C 1
ATOM 5113 O O . ILE A 1 665 ? 32.805 -11.973 -9.843 1.00 89.69 665 ILE A O 1
ATOM 5117 N N . LEU A 1 666 ? 30.846 -11.017 -9.331 1.00 91.75 666 LEU A N 1
ATOM 5118 C CA . LEU A 1 666 ? 30.098 -11.664 -10.411 1.00 91.75 666 LEU A CA 1
ATOM 5119 C C . LEU A 1 666 ? 30.609 -11.254 -11.794 1.00 91.75 666 LEU A C 1
ATOM 5121 O O . LEU A 1 666 ? 30.713 -12.104 -12.675 1.00 91.75 666 LEU A O 1
ATOM 5125 N N . ALA A 1 667 ? 30.968 -9.984 -11.977 1.00 84.88 667 ALA A N 1
ATOM 5126 C CA . ALA A 1 667 ? 31.564 -9.493 -13.213 1.00 84.88 667 ALA A CA 1
ATOM 5127 C C . ALA A 1 667 ? 32.920 -10.158 -13.503 1.00 84.88 667 ALA A C 1
ATOM 5129 O O . ALA A 1 667 ? 33.190 -10.525 -14.645 1.00 84.88 667 ALA A O 1
ATOM 5130 N N . ASP A 1 668 ? 33.757 -10.364 -12.480 1.00 84.62 668 ASP A N 1
ATOM 5131 C CA . ASP A 1 668 ? 35.033 -11.075 -12.623 1.00 84.62 668 ASP A CA 1
ATOM 5132 C C . ASP A 1 668 ? 34.830 -12.563 -12.950 1.00 84.62 668 ASP A C 1
ATOM 5134 O O . ASP A 1 668 ? 35.456 -13.083 -13.875 1.00 84.62 668 ASP A O 1
ATOM 5138 N N . LEU A 1 669 ? 33.904 -13.231 -12.254 1.00 84.62 669 LEU A N 1
ATOM 5139 C CA . LEU A 1 669 ? 33.591 -14.647 -12.473 1.00 84.62 669 LEU A CA 1
ATOM 5140 C C . LEU A 1 669 ? 32.961 -14.918 -13.843 1.00 84.62 669 LEU A C 1
ATOM 5142 O O . LEU A 1 669 ? 33.175 -15.986 -14.413 1.00 84.62 669 LEU A O 1
ATOM 5146 N N . ASN A 1 670 ? 32.190 -13.967 -14.371 1.00 81.06 670 ASN A N 1
ATOM 5147 C CA . ASN A 1 670 ? 31.508 -14.089 -15.659 1.00 81.06 670 ASN A CA 1
ATOM 5148 C C . ASN A 1 670 ? 32.303 -13.459 -16.820 1.00 81.06 670 ASN A C 1
ATOM 5150 O O . ASN A 1 670 ? 31.762 -13.263 -17.909 1.00 81.06 670 ASN A O 1
ATOM 5154 N N . ARG A 1 671 ? 33.589 -13.137 -16.610 1.00 72.19 671 ARG A N 1
ATOM 5155 C CA . ARG A 1 671 ? 34.477 -12.587 -17.641 1.00 72.19 671 ARG A CA 1
ATOM 5156 C C . ARG A 1 671 ? 34.846 -13.679 -18.657 1.00 72.19 671 ARG A C 1
ATOM 5158 O O . ARG A 1 671 ? 35.650 -14.563 -18.368 1.00 72.19 671 ARG A O 1
ATOM 5165 N N . GLY A 1 672 ? 34.292 -13.621 -19.869 1.00 61.53 672 GLY A N 1
ATOM 5166 C CA . GLY A 1 672 ? 34.588 -14.581 -20.941 1.00 61.53 672 GLY A CA 1
ATOM 5167 C C . GLY A 1 672 ? 33.611 -14.511 -22.120 1.00 61.53 672 GLY A C 1
ATOM 5168 O O . GLY A 1 672 ? 32.639 -13.769 -22.078 1.00 61.53 672 GLY A O 1
ATOM 5169 N N . ALA A 1 673 ? 33.875 -15.287 -23.181 1.00 50.91 673 ALA A N 1
ATOM 5170 C CA . ALA A 1 673 ? 33.078 -15.272 -24.418 1.00 50.91 673 ALA A CA 1
ATOM 5171 C C . ALA A 1 673 ? 31.712 -15.986 -24.310 1.00 50.91 673 ALA A C 1
ATOM 5173 O O . ALA A 1 673 ? 30.846 -15.762 -25.150 1.00 50.91 673 ALA A O 1
ATOM 5174 N N . GLU A 1 674 ? 31.514 -16.851 -23.308 1.00 67.56 674 GLU A N 1
ATOM 5175 C CA . GLU A 1 674 ? 30.244 -17.547 -23.055 1.00 67.56 674 GLU A CA 1
ATOM 5176 C C . GLU A 1 674 ? 29.737 -17.199 -21.650 1.00 67.56 674 GLU A C 1
ATOM 5178 O O . GLU A 1 674 ? 30.267 -17.678 -20.645 1.00 67.56 674 GLU A O 1
ATOM 5183 N N . ARG A 1 675 ? 28.714 -16.342 -21.589 1.00 80.69 675 ARG A N 1
ATOM 5184 C CA . ARG A 1 675 ? 28.150 -15.797 -20.350 1.00 80.69 675 ARG A CA 1
ATOM 5185 C C . ARG A 1 675 ? 27.249 -16.815 -19.634 1.00 80.69 675 ARG A C 1
ATOM 5187 O O . ARG A 1 675 ? 26.324 -17.363 -20.232 1.00 80.69 675 ARG A O 1
ATOM 5194 N N . SER A 1 676 ? 27.488 -17.035 -18.341 1.00 88.19 676 SER A N 1
ATOM 5195 C CA . SER A 1 676 ? 26.640 -17.861 -17.466 1.00 88.19 676 SER A CA 1
ATOM 5196 C C . SER A 1 676 ? 25.465 -17.048 -16.921 1.00 88.19 676 SER A C 1
ATOM 5198 O O . SER A 1 676 ? 25.641 -15.874 -16.586 1.00 88.19 676 SER A O 1
ATOM 5200 N N . ALA A 1 677 ? 24.284 -17.665 -16.807 1.00 92.56 677 ALA A N 1
ATOM 5201 C CA . ALA A 1 677 ? 23.157 -17.064 -16.093 1.00 92.56 677 ALA A CA 1
ATOM 5202 C C . ALA A 1 677 ? 23.473 -16.985 -14.593 1.00 92.56 677 ALA A C 1
ATOM 5204 O O . ALA A 1 677 ? 24.099 -17.898 -14.050 1.00 92.56 677 ALA A O 1
ATOM 5205 N N . VAL A 1 678 ? 23.036 -15.928 -13.918 1.00 96.69 678 VAL A N 1
ATOM 5206 C CA . VAL A 1 678 ? 23.330 -15.682 -12.502 1.00 96.69 678 VAL A CA 1
ATOM 5207 C C . VAL A 1 678 ? 22.046 -15.706 -11.687 1.00 96.69 678 VAL A C 1
ATOM 5209 O O . VAL A 1 678 ? 21.130 -14.925 -11.936 1.00 96.69 678 VAL A O 1
ATOM 5212 N N . VAL A 1 679 ? 21.997 -16.567 -10.673 1.00 98.38 679 VAL A N 1
ATOM 5213 C CA . VAL A 1 679 ? 20.908 -16.597 -9.693 1.00 98.38 679 VAL A CA 1
ATOM 5214 C C . VAL A 1 679 ? 21.479 -16.352 -8.307 1.00 98.38 679 VAL A C 1
ATOM 5216 O O . VAL A 1 679 ? 22.381 -17.069 -7.865 1.00 98.38 679 VAL A O 1
ATOM 5219 N N . VAL A 1 680 ? 20.953 -15.334 -7.630 1.00 98.62 680 VAL A N 1
ATOM 5220 C CA . VAL A 1 680 ? 21.364 -14.982 -6.267 1.00 98.62 680 VAL A CA 1
ATOM 5221 C C . VAL A 1 680 ? 20.434 -15.606 -5.231 1.00 98.62 680 VAL A C 1
ATOM 5223 O O . VAL A 1 680 ? 19.235 -15.763 -5.466 1.00 98.62 680 VAL A O 1
ATOM 5226 N N . PHE A 1 681 ? 21.005 -15.985 -4.094 1.00 98.69 681 PHE A N 1
ATOM 5227 C CA . PHE A 1 681 ? 20.317 -16.628 -2.981 1.00 98.69 681 PHE A CA 1
ATOM 5228 C C . PHE A 1 681 ? 20.686 -15.934 -1.676 1.00 98.69 681 PHE A C 1
ATOM 5230 O O . PHE A 1 681 ? 21.849 -15.592 -1.449 1.00 98.69 681 PHE A O 1
ATOM 5237 N N . GLY A 1 682 ? 19.719 -15.818 -0.774 1.00 97.81 682 GLY A N 1
ATOM 5238 C CA . GLY A 1 682 ? 19.989 -15.350 0.573 1.00 97.81 682 GLY A CA 1
ATOM 5239 C C . GLY A 1 682 ? 18.810 -15.560 1.508 1.00 97.81 682 GLY A C 1
ATOM 5240 O O . GLY A 1 682 ? 17.657 -15.523 1.080 1.00 97.81 682 GLY A O 1
ATOM 5241 N N . GLY A 1 683 ? 19.121 -15.795 2.783 1.00 95.44 683 GLY A N 1
ATOM 5242 C CA . GLY A 1 683 ? 18.157 -15.849 3.882 1.00 95.44 683 GLY A CA 1
ATOM 5243 C C . GLY A 1 683 ? 18.250 -14.595 4.752 1.00 95.44 683 GLY A C 1
ATOM 5244 O O . GLY A 1 683 ? 19.337 -14.029 4.869 1.00 95.44 683 GLY A O 1
ATOM 5245 N N . SER A 1 684 ? 17.154 -14.156 5.375 1.00 93.62 684 SER A N 1
ATOM 5246 C CA . SER A 1 684 ? 17.158 -12.991 6.280 1.00 93.62 684 SER A CA 1
ATOM 5247 C C . SER A 1 684 ? 17.614 -11.709 5.561 1.00 93.62 684 SER A C 1
ATOM 5249 O O . SER A 1 684 ? 17.187 -11.425 4.440 1.00 93.62 684 SER A O 1
ATOM 5251 N N . TYR A 1 685 ? 18.538 -10.950 6.151 1.00 93.56 685 TYR A N 1
ATOM 5252 C CA . TYR A 1 685 ? 19.250 -9.851 5.503 1.00 93.56 685 TYR A CA 1
ATOM 5253 C C . TYR A 1 685 ? 19.950 -10.269 4.199 1.00 93.56 685 TYR A C 1
ATOM 5255 O O . TYR A 1 685 ? 19.946 -9.511 3.232 1.00 93.56 685 TYR A O 1
ATOM 5263 N N . GLY A 1 686 ? 20.462 -11.500 4.101 1.00 95.56 686 GLY A N 1
ATOM 5264 C CA . GLY A 1 686 ? 20.952 -12.045 2.832 1.00 95.56 686 GLY A CA 1
ATOM 5265 C C . GLY A 1 686 ? 19.849 -12.114 1.776 1.00 95.56 686 GLY A C 1
ATOM 5266 O O . GLY A 1 686 ? 20.088 -11.824 0.609 1.00 95.56 686 GLY A O 1
ATOM 5267 N N . GLY A 1 687 ? 18.618 -12.435 2.175 1.00 97.44 687 GLY A N 1
ATOM 5268 C CA . GLY A 1 687 ? 17.453 -12.406 1.292 1.00 97.44 687 GLY A CA 1
ATOM 5269 C C . GLY A 1 687 ? 17.099 -10.986 0.850 1.00 97.44 687 GLY A C 1
ATOM 5270 O O . GLY A 1 687 ? 16.789 -10.772 -0.322 1.00 97.44 687 GLY A O 1
ATOM 5271 N N . MET A 1 688 ? 17.227 -10.002 1.749 1.00 96.19 688 MET A N 1
ATOM 5272 C CA . MET A 1 688 ? 17.077 -8.579 1.413 1.00 96.19 688 MET A CA 1
ATOM 5273 C C . MET A 1 688 ? 18.105 -8.169 0.354 1.00 96.19 688 MET A C 1
ATOM 5275 O O . MET A 1 688 ? 17.730 -7.642 -0.690 1.00 96.19 688 MET A O 1
ATOM 5279 N N . LEU A 1 689 ? 19.383 -8.504 0.571 1.00 97.31 689 LEU A N 1
ATOM 5280 C CA . LEU A 1 689 ? 20.467 -8.255 -0.380 1.00 97.31 689 LEU A CA 1
ATOM 5281 C C . LEU A 1 689 ? 20.215 -8.934 -1.730 1.00 97.31 689 LEU A C 1
ATOM 5283 O O . LEU A 1 689 ? 20.350 -8.288 -2.760 1.00 97.31 689 LEU A O 1
ATOM 5287 N N . SER A 1 690 ? 19.803 -10.203 -1.747 1.00 98.25 690 SER A N 1
ATOM 5288 C CA . SER A 1 690 ? 19.489 -10.936 -2.981 1.00 98.25 690 SER A CA 1
ATOM 5289 C C . SER A 1 690 ? 18.338 -10.307 -3.769 1.00 98.25 690 SER A C 1
ATOM 5291 O O . SER A 1 690 ? 18.457 -10.098 -4.980 1.00 98.25 690 SER A O 1
ATOM 5293 N N . GLY A 1 691 ? 17.242 -9.960 -3.089 1.00 96.81 691 GLY A N 1
ATOM 5294 C CA . GLY A 1 691 ? 16.112 -9.263 -3.698 1.00 96.81 691 GLY A CA 1
ATOM 5295 C C . GLY A 1 691 ? 16.526 -7.907 -4.271 1.00 96.81 691 GLY A C 1
ATOM 5296 O O . GLY A 1 691 ? 16.333 -7.652 -5.460 1.00 96.81 691 GLY A O 1
ATOM 5297 N N . TRP A 1 692 ? 17.188 -7.073 -3.465 1.00 96.00 692 TRP A N 1
ATOM 5298 C CA . TRP A 1 692 ? 17.673 -5.755 -3.879 1.00 96.00 692 TRP A CA 1
ATOM 5299 C C . TRP A 1 692 ? 18.706 -5.815 -5.002 1.00 96.00 692 TRP A C 1
ATOM 5301 O O . TRP A 1 692 ? 18.675 -4.978 -5.902 1.00 96.00 692 TRP A O 1
ATOM 5311 N N . MET A 1 693 ? 19.577 -6.825 -5.014 1.00 95.06 693 MET A N 1
ATOM 5312 C CA . MET A 1 693 ? 20.540 -7.022 -6.093 1.00 95.06 693 MET A CA 1
ATOM 5313 C C . MET A 1 693 ? 19.833 -7.299 -7.418 1.00 95.06 693 MET A C 1
ATOM 5315 O O . MET A 1 693 ? 20.187 -6.709 -8.435 1.00 95.06 693 MET A O 1
ATOM 5319 N N . ARG A 1 694 ? 18.791 -8.140 -7.423 1.00 96.19 694 ARG A N 1
ATOM 5320 C CA . ARG A 1 694 ? 17.994 -8.375 -8.635 1.00 96.19 694 ARG A CA 1
ATOM 5321 C C . ARG A 1 694 ? 17.203 -7.134 -9.056 1.00 96.19 694 ARG A C 1
ATOM 5323 O O . ARG A 1 694 ? 17.082 -6.885 -10.253 1.00 96.19 694 ARG A O 1
ATOM 5330 N N . MET A 1 695 ? 16.701 -6.352 -8.100 1.00 93.81 695 MET A N 1
ATOM 5331 C CA . MET A 1 695 ? 15.972 -5.106 -8.367 1.00 93.81 695 MET A CA 1
ATOM 5332 C C . MET A 1 695 ? 16.874 -4.023 -8.976 1.00 93.81 695 MET A C 1
ATOM 5334 O O . MET A 1 695 ? 16.468 -3.363 -9.929 1.00 93.81 695 MET A O 1
ATOM 5338 N N . LYS A 1 696 ? 18.097 -3.851 -8.457 1.00 90.00 696 LYS A N 1
ATOM 5339 C CA . LYS A 1 696 ? 19.020 -2.775 -8.860 1.00 90.00 696 LYS A CA 1
ATOM 5340 C C . LYS A 1 696 ? 20.006 -3.147 -9.950 1.00 90.00 696 LYS A C 1
ATOM 5342 O O . LYS A 1 696 ? 20.439 -2.278 -10.696 1.00 90.00 696 LYS A O 1
ATOM 5347 N N . MET A 1 697 ? 20.358 -4.422 -10.059 1.00 91.19 697 MET A N 1
ATOM 5348 C CA . MET A 1 697 ? 21.365 -4.907 -11.000 1.00 91.19 697 MET A CA 1
ATOM 5349 C C . MET A 1 697 ? 20.801 -6.033 -11.884 1.00 91.19 697 MET A C 1
ATOM 5351 O O . MET A 1 697 ? 21.413 -7.102 -11.994 1.00 91.19 697 MET A O 1
ATOM 5355 N N . PRO A 1 698 ? 19.649 -5.828 -12.564 1.00 90.31 698 PRO A N 1
ATOM 5356 C CA . PRO A 1 698 ? 19.016 -6.862 -13.385 1.00 90.31 698 PRO A CA 1
ATOM 5357 C C . PRO A 1 698 ? 19.838 -7.244 -14.626 1.00 90.31 698 PRO A C 1
ATOM 5359 O O . PRO A 1 698 ? 19.544 -8.257 -15.265 1.00 90.31 698 PRO A O 1
ATOM 5362 N N . SER A 1 699 ? 20.846 -6.435 -14.972 1.00 85.31 699 SER A N 1
ATOM 5363 C CA . SER A 1 699 ? 21.840 -6.710 -16.009 1.00 85.31 699 SER A CA 1
ATOM 5364 C C . SER A 1 699 ? 22.955 -7.645 -15.542 1.00 85.31 699 SER A C 1
ATOM 5366 O O . SER A 1 699 ? 23.642 -8.191 -16.396 1.00 85.31 699 SER A O 1
ATOM 5368 N N . VAL A 1 700 ? 23.143 -7.845 -14.232 1.00 87.69 700 VAL A N 1
ATOM 5369 C CA . VAL A 1 700 ? 24.167 -8.728 -13.640 1.00 87.69 700 VAL A CA 1
ATOM 5370 C C . VAL A 1 700 ? 23.536 -10.011 -13.099 1.00 87.69 700 VAL A C 1
ATOM 5372 O O . VAL A 1 700 ? 24.104 -11.087 -13.263 1.00 87.69 700 VAL A O 1
ATOM 5375 N N . VAL A 1 701 ? 22.354 -9.903 -12.490 1.00 94.56 701 VAL A N 1
ATOM 5376 C CA . VAL A 1 701 ? 21.628 -10.997 -11.830 1.00 94.56 701 VAL A CA 1
ATOM 5377 C C . VAL A 1 701 ? 20.369 -11.320 -12.619 1.00 94.56 701 VAL A C 1
ATOM 5379 O O . VAL A 1 701 ? 19.549 -10.432 -12.791 1.00 94.56 701 VAL A O 1
ATOM 5382 N N . ASP A 1 702 ? 20.160 -12.563 -13.057 1.00 96.31 702 ASP A N 1
ATOM 5383 C CA . ASP A 1 702 ? 19.003 -12.972 -13.875 1.00 96.31 702 ASP A CA 1
ATOM 5384 C C . ASP A 1 702 ? 17.774 -13.402 -13.054 1.00 96.31 702 ASP A C 1
ATOM 5386 O O . ASP A 1 702 ? 16.649 -13.345 -13.559 1.00 96.31 702 ASP A O 1
ATOM 5390 N N . GLY A 1 703 ? 17.968 -13.791 -11.791 1.00 97.69 703 GLY A N 1
ATOM 5391 C CA . GLY A 1 703 ? 16.885 -14.089 -10.852 1.00 97.69 703 GLY A CA 1
ATOM 5392 C C . GLY A 1 703 ? 17.352 -14.180 -9.399 1.00 97.69 703 GLY A C 1
ATOM 5393 O O . GLY A 1 703 ? 18.550 -14.303 -9.139 1.00 97.69 703 GLY A O 1
ATOM 5394 N N . ALA A 1 704 ? 16.415 -14.109 -8.452 1.00 98.56 704 ALA A N 1
ATOM 5395 C CA . ALA A 1 704 ? 16.713 -14.142 -7.020 1.00 98.56 704 ALA A CA 1
ATOM 5396 C C . ALA A 1 704 ? 15.770 -15.053 -6.225 1.00 98.56 704 ALA A C 1
ATOM 5398 O O . ALA A 1 704 ? 14.550 -15.009 -6.399 1.00 98.56 704 ALA A O 1
ATOM 5399 N N . ILE A 1 705 ? 16.347 -15.825 -5.302 1.00 98.56 705 ILE A N 1
ATOM 5400 C CA . ILE A 1 705 ? 15.633 -16.480 -4.201 1.00 98.56 705 ILE A CA 1
ATOM 5401 C C . ILE A 1 705 ? 15.899 -15.669 -2.931 1.00 98.56 705 ILE A C 1
ATOM 5403 O O . ILE A 1 705 ? 16.983 -15.739 -2.348 1.00 98.56 705 ILE A O 1
ATOM 5407 N N . ALA A 1 706 ? 14.915 -14.862 -2.542 1.00 98.25 706 ALA A N 1
ATOM 5408 C CA . ALA A 1 706 ? 14.961 -13.979 -1.386 1.00 98.25 706 ALA A CA 1
ATOM 5409 C C . ALA A 1 706 ? 14.133 -14.587 -0.244 1.00 98.25 706 ALA A C 1
ATOM 5411 O O . ALA A 1 706 ? 12.936 -14.319 -0.116 1.00 98.25 706 ALA A O 1
ATOM 5412 N N . ALA A 1 707 ? 14.773 -15.431 0.566 1.00 98.12 707 ALA A N 1
ATOM 5413 C CA . ALA A 1 707 ? 14.096 -16.224 1.583 1.00 98.12 707 ALA A CA 1
ATOM 5414 C C . ALA A 1 707 ? 14.032 -15.519 2.939 1.00 98.12 707 ALA A C 1
ATOM 5416 O O . ALA A 1 707 ? 15.037 -15.018 3.445 1.00 98.12 707 ALA A O 1
ATOM 5417 N N . SER A 1 708 ? 12.843 -15.494 3.541 1.00 96.25 708 SER A N 1
ATOM 5418 C CA . SER A 1 708 ? 12.520 -14.776 4.778 1.00 96.25 708 SER A CA 1
ATOM 5419 C C . SER A 1 708 ? 13.137 -13.375 4.804 1.00 96.25 708 SER A C 1
ATOM 5421 O O . SER A 1 708 ? 13.849 -13.032 5.741 1.00 96.25 708 SER A O 1
ATOM 5423 N N . ALA A 1 709 ? 12.929 -12.595 3.739 1.00 95.12 709 ALA A N 1
ATOM 5424 C CA . ALA A 1 709 ? 13.548 -11.285 3.546 1.00 95.12 709 ALA A CA 1
ATOM 5425 C C . ALA A 1 709 ? 12.619 -10.151 4.029 1.00 95.12 709 ALA A C 1
ATOM 5427 O O . ALA A 1 709 ? 11.695 -9.782 3.296 1.00 95.12 709 ALA A O 1
ATOM 5428 N N . PRO A 1 710 ? 12.840 -9.559 5.221 1.00 91.38 710 PRO A N 1
ATOM 5429 C CA . PRO A 1 710 ? 11.920 -8.588 5.811 1.00 91.38 710 PRO A CA 1
ATOM 5430 C C . PRO A 1 710 ? 12.101 -7.169 5.238 1.00 91.38 710 PRO A C 1
ATOM 5432 O O . PRO A 1 710 ? 12.353 -6.217 5.974 1.00 91.38 710 PRO A O 1
ATOM 5435 N N . ILE A 1 711 ? 11.996 -6.984 3.917 1.00 88.94 711 ILE A N 1
ATOM 5436 C CA . ILE A 1 711 ? 12.229 -5.666 3.292 1.00 88.94 711 ILE A CA 1
ATOM 5437 C C . ILE A 1 711 ? 11.147 -4.624 3.629 1.00 88.94 711 ILE A C 1
ATOM 5439 O O . ILE A 1 711 ? 11.355 -3.437 3.390 1.00 88.94 711 ILE A O 1
ATOM 5443 N N . TRP A 1 712 ? 10.017 -5.031 4.219 1.00 86.00 712 TRP A N 1
ATOM 5444 C CA . TRP A 1 712 ? 8.961 -4.124 4.683 1.00 86.00 712 TRP A CA 1
ATOM 5445 C C . TRP A 1 712 ? 9.024 -3.800 6.180 1.00 86.00 712 TRP A C 1
ATOM 5447 O O . TRP A 1 712 ? 8.066 -3.263 6.742 1.00 86.00 712 TRP A O 1
ATOM 5457 N N . GLN A 1 713 ? 10.141 -4.116 6.841 1.00 79.69 713 GLN A N 1
ATOM 5458 C CA . GLN A 1 713 ? 10.386 -3.719 8.231 1.00 79.69 713 GLN A CA 1
ATOM 5459 C C . GLN A 1 713 ? 10.747 -2.230 8.388 1.00 79.69 713 GLN A C 1
ATOM 5461 O O . GLN A 1 713 ? 10.836 -1.736 9.509 1.00 79.69 713 GLN A O 1
ATOM 5466 N N . LEU A 1 714 ? 10.954 -1.510 7.277 1.00 75.69 714 LEU A N 1
ATOM 5467 C CA . LEU A 1 714 ? 11.362 -0.106 7.268 1.00 75.69 714 LEU A CA 1
ATOM 5468 C C . LEU A 1 714 ? 10.211 0.799 7.726 1.00 75.69 714 LEU A C 1
ATOM 5470 O O . LEU A 1 714 ? 9.054 0.576 7.365 1.00 75.69 714 LEU A O 1
ATOM 5474 N N . ALA A 1 715 ? 10.518 1.872 8.457 1.00 63.16 715 ALA A N 1
ATOM 5475 C CA . ALA A 1 715 ? 9.510 2.755 9.058 1.00 63.16 715 ALA A CA 1
ATOM 5476 C C . ALA A 1 715 ? 8.541 3.425 8.074 1.00 63.16 715 ALA A C 1
ATOM 5478 O O . ALA A 1 715 ? 7.405 3.710 8.433 1.00 63.16 715 ALA A O 1
ATOM 5479 N N . THR A 1 716 ? 8.964 3.635 6.831 1.00 68.19 716 THR A N 1
ATOM 5480 C CA . THR A 1 716 ? 8.147 4.143 5.715 1.00 68.19 716 THR A CA 1
ATOM 5481 C C . THR A 1 716 ? 7.253 3.081 5.077 1.00 68.19 716 THR A C 1
ATOM 5483 O O . THR A 1 716 ? 6.417 3.406 4.245 1.00 68.19 716 THR A O 1
ATOM 5486 N N . THR A 1 717 ? 7.422 1.812 5.446 1.00 72.44 717 THR A N 1
ATOM 5487 C CA . THR A 1 717 ? 6.742 0.668 4.820 1.00 72.44 717 THR A CA 1
ATOM 5488 C C . THR A 1 717 ? 5.903 -0.155 5.797 1.00 72.44 717 THR A C 1
ATOM 5490 O O . THR A 1 717 ? 5.192 -1.063 5.369 1.00 72.44 717 THR A O 1
ATOM 5493 N N . VAL A 1 718 ? 5.950 0.129 7.100 1.00 76.06 718 VAL A N 1
ATOM 5494 C CA . VAL A 1 718 ? 5.121 -0.558 8.102 1.00 76.06 718 VAL A CA 1
ATOM 5495 C C . VAL A 1 718 ? 3.711 0.037 8.131 1.00 76.06 718 VAL A C 1
ATOM 5497 O O . VAL A 1 718 ? 3.527 1.249 8.096 1.00 76.06 718 VAL A O 1
ATOM 5500 N N . THR A 1 719 ? 2.704 -0.829 8.234 1.00 77.69 719 THR A N 1
ATOM 5501 C CA . THR A 1 719 ? 1.280 -0.474 8.335 1.00 77.69 719 THR A CA 1
ATOM 5502 C C . THR A 1 719 ? 0.703 -0.921 9.681 1.00 77.69 719 THR A C 1
ATOM 5504 O O . THR A 1 719 ? 1.329 -1.709 10.389 1.00 77.69 719 THR A O 1
ATOM 5507 N N . HIS A 1 720 ? -0.511 -0.474 10.029 1.00 76.19 720 HIS A N 1
ATOM 5508 C CA . HIS A 1 720 ? -1.212 -0.944 11.236 1.00 76.19 720 HIS A CA 1
ATOM 5509 C C . HIS A 1 720 ? -1.433 -2.460 11.224 1.00 76.19 720 HIS A C 1
ATOM 5511 O O . HIS A 1 720 ? -1.352 -3.095 12.269 1.00 76.19 720 HIS A O 1
ATOM 5517 N N . GLU A 1 721 ? -1.689 -3.028 10.046 1.00 73.62 721 GLU A N 1
ATOM 5518 C CA . GLU A 1 721 ? -1.894 -4.465 9.864 1.00 73.62 721 GLU A CA 1
ATOM 5519 C C . GLU A 1 721 ? -0.606 -5.256 10.029 1.00 73.62 721 GLU A C 1
ATOM 5521 O O . GLU A 1 721 ? -0.663 -6.431 10.376 1.00 73.62 721 GLU A O 1
ATOM 5526 N N . THR A 1 722 ? 0.545 -4.628 9.758 1.00 75.75 722 THR A N 1
ATOM 5527 C CA . THR A 1 722 ? 1.825 -5.334 9.727 1.00 75.75 722 THR A CA 1
ATOM 5528 C C . THR A 1 722 ? 2.700 -5.147 10.954 1.00 75.75 722 THR A C 1
ATOM 5530 O O . THR A 1 722 ? 3.773 -5.740 11.047 1.00 75.75 722 THR A O 1
ATOM 5533 N N . LEU A 1 723 ? 2.258 -4.312 11.886 1.00 77.19 723 LEU A N 1
ATOM 5534 C CA . LEU A 1 723 ? 3.058 -3.828 13.000 1.00 77.19 723 LEU A CA 1
ATOM 5535 C C . LEU A 1 723 ? 3.315 -4.897 14.082 1.00 77.19 723 LEU A C 1
ATOM 5537 O O . LEU A 1 723 ? 4.372 -4.885 14.715 1.00 77.19 723 LEU A O 1
ATOM 5541 N N . ASP A 1 724 ? 2.375 -5.824 14.284 1.00 80.38 724 ASP A N 1
ATOM 5542 C CA . ASP A 1 724 ? 2.425 -6.885 15.301 1.00 80.38 724 ASP A CA 1
ATOM 5543 C C . ASP A 1 724 ? 2.676 -8.289 14.733 1.00 80.38 724 ASP A C 1
ATOM 5545 O O . ASP A 1 724 ? 2.688 -9.271 15.481 1.00 80.38 724 ASP A O 1
ATOM 5549 N N . TRP A 1 725 ? 2.954 -8.404 13.431 1.00 79.38 725 TRP A N 1
ATOM 5550 C CA . TRP A 1 725 ? 3.167 -9.695 12.776 1.00 79.38 725 TRP A CA 1
ATOM 5551 C C . TRP A 1 725 ? 4.224 -10.596 13.417 1.00 79.38 725 TRP A C 1
ATOM 5553 O O . TRP A 1 725 ? 3.941 -11.790 13.539 1.00 79.38 725 TRP A O 1
ATOM 5563 N N . PRO A 1 726 ? 5.408 -10.107 13.848 1.00 85.25 726 PRO A N 1
ATOM 5564 C CA . PRO A 1 726 ? 6.374 -10.986 14.502 1.00 85.25 726 PRO A CA 1
ATOM 5565 C C . PRO A 1 726 ? 5.772 -11.681 15.720 1.00 85.25 726 PRO A C 1
ATOM 5567 O O . PRO A 1 726 ? 5.930 -12.884 15.925 1.00 85.25 726 PRO A O 1
ATOM 5570 N N . SER A 1 727 ? 4.987 -10.931 16.486 1.00 86.56 727 SER A N 1
ATOM 5571 C CA . SER A 1 727 ? 4.279 -11.424 17.657 1.00 86.56 727 SER A CA 1
ATOM 5572 C C . SER A 1 727 ? 3.153 -12.394 17.279 1.00 86.56 727 SER A C 1
ATOM 5574 O O . SER A 1 727 ? 2.931 -13.386 17.982 1.00 86.56 727 SER A O 1
ATOM 5576 N N . MET A 1 728 ? 2.474 -12.170 16.151 1.00 86.38 728 MET A N 1
ATOM 5577 C CA . MET A 1 728 ? 1.469 -13.091 15.609 1.00 86.38 728 MET A CA 1
ATOM 5578 C C . MET A 1 728 ? 2.076 -14.417 15.129 1.00 86.38 728 MET A C 1
ATOM 5580 O O . MET A 1 728 ? 1.529 -15.474 15.441 1.00 86.38 728 MET A O 1
ATOM 5584 N N . ALA A 1 729 ? 3.220 -14.405 14.443 1.00 88.94 729 ALA A N 1
ATOM 5585 C CA . ALA A 1 729 ? 3.894 -15.626 13.995 1.00 88.94 729 ALA A CA 1
ATOM 5586 C C . ALA A 1 729 ? 4.363 -16.487 15.181 1.00 88.94 729 ALA A C 1
ATOM 5588 O O . ALA A 1 729 ? 4.149 -17.702 15.202 1.00 88.94 729 ALA A O 1
ATOM 5589 N N . ILE A 1 730 ? 4.896 -15.859 16.236 1.00 92.06 730 ILE A N 1
ATOM 5590 C CA . ILE A 1 730 ? 5.244 -16.567 17.478 1.00 92.06 730 ILE A CA 1
ATOM 5591 C C . ILE A 1 730 ? 3.987 -17.160 18.125 1.00 92.06 730 ILE A C 1
ATOM 5593 O O . ILE A 1 730 ? 3.975 -18.324 18.528 1.00 92.06 730 ILE A O 1
ATOM 5597 N N . SER A 1 731 ? 2.896 -16.390 18.163 1.00 91.44 731 SER A N 1
ATOM 5598 C CA . SER A 1 731 ? 1.593 -16.849 18.660 1.00 91.44 731 SER A CA 1
ATOM 5599 C C . SER A 1 731 ? 1.076 -18.063 17.877 1.00 91.44 731 SER A C 1
ATOM 5601 O O . SER A 1 731 ? 0.618 -19.039 18.476 1.00 91.44 731 SER A O 1
ATOM 5603 N N . ARG A 1 732 ? 1.227 -18.060 16.546 1.00 91.75 732 ARG A N 1
ATOM 5604 C CA . ARG A 1 732 ? 0.912 -19.201 15.676 1.00 91.75 732 ARG A CA 1
ATOM 5605 C C . ARG A 1 732 ? 1.763 -20.417 16.037 1.00 91.75 732 ARG A C 1
ATOM 5607 O O . ARG A 1 732 ? 1.200 -21.498 16.221 1.00 91.75 732 ARG A O 1
ATOM 5614 N N . GLY A 1 733 ? 3.074 -20.242 16.216 1.00 92.69 733 GLY A N 1
ATOM 5615 C CA . GLY A 1 733 ? 4.008 -21.293 16.639 1.00 92.69 733 GLY A CA 1
ATOM 5616 C C . GLY A 1 733 ? 3.668 -21.931 17.992 1.00 92.69 733 GLY A C 1
ATOM 5617 O O . GLY A 1 733 ? 3.878 -23.130 18.175 1.00 92.69 733 GLY A O 1
ATOM 5618 N N . LEU A 1 734 ? 3.092 -21.154 18.913 1.00 94.00 734 LEU A N 1
ATOM 5619 C CA . LEU A 1 734 ? 2.627 -21.600 20.236 1.00 94.00 734 LEU A CA 1
ATOM 5620 C C . LEU A 1 734 ? 1.243 -22.268 20.221 1.00 94.00 734 LEU A C 1
ATOM 5622 O O . LEU A 1 734 ? 0.813 -22.823 21.236 1.00 94.00 734 LEU A O 1
ATOM 5626 N N . SER A 1 735 ? 0.537 -22.210 19.093 1.00 92.06 735 SER A N 1
ATOM 5627 C CA . SER A 1 735 ? -0.823 -22.725 18.929 1.00 92.06 735 SER A CA 1
ATOM 5628 C C . SER A 1 735 ? -0.862 -24.074 18.199 1.00 92.06 735 SER A C 1
ATOM 5630 O O . SER A 1 735 ? 0.143 -24.565 17.674 1.00 92.06 735 SER A O 1
ATOM 5632 N N . ALA A 1 736 ? -2.063 -24.646 18.087 1.00 89.44 736 ALA A N 1
ATOM 5633 C CA . ALA A 1 736 ? -2.314 -25.839 17.280 1.00 89.44 736 ALA A CA 1
ATOM 5634 C C . ALA A 1 736 ? -1.891 -25.670 15.808 1.00 89.44 736 ALA A C 1
ATOM 5636 O O . ALA A 1 736 ? -1.462 -26.639 15.187 1.00 89.44 736 ALA A O 1
ATOM 5637 N N . ALA A 1 737 ? -1.953 -24.446 15.264 1.00 87.94 737 ALA A N 1
ATOM 5638 C CA . ALA A 1 737 ? -1.539 -24.156 13.891 1.00 87.94 737 ALA A CA 1
ATOM 5639 C C . ALA A 1 737 ? -0.028 -24.373 13.672 1.00 87.94 737 ALA A C 1
ATOM 5641 O O . ALA A 1 737 ? 0.374 -24.826 12.606 1.00 87.94 737 ALA A O 1
ATOM 5642 N N . GLY A 1 738 ? 0.807 -24.132 14.691 1.00 89.38 738 GLY A N 1
ATOM 5643 C CA . GLY A 1 738 ? 2.234 -24.488 14.697 1.00 89.38 738 GLY A CA 1
ATOM 5644 C C . GLY A 1 738 ? 2.518 -25.939 15.113 1.00 89.38 738 GLY A C 1
ATOM 5645 O O . GLY A 1 738 ? 3.675 -26.375 15.162 1.00 89.38 738 GLY A O 1
ATOM 5646 N N . GLY A 1 739 ? 1.475 -26.712 15.428 1.00 88.44 739 GLY A N 1
ATOM 5647 C CA . GLY A 1 739 ? 1.559 -28.074 15.958 1.00 88.44 739 GLY A CA 1
ATOM 5648 C C . GLY A 1 739 ? 1.904 -28.155 17.451 1.00 88.44 739 GLY A C 1
ATOM 5649 O O . GLY A 1 739 ? 2.324 -29.216 17.915 1.00 88.44 739 GLY A O 1
ATOM 5650 N N . ALA A 1 740 ? 1.770 -27.058 18.201 1.00 90.06 740 ALA A N 1
ATOM 5651 C CA . ALA A 1 740 ? 1.915 -27.046 19.655 1.00 90.06 740 ALA A CA 1
ATOM 5652 C C . ALA A 1 740 ? 0.607 -27.454 20.364 1.00 90.06 740 ALA A C 1
ATOM 5654 O O . ALA A 1 740 ? -0.451 -27.574 19.747 1.00 90.06 740 ALA A O 1
ATOM 5655 N N . SER A 1 741 ? 0.672 -27.689 21.680 1.00 85.00 741 SER A N 1
ATOM 5656 C CA . SER A 1 741 ? -0.524 -28.004 22.475 1.00 85.00 741 SER A CA 1
ATOM 5657 C C . SER A 1 741 ? -1.520 -26.842 22.478 1.00 85.00 741 SER A C 1
ATOM 5659 O O . SER A 1 741 ? -1.132 -25.693 22.690 1.00 85.00 741 SER A O 1
ATOM 5661 N N . ASN A 1 742 ? -2.815 -27.164 22.385 1.00 82.50 742 ASN A N 1
ATOM 5662 C CA . ASN A 1 742 ? -3.922 -26.205 22.456 1.00 82.50 742 ASN A CA 1
ATOM 5663 C C . ASN A 1 742 ? -3.910 -25.336 23.727 1.00 82.50 742 ASN A C 1
ATOM 5665 O O . ASN A 1 742 ? -4.533 -24.286 23.734 1.00 82.50 742 ASN A O 1
ATOM 5669 N N . ARG A 1 743 ? -3.230 -25.759 24.804 1.00 87.62 743 ARG A N 1
ATOM 5670 C CA . ARG A 1 743 ? -3.179 -25.023 26.081 1.00 87.62 743 ARG A CA 1
ATOM 5671 C C . ARG A 1 743 ? -1.981 -24.084 26.216 1.00 87.62 743 ARG A C 1
ATOM 5673 O O . ARG A 1 743 ? -1.997 -23.224 27.092 1.00 87.62 743 ARG A O 1
ATOM 5680 N N . CYS A 1 744 ? -0.940 -24.255 25.399 1.00 91.38 744 CYS A N 1
ATOM 5681 C CA . CYS A 1 744 ? 0.336 -23.560 25.581 1.00 91.38 744 CYS A CA 1
ATOM 5682 C C . CYS A 1 744 ? 0.185 -22.043 25.418 1.00 91.38 744 CYS A C 1
ATOM 5684 O O . CYS A 1 744 ? 0.499 -21.281 26.334 1.00 91.38 744 CYS A O 1
ATOM 5686 N N . PHE A 1 745 ? -0.360 -21.623 24.275 1.00 91.56 745 PHE A N 1
ATOM 5687 C CA . PHE A 1 745 ? -0.606 -20.219 23.967 1.00 91.56 745 PHE A CA 1
ATOM 5688 C C . PHE A 1 745 ? -1.516 -19.544 25.004 1.00 91.56 745 PHE A C 1
ATOM 5690 O O . PHE A 1 745 ? -1.148 -18.512 25.565 1.00 91.56 745 PHE A O 1
ATOM 5697 N N . ASP A 1 746 ? -2.653 -20.164 25.334 1.00 88.81 746 ASP A N 1
ATOM 5698 C CA . ASP A 1 746 ? -3.609 -19.621 26.307 1.00 88.81 746 ASP A CA 1
ATOM 5699 C C . ASP A 1 746 ? -2.996 -19.478 27.706 1.00 88.81 746 ASP A C 1
ATOM 5701 O O . ASP A 1 746 ? -3.201 -18.464 28.373 1.00 88.81 746 ASP A O 1
ATOM 5705 N N . THR A 1 747 ? -2.185 -20.455 28.128 1.00 90.50 747 THR A N 1
ATOM 5706 C CA . THR A 1 747 ? -1.467 -20.413 29.410 1.00 90.50 747 THR A CA 1
ATOM 5707 C C . THR A 1 747 ? -0.463 -19.265 29.447 1.00 90.50 747 THR A C 1
ATOM 5709 O O . THR A 1 747 ? -0.388 -18.549 30.444 1.00 90.50 747 THR A O 1
ATOM 5712 N N . LEU A 1 748 ? 0.303 -19.051 28.373 1.00 92.12 748 LEU A N 1
ATOM 5713 C CA . LEU A 1 748 ? 1.310 -17.988 28.330 1.00 92.12 748 LEU A CA 1
ATOM 5714 C C . LEU A 1 748 ? 0.684 -16.592 28.344 1.00 92.12 748 LEU A C 1
ATOM 5716 O O . LEU A 1 748 ? 1.173 -15.730 29.072 1.00 92.12 748 LEU A O 1
ATOM 5720 N N . ARG A 1 749 ? -0.439 -16.385 27.641 1.00 89.19 749 ARG A N 1
ATOM 5721 C CA . ARG A 1 749 ? -1.162 -15.097 27.628 1.00 89.19 749 ARG A CA 1
ATOM 5722 C C . ARG A 1 749 ? -1.537 -14.603 29.021 1.00 89.19 749 ARG A C 1
ATOM 5724 O O . ARG A 1 749 ? -1.492 -13.406 29.286 1.00 89.19 749 ARG A O 1
ATOM 5731 N N . VAL A 1 750 ? -1.898 -15.524 29.912 1.00 90.31 750 VAL A N 1
ATOM 5732 C CA . VAL A 1 750 ? -2.264 -15.210 31.300 1.00 90.31 750 VAL A CA 1
ATOM 5733 C C . VAL A 1 750 ? -1.088 -15.326 32.271 1.00 90.31 750 VAL A C 1
ATOM 5735 O O . VAL A 1 750 ? -1.141 -14.751 33.358 1.00 90.31 750 VAL A O 1
ATOM 5738 N N . ALA A 1 751 ? -0.008 -16.022 31.903 1.00 93.62 751 ALA A N 1
ATOM 5739 C CA . ALA A 1 751 ? 1.157 -16.196 32.765 1.00 93.62 751 ALA A CA 1
ATOM 5740 C C . ALA A 1 751 ? 1.861 -14.866 33.059 1.00 93.62 751 ALA A C 1
ATOM 5742 O O . ALA A 1 751 ? 2.222 -14.621 34.207 1.00 93.62 751 ALA A O 1
ATOM 5743 N N . TRP A 1 752 ? 2.021 -13.985 32.070 1.00 92.94 752 TRP A N 1
ATOM 5744 C CA . TRP A 1 752 ? 2.737 -12.713 32.247 1.00 92.94 752 TRP A CA 1
ATOM 5745 C C . TRP A 1 752 ? 2.127 -11.799 33.314 1.00 92.94 752 TRP A C 1
ATOM 5747 O O . TRP A 1 752 ? 2.841 -11.461 34.263 1.00 92.94 752 TRP A O 1
ATOM 5757 N N . PRO A 1 753 ? 0.829 -11.441 33.255 1.00 91.94 753 PRO A N 1
ATOM 5758 C CA . PRO A 1 753 ? 0.222 -10.625 34.302 1.00 91.94 753 PRO A CA 1
ATOM 5759 C C . PRO A 1 753 ? 0.164 -11.354 35.647 1.00 91.94 753 PRO A C 1
ATOM 5761 O O . PRO A 1 753 ? 0.361 -10.718 36.680 1.00 91.94 753 PRO A O 1
ATOM 5764 N N . LEU A 1 754 ? -0.050 -12.677 35.674 1.00 95.00 754 LEU A N 1
ATOM 5765 C CA . LEU A 1 754 ? -0.033 -13.453 36.918 1.00 95.00 754 LEU A CA 1
ATOM 5766 C C . LEU A 1 754 ? 1.338 -13.391 37.608 1.00 95.00 754 LEU A C 1
ATOM 5768 O O . LEU A 1 754 ? 1.413 -13.178 38.819 1.00 95.00 754 LEU A O 1
ATOM 5772 N N . LEU A 1 755 ? 2.421 -13.544 36.843 1.00 95.12 755 LEU A N 1
ATOM 5773 C CA . LEU A 1 755 ? 3.795 -13.504 37.340 1.00 95.12 755 LEU A CA 1
ATOM 5774 C C . LEU A 1 755 ? 4.202 -12.085 37.763 1.00 95.12 755 LEU A C 1
ATOM 5776 O O . LEU A 1 755 ? 4.713 -11.915 38.869 1.00 95.12 755 LEU A O 1
ATOM 5780 N N . GLU A 1 756 ? 3.921 -11.054 36.956 1.00 92.31 756 GLU A N 1
ATOM 5781 C CA . GLU A 1 756 ? 4.203 -9.658 37.337 1.00 92.31 756 GLU A CA 1
ATOM 5782 C C . GLU A 1 756 ? 3.337 -9.186 38.516 1.00 92.31 756 GLU A C 1
ATOM 5784 O O . GLU A 1 756 ? 3.790 -8.444 39.392 1.00 92.31 756 GLU A O 1
ATOM 5789 N N . GLY A 1 757 ? 2.082 -9.629 38.568 1.00 92.00 757 GLY A N 1
ATOM 5790 C CA . GLY A 1 757 ? 1.115 -9.254 39.592 1.00 92.00 757 GLY A CA 1
ATOM 5791 C C . GLY A 1 757 ? 1.322 -9.988 40.911 1.00 92.00 757 GLY A C 1
ATOM 5792 O O . GLY A 1 757 ? 0.967 -9.442 41.958 1.00 92.00 757 GLY A O 1
ATOM 5793 N N . GLY A 1 758 ? 1.892 -11.191 40.871 1.00 92.81 758 GLY A N 1
ATOM 5794 C CA . GLY A 1 758 ? 1.974 -12.117 41.997 1.00 92.81 758 GLY A CA 1
ATOM 5795 C C . GLY A 1 758 ? 3.172 -11.951 42.935 1.00 92.81 758 GLY A C 1
ATOM 5796 O O . GLY A 1 758 ? 3.096 -12.385 44.083 1.00 92.81 758 GLY A O 1
ATOM 5797 N N . PHE A 1 759 ? 4.262 -11.308 42.498 1.00 92.88 759 PHE A N 1
ATOM 5798 C CA . PHE A 1 759 ? 5.468 -11.125 43.320 1.00 92.88 759 PHE A CA 1
ATOM 5799 C C . PHE A 1 759 ? 5.824 -9.638 43.466 1.00 92.88 759 PHE A C 1
ATOM 5801 O O . PHE A 1 759 ? 6.497 -9.054 42.619 1.00 92.88 759 PHE A O 1
ATOM 5808 N N . ARG A 1 760 ? 5.369 -9.014 44.561 1.00 85.69 760 ARG A N 1
ATOM 5809 C CA . ARG A 1 760 ? 5.492 -7.564 44.815 1.00 85.69 760 ARG A CA 1
ATOM 5810 C C . ARG A 1 760 ? 6.457 -7.210 45.949 1.00 85.69 760 ARG A C 1
ATOM 5812 O O . ARG A 1 760 ? 6.960 -6.092 45.981 1.00 85.69 760 ARG A O 1
ATOM 5819 N N . SER A 1 761 ? 6.710 -8.127 46.885 1.00 89.19 761 SER A N 1
ATOM 5820 C CA . SER A 1 761 ? 7.608 -7.893 48.026 1.00 89.19 761 SER A CA 1
ATOM 5821 C C . SER A 1 761 ? 8.979 -8.547 47.843 1.00 89.19 761 SER A C 1
ATOM 5823 O O . SER A 1 761 ? 9.119 -9.553 47.147 1.00 89.19 761 SER A O 1
ATOM 5825 N N . SER A 1 762 ? 10.001 -8.043 48.538 1.00 89.94 762 SER A N 1
ATOM 5826 C CA . SER A 1 762 ? 11.350 -8.630 48.499 1.00 89.94 762 SER A CA 1
ATOM 5827 C C . SER A 1 762 ? 11.378 -10.099 48.946 1.00 89.94 762 SER A C 1
ATOM 5829 O O . SER A 1 762 ? 12.172 -10.883 48.433 1.00 89.94 762 SER A O 1
ATOM 5831 N N . GLN A 1 763 ? 10.498 -10.499 49.871 1.00 89.94 763 GLN A N 1
ATOM 5832 C CA . GLN A 1 763 ? 10.362 -11.895 50.312 1.00 89.94 763 GLN A CA 1
ATOM 5833 C C . GLN A 1 763 ? 9.764 -12.777 49.205 1.00 89.94 763 GLN A C 1
ATOM 5835 O O . GLN A 1 763 ? 10.280 -13.856 48.926 1.00 89.94 763 GLN A O 1
ATOM 5840 N N . GLN A 1 764 ? 8.720 -12.294 48.528 1.00 92.00 764 GLN A N 1
ATOM 5841 C CA . GLN A 1 764 ? 8.100 -12.969 47.385 1.00 92.00 764 GLN A CA 1
ATOM 5842 C C . GLN A 1 764 ? 9.081 -13.121 46.211 1.00 92.00 764 GLN A C 1
ATOM 5844 O O . GLN A 1 764 ? 9.165 -14.191 45.612 1.00 92.00 764 GLN A O 1
ATOM 5849 N N . LEU A 1 765 ? 9.890 -12.095 45.930 1.00 93.12 765 LEU A N 1
ATOM 5850 C CA . LEU A 1 765 ? 10.930 -12.152 44.898 1.00 93.12 765 LEU A CA 1
ATOM 5851 C C . LEU A 1 765 ? 12.056 -13.134 45.245 1.00 93.12 765 LEU A C 1
ATOM 5853 O O . LEU A 1 765 ? 12.557 -13.820 44.357 1.00 93.12 765 LEU A O 1
ATOM 5857 N N . GLN A 1 766 ? 12.430 -13.273 46.522 1.00 93.38 766 GLN A N 1
ATOM 5858 C CA . GLN A 1 766 ? 13.371 -14.315 46.957 1.00 93.38 766 GLN A CA 1
ATOM 5859 C C . GLN A 1 766 ? 12.807 -15.727 46.762 1.00 93.38 766 GLN A C 1
ATOM 5861 O O . GLN A 1 766 ? 13.558 -16.630 46.390 1.00 93.38 766 GLN A O 1
ATOM 5866 N N . LEU A 1 767 ? 11.507 -15.926 47.002 1.00 93.56 767 LEU A N 1
ATOM 5867 C CA . LEU A 1 767 ? 10.833 -17.202 46.747 1.00 93.56 767 LEU A CA 1
ATOM 5868 C C . LEU A 1 767 ? 10.825 -17.536 45.255 1.00 93.56 767 LEU A C 1
ATOM 5870 O O . LEU A 1 767 ? 11.217 -18.643 44.882 1.00 93.56 767 LEU A O 1
ATOM 5874 N N . LEU A 1 768 ? 10.454 -16.567 44.411 1.00 95.50 768 LEU A N 1
ATOM 5875 C CA . LEU A 1 768 ? 10.513 -16.708 42.958 1.00 95.50 768 LEU A CA 1
ATOM 5876 C C . LEU A 1 768 ? 11.934 -17.058 42.501 1.00 95.50 768 LEU A C 1
ATOM 5878 O O . LEU A 1 768 ? 12.111 -18.064 41.827 1.00 95.50 768 LEU A O 1
ATOM 5882 N N . SER A 1 769 ? 12.940 -16.294 42.941 1.00 95.00 769 SER A N 1
ATOM 5883 C CA . SER A 1 769 ? 14.357 -16.480 42.579 1.00 95.00 769 SER A CA 1
ATOM 5884 C C . SER A 1 769 ? 14.851 -17.903 42.850 1.00 95.00 769 SER A C 1
ATOM 5886 O O . SER A 1 769 ? 15.467 -18.532 41.992 1.00 95.00 769 SER A O 1
ATOM 5888 N N . ARG A 1 770 ? 14.534 -18.446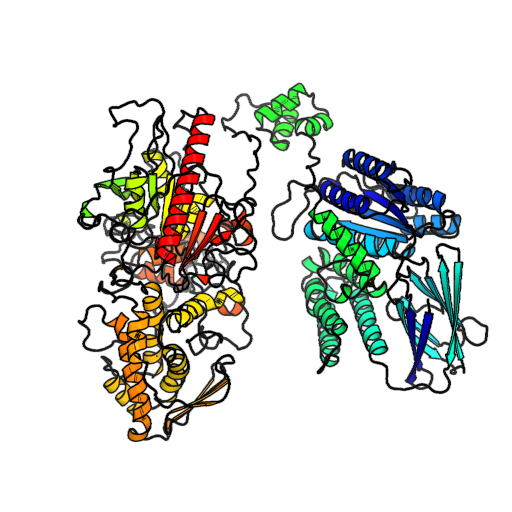 44.035 1.00 94.75 770 ARG A N 1
ATOM 5889 C CA . ARG A 1 770 ? 14.886 -19.829 44.391 1.00 94.75 770 ARG A CA 1
ATOM 5890 C C . ARG A 1 770 ? 14.149 -20.844 43.526 1.00 94.75 770 ARG A C 1
ATOM 5892 O O . ARG A 1 770 ? 14.747 -21.837 43.128 1.00 94.75 770 ARG A O 1
ATOM 5899 N N . ARG A 1 771 ? 12.863 -20.611 43.247 1.00 96.06 771 ARG A N 1
ATOM 5900 C CA . ARG A 1 771 ? 12.036 -21.533 42.462 1.00 96.06 771 ARG A CA 1
ATOM 5901 C C . ARG A 1 771 ? 12.474 -21.609 41.004 1.00 96.06 771 ARG A C 1
ATOM 5903 O O . ARG A 1 771 ? 12.542 -22.705 40.461 1.00 96.06 771 ARG A O 1
ATOM 5910 N N . VAL A 1 772 ? 12.762 -20.466 40.389 1.00 95.25 772 VAL A N 1
ATOM 5911 C CA . VAL A 1 772 ? 13.201 -20.404 38.990 1.00 95.25 772 VAL A CA 1
ATOM 5912 C C . VAL A 1 772 ? 14.693 -20.662 38.843 1.00 95.25 772 VAL A C 1
ATOM 5914 O O . VAL A 1 772 ? 15.157 -20.733 37.720 1.00 95.25 772 VAL A O 1
ATOM 5917 N N . ASN A 1 773 ? 15.443 -20.837 39.937 1.00 94.75 773 ASN A N 1
ATOM 5918 C CA . ASN A 1 773 ? 16.889 -21.062 39.933 1.00 94.75 773 ASN A CA 1
ATOM 5919 C C . ASN A 1 773 ? 17.682 -19.912 39.272 1.00 94.75 773 ASN A C 1
ATOM 5921 O O . ASN A 1 773 ? 18.539 -20.124 38.409 1.00 94.75 773 ASN A O 1
ATOM 5925 N N . SER A 1 774 ? 17.376 -18.667 39.646 1.00 93.81 774 SER A N 1
ATOM 5926 C CA . SER A 1 774 ? 18.123 -17.499 39.170 1.00 93.81 774 SER A CA 1
ATOM 5927 C C . SER A 1 774 ? 19.511 -17.418 39.824 1.00 93.81 774 SER A C 1
ATOM 5929 O O . SER A 1 774 ? 19.676 -17.720 41.006 1.00 93.81 774 SER A O 1
ATOM 5931 N N . CYS A 1 775 ? 20.527 -16.975 39.075 1.00 92.88 775 CYS A N 1
ATOM 5932 C CA . CYS A 1 775 ? 21.901 -16.854 39.588 1.00 92.88 775 CYS A CA 1
ATOM 5933 C C . CYS A 1 775 ? 22.047 -15.785 40.687 1.00 92.88 775 CYS A C 1
ATOM 5935 O O . CYS A 1 775 ? 22.970 -15.836 41.497 1.00 92.88 775 CYS A O 1
ATOM 5937 N N . ALA A 1 776 ? 21.141 -14.808 40.706 1.00 91.25 776 ALA A N 1
ATOM 5938 C CA . ALA A 1 776 ? 21.042 -13.769 41.721 1.00 91.25 776 ALA A CA 1
ATOM 5939 C C . ALA A 1 776 ? 19.572 -13.546 42.094 1.00 91.25 776 ALA A C 1
ATOM 5941 O O . ALA A 1 776 ? 18.672 -13.859 41.309 1.00 91.25 776 ALA A O 1
ATOM 5942 N N . THR A 1 777 ? 19.319 -12.984 43.278 1.00 90.69 777 THR A N 1
ATOM 5943 C CA . THR A 1 777 ? 17.965 -12.585 43.683 1.00 90.69 777 THR A CA 1
ATOM 5944 C C . THR A 1 777 ? 17.403 -11.563 42.696 1.00 90.69 777 THR A C 1
ATOM 5946 O O . THR A 1 777 ? 18.025 -10.528 42.444 1.00 90.69 777 THR A O 1
ATOM 5949 N N . LEU A 1 778 ? 16.218 -11.847 42.161 1.00 91.00 778 LEU A N 1
ATOM 5950 C CA . LEU A 1 778 ? 15.506 -10.982 41.230 1.00 91.00 778 LEU A CA 1
ATOM 5951 C C . LEU A 1 778 ? 15.149 -9.646 41.886 1.00 91.00 778 LEU A C 1
ATOM 5953 O O . LEU A 1 778 ? 14.675 -9.600 43.023 1.00 91.00 778 LEU A O 1
ATOM 5957 N N . ARG A 1 779 ? 15.355 -8.556 41.139 1.00 87.56 779 ARG A N 1
ATOM 5958 C CA . ARG A 1 779 ? 14.990 -7.195 41.565 1.00 87.56 779 ARG A CA 1
ATOM 5959 C C . ARG A 1 779 ? 13.513 -6.892 41.330 1.00 87.56 779 ARG A C 1
ATOM 5961 O O . ARG A 1 779 ? 12.920 -6.135 42.089 1.00 87.56 779 ARG A O 1
ATOM 5968 N N . SER A 1 780 ? 12.923 -7.506 40.310 1.00 90.81 780 SER A N 1
ATOM 5969 C CA . SER A 1 780 ? 11.505 -7.406 39.984 1.00 90.81 780 SER A CA 1
ATOM 5970 C C . SER A 1 780 ? 11.025 -8.706 39.334 1.00 90.81 780 SER A C 1
ATOM 5972 O O . SER A 1 780 ? 11.819 -9.463 38.771 1.00 90.81 780 SER A O 1
ATOM 5974 N N . ALA A 1 781 ? 9.718 -8.967 39.398 1.00 91.00 781 ALA A N 1
ATOM 5975 C CA . ALA A 1 781 ? 9.102 -10.058 38.640 1.00 91.00 781 ALA A CA 1
ATOM 5976 C C . ALA A 1 781 ? 9.222 -9.828 37.124 1.00 91.00 781 ALA A C 1
ATOM 5978 O O . ALA A 1 781 ? 9.333 -10.784 36.363 1.00 91.00 781 ALA A O 1
ATOM 5979 N N . ARG A 1 782 ? 9.283 -8.554 36.712 1.00 88.75 782 ARG A N 1
ATOM 5980 C CA . ARG A 1 782 ? 9.461 -8.146 35.320 1.00 88.75 782 ARG A CA 1
ATOM 5981 C C . ARG A 1 782 ? 10.776 -8.636 34.723 1.00 88.75 782 ARG A C 1
ATOM 5983 O O . ARG A 1 782 ? 10.785 -9.123 33.604 1.00 88.75 782 ARG A O 1
ATOM 5990 N N . SER A 1 783 ? 11.879 -8.586 35.473 1.00 88.38 783 SER A N 1
ATOM 5991 C CA . SER A 1 783 ? 13.161 -9.123 34.991 1.00 88.38 783 SER A CA 1
ATOM 5992 C C . SER A 1 783 ? 13.053 -10.600 34.582 1.00 88.38 783 SER A C 1
ATOM 5994 O O . SER A 1 783 ? 13.695 -11.028 33.629 1.00 88.38 783 SER A O 1
ATOM 5996 N N . PHE A 1 784 ? 12.208 -11.376 35.269 1.00 92.81 784 PHE A N 1
ATOM 5997 C CA . PHE A 1 784 ? 11.931 -12.762 34.902 1.00 92.81 784 PHE A CA 1
ATOM 5998 C C . PHE A 1 784 ? 10.999 -12.881 33.688 1.00 92.81 784 PHE A C 1
ATOM 6000 O O . PHE A 1 784 ? 11.295 -13.664 32.789 1.00 92.81 784 PHE A O 1
ATOM 6007 N N . THR A 1 785 ? 9.889 -12.133 33.642 1.00 91.75 785 THR A N 1
ATOM 6008 C CA . THR A 1 785 ? 8.939 -12.219 32.518 1.00 91.75 785 THR A CA 1
ATOM 6009 C C . THR A 1 785 ? 9.559 -11.743 31.210 1.00 91.75 785 THR A C 1
ATOM 6011 O O . THR A 1 785 ? 9.380 -12.417 30.204 1.00 91.75 785 THR A O 1
ATOM 6014 N N . THR A 1 786 ? 10.350 -10.666 31.223 1.00 87.81 786 THR A N 1
ATOM 6015 C CA . THR A 1 786 ? 11.104 -10.193 30.050 1.00 87.81 786 THR A CA 1
ATOM 6016 C C . THR A 1 786 ? 12.101 -11.246 29.566 1.00 87.81 786 THR A C 1
ATOM 6018 O O . THR A 1 786 ? 12.044 -11.632 28.403 1.00 87.81 786 THR A O 1
ATOM 6021 N N . TRP A 1 787 ? 12.922 -11.801 30.468 1.00 91.12 787 TRP A N 1
ATOM 6022 C CA . TRP A 1 787 ? 13.836 -12.901 30.137 1.00 91.12 787 TRP A CA 1
ATOM 6023 C C . TRP A 1 787 ? 13.099 -14.098 29.516 1.00 91.12 787 TRP A C 1
ATOM 6025 O O . TRP A 1 787 ? 13.526 -14.646 28.508 1.00 91.12 787 TRP A O 1
ATOM 6035 N N . ALA A 1 788 ? 11.958 -14.501 30.078 1.00 93.56 788 ALA A N 1
ATOM 6036 C CA . ALA A 1 788 ? 11.192 -15.628 29.549 1.00 93.56 788 ALA A CA 1
ATOM 6037 C C . ALA A 1 788 ? 10.577 -15.326 28.170 1.00 93.56 788 ALA A C 1
ATOM 6039 O O . ALA A 1 788 ? 10.621 -16.165 27.274 1.00 93.56 788 ALA A O 1
ATOM 6040 N N . GLN A 1 789 ? 10.006 -14.132 27.992 1.00 91.06 789 GLN A N 1
ATOM 6041 C CA . GLN A 1 789 ? 9.359 -13.690 26.753 1.00 91.06 789 GLN A CA 1
ATOM 6042 C C . GLN A 1 789 ? 10.338 -13.592 25.571 1.00 91.06 789 GLN A C 1
ATOM 6044 O O . GLN A 1 789 ? 9.956 -13.903 24.441 1.00 91.06 789 GLN A O 1
ATOM 6049 N N . GLU A 1 790 ? 11.589 -13.192 25.815 1.00 86.88 790 GLU A N 1
ATOM 6050 C CA . GLU A 1 790 ? 12.622 -13.054 24.779 1.00 86.88 790 GLU A CA 1
ATOM 6051 C C . GLU A 1 790 ? 13.010 -14.388 24.127 1.00 86.88 790 GLU A C 1
ATOM 6053 O O . GLU A 1 790 ? 13.234 -14.429 22.917 1.00 86.88 790 GLU A O 1
ATOM 6058 N N . ALA A 1 791 ? 13.004 -15.494 24.881 1.00 92.06 791 ALA A N 1
ATOM 6059 C CA . ALA A 1 791 ? 13.328 -16.819 24.344 1.00 92.06 791 ALA A CA 1
ATOM 6060 C C . ALA A 1 791 ? 12.433 -17.220 23.161 1.00 92.06 791 ALA A C 1
ATOM 6062 O O . ALA A 1 791 ? 12.896 -17.860 22.220 1.00 92.06 791 ALA A O 1
ATOM 6063 N N . TYR A 1 792 ? 11.152 -16.848 23.196 1.00 93.44 792 TYR A N 1
ATOM 6064 C CA . TYR A 1 792 ? 10.166 -17.290 22.208 1.00 93.44 792 TYR A CA 1
ATOM 6065 C C . TYR A 1 792 ? 10.378 -16.688 20.818 1.00 93.44 792 TYR A C 1
ATOM 6067 O O . TYR A 1 792 ? 9.976 -17.300 19.837 1.00 93.44 792 TYR A O 1
ATOM 6075 N N . PHE A 1 793 ? 11.039 -15.536 20.707 1.00 90.81 793 PHE A N 1
ATOM 6076 C CA . PHE A 1 793 ? 11.401 -14.988 19.401 1.00 90.81 793 PHE A CA 1
ATOM 6077 C C . PHE A 1 793 ? 12.422 -15.899 18.699 1.00 90.81 793 PHE A C 1
ATOM 6079 O O . PHE A 1 793 ? 12.197 -16.374 17.590 1.00 90.81 793 PHE A O 1
ATOM 6086 N N . LEU A 1 794 ? 13.489 -16.257 19.417 1.00 90.88 794 LEU A N 1
ATOM 6087 C CA . LEU A 1 794 ? 14.587 -17.088 18.912 1.00 90.88 794 LEU A CA 1
ATOM 6088 C C . LEU A 1 794 ? 14.179 -18.557 18.735 1.00 90.88 794 LEU A C 1
ATOM 6090 O O . LEU A 1 794 ? 14.615 -19.231 17.801 1.00 90.88 794 LEU A O 1
ATOM 6094 N N . LEU A 1 795 ? 13.288 -19.057 19.596 1.00 94.44 795 LEU A N 1
ATOM 6095 C CA . LEU A 1 795 ? 12.666 -20.368 19.409 1.00 94.44 795 LEU A CA 1
ATOM 6096 C C . LEU A 1 795 ? 11.784 -20.416 18.157 1.00 94.44 795 LEU A C 1
ATOM 6098 O O . LEU A 1 795 ? 11.682 -21.487 17.561 1.00 94.44 795 LEU A O 1
ATOM 6102 N N . ALA A 1 796 ? 11.141 -19.306 17.774 1.00 94.69 796 ALA A N 1
ATOM 6103 C CA . ALA A 1 796 ? 10.301 -19.239 16.579 1.00 94.69 796 ALA A CA 1
ATOM 6104 C C . ALA A 1 796 ? 11.147 -19.225 15.305 1.00 94.69 796 ALA A C 1
ATOM 6106 O O . ALA A 1 796 ? 10.886 -20.025 14.407 1.00 94.69 796 ALA A O 1
ATOM 6107 N N . GLU A 1 797 ? 12.213 -18.418 15.263 1.00 93.00 797 GLU A N 1
ATOM 6108 C CA . GLU A 1 797 ? 13.173 -18.450 14.151 1.00 93.00 797 GLU A CA 1
ATOM 6109 C C . GLU A 1 797 ? 13.757 -19.852 13.948 1.00 93.00 797 GLU A C 1
ATOM 6111 O O . GLU A 1 797 ? 13.775 -20.379 12.836 1.00 93.00 797 GLU A O 1
ATOM 6116 N N . GLY A 1 798 ? 14.181 -20.490 15.043 1.00 94.12 798 GLY A N 1
ATOM 6117 C CA . GLY A 1 798 ? 14.789 -21.817 15.035 1.00 94.12 798 GLY A CA 1
ATOM 6118 C C . GLY A 1 798 ? 13.801 -22.980 14.998 1.00 94.12 798 GLY A C 1
ATOM 6119 O O . GLY A 1 798 ? 14.217 -24.106 15.278 1.00 94.12 798 GLY A O 1
ATOM 6120 N N . ASN A 1 799 ? 12.513 -22.752 14.706 1.00 96.00 799 ASN A N 1
ATOM 6121 C CA . ASN A 1 799 ? 11.450 -23.752 14.859 1.00 96.00 799 ASN A CA 1
ATOM 6122 C C . ASN A 1 799 ? 11.427 -24.837 13.759 1.00 96.00 799 ASN A C 1
ATOM 6124 O O . ASN A 1 799 ? 10.379 -25.148 13.193 1.00 96.00 799 ASN A O 1
ATOM 6128 N N . TYR A 1 800 ? 12.587 -25.405 13.431 1.00 96.50 800 TYR A N 1
ATOM 6129 C CA . TYR A 1 800 ? 12.764 -26.369 12.350 1.00 96.50 800 TYR A CA 1
ATOM 6130 C C . TYR A 1 800 ? 12.233 -27.767 12.700 1.00 96.50 800 TYR A C 1
ATOM 6132 O O . TYR A 1 800 ? 12.248 -28.170 13.867 1.00 96.50 800 TYR A O 1
ATOM 6140 N N . PRO A 1 801 ? 11.827 -28.564 11.695 1.00 95.12 801 PRO A N 1
ATOM 6141 C CA . PRO A 1 801 ? 11.343 -29.931 11.895 1.00 95.12 801 PRO A CA 1
ATOM 6142 C C . PRO A 1 801 ? 12.428 -30.946 12.284 1.00 95.12 801 PRO A C 1
ATOM 6144 O O . PRO A 1 801 ? 12.111 -32.097 12.585 1.00 95.12 801 PRO A O 1
ATOM 6147 N N . PHE A 1 802 ? 13.692 -30.531 12.292 1.00 94.56 802 PHE A N 1
ATOM 6148 C CA . PHE A 1 802 ? 14.866 -31.335 12.611 1.00 94.56 802 PHE A CA 1
ATOM 6149 C C . PHE A 1 802 ? 15.771 -30.589 13.603 1.00 94.56 802 PHE A C 1
ATOM 6151 O O . PHE A 1 802 ? 15.681 -29.364 13.716 1.00 94.56 802 PHE A O 1
ATOM 6158 N N . PRO A 1 803 ? 16.660 -31.295 14.328 1.00 93.56 803 PRO A N 1
ATOM 6159 C CA . PRO A 1 803 ? 17.638 -30.640 15.185 1.00 93.56 803 PRO A CA 1
ATOM 6160 C C . PRO A 1 803 ? 18.569 -29.736 14.373 1.00 93.56 803 PRO A C 1
ATOM 6162 O O . PRO A 1 803 ? 19.090 -30.155 13.340 1.00 93.56 803 PRO A O 1
ATOM 6165 N N . SER A 1 804 ? 18.801 -28.513 14.847 1.00 92.31 804 SER A N 1
ATOM 6166 C CA . SER A 1 804 ? 19.579 -27.515 14.107 1.00 92.31 804 SER A CA 1
ATOM 6167 C C . SER A 1 804 ? 20.493 -26.706 15.018 1.00 92.31 804 SER A C 1
ATOM 6169 O O . SER A 1 804 ? 20.121 -26.312 16.123 1.00 92.31 804 SER A O 1
ATOM 6171 N N . THR A 1 805 ? 21.709 -26.448 14.539 1.00 90.12 805 THR A N 1
ATOM 6172 C CA . THR A 1 805 ? 22.677 -25.551 15.183 1.00 90.12 805 THR A CA 1
ATOM 6173 C C . THR A 1 805 ? 22.629 -24.140 14.620 1.00 90.12 805 THR A C 1
ATOM 6175 O O . THR A 1 805 ? 23.359 -23.298 15.126 1.00 90.12 805 THR A O 1
ATOM 6178 N N . TYR A 1 806 ? 21.829 -23.873 13.583 1.00 89.56 806 TYR A N 1
ATOM 6179 C CA . TYR A 1 806 ? 21.906 -22.632 12.812 1.00 89.56 806 TYR A CA 1
ATOM 6180 C C . TYR A 1 806 ? 21.653 -21.387 13.670 1.00 89.56 806 TYR A C 1
ATOM 6182 O O . TYR A 1 806 ? 22.595 -20.644 13.928 1.00 89.56 806 TYR A O 1
ATOM 6190 N N . ILE A 1 807 ? 20.437 -21.212 14.200 1.00 89.38 807 ILE A N 1
ATOM 6191 C CA . ILE A 1 807 ? 20.088 -20.040 15.024 1.00 89.38 807 ILE A CA 1
ATOM 6192 C C . ILE A 1 807 ? 20.943 -19.954 16.304 1.00 89.38 807 ILE A C 1
ATOM 6194 O O . ILE A 1 807 ? 21.507 -18.893 16.567 1.00 89.38 807 ILE A O 1
ATOM 6198 N N . PRO A 1 808 ? 21.162 -21.039 17.081 1.00 87.12 808 PRO A N 1
ATOM 6199 C CA . PRO A 1 808 ? 22.044 -20.969 18.248 1.00 87.12 808 PRO A CA 1
ATOM 6200 C C . PRO A 1 808 ? 23.492 -20.635 17.917 1.00 87.12 808 PRO A C 1
ATOM 6202 O O . PRO A 1 808 ? 24.186 -20.090 18.766 1.00 87.12 808 PRO A O 1
ATOM 6205 N N . SER A 1 809 ? 23.972 -21.001 16.730 1.00 83.06 809 SER A N 1
ATOM 6206 C CA . SER A 1 809 ? 25.287 -20.581 16.273 1.00 83.06 809 SER A CA 1
ATOM 6207 C C . SER A 1 809 ? 25.238 -19.106 15.924 1.00 83.06 809 SER A C 1
ATOM 6209 O O . SER A 1 809 ? 26.020 -18.363 16.503 1.00 83.06 809 SER A O 1
ATOM 6211 N N . ALA A 1 810 ? 24.319 -18.674 15.057 1.00 76.38 810 ALA A N 1
ATOM 6212 C CA . ALA A 1 810 ? 24.192 -17.298 14.576 1.00 76.38 810 ALA A CA 1
ATOM 6213 C C . ALA A 1 810 ? 24.138 -16.265 15.717 1.00 76.38 810 ALA A C 1
ATOM 6215 O O . ALA A 1 810 ? 24.908 -15.307 15.705 1.00 76.38 810 ALA A O 1
ATOM 6216 N N . VAL A 1 811 ? 23.300 -16.500 16.734 1.00 74.69 811 VAL A N 1
ATOM 6217 C CA . VAL A 1 811 ? 22.984 -15.499 17.774 1.00 74.69 811 VAL A CA 1
ATOM 6218 C C . VAL A 1 811 ? 23.096 -16.015 19.218 1.00 74.69 811 VAL A C 1
ATOM 6220 O O . VAL A 1 811 ? 22.645 -15.351 20.149 1.00 74.69 811 VAL A O 1
ATOM 6223 N N . GLY A 1 812 ? 23.684 -17.195 19.446 1.00 72.31 812 GLY A N 1
ATOM 6224 C CA . GLY A 1 812 ? 23.777 -17.811 20.776 1.00 72.31 812 GLY A CA 1
ATOM 6225 C C . GLY A 1 812 ? 25.112 -18.502 21.073 1.00 72.31 812 GLY A C 1
ATOM 6226 O O . GLY A 1 812 ? 26.128 -18.273 20.422 1.00 72.31 812 GLY A O 1
ATOM 6227 N N . ASP A 1 813 ? 25.101 -19.390 22.072 1.00 71.25 813 ASP A N 1
ATOM 6228 C CA . ASP A 1 813 ? 26.299 -20.095 22.561 1.00 71.25 813 ASP A CA 1
ATOM 6229 C C . ASP A 1 813 ? 26.702 -21.319 21.686 1.00 71.25 813 ASP A C 1
ATOM 6231 O O . ASP A 1 813 ? 27.528 -22.131 22.107 1.00 71.25 813 ASP A O 1
ATOM 6235 N N . GLY A 1 814 ? 26.112 -21.507 20.493 1.00 73.31 814 GLY A N 1
ATOM 6236 C CA . GLY A 1 814 ? 26.513 -22.551 19.530 1.00 73.31 814 GLY A CA 1
ATOM 6237 C C . GLY A 1 814 ? 25.992 -23.977 19.782 1.00 73.31 814 GLY A C 1
ATOM 6238 O O . GLY A 1 814 ? 26.570 -24.939 19.278 1.00 73.31 814 GLY A O 1
ATOM 6239 N N . GLY A 1 815 ? 24.921 -24.146 20.568 1.00 84.75 815 GLY A N 1
ATOM 6240 C CA . GLY A 1 815 ? 24.286 -25.452 20.822 1.00 84.75 815 GLY A CA 1
ATOM 6241 C C . GLY A 1 815 ? 23.398 -25.976 19.676 1.00 84.75 815 GLY A C 1
ATOM 6242 O O . GLY A 1 815 ? 23.210 -25.319 18.657 1.00 84.75 815 GLY A O 1
ATOM 6243 N N . THR A 1 816 ? 22.805 -27.162 19.846 1.00 92.06 816 THR A N 1
ATOM 6244 C CA . THR A 1 816 ? 21.812 -27.723 18.907 1.00 92.06 816 THR A CA 1
ATOM 6245 C C . THR A 1 816 ? 20.404 -27.641 19.488 1.00 92.06 816 THR A C 1
ATOM 6247 O O . THR A 1 816 ? 20.112 -28.299 20.488 1.00 92.06 816 THR A O 1
ATOM 6250 N N . LEU A 1 817 ? 19.517 -26.868 18.858 1.00 94.56 817 LEU A N 1
ATOM 6251 C CA . LEU A 1 817 ? 18.097 -26.900 19.200 1.00 94.56 817 LEU A CA 1
ATOM 6252 C C . LEU A 1 817 ? 17.499 -28.257 18.810 1.00 94.56 817 LEU A C 1
ATOM 6254 O O . LEU A 1 817 ? 17.875 -28.814 17.774 1.00 94.56 817 LEU A O 1
ATOM 6258 N N . PRO A 1 818 ? 16.567 -28.802 19.610 1.00 94.94 818 PRO A N 1
ATOM 6259 C CA . PRO A 1 818 ? 15.837 -30.003 19.229 1.00 94.94 818 PRO A CA 1
ATOM 6260 C C . PRO A 1 818 ? 14.926 -29.727 18.026 1.00 94.94 818 PRO A C 1
ATOM 6262 O O . PRO A 1 818 ? 14.627 -28.578 17.721 1.00 94.94 818 PRO A O 1
ATOM 6265 N N . ALA A 1 819 ? 14.435 -30.787 17.382 1.00 95.25 819 ALA A N 1
ATOM 6266 C CA . ALA A 1 819 ? 13.356 -30.668 16.405 1.00 95.25 819 ALA A CA 1
ATOM 6267 C C . ALA A 1 819 ? 12.099 -30.067 17.053 1.00 95.25 819 ALA A C 1
ATOM 6269 O O . ALA A 1 819 ? 11.714 -30.469 18.154 1.00 95.25 819 ALA A O 1
ATOM 6270 N N . TRP A 1 820 ? 11.445 -29.145 16.348 1.00 95.62 820 TRP A N 1
ATOM 6271 C CA . TRP A 1 820 ? 10.275 -28.398 16.806 1.00 95.62 820 TRP A CA 1
ATOM 6272 C C . TRP A 1 820 ? 10.454 -27.814 18.218 1.00 95.62 820 TRP A C 1
ATOM 6274 O O . TRP A 1 820 ? 9.672 -28.129 19.125 1.00 95.62 820 TRP A O 1
ATOM 6284 N N . PRO A 1 821 ? 11.473 -26.966 18.442 1.00 95.56 821 PRO A N 1
ATOM 6285 C CA . PRO A 1 821 ? 11.814 -26.463 19.768 1.00 95.56 821 PRO A CA 1
ATOM 6286 C C . PRO A 1 821 ? 10.655 -25.709 20.431 1.00 95.56 821 PRO A C 1
ATOM 6288 O O . PRO A 1 821 ? 10.504 -25.789 21.650 1.00 95.56 821 PRO A O 1
ATOM 6291 N N . MET A 1 822 ? 9.762 -25.084 19.655 1.00 95.12 822 MET A N 1
ATOM 6292 C CA . MET A 1 822 ? 8.559 -24.457 20.204 1.00 95.12 822 MET A CA 1
ATOM 6293 C C . MET A 1 822 ? 7.571 -25.481 20.786 1.00 95.12 822 MET A C 1
ATOM 6295 O O . MET A 1 822 ? 6.988 -25.269 21.849 1.00 95.12 822 MET A O 1
ATOM 6299 N N . ARG A 1 823 ? 7.434 -26.652 20.149 1.00 95.31 823 ARG A N 1
ATOM 6300 C CA . ARG A 1 823 ? 6.612 -27.762 20.664 1.00 95.31 823 ARG A CA 1
ATOM 6301 C C . ARG A 1 823 ? 7.234 -28.376 21.916 1.00 95.31 823 ARG A C 1
ATOM 6303 O O . ARG A 1 823 ? 6.507 -28.728 22.844 1.00 95.31 823 ARG A O 1
ATOM 6310 N N . VAL A 1 824 ? 8.566 -28.457 21.971 1.00 95.81 824 VAL A N 1
ATOM 6311 C CA . VAL A 1 824 ? 9.301 -28.896 23.168 1.00 95.81 824 VAL A CA 1
ATOM 6312 C C . VAL A 1 824 ? 9.063 -27.926 24.324 1.00 95.81 824 VAL A C 1
ATOM 6314 O O . VAL A 1 824 ? 8.671 -28.368 25.404 1.00 95.81 824 VAL A O 1
ATOM 6317 N N . ALA A 1 825 ? 9.191 -26.616 24.095 1.00 95.56 825 ALA A N 1
ATOM 6318 C CA . ALA A 1 825 ? 8.889 -25.596 25.099 1.00 95.56 825 ALA A CA 1
ATOM 6319 C C . ALA A 1 825 ? 7.436 -25.715 25.596 1.00 95.56 825 ALA A C 1
ATOM 6321 O O . ALA A 1 825 ? 7.188 -25.795 26.801 1.00 95.56 825 ALA A O 1
ATOM 6322 N N . CYS A 1 826 ? 6.482 -25.855 24.673 1.00 95.44 826 CYS A N 1
ATOM 6323 C CA . CYS A 1 826 ? 5.069 -26.030 24.997 1.00 95.44 826 CYS A CA 1
ATOM 6324 C C . CYS A 1 826 ? 4.737 -27.328 25.745 1.00 95.44 826 CYS A C 1
ATOM 6326 O O . CYS A 1 826 ? 3.723 -27.380 26.443 1.00 95.44 826 CYS A O 1
ATOM 6328 N N . SER A 1 827 ? 5.567 -28.371 25.658 1.00 94.62 827 SER A N 1
ATOM 6329 C CA . SER A 1 827 ? 5.340 -29.618 26.401 1.00 94.62 827 SER A CA 1
ATOM 6330 C C . SER A 1 827 ? 5.384 -29.415 27.923 1.00 94.62 827 SER A C 1
ATOM 6332 O O . SER A 1 827 ? 4.656 -30.088 28.653 1.00 94.62 827 SER A O 1
ATOM 6334 N N . HIS A 1 828 ? 6.156 -28.430 28.397 1.00 94.44 828 HIS A N 1
ATOM 6335 C CA . HIS A 1 828 ? 6.222 -28.042 29.810 1.00 94.44 828 HIS A CA 1
ATOM 6336 C C . HIS A 1 828 ? 4.972 -27.290 30.293 1.00 94.44 828 HIS A C 1
ATOM 6338 O O . HIS A 1 828 ? 4.713 -27.225 31.492 1.00 94.44 828 HIS A O 1
ATOM 6344 N N . LEU A 1 829 ? 4.174 -26.753 29.369 1.00 93.56 829 LEU A N 1
ATOM 6345 C CA . LEU A 1 829 ? 3.013 -25.899 29.640 1.00 93.56 829 LEU A CA 1
ATOM 6346 C C . LEU A 1 829 ? 1.681 -26.595 29.317 1.00 93.56 829 LEU A C 1
ATOM 6348 O O . LEU A 1 829 ? 0.646 -25.949 29.206 1.00 93.56 829 LEU A O 1
ATOM 6352 N N . ASN A 1 830 ? 1.699 -27.919 29.150 1.00 89.38 830 ASN A N 1
ATOM 6353 C CA . ASN A 1 830 ? 0.532 -28.695 28.732 1.00 89.38 830 ASN A CA 1
ATOM 6354 C C . ASN A 1 830 ? -0.403 -29.103 29.894 1.00 89.38 830 ASN A C 1
ATOM 6356 O O . ASN A 1 830 ? -1.426 -29.748 29.666 1.00 89.38 830 ASN A O 1
ATOM 6360 N N . GLU A 1 831 ? -0.059 -28.776 31.144 1.00 87.88 831 GLU A N 1
ATOM 6361 C CA . GLU A 1 831 ? -0.901 -29.090 32.304 1.00 87.88 831 GLU A CA 1
ATOM 6362 C C . GLU A 1 831 ? -1.997 -28.043 32.551 1.00 87.88 831 GLU A C 1
ATOM 6364 O O . GLU A 1 831 ? -1.930 -26.908 32.086 1.00 87.88 831 GLU A O 1
ATOM 6369 N N . ASP A 1 832 ? -3.039 -28.436 33.286 1.00 88.81 832 ASP A N 1
ATOM 6370 C CA . ASP A 1 832 ? -4.040 -27.495 33.782 1.00 88.81 832 ASP A CA 1
ATOM 6371 C C . ASP A 1 832 ? -3.532 -26.805 35.047 1.00 88.81 832 ASP A C 1
ATOM 6373 O O . ASP A 1 832 ? -3.418 -27.434 36.102 1.00 88.81 832 ASP A O 1
ATOM 6377 N N . PHE A 1 833 ? -3.236 -25.512 34.955 1.00 90.19 833 PHE A N 1
ATOM 6378 C CA . PHE A 1 833 ? -2.841 -24.723 36.121 1.00 90.19 833 PHE A CA 1
ATOM 6379 C C . PHE A 1 833 ? -4.043 -24.260 36.960 1.00 90.19 833 PHE A C 1
ATOM 6381 O O . PHE A 1 833 ? -3.840 -23.665 38.014 1.00 90.19 833 PHE A O 1
ATOM 6388 N N . GLY A 1 834 ? -5.286 -24.534 36.539 1.00 89.94 834 GLY A N 1
ATOM 6389 C CA . GLY A 1 834 ? -6.493 -24.084 37.236 1.00 89.94 834 GLY A CA 1
ATOM 6390 C C . GLY A 1 834 ? -6.728 -22.579 37.110 1.00 89.94 834 GLY A C 1
ATOM 6391 O O . GLY A 1 834 ? -7.255 -21.956 38.031 1.00 89.94 834 GLY A O 1
ATOM 6392 N N . VAL A 1 835 ? -6.294 -21.989 35.993 1.00 91.44 835 VAL A N 1
ATOM 6393 C CA . VAL A 1 835 ? -6.460 -20.561 35.714 1.00 91.44 835 VAL A CA 1
ATOM 6394 C C . VAL A 1 835 ? -7.900 -20.282 35.287 1.00 91.44 835 VAL A C 1
ATOM 6396 O O . VAL A 1 835 ? -8.411 -20.899 34.356 1.00 91.44 835 VAL A O 1
ATOM 6399 N N . GLN A 1 836 ? -8.543 -19.327 35.953 1.00 92.62 836 GLN A N 1
ATOM 6400 C CA . GLN A 1 836 ? -9.865 -18.822 35.586 1.00 92.62 836 GLN A CA 1
ATOM 6401 C C . GLN A 1 836 ? -9.734 -17.421 34.994 1.00 92.62 836 GLN A C 1
ATOM 6403 O O . GLN A 1 836 ? -9.074 -16.560 35.577 1.00 92.62 836 GLN A O 1
ATOM 6408 N N . LEU A 1 837 ? -10.365 -17.200 33.843 1.00 92.31 837 LEU A N 1
ATOM 6409 C CA . LEU A 1 837 ? -10.329 -15.945 33.101 1.00 92.31 837 LEU A CA 1
ATOM 6410 C C . LEU A 1 837 ? -11.734 -15.334 33.039 1.00 92.31 837 LEU A C 1
ATOM 6412 O O . LEU A 1 837 ? -12.676 -15.986 32.597 1.00 92.31 837 LEU A O 1
ATOM 6416 N N . GLU A 1 838 ? -11.850 -14.069 33.430 1.00 92.75 838 GLU A N 1
ATOM 6417 C CA . GLU A 1 838 ? -13.054 -13.244 33.296 1.00 92.75 838 GLU A CA 1
ATOM 6418 C C . GLU A 1 838 ? -12.729 -12.027 32.413 1.00 92.75 838 GLU A C 1
ATOM 6420 O O . GLU A 1 838 ? -11.736 -11.347 32.656 1.00 92.75 838 GLU A O 1
ATOM 6425 N N . GLY A 1 839 ? -13.549 -11.716 31.404 1.00 89.94 839 GLY A N 1
ATOM 6426 C CA . GLY A 1 839 ? -13.311 -10.594 30.477 1.00 89.94 839 GLY A CA 1
ATOM 6427 C C . GLY A 1 839 ? -12.644 -11.007 29.157 1.00 89.94 839 GLY A C 1
ATOM 6428 O O . GLY A 1 839 ? -12.824 -12.133 28.698 1.00 89.94 839 GLY A O 1
ATOM 6429 N N . SER A 1 840 ? -11.901 -10.091 28.521 1.00 85.81 840 SER A N 1
ATOM 6430 C CA . SER A 1 840 ? -11.363 -10.256 27.160 1.00 85.81 840 SER A CA 1
ATOM 6431 C C . SER A 1 840 ? -9.841 -10.074 27.090 1.00 85.81 840 SER A C 1
ATOM 6433 O O . SER A 1 840 ? -9.317 -8.974 27.276 1.00 85.81 840 SER A O 1
ATOM 6435 N N . LEU A 1 841 ? -9.121 -11.149 26.725 1.00 82.38 841 LEU A N 1
ATOM 6436 C CA . LEU A 1 841 ? -7.676 -11.106 26.438 1.00 82.38 841 LEU A CA 1
ATOM 6437 C C . LEU A 1 841 ? -7.341 -10.275 25.189 1.00 82.38 841 LEU A C 1
ATOM 6439 O O . LEU A 1 841 ? -6.221 -9.788 25.072 1.00 82.38 841 LEU A O 1
ATOM 6443 N N . LYS A 1 842 ? -8.285 -10.129 24.247 1.00 80.69 842 LYS A N 1
ATOM 6444 C CA . LYS A 1 842 ? -8.103 -9.335 23.018 1.00 80.69 842 LYS A CA 1
ATOM 6445 C C . LYS A 1 842 ? -8.127 -7.836 23.314 1.00 80.69 842 LYS A C 1
ATOM 6447 O O . LYS A 1 842 ? -7.350 -7.074 22.758 1.00 80.69 842 LYS A O 1
ATOM 6452 N N . GLU A 1 843 ? -9.001 -7.416 24.224 1.00 80.31 843 GLU A N 1
ATOM 6453 C CA . GLU A 1 843 ? -9.120 -6.011 24.635 1.00 80.31 843 GLU A CA 1
ATOM 6454 C C . GLU A 1 843 ? -8.120 -5.625 25.733 1.00 80.31 843 GLU A C 1
ATOM 6456 O O . GLU A 1 843 ? -8.153 -4.489 26.218 1.00 80.31 843 GLU A O 1
ATOM 6461 N N . LEU A 1 844 ? -7.273 -6.576 26.157 1.00 84.69 844 LEU A N 1
ATOM 6462 C CA . LEU A 1 844 ? -6.422 -6.481 27.343 1.00 84.69 844 LEU A CA 1
ATOM 6463 C C . LEU A 1 844 ? -7.193 -5.956 28.567 1.00 84.69 844 LEU A C 1
ATOM 6465 O O . LEU A 1 844 ? -6.651 -5.203 29.365 1.00 84.69 844 LEU A O 1
ATOM 6469 N N . ASN A 1 845 ? -8.470 -6.326 28.689 1.00 90.44 845 ASN A N 1
ATOM 6470 C CA . ASN A 1 845 ? -9.356 -5.946 29.783 1.00 90.44 845 ASN A CA 1
ATOM 6471 C C . ASN A 1 845 ? -9.937 -7.224 30.390 1.00 90.44 845 ASN A C 1
ATOM 6473 O O . ASN A 1 845 ? -10.951 -7.754 29.925 1.00 90.44 845 ASN A O 1
ATOM 6477 N N . TYR A 1 846 ? -9.224 -7.784 31.361 1.00 92.50 846 TYR A N 1
ATOM 6478 C CA . TYR A 1 846 ? -9.558 -9.086 31.920 1.00 92.50 846 TYR A CA 1
ATOM 6479 C C . TYR A 1 846 ? -9.047 -9.249 33.345 1.00 92.50 846 TYR A C 1
ATOM 6481 O O . TYR A 1 846 ? -8.128 -8.574 33.801 1.00 92.50 846 TYR A O 1
ATOM 6489 N N . THR A 1 847 ? -9.650 -10.188 34.060 1.00 95.81 847 THR A N 1
ATOM 6490 C CA . THR A 1 847 ? -9.204 -10.619 35.375 1.00 95.81 847 THR A CA 1
ATOM 6491 C C . THR A 1 847 ? -8.858 -12.093 35.341 1.00 95.81 847 THR A C 1
ATOM 6493 O O . THR A 1 847 ? -9.636 -12.917 34.865 1.00 95.81 847 THR A O 1
ATOM 6496 N N . VAL A 1 848 ? -7.674 -12.420 35.848 1.00 94.88 848 VAL A N 1
ATOM 6497 C CA . VAL A 1 848 ? -7.186 -13.790 35.962 1.00 94.88 848 VAL A CA 1
ATOM 6498 C C . VAL A 1 848 ? -7.142 -14.183 37.427 1.00 94.88 848 VAL A C 1
ATOM 6500 O O . VAL A 1 848 ? -6.588 -13.456 38.257 1.00 94.88 848 VAL A O 1
ATOM 6503 N N . THR A 1 849 ? -7.692 -15.352 37.735 1.00 95.69 849 THR A N 1
ATOM 6504 C CA . THR A 1 849 ? -7.640 -15.950 39.068 1.00 95.69 849 THR A CA 1
ATOM 6505 C C . THR A 1 849 ? -6.859 -17.260 39.022 1.00 95.69 849 THR A C 1
ATOM 6507 O O . THR A 1 849 ? -7.113 -18.113 38.172 1.00 95.69 849 THR A O 1
ATOM 6510 N N . LEU A 1 850 ? -5.903 -17.422 39.939 1.00 95.81 850 LEU A N 1
ATOM 6511 C CA . LEU A 1 850 ? -5.105 -18.633 40.123 1.00 95.81 850 LEU A CA 1
ATOM 6512 C C . LEU A 1 850 ? -5.040 -18.970 41.620 1.00 95.81 850 LEU A C 1
ATOM 6514 O O . LEU A 1 850 ? -4.245 -18.399 42.370 1.00 95.81 850 LEU A O 1
ATOM 6518 N N . GLY A 1 851 ? -5.889 -19.897 42.069 1.00 93.25 851 GLY A N 1
ATOM 6519 C CA . GLY A 1 851 ? -6.076 -20.152 43.500 1.00 93.25 851 GLY A CA 1
ATOM 6520 C C . GLY A 1 851 ? -6.617 -18.907 44.215 1.00 93.25 851 GLY A C 1
ATOM 6521 O O . GLY A 1 851 ? -7.655 -18.384 43.827 1.00 93.25 851 GLY A O 1
ATOM 6522 N N . ASP A 1 852 ? -5.898 -18.419 45.231 1.00 93.88 852 ASP A N 1
ATOM 6523 C CA . ASP A 1 852 ? -6.264 -17.200 45.978 1.00 93.88 852 ASP A CA 1
ATOM 6524 C C . ASP A 1 852 ? -5.762 -15.899 45.317 1.00 93.88 852 ASP A C 1
ATOM 6526 O O . ASP A 1 852 ? -6.105 -14.793 45.752 1.00 93.88 852 ASP A O 1
ATOM 6530 N N . LEU A 1 853 ? -4.911 -16.008 44.292 1.00 95.88 853 LEU A N 1
ATOM 6531 C CA . LEU A 1 853 ? -4.370 -14.861 43.571 1.00 95.88 853 LEU A CA 1
ATOM 6532 C C . LEU A 1 853 ? -5.371 -14.371 42.530 1.00 95.88 853 LEU A C 1
ATOM 6534 O O . LEU A 1 853 ? -5.789 -15.138 41.667 1.00 95.88 853 LEU A O 1
ATOM 6538 N N . LYS A 1 854 ? -5.680 -13.076 42.575 1.00 96.62 854 LYS A N 1
ATOM 6539 C CA . LYS A 1 854 ? -6.507 -12.374 41.595 1.00 96.62 854 LYS A CA 1
ATOM 6540 C C . LYS A 1 854 ? -5.726 -11.195 41.025 1.00 96.62 854 LYS A C 1
ATOM 6542 O O . LYS A 1 854 ? -5.255 -10.338 41.778 1.00 96.62 854 LYS A O 1
ATOM 6547 N N . VAL A 1 855 ? -5.601 -11.159 39.702 1.00 96.25 855 VAL A N 1
ATOM 6548 C CA . VAL A 1 855 ? -4.894 -10.112 38.960 1.00 96.25 855 VAL A CA 1
ATOM 6549 C C . VAL A 1 855 ? -5.815 -9.533 37.889 1.00 96.25 855 VAL A C 1
ATOM 6551 O O . VAL A 1 855 ? -6.274 -10.263 37.016 1.00 96.25 855 VAL A O 1
ATOM 6554 N N . SER A 1 856 ? -6.074 -8.228 37.951 1.00 95.56 856 SER A N 1
ATOM 6555 C CA . SER A 1 856 ? -6.863 -7.489 36.958 1.00 95.56 856 SER A CA 1
ATOM 6556 C C . SER A 1 856 ? -5.939 -6.679 36.054 1.00 95.56 856 SER A C 1
ATOM 6558 O O . SER A 1 856 ? -5.057 -5.960 36.534 1.00 95.56 856 SER A O 1
ATOM 6560 N N . VAL A 1 857 ? -6.152 -6.814 34.751 1.00 91.75 857 VAL A N 1
ATOM 6561 C CA . VAL A 1 857 ? -5.398 -6.162 33.684 1.00 91.75 857 VAL A CA 1
ATOM 6562 C C . VAL A 1 857 ? -6.337 -5.225 32.934 1.00 91.75 857 VAL A C 1
ATOM 6564 O O . VAL A 1 857 ? -7.396 -5.659 32.486 1.00 91.75 857 VAL A O 1
ATOM 6567 N N . ASP A 1 858 ? -5.931 -3.965 32.781 1.00 90.69 858 ASP A N 1
ATOM 6568 C CA . ASP A 1 858 ? -6.550 -3.008 31.859 1.00 90.69 858 ASP A CA 1
ATOM 6569 C C . ASP A 1 858 ? -5.461 -2.333 31.022 1.00 90.69 858 ASP A C 1
ATOM 6571 O O . ASP A 1 858 ? -4.771 -1.418 31.474 1.00 90.69 858 ASP A O 1
ATOM 6575 N N . TRP A 1 859 ? -5.293 -2.817 29.793 1.00 87.81 859 TRP A N 1
ATOM 6576 C CA . TRP A 1 859 ? -4.290 -2.378 28.831 1.00 87.81 859 TRP A CA 1
ATOM 6577 C C . TRP A 1 859 ? -2.860 -2.486 29.381 1.00 87.81 859 TRP A C 1
ATOM 6579 O O . TRP A 1 859 ? -2.256 -3.557 29.335 1.00 87.81 859 TRP A O 1
ATOM 6589 N N . SER A 1 860 ? -2.328 -1.395 29.937 1.00 84.00 860 SER A N 1
ATOM 6590 C CA . SER A 1 860 ? -1.007 -1.310 30.573 1.00 84.00 860 SER A CA 1
ATOM 6591 C C . SER A 1 860 ? -1.062 -1.263 32.108 1.00 84.00 860 SER A C 1
ATOM 6593 O O . SER A 1 860 ? -0.019 -1.271 32.763 1.00 84.00 860 SER A O 1
ATOM 6595 N N . GLN A 1 861 ? -2.260 -1.217 32.696 1.00 87.56 861 GLN A N 1
ATOM 6596 C CA . GLN A 1 861 ? -2.488 -1.158 34.137 1.00 87.56 861 GLN A CA 1
ATOM 6597 C C . GLN A 1 861 ? -2.645 -2.562 34.728 1.00 87.56 861 GLN A C 1
ATOM 6599 O O . GLN A 1 861 ? -3.324 -3.418 34.162 1.00 87.56 861 GLN A O 1
ATOM 6604 N N . LEU A 1 862 ? -2.032 -2.784 35.897 1.00 89.94 862 LEU A N 1
ATOM 6605 C CA . LEU A 1 862 ? -2.015 -4.080 36.579 1.00 89.94 862 LEU A CA 1
ATOM 6606 C C . LEU A 1 862 ? -2.359 -3.935 38.064 1.00 89.94 862 LEU A C 1
ATOM 6608 O O . LEU A 1 862 ? -1.562 -3.407 38.847 1.00 89.94 862 LEU A O 1
ATOM 6612 N N . GLN A 1 863 ? -3.503 -4.483 38.467 1.00 94.00 863 GLN A N 1
ATOM 6613 C CA . GLN A 1 863 ? -3.968 -4.523 39.855 1.00 94.00 863 GLN A CA 1
ATOM 6614 C C . GLN A 1 863 ? -3.928 -5.958 40.394 1.00 94.00 863 GLN A C 1
ATOM 6616 O O . GLN A 1 863 ? -4.246 -6.902 39.679 1.00 94.00 863 GLN A O 1
ATOM 6621 N N . SER A 1 864 ? -3.508 -6.149 41.648 1.00 94.56 864 SER A N 1
ATOM 6622 C CA . SER A 1 864 ? -3.320 -7.489 42.229 1.00 94.56 864 SER A CA 1
ATOM 6623 C C . SER A 1 864 ? -3.506 -7.505 43.747 1.00 94.56 864 SER A C 1
ATOM 6625 O O . SER A 1 864 ? -3.082 -6.574 44.434 1.00 94.56 864 SER A O 1
ATOM 6627 N N . ASN A 1 865 ? -4.073 -8.596 44.278 1.00 95.06 865 ASN A N 1
ATOM 6628 C CA . ASN A 1 865 ? -4.193 -8.854 45.721 1.00 95.06 865 ASN A CA 1
ATOM 6629 C C . ASN A 1 865 ? -2.957 -9.549 46.341 1.00 95.06 865 ASN A C 1
ATOM 6631 O O . ASN A 1 865 ? -2.951 -9.839 47.538 1.00 95.06 865 ASN A O 1
ATOM 6635 N N . ALA A 1 866 ? -1.895 -9.793 45.567 1.00 91.12 866 ALA A N 1
ATOM 6636 C CA . ALA A 1 866 ? -0.750 -10.614 45.977 1.00 91.12 866 ALA A CA 1
ATOM 6637 C C . ALA A 1 866 ? -0.035 -10.165 47.261 1.00 91.12 866 ALA A C 1
ATOM 6639 O O . ALA A 1 866 ? 0.548 -10.990 47.962 1.00 91.12 866 ALA A O 1
ATOM 6640 N N . ALA A 1 867 ? -0.070 -8.871 47.594 1.00 87.62 867 ALA A N 1
ATOM 6641 C CA . ALA A 1 867 ? 0.559 -8.343 48.807 1.00 87.62 867 ALA A CA 1
ATOM 6642 C C . ALA A 1 867 ? -0.043 -8.916 50.108 1.00 87.62 867 ALA A C 1
ATOM 6644 O O . ALA A 1 867 ? 0.599 -8.859 51.153 1.00 87.62 867 ALA A O 1
ATOM 6645 N N . GLN A 1 868 ? -1.260 -9.465 50.044 1.00 88.69 868 GLN A N 1
ATOM 6646 C CA . GLN A 1 868 ? -1.993 -10.020 51.187 1.00 88.69 868 GLN A CA 1
ATOM 6647 C C . GLN A 1 868 ? -1.829 -11.543 51.319 1.00 88.69 868 GLN A C 1
ATOM 6649 O O . GLN A 1 868 ? -2.330 -12.133 52.274 1.00 88.69 868 GLN A O 1
ATOM 6654 N N . LEU A 1 869 ? -1.150 -12.189 50.365 1.00 92.12 869 LEU A N 1
ATOM 6655 C CA . LEU A 1 869 ? -1.073 -13.645 50.268 1.00 92.12 869 LEU A CA 1
ATOM 6656 C C . LEU A 1 869 ? 0.191 -14.201 50.929 1.00 92.12 869 LEU A C 1
ATOM 6658 O O . LEU A 1 869 ? 1.294 -13.670 50.777 1.00 92.12 869 LEU A O 1
ATOM 6662 N N . SER A 1 870 ? 0.030 -15.321 51.633 1.00 90.31 870 SER A N 1
ATOM 6663 C CA . SER A 1 870 ? 1.140 -16.080 52.216 1.00 90.31 870 SER A CA 1
ATOM 6664 C C . SER A 1 870 ? 1.893 -16.916 51.170 1.00 90.31 870 SER A C 1
ATOM 6666 O O . SER A 1 870 ? 1.373 -17.232 50.100 1.00 90.31 870 SER A O 1
ATOM 6668 N N . GLU A 1 871 ? 3.106 -17.368 51.504 1.00 86.88 871 GLU A N 1
ATOM 6669 C CA . GLU A 1 871 ? 3.902 -18.270 50.652 1.00 86.88 871 GLU A CA 1
ATOM 6670 C C . GLU A 1 871 ? 3.139 -19.541 50.241 1.00 86.88 871 GLU A C 1
ATOM 6672 O O . GLU A 1 871 ? 3.288 -20.024 49.118 1.00 86.88 871 GLU A O 1
ATOM 6677 N N . ARG A 1 872 ? 2.296 -20.081 51.132 1.00 89.88 872 ARG A N 1
ATOM 6678 C CA . ARG A 1 872 ? 1.475 -21.264 50.839 1.00 89.88 872 ARG A CA 1
ATOM 6679 C C . ARG A 1 872 ? 0.446 -20.981 49.743 1.00 89.88 872 ARG A C 1
ATOM 6681 O O . ARG A 1 872 ? 0.205 -21.845 48.906 1.00 89.88 872 ARG A O 1
ATOM 6688 N N . GLN A 1 873 ? -0.130 -19.784 49.743 1.00 92.94 873 GLN A N 1
ATOM 6689 C CA . GLN A 1 873 ? -1.147 -19.366 48.776 1.00 92.94 873 GLN A CA 1
ATOM 6690 C C . GLN A 1 873 ? -0.541 -19.036 47.403 1.00 92.94 873 GLN A C 1
ATOM 6692 O O . GLN A 1 873 ? -1.223 -19.154 46.393 1.00 92.94 873 GLN A O 1
ATOM 6697 N N . LEU A 1 874 ? 0.757 -18.711 47.342 1.00 93.00 874 LEU A N 1
ATOM 6698 C CA . LEU A 1 874 ? 1.491 -18.458 46.093 1.00 93.00 874 LEU A CA 1
ATOM 6699 C C . LEU A 1 874 ? 2.084 -19.720 45.436 1.00 93.00 874 LEU A C 1
ATOM 6701 O O . LEU A 1 874 ? 2.673 -19.626 44.359 1.00 93.00 874 LEU A O 1
ATOM 6705 N N . GLN A 1 875 ? 1.938 -20.909 46.033 1.00 93.62 875 GLN A N 1
ATOM 6706 C CA . GLN A 1 875 ? 2.495 -22.151 45.471 1.00 93.62 875 GLN A CA 1
ATOM 6707 C C . GLN A 1 875 ? 2.019 -22.478 44.041 1.00 93.62 875 GLN A C 1
ATOM 6709 O O . GLN A 1 875 ? 2.867 -22.883 43.241 1.00 93.62 875 GLN A O 1
ATOM 6714 N N . PRO A 1 876 ? 0.734 -22.288 43.666 1.00 94.81 876 PRO A N 1
ATOM 6715 C CA . PRO A 1 876 ? 0.291 -22.491 42.284 1.00 94.81 876 PRO A CA 1
ATOM 6716 C C . PRO A 1 876 ? 1.024 -21.582 41.287 1.00 94.81 876 PRO A C 1
ATOM 6718 O O . PRO A 1 876 ? 1.454 -22.044 40.232 1.00 94.81 876 PRO A O 1
ATOM 6721 N N . LEU A 1 877 ? 1.256 -20.315 41.651 1.00 95.88 877 LEU A N 1
ATOM 6722 C CA . LEU A 1 877 ? 1.995 -19.372 40.810 1.00 95.88 877 LEU A CA 1
ATOM 6723 C C . LEU A 1 877 ? 3.479 -19.743 40.689 1.00 95.88 877 LEU A C 1
ATOM 6725 O O . LEU A 1 877 ? 4.049 -19.659 39.607 1.00 95.88 877 LEU A O 1
ATOM 6729 N N . LEU A 1 878 ? 4.112 -20.182 41.781 1.00 96.00 878 LEU A N 1
ATOM 6730 C CA . LEU A 1 878 ? 5.504 -20.649 41.762 1.00 96.00 878 LEU A CA 1
ATOM 6731 C C . LEU A 1 878 ? 5.685 -21.876 40.857 1.00 96.00 878 LEU A C 1
ATOM 6733 O O . LEU A 1 878 ? 6.704 -21.991 40.179 1.00 96.00 878 LEU A O 1
ATOM 6737 N N . ARG A 1 879 ? 4.697 -22.777 40.814 1.00 95.31 879 ARG A N 1
ATOM 6738 C CA . ARG A 1 879 ? 4.680 -23.906 39.875 1.00 95.31 879 ARG A CA 1
ATOM 6739 C C . ARG A 1 879 ? 4.585 -23.422 38.425 1.00 95.31 879 ARG A C 1
ATOM 6741 O O . ARG A 1 879 ? 5.347 -23.904 37.594 1.00 95.31 879 ARG A O 1
ATOM 6748 N N . LEU A 1 880 ? 3.703 -22.463 38.130 1.00 96.25 880 LEU A N 1
ATOM 6749 C CA . LEU A 1 880 ? 3.612 -21.859 36.795 1.00 96.25 880 LEU A CA 1
ATOM 6750 C C . LEU A 1 880 ? 4.942 -21.204 36.388 1.00 96.25 880 LEU A C 1
ATOM 6752 O O . LEU A 1 880 ? 5.437 -21.463 35.294 1.00 96.25 880 LEU A O 1
ATOM 6756 N N . ALA A 1 881 ? 5.563 -20.434 37.289 1.00 96.88 881 ALA A N 1
ATOM 6757 C CA . ALA A 1 881 ? 6.871 -19.821 37.060 1.00 96.88 881 ALA A CA 1
ATOM 6758 C C . ALA A 1 881 ? 7.939 -20.866 36.701 1.00 96.88 881 ALA A C 1
ATOM 6760 O O . ALA A 1 881 ? 8.668 -20.689 35.733 1.00 96.88 881 ALA A O 1
ATOM 6761 N N . GLU A 1 882 ? 7.988 -21.983 37.430 1.00 96.69 882 GLU A N 1
ATOM 6762 C CA . GLU A 1 882 ? 8.924 -23.082 37.171 1.00 96.69 882 GLU A CA 1
ATOM 6763 C C . GLU A 1 882 ? 8.738 -23.703 35.776 1.00 96.69 882 GLU A C 1
ATOM 6765 O O . GLU A 1 882 ? 9.721 -24.009 35.099 1.00 96.69 882 GLU A O 1
ATOM 6770 N N . GLN A 1 883 ? 7.493 -23.882 35.325 1.00 96.69 883 GLN A N 1
ATOM 6771 C CA . GLN A 1 883 ? 7.212 -24.431 33.994 1.00 96.69 883 GLN A CA 1
ATOM 6772 C C . GLN A 1 883 ? 7.547 -23.436 32.880 1.00 96.69 883 GLN A C 1
ATOM 6774 O O . GLN A 1 883 ? 8.140 -23.826 31.877 1.00 96.69 883 GLN A O 1
ATOM 6779 N N . VAL A 1 884 ? 7.275 -22.143 33.084 1.00 96.75 884 VAL A N 1
ATOM 6780 C CA . VAL A 1 884 ? 7.718 -21.069 32.179 1.00 96.75 884 VAL A CA 1
ATOM 6781 C C . VAL A 1 884 ? 9.248 -21.022 32.089 1.00 96.75 884 VAL A C 1
ATOM 6783 O O . VAL A 1 884 ? 9.794 -20.874 30.995 1.00 96.75 884 VAL A O 1
ATOM 6786 N N . THR A 1 885 ? 9.960 -21.216 33.205 1.00 96.44 885 THR A N 1
ATOM 6787 C CA . THR A 1 885 ? 11.425 -21.337 33.206 1.00 96.44 885 THR A CA 1
ATOM 6788 C C . THR A 1 885 ? 11.891 -22.531 32.380 1.00 96.44 885 THR A C 1
ATOM 6790 O O . THR A 1 885 ? 12.800 -22.374 31.572 1.00 96.44 885 THR A O 1
ATOM 6793 N N . LYS A 1 886 ? 11.271 -23.710 32.533 1.00 95.44 886 LYS A N 1
ATOM 6794 C CA . LYS A 1 886 ? 11.616 -24.910 31.745 1.00 95.44 886 LYS A CA 1
ATOM 6795 C C . LYS A 1 886 ? 11.347 -24.722 30.252 1.00 95.44 886 LYS A C 1
ATOM 6797 O O . LYS A 1 886 ? 12.182 -25.109 29.443 1.00 95.44 886 LYS A O 1
ATOM 6802 N N . ALA A 1 887 ? 10.234 -24.086 29.892 1.00 95.69 887 ALA A N 1
ATOM 6803 C CA . ALA A 1 887 ? 9.921 -23.755 28.505 1.00 95.69 887 ALA A CA 1
ATOM 6804 C C . ALA A 1 887 ? 10.972 -22.807 27.896 1.00 95.69 887 ALA A C 1
ATOM 6806 O O . ALA A 1 887 ? 11.518 -23.086 26.833 1.00 95.69 887 ALA A O 1
ATOM 6807 N N . SER A 1 888 ? 11.334 -21.742 28.616 1.00 95.12 888 SER A N 1
ATOM 6808 C CA . SER A 1 888 ? 12.340 -20.760 28.168 1.00 95.12 888 SER A CA 1
ATOM 6809 C C . SER A 1 888 ? 13.762 -21.346 28.140 1.00 95.12 888 SER A C 1
ATOM 6811 O O . SER A 1 888 ? 14.599 -20.963 27.324 1.00 95.12 888 SER A O 1
ATOM 6813 N N . ALA A 1 889 ? 14.044 -22.322 29.008 1.00 92.94 889 ALA A N 1
ATOM 6814 C CA . ALA A 1 889 ? 15.323 -23.024 29.082 1.00 92.94 889 ALA A CA 1
ATOM 6815 C C . ALA A 1 889 ? 15.652 -23.841 27.825 1.00 92.94 889 ALA A C 1
ATOM 6817 O O . ALA A 1 889 ? 16.829 -24.123 27.602 1.00 92.94 889 ALA A O 1
ATOM 6818 N N . VAL A 1 890 ? 14.656 -24.187 26.997 1.00 94.00 890 VAL A N 1
ATOM 6819 C CA . VAL A 1 890 ? 14.891 -24.820 25.687 1.00 94.00 890 VAL A CA 1
ATOM 6820 C C . VAL A 1 890 ? 15.830 -23.962 24.837 1.00 94.00 890 VAL A C 1
ATOM 6822 O O . VAL A 1 890 ? 16.684 -24.514 24.151 1.00 94.00 890 VAL A O 1
ATOM 6825 N N . TRP A 1 891 ? 15.728 -22.632 24.945 1.00 93.19 891 TRP A N 1
ATOM 6826 C CA . TRP A 1 891 ? 16.680 -21.697 24.348 1.00 93.19 891 TRP A CA 1
ATOM 6827 C C . TRP A 1 891 ? 17.894 -21.453 25.249 1.00 93.19 891 TRP A C 1
ATOM 6829 O O . TRP A 1 891 ? 19.031 -21.681 24.858 1.00 93.19 891 TRP A O 1
ATOM 6839 N N . TYR A 1 892 ? 17.701 -21.015 26.492 1.00 89.56 892 TYR A N 1
ATOM 6840 C CA . TYR A 1 892 ? 18.843 -20.548 27.291 1.00 89.56 892 TYR A CA 1
ATOM 6841 C C . TYR A 1 892 ? 19.824 -21.647 27.725 1.00 89.56 892 TYR A C 1
ATOM 6843 O O . TYR A 1 892 ? 20.917 -21.335 28.196 1.00 89.56 892 TYR A O 1
ATOM 6851 N N . ASN A 1 893 ? 19.466 -22.924 27.582 1.00 88.81 893 ASN A N 1
ATOM 6852 C CA . ASN A 1 893 ? 20.319 -24.057 27.926 1.00 88.81 893 ASN A CA 1
ATOM 6853 C C . ASN A 1 893 ? 20.488 -25.047 26.773 1.00 88.81 893 ASN A C 1
ATOM 6855 O O . ASN A 1 893 ? 20.621 -26.246 27.019 1.00 88.81 893 ASN A O 1
ATOM 6859 N N . VAL A 1 894 ? 20.547 -24.560 25.526 1.00 85.00 894 VAL A N 1
ATOM 6860 C CA . VAL A 1 894 ? 20.857 -25.420 24.367 1.00 85.00 894 VAL A CA 1
ATOM 6861 C C . VAL A 1 894 ? 22.187 -26.170 24.562 1.00 85.00 894 VAL A C 1
ATOM 6863 O O . VAL A 1 894 ? 22.332 -27.313 24.140 1.00 85.00 894 VAL A O 1
ATOM 6866 N N . SER A 1 895 ? 23.167 -25.559 25.239 1.00 79.75 895 SER A N 1
ATOM 6867 C CA . SER A 1 895 ? 24.463 -26.192 25.527 1.00 79.75 895 SER A CA 1
ATOM 6868 C C . SER A 1 895 ? 24.415 -27.236 26.650 1.00 79.75 895 SER A C 1
ATOM 6870 O O . SER A 1 895 ? 25.378 -27.977 26.831 1.00 79.75 895 SER A O 1
ATOM 6872 N N . GLY A 1 896 ? 23.338 -27.286 27.442 1.00 82.62 896 GLY A N 1
ATOM 6873 C CA . GLY A 1 896 ? 23.216 -28.159 28.614 1.00 82.62 896 GLY A CA 1
ATOM 6874 C C . GLY A 1 896 ? 24.140 -27.799 29.787 1.00 82.62 896 GLY A C 1
ATOM 6875 O O . GLY A 1 896 ? 24.202 -28.549 30.759 1.00 82.62 896 GLY A O 1
ATOM 6876 N N . THR A 1 897 ? 24.870 -26.681 29.717 1.00 83.88 897 THR A N 1
ATOM 6877 C CA . THR A 1 897 ? 25.907 -26.319 30.703 1.00 83.88 897 THR A CA 1
ATOM 6878 C C . THR A 1 897 ? 25.444 -25.322 31.766 1.00 83.88 897 THR A C 1
ATOM 6880 O O . THR A 1 897 ? 26.152 -25.115 32.754 1.00 83.88 897 THR A O 1
ATOM 6883 N N . LYS A 1 898 ? 24.276 -24.686 31.603 1.00 85.50 898 LYS A N 1
ATOM 6884 C CA . LYS A 1 898 ? 23.812 -23.652 32.536 1.00 85.50 898 LYS A CA 1
ATOM 6885 C C . LYS A 1 898 ? 23.249 -24.297 33.804 1.00 85.50 898 LYS A C 1
ATOM 6887 O O . LYS A 1 898 ? 22.350 -25.133 33.752 1.00 85.50 898 LYS A O 1
ATOM 6892 N N . THR A 1 899 ? 23.764 -23.881 34.959 1.00 86.75 899 THR A N 1
ATOM 6893 C CA . THR A 1 899 ? 23.344 -24.372 36.286 1.00 86.75 899 THR A CA 1
ATOM 6894 C C . THR A 1 899 ? 22.422 -23.407 37.030 1.00 86.75 899 THR A C 1
ATOM 6896 O O . THR A 1 899 ? 21.801 -23.808 38.010 1.00 86.75 899 THR A O 1
ATOM 6899 N N . CYS A 1 900 ? 22.315 -22.158 36.572 1.00 91.50 900 CYS A N 1
ATOM 6900 C CA . CYS A 1 900 ? 21.389 -21.122 37.035 1.00 91.50 900 CYS A CA 1
ATOM 6901 C C . CYS A 1 900 ? 21.112 -20.133 35.889 1.00 91.50 900 CYS A C 1
ATOM 6903 O O . CYS A 1 900 ? 21.858 -20.104 34.905 1.00 91.50 900 CYS A O 1
ATOM 6905 N N . TRP A 1 901 ? 20.076 -19.297 36.018 1.00 90.75 901 TRP A N 1
ATOM 6906 C CA . TRP A 1 901 ? 19.703 -18.322 34.981 1.00 90.75 901 TRP A CA 1
ATOM 6907 C C . TRP A 1 901 ? 20.088 -16.893 35.347 1.00 90.75 901 TRP A C 1
ATOM 6909 O O . TRP A 1 901 ? 19.702 -16.371 36.399 1.00 90.75 901 TRP A O 1
ATOM 6919 N N . GLN A 1 902 ? 20.817 -16.232 34.452 1.00 87.38 902 GLN A N 1
ATOM 6920 C CA . GLN A 1 902 ? 21.099 -14.805 34.561 1.00 87.38 902 GLN A CA 1
ATOM 6921 C C . GLN A 1 902 ? 19.916 -14.005 34.017 1.00 87.38 902 GLN A C 1
ATOM 6923 O O . GLN A 1 902 ? 19.865 -13.648 32.851 1.00 87.38 902 GLN A O 1
ATOM 6928 N N . MET A 1 903 ? 18.959 -13.729 34.898 1.00 86.31 903 MET A N 1
ATOM 6929 C CA . MET A 1 903 ? 17.771 -12.913 34.605 1.00 86.31 903 MET A CA 1
ATOM 6930 C C . MET A 1 903 ? 17.983 -11.440 35.000 1.00 86.31 903 MET A C 1
ATOM 6932 O O . MET A 1 903 ? 17.056 -10.639 35.003 1.00 86.31 903 MET A O 1
ATOM 6936 N N . SER A 1 904 ? 19.200 -11.085 35.430 1.00 55.78 904 SER A N 1
ATOM 6937 C CA . SER A 1 904 ? 19.544 -9.785 36.004 1.00 55.78 904 SER A CA 1
ATOM 6938 C C . SER A 1 904 ? 20.154 -8.851 34.969 1.00 55.78 904 SER A C 1
ATOM 6940 O O . SER A 1 904 ? 21.278 -8.388 35.139 1.00 55.78 904 SER A O 1
ATOM 6942 N N . GLN A 1 905 ? 19.402 -8.557 33.924 1.00 47.50 905 GLN A N 1
ATOM 6943 C CA . GLN A 1 905 ? 19.494 -7.270 33.266 1.00 47.50 905 GLN A CA 1
ATOM 6944 C C . GLN A 1 905 ? 18.045 -6.839 33.054 1.00 47.50 905 GLN A C 1
ATOM 6946 O O . GLN A 1 905 ? 17.350 -7.348 32.186 1.00 47.50 905 GLN A O 1
ATOM 6951 N N . GLU A 1 906 ? 17.556 -5.892 33.867 1.00 33.75 906 GLU A N 1
ATOM 6952 C CA . GLU A 1 906 ? 16.748 -4.862 33.210 1.00 33.75 906 GLU A CA 1
ATOM 6953 C C . GLU A 1 906 ? 17.625 -4.432 32.046 1.00 33.75 906 GLU A C 1
ATOM 6955 O O . GLU A 1 906 ? 18.788 -4.112 32.302 1.00 33.75 906 GLU A O 1
ATOM 6960 N N . VAL A 1 907 ? 17.143 -4.563 30.810 1.00 31.19 907 VAL A N 1
ATOM 6961 C CA . VAL A 1 907 ? 17.834 -4.017 29.649 1.00 31.19 907 VAL A CA 1
ATOM 6962 C C . VAL A 1 907 ? 17.993 -2.537 29.946 1.00 31.19 907 VAL A C 1
ATOM 6964 O O . VAL A 1 907 ? 17.109 -1.712 29.724 1.00 31.19 907 VAL A O 1
ATOM 6967 N N . SER A 1 908 ? 19.115 -2.210 30.567 1.00 25.48 908 SER A N 1
ATOM 6968 C CA . SER A 1 908 ? 19.607 -0.876 30.632 1.00 25.48 908 SER A CA 1
ATOM 6969 C C . SER A 1 908 ? 19.972 -0.615 29.189 1.00 25.48 908 SER A C 1
ATOM 6971 O O . SER A 1 908 ? 20.989 -1.099 28.697 1.00 25.48 908 SER A O 1
ATOM 6973 N N . GLN A 1 909 ? 19.162 0.199 28.530 1.00 29.33 909 GLN A N 1
ATOM 6974 C CA . GLN A 1 909 ? 19.744 1.279 27.757 1.00 29.33 909 GLN A CA 1
ATOM 6975 C C . GLN A 1 909 ? 20.719 2.020 28.692 1.00 29.33 909 GLN A C 1
ATOM 6977 O O . GLN A 1 909 ? 20.380 3.002 29.345 1.00 29.33 909 GLN A O 1
ATOM 6982 N N . SER A 1 910 ? 21.913 1.466 28.877 1.00 25.11 910 SER A N 1
ATOM 6983 C CA . SER A 1 910 ? 23.044 2.175 29.428 1.00 25.11 910 SER A CA 1
ATOM 6984 C C . SER A 1 910 ? 24.236 1.838 28.563 1.00 25.11 910 SER A C 1
ATOM 6986 O O . SER A 1 910 ? 24.962 0.878 28.805 1.00 25.11 910 SER A O 1
ATOM 6988 N N . THR A 1 911 ? 24.512 2.729 27.634 1.00 23.80 911 THR A N 1
ATOM 6989 C CA . THR A 1 911 ? 25.781 3.414 27.774 1.00 23.80 911 THR A CA 1
ATOM 6990 C C . THR A 1 911 ? 25.539 4.722 28.518 1.00 23.80 911 THR A C 1
ATOM 6992 O O . THR A 1 911 ? 24.579 5.460 28.305 1.00 23.80 911 THR A O 1
ATOM 6995 N N . GLN A 1 912 ? 26.356 4.901 29.549 1.00 27.02 912 GLN A N 1
ATOM 6996 C CA . GLN A 1 912 ? 26.377 6.035 30.456 1.00 27.02 912 GLN A CA 1
ATOM 6997 C C . GLN A 1 912 ? 26.326 7.345 29.672 1.00 27.02 912 GLN A C 1
ATOM 6999 O O . GLN A 1 912 ? 27.093 7.500 28.731 1.00 27.02 912 GLN A O 1
ATOM 7004 N N . LYS A 1 913 ? 25.503 8.311 30.108 1.00 24.28 913 LYS A N 1
ATOM 7005 C CA . LYS A 1 913 ? 25.634 9.719 29.700 1.00 24.28 913 LYS A CA 1
ATOM 7006 C C . LYS A 1 913 ? 27.108 10.140 29.804 1.00 24.28 913 LYS A C 1
ATOM 7008 O O . LYS A 1 913 ? 27.586 10.293 30.932 1.00 24.28 913 LYS A O 1
ATOM 7013 N N . PRO A 1 914 ? 27.811 10.425 28.697 1.00 26.98 914 PRO A N 1
ATOM 7014 C CA . PRO A 1 914 ? 28.960 11.297 28.761 1.00 26.98 914 PRO A CA 1
ATOM 7015 C C . PRO A 1 914 ? 28.394 12.709 28.906 1.00 26.98 914 PRO A C 1
ATOM 7017 O O . PRO A 1 914 ? 27.512 13.132 28.157 1.00 26.98 914 PRO A O 1
ATOM 7020 N N . SER A 1 915 ? 28.867 13.457 29.893 1.00 27.86 915 SER A N 1
ATOM 7021 C CA . SER A 1 915 ? 28.680 14.903 29.899 1.00 27.86 915 SER A CA 1
ATOM 7022 C C . SER A 1 915 ? 29.208 15.468 28.577 1.00 27.86 915 SER A C 1
ATOM 7024 O O . SER A 1 915 ? 30.402 15.344 28.301 1.00 27.86 915 SER A O 1
ATOM 7026 N N . SER A 1 916 ? 28.340 16.065 27.758 1.00 27.48 916 SER A N 1
ATOM 7027 C CA . SER A 1 916 ? 28.742 16.758 26.533 1.00 27.48 916 SER A CA 1
ATOM 7028 C C . SER A 1 916 ? 29.809 17.815 26.853 1.00 27.48 916 SER A C 1
ATOM 7030 O O . SER A 1 916 ? 29.633 18.565 27.819 1.00 27.48 916 SER A O 1
ATOM 7032 N N . PRO A 1 917 ? 30.885 17.952 26.060 1.00 34.78 917 PRO A N 1
ATOM 7033 C CA . PRO A 1 917 ? 31.748 19.116 26.155 1.00 34.78 917 PRO A CA 1
ATOM 7034 C C . PRO A 1 917 ? 30.991 20.309 25.566 1.00 34.78 917 PRO A C 1
ATOM 7036 O O . PRO A 1 917 ? 30.960 20.539 24.359 1.00 34.78 917 PRO A O 1
ATOM 7039 N N . SER A 1 918 ? 30.339 21.078 26.432 1.00 35.22 918 SER A N 1
ATOM 7040 C CA . SER A 1 918 ? 29.823 22.393 26.082 1.00 35.22 918 SER A CA 1
ATOM 7041 C C . SER A 1 918 ? 30.994 23.326 25.744 1.00 35.22 918 SER A C 1
ATOM 7043 O O . SER A 1 918 ? 31.783 23.655 26.630 1.00 35.22 918 SER A O 1
ATOM 7045 N N . GLY A 1 919 ? 31.077 23.805 24.498 1.00 40.50 919 GLY A N 1
ATOM 7046 C CA . GLY A 1 919 ? 31.638 25.138 24.237 1.00 40.50 919 GLY A CA 1
ATOM 7047 C C . GLY A 1 919 ? 32.914 25.285 23.399 1.00 40.50 919 GLY A C 1
ATOM 7048 O O . GLY A 1 919 ? 33.595 26.295 23.566 1.00 40.50 919 GLY A O 1
ATOM 7049 N N . ALA A 1 920 ? 33.258 24.381 22.477 1.00 43.81 920 ALA A N 1
ATOM 7050 C CA . ALA A 1 920 ? 34.358 24.664 21.542 1.00 43.81 920 ALA A CA 1
ATOM 7051 C C . ALA A 1 920 ? 33.897 25.570 20.373 1.00 43.81 920 ALA A C 1
ATOM 7053 O O . ALA A 1 920 ? 33.086 25.164 19.543 1.00 43.81 920 ALA A O 1
ATOM 7054 N N . LYS A 1 921 ? 34.416 26.808 20.306 1.00 47.91 921 LYS A N 1
ATOM 7055 C CA . LYS A 1 921 ? 34.288 27.718 19.144 1.00 47.91 921 LYS A CA 1
ATOM 7056 C C . LYS A 1 921 ? 35.268 27.287 18.033 1.00 47.91 921 LYS A C 1
ATOM 7058 O O . LYS A 1 921 ? 36.354 26.807 18.353 1.00 47.91 921 LYS A O 1
ATOM 7063 N N . CYS A 1 922 ? 34.913 27.463 16.751 1.00 48.19 922 CYS A N 1
ATOM 7064 C CA . CYS A 1 922 ? 35.765 27.046 15.623 1.00 48.19 922 CYS A CA 1
ATOM 7065 C C . CYS A 1 922 ? 37.181 27.668 15.731 1.00 48.19 922 CYS A C 1
ATOM 7067 O O . CYS A 1 922 ? 37.283 28.889 15.883 1.00 48.19 922 CYS A O 1
ATOM 7069 N N . PRO A 1 923 ? 38.271 26.893 15.572 1.00 48.72 923 PRO A N 1
ATOM 7070 C CA . PRO A 1 923 ? 39.645 27.382 15.754 1.00 48.72 923 PRO A CA 1
ATOM 7071 C C . PRO A 1 923 ? 40.108 28.401 14.696 1.00 48.72 923 PRO A C 1
ATOM 7073 O O . PRO A 1 923 ? 41.135 29.048 14.879 1.00 48.72 923 PRO A O 1
ATOM 7076 N N . THR A 1 924 ? 39.363 28.569 13.599 1.00 47.00 924 THR A N 1
ATOM 7077 C CA . THR A 1 924 ? 39.686 29.483 12.490 1.00 47.00 924 THR A CA 1
ATOM 7078 C C . THR A 1 924 ? 38.912 30.805 12.511 1.00 47.00 924 THR A C 1
ATOM 7080 O O . THR A 1 924 ? 39.173 31.668 11.673 1.00 47.00 924 THR A O 1
ATOM 7083 N N . CYS A 1 925 ? 37.985 31.009 13.454 1.00 43.44 925 CYS A N 1
ATOM 7084 C CA . CYS A 1 925 ? 37.255 32.272 13.576 1.00 43.44 925 CYS A CA 1
ATOM 7085 C C . CYS A 1 925 ? 37.940 33.218 14.580 1.00 43.44 925 CYS A C 1
ATOM 7087 O O . CYS A 1 925 ? 38.296 32.785 15.677 1.00 43.44 925 CYS A O 1
ATOM 7089 N N . PRO A 1 926 ? 38.095 34.517 14.259 1.00 49.84 926 PRO A N 1
ATOM 7090 C CA . PRO A 1 926 ? 38.590 35.495 15.221 1.00 49.84 926 PRO A CA 1
ATOM 7091 C C . PRO A 1 926 ? 37.648 35.597 16.429 1.00 49.84 926 PRO A C 1
ATOM 7093 O O . PRO A 1 926 ? 36.433 35.427 16.305 1.00 49.84 926 PRO A O 1
ATOM 7096 N N . ALA A 1 927 ? 38.212 35.869 17.609 1.00 47.88 927 ALA A N 1
ATOM 7097 C CA . ALA A 1 927 ? 37.465 35.895 18.863 1.00 47.88 927 ALA A CA 1
ATOM 7098 C C . ALA A 1 927 ? 36.325 36.929 18.817 1.00 47.88 927 ALA A C 1
ATOM 7100 O O . ALA A 1 927 ? 36.556 38.134 18.748 1.00 47.88 927 ALA A O 1
ATOM 7101 N N . CYS A 1 928 ? 35.087 36.441 18.855 1.00 56.78 928 CYS A N 1
ATOM 7102 C CA . CYS A 1 928 ? 33.873 37.247 18.864 1.00 56.78 928 CYS A CA 1
ATOM 7103 C C . CYS A 1 928 ? 32.808 36.554 19.730 1.00 56.78 928 CYS A C 1
ATOM 7105 O O . CYS A 1 928 ? 32.651 35.325 19.718 1.00 56.78 928 CYS A O 1
ATOM 7107 N N . ASP A 1 929 ? 32.073 37.348 20.509 1.00 49.59 929 ASP A N 1
ATOM 7108 C CA . ASP A 1 929 ? 31.030 36.864 21.422 1.00 49.59 929 ASP A CA 1
ATOM 7109 C C . ASP A 1 929 ? 29.710 36.523 20.714 1.00 49.59 929 ASP A C 1
ATOM 7111 O O . ASP A 1 929 ? 28.826 35.929 21.321 1.00 49.59 929 ASP A O 1
ATOM 7115 N N . LYS A 1 930 ? 29.599 36.837 19.416 1.00 51.78 930 LYS A N 1
ATOM 7116 C CA . LYS A 1 930 ? 28.425 36.578 18.566 1.00 51.78 930 LYS A CA 1
ATOM 7117 C C . LYS A 1 930 ? 28.698 35.646 17.378 1.00 51.78 930 LYS A C 1
ATOM 7119 O O . LYS A 1 930 ? 27.882 35.584 16.462 1.00 51.78 930 LYS A O 1
ATOM 7124 N N . CYS A 1 931 ? 29.831 34.942 17.348 1.00 51.97 931 CYS A N 1
ATOM 7125 C CA . CYS A 1 931 ? 30.058 33.946 16.300 1.00 51.97 931 CYS A CA 1
ATOM 7126 C C . CYS A 1 931 ? 29.019 32.814 16.403 1.00 51.97 931 CYS A C 1
ATOM 7128 O O . CYS A 1 931 ? 28.776 32.331 17.513 1.00 51.97 931 CYS A O 1
ATOM 7130 N N . PRO A 1 932 ? 28.432 32.370 15.277 1.00 48.81 932 PRO A N 1
ATOM 7131 C CA . PRO A 1 932 ? 27.553 31.205 15.266 1.00 48.81 932 PRO A CA 1
ATOM 7132 C C . PRO A 1 932 ? 28.316 29.940 15.695 1.00 48.81 932 PRO A C 1
ATOM 7134 O O . PRO A 1 932 ? 29.537 29.852 15.543 1.00 48.81 932 PRO A O 1
ATOM 7137 N N . LEU A 1 933 ? 27.593 28.960 16.248 1.00 47.66 933 LEU A N 1
ATOM 7138 C CA . LEU A 1 933 ? 28.137 27.633 16.557 1.00 47.66 933 LEU A CA 1
ATOM 7139 C C . LEU A 1 933 ? 28.643 26.964 15.265 1.00 47.66 933 LEU A C 1
ATOM 7141 O O . LEU A 1 933 ? 28.055 27.141 14.199 1.00 47.66 933 LEU A O 1
ATOM 7145 N N . CYS A 1 934 ? 29.752 26.227 15.355 1.00 45.75 934 CYS A N 1
ATOM 7146 C CA . CYS A 1 934 ? 30.392 25.590 14.200 1.00 45.75 934 CYS A CA 1
ATOM 7147 C C . CYS A 1 934 ? 29.423 24.580 13.544 1.00 45.75 934 CYS A C 1
ATOM 7149 O O . CYS A 1 934 ? 28.934 23.700 14.256 1.00 45.75 934 CYS A O 1
ATOM 7151 N N . PRO A 1 935 ? 29.149 24.646 12.225 1.00 41.59 935 PRO A N 1
ATOM 7152 C CA . PRO A 1 935 ? 28.433 23.582 11.525 1.00 41.59 935 PRO A CA 1
ATOM 7153 C C . PRO A 1 935 ? 29.210 22.267 11.668 1.00 41.59 935 PRO A C 1
ATOM 7155 O O . PRO A 1 935 ? 30.424 22.249 11.451 1.00 41.59 935 PRO A O 1
ATOM 7158 N N . VAL A 1 936 ? 28.525 21.178 12.031 1.00 39.53 936 VAL A N 1
ATOM 7159 C CA . VAL A 1 936 ? 29.118 19.863 12.359 1.00 39.53 936 VAL A CA 1
ATOM 7160 C C . VAL A 1 936 ? 30.058 19.351 11.253 1.00 39.53 936 VAL A C 1
ATOM 7162 O O . VAL A 1 936 ? 31.095 18.759 11.547 1.00 39.53 936 VAL A O 1
ATOM 7165 N N . SER A 1 937 ? 29.789 19.701 9.991 1.00 40.16 937 SER A N 1
ATOM 7166 C CA . SER A 1 937 ? 30.619 19.353 8.830 1.00 40.16 937 SER A CA 1
ATOM 7167 C C . SER A 1 937 ? 32.043 19.933 8.851 1.00 40.16 937 SER A C 1
ATOM 7169 O O . SER A 1 937 ? 32.935 19.362 8.230 1.00 40.16 937 SER A O 1
ATOM 7171 N N . ARG A 1 938 ? 32.313 21.028 9.582 1.00 37.28 938 ARG A N 1
ATOM 7172 C CA . ARG A 1 938 ? 33.667 21.619 9.691 1.00 37.28 938 ARG A CA 1
ATOM 7173 C C . ARG A 1 938 ? 34.482 21.130 10.893 1.00 37.28 938 ARG A C 1
ATOM 7175 O O . ARG A 1 938 ? 35.691 21.346 10.910 1.00 37.28 938 ARG A O 1
ATOM 7182 N N . CYS A 1 939 ? 33.866 20.447 11.860 1.00 39.12 939 CYS A N 1
ATOM 7183 C CA . CYS A 1 939 ? 34.584 19.767 12.950 1.00 39.12 939 CYS A CA 1
ATOM 7184 C C . CYS A 1 939 ? 35.055 18.351 12.561 1.00 39.12 939 CYS A C 1
ATOM 7186 O O . CYS A 1 939 ? 35.890 17.779 13.256 1.00 39.12 939 CYS A O 1
ATOM 7188 N N . ALA A 1 940 ? 34.573 17.813 11.435 1.00 42.50 940 ALA A N 1
ATOM 7189 C CA . ALA A 1 940 ? 34.847 16.459 10.945 1.00 42.50 940 ALA A CA 1
ATOM 7190 C C . ALA A 1 940 ? 36.290 16.209 10.452 1.00 42.50 940 ALA A C 1
ATOM 7192 O O . ALA A 1 940 ? 36.624 15.102 10.049 1.00 42.50 940 ALA A O 1
ATOM 7193 N N . GLN A 1 941 ? 37.185 17.204 10.473 1.00 42.75 941 GLN A N 1
ATOM 7194 C CA . GLN A 1 941 ? 38.543 17.019 9.937 1.00 42.75 941 GLN A CA 1
ATOM 7195 C C . GLN A 1 941 ? 39.535 16.326 10.889 1.00 42.75 941 GLN A C 1
ATOM 7197 O O . GLN A 1 941 ? 40.688 16.120 10.506 1.00 42.75 941 GLN A O 1
ATOM 7202 N N . ILE A 1 942 ? 39.128 15.926 12.101 1.00 52.22 942 ILE A N 1
ATOM 7203 C CA . ILE A 1 942 ? 39.996 15.174 13.023 1.00 52.22 942 ILE A CA 1
ATOM 7204 C C . ILE A 1 942 ? 39.209 14.044 13.701 1.00 52.22 942 ILE A C 1
ATOM 7206 O O . ILE A 1 942 ? 38.945 14.086 14.900 1.00 52.22 942 ILE A O 1
ATOM 7210 N N . GLU A 1 943 ? 38.836 13.018 12.938 1.00 57.31 943 GLU A N 1
ATOM 7211 C CA . GLU A 1 943 ? 38.493 11.717 13.524 1.00 57.31 943 GLU A CA 1
ATOM 7212 C C . GLU A 1 943 ? 39.778 10.974 13.913 1.00 57.31 943 GLU A C 1
ATOM 7214 O O . GLU A 1 943 ? 40.773 10.978 13.176 1.00 57.31 943 GLU A O 1
ATOM 7219 N N . ALA A 1 944 ? 39.780 10.383 15.110 1.00 59.34 944 ALA A N 1
ATOM 7220 C CA . ALA A 1 944 ? 40.893 9.569 15.577 1.00 59.34 944 ALA A CA 1
ATOM 7221 C C . ALA A 1 944 ? 41.026 8.308 14.699 1.00 59.34 944 ALA A C 1
ATOM 7223 O O . ALA A 1 944 ? 40.025 7.805 14.193 1.00 59.34 944 ALA A O 1
ATOM 7224 N N . PRO A 1 945 ? 42.245 7.779 14.490 1.00 67.94 945 PRO A N 1
ATOM 7225 C CA . PRO A 1 945 ? 42.413 6.522 13.770 1.00 67.94 945 PRO A CA 1
ATOM 7226 C C . PRO A 1 945 ? 41.721 5.382 14.522 1.00 67.94 945 PRO A C 1
ATOM 7228 O O . PRO A 1 945 ? 41.749 5.344 15.755 1.00 67.94 945 PRO A O 1
ATOM 7231 N N . CYS A 1 946 ? 41.160 4.427 13.783 1.00 72.69 946 CYS A N 1
ATOM 7232 C CA . CYS A 1 946 ? 40.597 3.217 14.366 1.00 72.69 946 CYS A CA 1
ATOM 7233 C C . CYS A 1 946 ? 41.667 2.461 15.157 1.00 72.69 946 CYS A C 1
ATOM 7235 O O . CYS A 1 946 ? 42.715 2.102 14.622 1.00 72.69 946 CYS A O 1
ATOM 7237 N N . ASN A 1 947 ? 41.408 2.244 16.447 1.00 72.62 947 ASN A N 1
ATOM 7238 C CA . ASN A 1 947 ? 42.365 1.652 17.384 1.00 72.62 947 ASN A CA 1
ATOM 7239 C C . ASN A 1 947 ? 41.698 0.590 18.272 1.00 72.62 947 ASN A C 1
ATOM 7241 O O . ASN A 1 947 ? 41.964 0.488 19.471 1.00 72.62 947 ASN A O 1
ATOM 7245 N N . PHE A 1 948 ? 40.795 -0.192 17.678 1.00 77.88 948 PHE A N 1
ATOM 7246 C CA . PHE A 1 948 ? 40.208 -1.356 18.326 1.00 77.88 948 PHE A CA 1
ATOM 7247 C C . PHE A 1 948 ? 41.260 -2.465 18.467 1.00 77.88 948 PHE A C 1
ATOM 7249 O O . PHE A 1 948 ? 41.882 -2.884 17.490 1.00 77.88 948 PHE A O 1
ATOM 7256 N N . THR A 1 949 ? 41.461 -2.938 19.697 1.00 66.38 949 THR A N 1
ATOM 7257 C CA . THR A 1 949 ? 42.450 -3.980 20.036 1.00 66.38 949 THR A CA 1
ATOM 7258 C C . THR A 1 949 ? 41.815 -5.246 20.621 1.00 66.38 949 THR A C 1
ATOM 7260 O O . THR A 1 949 ? 42.529 -6.193 20.951 1.00 66.38 949 THR A O 1
ATOM 7263 N N . GLY A 1 950 ? 40.484 -5.270 20.755 1.00 70.50 950 GLY A N 1
ATOM 7264 C CA . GLY A 1 950 ? 39.724 -6.405 21.275 1.00 70.50 950 GLY A CA 1
ATOM 7265 C C . GLY A 1 950 ? 39.341 -7.432 20.207 1.00 70.50 950 GLY A C 1
ATOM 7266 O O . GLY A 1 950 ? 39.789 -7.382 19.064 1.00 70.50 950 GLY A O 1
ATOM 7267 N N . SER A 1 951 ? 38.480 -8.374 20.587 1.00 73.25 951 SER A N 1
ATOM 7268 C CA . SER A 1 951 ? 37.727 -9.224 19.660 1.00 73.25 951 SER A CA 1
ATOM 7269 C C . SER A 1 951 ? 36.350 -8.611 19.441 1.00 73.25 951 SER A C 1
ATOM 7271 O O . SER A 1 951 ? 35.666 -8.321 20.422 1.00 73.25 951 SER A O 1
ATOM 7273 N N . VAL A 1 952 ? 35.945 -8.414 18.190 1.00 75.38 952 VAL A N 1
ATOM 7274 C CA . VAL A 1 952 ? 34.581 -7.968 17.885 1.00 75.38 952 VAL A CA 1
ATOM 7275 C C . VAL A 1 952 ? 33.582 -9.091 18.152 1.00 75.38 952 VAL A C 1
ATOM 7277 O O . VAL A 1 952 ? 33.901 -10.273 17.992 1.00 75.38 952 VAL A O 1
ATOM 7280 N N . GLU A 1 953 ? 32.381 -8.716 18.578 1.00 73.25 953 GLU A N 1
ATOM 7281 C CA . GLU A 1 953 ? 31.277 -9.659 18.719 1.00 73.25 953 GLU A CA 1
ATOM 7282 C C . GLU A 1 953 ? 30.876 -10.226 17.357 1.00 73.25 953 GLU A C 1
ATOM 7284 O O . GLU A 1 953 ? 31.096 -9.617 16.310 1.00 73.25 953 GLU A O 1
ATOM 7289 N N . LYS A 1 954 ? 30.267 -11.410 17.365 1.00 71.62 954 LYS A N 1
ATOM 7290 C CA . LYS A 1 954 ? 29.857 -12.092 16.137 1.00 71.62 954 LYS A CA 1
ATOM 7291 C C . LYS A 1 954 ? 28.843 -11.286 15.315 1.00 71.62 954 LYS A C 1
ATOM 7293 O O . LYS A 1 954 ? 28.895 -11.304 14.095 1.00 71.62 954 LYS A O 1
ATOM 7298 N N . THR A 1 955 ? 27.972 -10.541 15.985 1.00 71.12 955 THR A N 1
ATOM 7299 C CA . THR A 1 955 ? 26.938 -9.686 15.386 1.00 71.12 955 THR A CA 1
ATOM 7300 C C . THR A 1 955 ? 27.453 -8.290 15.019 1.00 71.12 955 THR A C 1
ATOM 7302 O O . THR A 1 955 ? 26.669 -7.407 14.684 1.00 71.12 955 THR A O 1
ATOM 7305 N N . PHE A 1 956 ? 28.768 -8.055 15.064 1.00 80.56 956 PHE A N 1
ATOM 7306 C CA . PHE A 1 956 ? 29.364 -6.749 14.777 1.00 80.56 956 PHE A CA 1
ATOM 7307 C C . PHE A 1 956 ? 28.977 -6.187 13.402 1.00 80.56 956 PHE A C 1
ATOM 7309 O O . PHE A 1 956 ? 28.701 -4.987 13.278 1.00 80.56 956 PHE A O 1
ATOM 7316 N N . ALA A 1 957 ? 28.941 -7.047 12.378 1.00 82.88 957 ALA A N 1
ATOM 7317 C CA . ALA A 1 957 ? 28.524 -6.654 11.038 1.00 82.88 957 ALA A CA 1
ATOM 7318 C C . ALA A 1 957 ? 27.097 -6.090 11.057 1.00 82.88 957 ALA A C 1
ATOM 7320 O O . ALA A 1 957 ? 26.870 -5.008 10.519 1.00 82.88 957 ALA A O 1
ATOM 7321 N N . TRP A 1 958 ? 26.178 -6.767 11.754 1.00 84.75 958 TRP A N 1
ATOM 7322 C CA . TRP A 1 958 ? 24.797 -6.318 11.922 1.00 84.75 958 TRP A CA 1
ATOM 7323 C C . TRP A 1 958 ? 24.717 -4.937 12.568 1.00 84.75 958 TRP A C 1
ATOM 7325 O O . TRP A 1 958 ? 24.115 -4.027 12.003 1.00 84.75 958 TRP A O 1
ATOM 7335 N N . THR A 1 959 ? 25.387 -4.758 13.712 1.00 80.38 959 THR A N 1
ATOM 7336 C CA . THR A 1 959 ? 25.406 -3.476 14.423 1.00 80.38 959 THR A CA 1
ATOM 7337 C C . THR A 1 959 ? 25.895 -2.362 13.505 1.00 80.38 959 THR A C 1
ATOM 7339 O O . THR A 1 959 ? 25.240 -1.333 13.398 1.00 80.38 959 THR A O 1
ATOM 7342 N N . SER A 1 960 ? 26.993 -2.578 12.780 1.00 82.25 960 SER A N 1
ATOM 7343 C CA . SER A 1 960 ? 27.560 -1.564 11.881 1.00 82.25 960 SER A CA 1
ATOM 7344 C C . SER A 1 960 ? 26.597 -1.168 10.755 1.00 82.25 960 SER A C 1
ATOM 7346 O O . SER A 1 960 ? 26.444 0.019 10.479 1.00 82.25 960 SER A O 1
ATOM 7348 N N . ILE A 1 961 ? 25.915 -2.141 10.140 1.00 84.75 961 ILE A N 1
ATOM 7349 C CA . ILE A 1 961 ? 24.948 -1.904 9.055 1.00 84.75 961 ILE A CA 1
ATOM 7350 C C . ILE A 1 961 ? 23.737 -1.127 9.572 1.00 84.75 961 ILE A C 1
ATOM 7352 O O . ILE A 1 961 ? 23.372 -0.110 8.989 1.00 84.75 961 ILE A O 1
ATOM 7356 N N . VAL A 1 962 ? 23.154 -1.558 10.697 1.00 81.06 962 VAL A N 1
ATOM 7357 C CA . VAL A 1 962 ? 22.016 -0.869 11.328 1.00 81.06 962 VAL A CA 1
ATOM 7358 C C . VAL A 1 962 ? 22.359 0.586 11.638 1.00 81.06 962 VAL A C 1
ATOM 7360 O O . VAL A 1 962 ? 21.541 1.472 11.403 1.00 81.06 962 VAL A O 1
ATOM 7363 N N . CYS A 1 963 ? 23.581 0.843 12.112 1.00 77.94 963 CYS A N 1
ATOM 7364 C CA . CYS A 1 963 ? 24.036 2.187 12.456 1.00 77.94 963 CYS A CA 1
ATOM 7365 C C . CYS A 1 963 ? 24.217 3.105 11.239 1.00 77.94 963 CYS A C 1
ATOM 7367 O O . CYS A 1 963 ? 23.962 4.302 11.353 1.00 77.94 963 CYS A O 1
ATOM 7369 N N . ASN A 1 964 ? 24.691 2.578 10.108 1.00 79.81 964 ASN A N 1
ATOM 7370 C CA . ASN A 1 964 ? 25.001 3.397 8.934 1.00 79.81 964 ASN A CA 1
ATOM 7371 C C . ASN A 1 964 ? 23.811 3.581 7.995 1.00 79.81 964 ASN A C 1
ATOM 7373 O O . ASN A 1 964 ? 23.606 4.681 7.493 1.00 79.81 964 ASN A O 1
ATOM 7377 N N . ASP A 1 965 ? 23.035 2.523 7.762 1.00 79.94 965 ASP A N 1
ATOM 7378 C CA . ASP A 1 965 ? 21.931 2.543 6.799 1.00 79.94 965 ASP A CA 1
ATOM 7379 C C . ASP A 1 965 ? 20.581 2.913 7.432 1.00 79.94 965 ASP A C 1
ATOM 7381 O O . ASP A 1 965 ? 19.572 2.965 6.729 1.00 79.94 965 ASP A O 1
ATOM 7385 N N . ASP A 1 966 ? 20.547 3.162 8.748 1.00 72.75 966 ASP A N 1
ATOM 7386 C CA . ASP A 1 966 ? 19.309 3.345 9.521 1.00 72.75 966 ASP A CA 1
ATOM 7387 C C . ASP A 1 966 ? 18.330 2.176 9.298 1.00 72.75 966 ASP A C 1
ATOM 7389 O O . ASP A 1 966 ? 17.126 2.346 9.077 1.00 72.75 966 ASP A O 1
ATOM 7393 N N . LEU A 1 967 ? 18.867 0.950 9.312 1.00 75.81 967 LEU A N 1
ATOM 7394 C CA . LEU A 1 967 ? 18.089 -0.276 9.145 1.00 75.81 967 LEU A CA 1
ATOM 7395 C C . LEU A 1 967 ? 17.275 -0.542 10.425 1.00 75.81 967 LEU A C 1
ATOM 7397 O O . LEU A 1 967 ? 17.648 -1.351 11.273 1.00 75.81 967 LEU A O 1
ATOM 7401 N N . SER A 1 968 ? 16.175 0.194 10.590 1.00 64.31 968 SER A N 1
ATOM 7402 C CA . SER A 1 968 ? 15.292 0.100 11.754 1.00 64.31 968 SER A CA 1
ATOM 7403 C C . SER A 1 968 ? 14.482 -1.199 11.720 1.00 64.31 968 SER A C 1
ATOM 7405 O O . SER A 1 968 ? 13.774 -1.473 10.751 1.00 64.31 968 SER A O 1
ATOM 7407 N N . GLN A 1 969 ? 14.563 -1.992 12.793 1.00 65.38 969 GLN A N 1
ATOM 7408 C CA . GLN A 1 969 ? 13.682 -3.138 13.020 1.00 65.38 969 GLN A CA 1
ATOM 7409 C C . GLN A 1 969 ? 12.512 -2.700 13.903 1.00 65.38 969 GLN A C 1
ATOM 7411 O O . GLN A 1 969 ? 12.662 -2.502 15.112 1.00 65.38 969 GLN A O 1
ATOM 7416 N N . ILE A 1 970 ? 11.328 -2.543 13.313 1.00 67.31 970 ILE A N 1
ATOM 7417 C CA . ILE A 1 970 ? 10.118 -2.209 14.069 1.00 67.31 970 ILE A CA 1
ATOM 7418 C C . ILE A 1 970 ? 9.503 -3.496 14.606 1.00 67.31 970 ILE A C 1
ATOM 7420 O O . ILE A 1 970 ? 9.143 -4.370 13.838 1.00 67.31 970 ILE A O 1
ATOM 7424 N N . SER A 1 971 ? 9.312 -3.612 15.919 1.00 66.06 971 SER A N 1
ATOM 7425 C CA . SER A 1 971 ? 8.567 -4.726 16.516 1.00 66.06 971 SER A CA 1
ATOM 7426 C C . SER A 1 971 ? 7.603 -4.190 17.566 1.00 66.06 971 SER A C 1
ATOM 7428 O O . SER A 1 971 ? 8.028 -3.780 18.648 1.00 66.06 971 SER A O 1
ATOM 7430 N N . ALA A 1 972 ? 6.302 -4.195 17.259 1.00 72.06 972 ALA A N 1
ATOM 7431 C CA . ALA A 1 972 ? 5.284 -3.991 18.280 1.00 72.06 972 ALA A CA 1
ATOM 7432 C C . ALA A 1 972 ? 4.905 -5.328 18.909 1.00 72.06 972 ALA A C 1
ATOM 7434 O O . ALA A 1 972 ? 4.661 -6.330 18.230 1.00 72.06 972 ALA A O 1
ATOM 7435 N N . ARG A 1 973 ? 4.860 -5.335 20.238 1.00 81.25 973 ARG A N 1
ATOM 7436 C CA . ARG A 1 973 ? 4.486 -6.503 21.035 1.00 81.25 973 ARG A CA 1
ATOM 7437 C C . ARG A 1 973 ? 3.363 -6.102 21.968 1.00 81.25 973 ARG A C 1
ATOM 7439 O O . ARG A 1 973 ? 3.371 -4.992 22.487 1.00 81.25 973 ARG A O 1
ATOM 7446 N N . GLY A 1 974 ? 2.407 -6.984 22.204 1.00 74.56 974 GLY A N 1
ATOM 7447 C CA . GLY A 1 974 ? 1.359 -6.778 23.193 1.00 74.56 974 GLY A CA 1
ATOM 7448 C C . GLY A 1 974 ? 0.307 -5.756 22.787 1.00 74.56 974 GLY A C 1
ATOM 7449 O O . GLY A 1 974 ? -0.330 -5.181 23.661 1.00 74.56 974 GLY A O 1
ATOM 7450 N N . VAL A 1 975 ? 0.080 -5.536 21.488 1.00 76.81 975 VAL A N 1
ATOM 7451 C CA . VAL A 1 975 ? -0.960 -4.616 20.978 1.00 76.81 975 VAL A CA 1
ATOM 7452 C C . VAL A 1 975 ? -2.343 -5.275 20.803 1.00 76.81 975 VAL A C 1
ATOM 7454 O O . VAL A 1 975 ? -3.216 -4.736 20.126 1.00 76.81 975 VAL A O 1
ATOM 7457 N N . GLY A 1 976 ? -2.575 -6.419 21.461 1.00 65.94 976 GLY A N 1
ATOM 7458 C CA . GLY A 1 976 ? -3.911 -7.007 21.662 1.00 65.94 976 GLY A CA 1
ATOM 7459 C C . GLY A 1 976 ? -4.235 -8.278 20.863 1.00 65.94 976 GLY A C 1
ATOM 7460 O O . GLY A 1 976 ? -5.315 -8.845 21.041 1.00 65.94 976 GLY A O 1
ATOM 7461 N N . ARG A 1 977 ? -3.325 -8.773 20.013 1.00 67.12 977 ARG A N 1
ATOM 7462 C CA . ARG A 1 977 ? -3.533 -9.995 19.201 1.00 67.12 977 ARG A CA 1
ATOM 7463 C C . ARG A 1 977 ? -2.515 -11.113 19.442 1.00 67.12 977 ARG A C 1
ATOM 7465 O O . ARG A 1 977 ? -2.662 -12.190 18.873 1.00 67.12 977 ARG A O 1
ATOM 7472 N N . ASP A 1 978 ? -1.534 -10.892 20.308 1.00 81.81 978 ASP A N 1
ATOM 7473 C CA . ASP A 1 978 ? -0.401 -11.795 20.513 1.00 81.81 978 ASP A CA 1
ATOM 7474 C C . ASP A 1 978 ? -0.316 -12.354 21.952 1.00 81.81 978 ASP A C 1
ATOM 7476 O O . ASP A 1 978 ? -1.225 -12.162 22.771 1.00 81.81 978 ASP A O 1
ATOM 7480 N N . PHE A 1 979 ? 0.751 -13.111 22.249 1.00 86.88 979 PHE A N 1
ATOM 7481 C CA . PHE A 1 979 ? 1.016 -13.605 23.605 1.00 86.88 979 PHE A CA 1
ATOM 7482 C C . PHE A 1 979 ? 1.749 -12.610 24.505 1.00 86.88 979 PHE A C 1
ATOM 7484 O O . PHE A 1 979 ? 1.889 -12.907 25.686 1.00 86.88 979 PHE A O 1
ATOM 7491 N N . TYR A 1 980 ? 2.237 -11.478 24.001 1.00 86.75 980 TYR A N 1
ATOM 7492 C CA . TYR A 1 980 ? 3.002 -10.529 24.796 1.00 86.75 980 TYR A CA 1
ATOM 7493 C C . TYR A 1 980 ? 2.069 -9.624 25.607 1.00 86.75 980 TYR A C 1
ATOM 7495 O O . TYR A 1 980 ? 1.006 -9.192 25.173 1.00 86.75 980 TYR A O 1
ATOM 7503 N N . TRP A 1 981 ? 2.478 -9.323 26.830 1.00 85.19 981 TRP A N 1
ATOM 7504 C CA . TRP A 1 981 ? 1.860 -8.297 27.660 1.00 85.19 981 TRP A CA 1
ATOM 7505 C C . TRP A 1 981 ? 2.909 -7.799 28.664 1.00 85.19 981 TRP A C 1
ATOM 7507 O O . TRP A 1 981 ? 3.670 -8.635 29.171 1.00 85.19 981 TRP A O 1
ATOM 7517 N N . PRO A 1 982 ? 2.947 -6.491 28.990 1.00 79.12 982 PRO A N 1
ATOM 7518 C CA . PRO A 1 982 ? 2.116 -5.395 28.456 1.00 79.12 982 PRO A CA 1
ATOM 7519 C C . PRO A 1 982 ? 2.548 -4.910 27.057 1.00 79.12 982 PRO A C 1
ATOM 7521 O O . PRO A 1 982 ? 3.597 -5.336 26.574 1.00 79.12 982 PRO A O 1
ATOM 7524 N N . PRO A 1 983 ? 1.758 -4.024 26.407 1.00 79.62 983 PRO A N 1
ATOM 7525 C CA . PRO A 1 983 ? 2.139 -3.419 25.133 1.00 79.62 983 PRO A CA 1
ATOM 7526 C C . PRO A 1 983 ? 3.536 -2.773 25.182 1.00 79.62 983 PRO A C 1
ATOM 7528 O O . PRO A 1 983 ? 3.838 -2.026 26.120 1.00 79.62 983 PRO A O 1
ATOM 7531 N N . TRP A 1 984 ? 4.361 -3.038 24.166 1.00 71.06 984 TRP A N 1
ATOM 7532 C CA . TRP A 1 984 ? 5.694 -2.471 23.956 1.00 71.06 984 TRP A CA 1
ATOM 7533 C C . TRP A 1 984 ? 5.724 -1.587 22.690 1.00 71.06 984 TRP A C 1
ATOM 7535 O O . TRP A 1 984 ? 5.243 -2.044 21.649 1.00 71.06 984 TRP A O 1
ATOM 7545 N N . PRO A 1 985 ? 6.326 -0.374 22.740 1.00 66.88 985 PRO A N 1
ATOM 7546 C CA . PRO A 1 985 ? 7.067 0.213 23.867 1.00 66.88 985 PRO A CA 1
ATOM 7547 C C . PRO A 1 985 ? 6.194 0.454 25.110 1.00 66.88 985 PRO A C 1
ATOM 7549 O O . PRO A 1 985 ? 5.008 0.766 24.995 1.00 66.88 985 PRO A O 1
ATOM 7552 N N . TYR A 1 986 ? 6.749 0.217 26.310 1.00 61.16 986 TYR A N 1
ATOM 7553 C CA . TYR A 1 986 ? 5.974 0.249 27.563 1.00 61.16 986 TYR A CA 1
ATOM 7554 C C . TYR A 1 986 ? 5.177 1.550 27.689 1.00 61.16 986 TYR A C 1
ATOM 7556 O O . TYR A 1 986 ? 5.733 2.641 27.590 1.00 61.16 986 TYR A O 1
ATOM 7564 N N . GLY A 1 987 ? 3.880 1.426 27.975 1.00 64.19 987 GLY A N 1
ATOM 7565 C CA . GLY A 1 987 ? 2.999 2.586 28.126 1.00 64.19 987 GLY A CA 1
ATOM 7566 C C . GLY A 1 987 ? 2.428 3.116 26.812 1.00 64.19 987 GLY A C 1
ATOM 7567 O O . GLY A 1 987 ? 1.791 4.167 26.836 1.00 64.19 987 GLY A O 1
ATOM 7568 N N . THR A 1 988 ? 2.597 2.382 25.702 1.00 74.25 988 THR A N 1
ATOM 7569 C CA . THR A 1 988 ? 1.863 2.621 24.450 1.00 74.25 988 THR A CA 1
ATOM 7570 C C . THR A 1 988 ? 0.380 2.833 24.772 1.00 74.25 988 THR A C 1
ATOM 7572 O O . THR A 1 988 ? -0.209 1.986 25.451 1.00 74.25 988 THR A O 1
ATOM 7575 N N . PRO A 1 989 ? -0.234 3.954 24.362 1.00 76.69 989 PRO A N 1
ATOM 7576 C CA . PRO A 1 989 ? -1.624 4.241 24.686 1.00 76.69 989 PRO A CA 1
ATOM 7577 C C . PRO A 1 989 ? -2.571 3.319 23.905 1.00 76.69 989 PRO A C 1
ATOM 7579 O O . PRO A 1 989 ? -2.228 2.800 22.846 1.00 76.69 989 PRO A O 1
ATOM 7582 N N . ARG A 1 990 ? -3.788 3.116 24.423 1.00 83.75 990 ARG A N 1
ATOM 7583 C CA . ARG A 1 990 ? -4.798 2.236 23.802 1.00 83.75 990 ARG A CA 1
ATOM 7584 C C . ARG A 1 990 ? -5.190 2.679 22.381 1.00 83.75 990 ARG A C 1
ATOM 7586 O O . ARG A 1 990 ? -5.598 1.849 21.581 1.00 83.75 990 ARG A O 1
ATOM 7593 N N . ASN A 1 991 ? -5.033 3.963 22.066 1.00 82.75 991 ASN A N 1
ATOM 7594 C CA . ASN A 1 991 ? -5.312 4.598 20.773 1.00 82.75 991 ASN A CA 1
ATOM 7595 C C . ASN A 1 991 ? -4.030 4.962 19.995 1.00 82.75 991 ASN A C 1
ATOM 7597 O O . ASN A 1 991 ? -3.957 6.029 19.386 1.00 82.75 991 ASN A O 1
ATOM 7601 N N . TYR A 1 992 ? -2.994 4.125 20.067 1.00 79.31 992 TYR A N 1
ATOM 7602 C CA . TYR A 1 992 ? -1.742 4.368 19.352 1.00 79.31 992 TYR A CA 1
ATOM 7603 C C . TYR A 1 992 ? -1.955 4.455 17.828 1.00 79.31 992 TYR A C 1
ATOM 7605 O O . TYR A 1 992 ? -2.793 3.761 17.256 1.00 79.31 992 TYR A O 1
ATOM 7613 N N . THR A 1 993 ? -1.146 5.273 17.160 1.00 81.19 993 THR A N 1
ATOM 7614 C CA . THR A 1 993 ? -0.966 5.261 15.698 1.00 81.19 993 THR A CA 1
ATOM 7615 C C . THR A 1 993 ? 0.313 4.500 15.340 1.00 81.19 993 THR A C 1
ATOM 7617 O O . THR A 1 993 ? 1.211 4.404 16.183 1.00 81.19 993 THR A O 1
ATOM 7620 N N . VAL A 1 994 ? 0.456 3.997 14.105 1.00 75.31 994 VAL A N 1
ATOM 7621 C CA . VAL A 1 994 ? 1.739 3.425 13.624 1.00 75.31 994 VAL A CA 1
ATOM 7622 C C . VAL A 1 994 ? 2.885 4.391 13.912 1.00 75.31 994 VAL A C 1
ATOM 7624 O O . VAL A 1 994 ? 3.834 4.009 14.587 1.00 75.31 994 VAL A O 1
ATOM 7627 N N . ALA A 1 995 ? 2.721 5.666 13.543 1.00 72.88 995 ALA A N 1
ATOM 7628 C CA . ALA A 1 995 ? 3.705 6.717 13.791 1.00 72.88 995 ALA A CA 1
ATOM 7629 C C . ALA A 1 995 ? 4.091 6.860 15.277 1.00 72.88 995 ALA A C 1
ATOM 7631 O O . ALA A 1 995 ? 5.240 7.157 15.595 1.00 72.88 995 ALA A O 1
ATOM 7632 N N . SER A 1 996 ? 3.155 6.630 16.206 1.00 71.44 996 SER A N 1
ATOM 7633 C CA . SER A 1 996 ? 3.434 6.705 17.646 1.00 71.44 996 SER A CA 1
ATOM 7634 C C . SER A 1 996 ? 4.232 5.513 18.190 1.00 71.44 996 SER A C 1
ATOM 7636 O O . SER A 1 996 ? 4.945 5.676 19.177 1.00 71.44 996 SER A O 1
ATOM 7638 N N . ILE A 1 997 ? 4.139 4.338 17.554 1.00 71.56 997 ILE A N 1
ATOM 7639 C CA . ILE A 1 997 ? 4.901 3.136 17.935 1.00 71.56 997 ILE A CA 1
ATOM 7640 C C . ILE A 1 997 ? 6.258 3.110 17.242 1.00 71.56 997 ILE A C 1
ATOM 7642 O O . ILE A 1 997 ? 7.268 2.806 17.874 1.00 71.56 997 ILE A O 1
ATOM 7646 N N . THR A 1 998 ? 6.295 3.448 15.956 1.00 64.75 998 THR A N 1
ATOM 7647 C CA . THR A 1 998 ? 7.548 3.561 15.207 1.00 64.75 998 THR A CA 1
ATOM 7648 C C . THR A 1 998 ? 8.379 4.746 15.697 1.00 64.75 998 THR A C 1
ATOM 7650 O O . THR A 1 998 ? 9.598 4.745 15.534 1.00 64.75 998 THR A O 1
ATOM 7653 N N . GLY A 1 999 ? 7.723 5.736 16.320 1.00 55.50 999 GLY A N 1
ATOM 7654 C CA . GLY A 1 999 ? 8.308 7.010 16.718 1.00 55.50 999 GLY A CA 1
ATOM 7655 C C . GLY A 1 999 ? 8.884 7.773 15.516 1.00 55.50 999 GLY A C 1
ATOM 7656 O O . GLY A 1 999 ? 8.735 7.347 14.366 1.00 55.50 999 GLY A O 1
ATOM 7657 N N . PRO A 1 1000 ? 9.623 8.867 15.757 1.00 52.06 1000 PRO A N 1
ATOM 7658 C CA . PRO A 1 1000 ? 10.775 9.189 14.923 1.00 52.06 1000 PRO A CA 1
ATOM 7659 C C . PRO A 1 1000 ? 11.792 8.041 15.083 1.00 52.06 1000 PRO A C 1
ATOM 7661 O O . PRO A 1 1000 ? 12.635 8.109 15.970 1.00 52.06 1000 PRO A O 1
ATOM 7664 N N . ARG A 1 1001 ? 11.571 6.941 14.344 1.00 52.22 1001 ARG A N 1
ATOM 7665 C CA . ARG A 1 1001 ? 12.375 5.706 14.197 1.00 52.22 1001 ARG A CA 1
ATOM 7666 C C . ARG A 1 1001 ? 13.335 5.403 15.363 1.00 52.22 1001 ARG A C 1
ATOM 7668 O O . ARG A 1 1001 ? 14.399 5.999 15.475 1.00 52.22 1001 ARG A O 1
ATOM 7675 N N . GLY A 1 1002 ? 12.989 4.471 16.254 1.00 43.09 1002 GLY A N 1
ATOM 7676 C CA . GLY A 1 1002 ? 13.935 4.000 17.286 1.00 43.09 1002 GLY A CA 1
ATOM 7677 C C . GLY A 1 1002 ? 15.094 3.164 16.705 1.00 43.09 1002 GLY A C 1
ATOM 7678 O O . GLY A 1 1002 ? 14.921 2.616 15.612 1.00 43.09 1002 GLY A O 1
ATOM 7679 N N . PRO A 1 1003 ? 16.224 2.955 17.428 1.00 43.59 1003 PRO A N 1
ATOM 7680 C CA . PRO A 1 1003 ? 16.769 3.674 18.599 1.00 43.59 1003 PRO A CA 1
ATOM 7681 C C . PRO A 1 1003 ? 17.416 5.005 18.181 1.00 43.59 1003 PRO A C 1
ATOM 7683 O O . PRO A 1 1003 ? 17.662 5.183 17.005 1.00 43.59 1003 PRO A O 1
ATOM 7686 N N . GLN A 1 1004 ? 17.733 5.929 19.103 1.00 46.94 1004 GLN A N 1
ATOM 7687 C CA . GLN A 1 1004 ? 18.491 7.144 18.753 1.00 46.94 1004 GLN A CA 1
ATOM 7688 C C . GLN A 1 1004 ? 19.938 6.784 18.370 1.00 46.94 1004 GLN A C 1
ATOM 7690 O O . GLN A 1 1004 ? 20.736 6.550 19.277 1.00 46.94 1004 GLN A O 1
ATOM 7695 N N . PRO A 1 1005 ? 20.352 6.812 17.091 1.00 48.00 1005 PRO A N 1
ATOM 7696 C CA . PRO A 1 1005 ? 21.690 6.352 16.700 1.00 48.00 1005 PRO A CA 1
ATOM 7697 C C . PRO A 1 1005 ? 22.826 7.295 17.146 1.00 48.00 1005 PRO A C 1
ATOM 7699 O O . PRO A 1 1005 ? 24.005 6.969 17.028 1.00 48.00 1005 PRO A O 1
ATOM 7702 N N . GLY A 1 1006 ? 22.493 8.415 17.799 1.00 47.72 1006 GLY A N 1
ATOM 7703 C CA . GLY A 1 1006 ? 23.445 9.151 18.633 1.00 47.72 1006 GLY A CA 1
ATOM 7704 C C . GLY A 1 1006 ? 24.078 8.293 19.745 1.00 47.72 1006 GLY A C 1
ATOM 7705 O O . GLY A 1 1006 ? 25.193 8.593 20.168 1.00 47.72 1006 GLY A O 1
ATOM 7706 N N . THR A 1 1007 ? 23.428 7.205 20.192 1.00 56.91 1007 THR A N 1
ATOM 7707 C CA . THR A 1 1007 ? 24.057 6.192 21.062 1.00 56.91 1007 THR A CA 1
ATOM 7708 C C . THR A 1 1007 ? 24.965 5.251 20.278 1.00 56.91 1007 THR A C 1
ATOM 7710 O O . THR A 1 1007 ? 26.037 4.922 20.764 1.00 56.91 1007 THR A O 1
ATOM 7713 N N . CYS A 1 1008 ? 24.596 4.881 19.052 1.00 67.25 1008 CYS A N 1
ATOM 7714 C CA . CYS A 1 1008 ? 25.342 3.959 18.196 1.00 67.25 1008 CYS A CA 1
ATOM 7715 C C . CYS A 1 1008 ? 26.737 4.475 17.815 1.00 67.25 1008 CYS A C 1
ATOM 7717 O O . CYS A 1 1008 ? 27.738 3.783 18.014 1.00 67.25 1008 CYS A O 1
ATOM 7719 N N . GLY A 1 1009 ? 26.823 5.717 17.323 1.00 69.12 1009 GLY A N 1
ATOM 7720 C CA . GLY A 1 1009 ? 28.110 6.351 17.024 1.00 69.12 1009 GLY A CA 1
ATOM 7721 C C . GLY A 1 1009 ? 28.992 6.476 18.270 1.00 69.12 1009 GLY A C 1
ATOM 7722 O O . GLY A 1 1009 ? 30.195 6.211 18.212 1.00 69.12 1009 GLY A O 1
ATOM 7723 N N . ALA A 1 1010 ? 28.393 6.791 19.423 1.00 71.62 1010 ALA A N 1
ATOM 7724 C CA . ALA A 1 1010 ? 29.093 6.867 20.704 1.00 71.62 1010 ALA A CA 1
ATOM 7725 C C . ALA A 1 1010 ? 29.558 5.489 21.218 1.00 71.62 1010 ALA A C 1
ATOM 7727 O O . ALA A 1 1010 ? 30.662 5.383 21.749 1.00 71.62 1010 ALA A O 1
ATOM 7728 N N . GLU A 1 1011 ? 28.757 4.438 21.039 1.00 76.69 1011 GLU A N 1
ATOM 7729 C CA . GLU A 1 1011 ? 29.048 3.058 21.446 1.00 76.69 1011 GLU A CA 1
ATOM 7730 C C . GLU A 1 1011 ? 30.197 2.448 20.646 1.00 76.69 1011 GLU A C 1
ATOM 7732 O O . GLU A 1 1011 ? 31.127 1.894 21.236 1.00 76.69 1011 GLU A O 1
ATOM 7737 N N . LEU A 1 1012 ? 30.179 2.600 19.320 1.00 79.38 1012 LEU A N 1
ATOM 7738 C CA . LEU A 1 1012 ? 31.280 2.167 18.458 1.00 79.38 1012 LEU A CA 1
ATOM 7739 C C . LEU A 1 1012 ? 32.549 2.983 18.750 1.00 79.38 1012 LEU A C 1
ATOM 7741 O O . LEU A 1 1012 ? 33.626 2.409 18.944 1.00 79.38 1012 LEU A O 1
ATOM 7745 N N . SER A 1 1013 ? 32.414 4.305 18.910 1.00 78.38 1013 SER A N 1
ATOM 7746 C CA . SER A 1 1013 ? 33.543 5.183 19.249 1.00 78.38 1013 SER A CA 1
ATOM 7747 C C . SER A 1 1013 ? 34.172 4.829 20.597 1.00 78.38 1013 SER A C 1
ATOM 7749 O O . SER A 1 1013 ? 35.395 4.863 20.730 1.00 78.38 1013 SER A O 1
ATOM 7751 N N . ALA A 1 1014 ? 33.371 4.441 21.595 1.00 80.50 1014 ALA A N 1
ATOM 7752 C CA . ALA A 1 1014 ? 33.861 4.004 22.904 1.00 80.50 1014 ALA A CA 1
ATOM 7753 C C . ALA A 1 1014 ? 34.701 2.718 22.826 1.00 80.50 1014 ALA A C 1
ATOM 7755 O O . ALA A 1 1014 ? 35.574 2.501 23.667 1.00 80.50 1014 ALA A O 1
ATOM 7756 N N . GLN A 1 1015 ? 34.480 1.892 21.802 1.00 79.31 1015 GLN A N 1
ATOM 7757 C CA . GLN A 1 1015 ? 35.294 0.711 21.512 1.00 79.31 1015 GLN A CA 1
ATOM 7758 C C . GLN A 1 1015 ? 36.548 1.054 20.683 1.00 79.31 1015 GLN A C 1
ATOM 7760 O O . GLN A 1 1015 ? 37.442 0.225 20.545 1.00 79.31 1015 GLN A O 1
ATOM 7765 N N . GLY A 1 1016 ? 36.676 2.279 20.166 1.00 78.94 1016 GLY A N 1
ATOM 7766 C CA . GLY A 1 1016 ? 37.765 2.680 19.269 1.00 78.94 1016 GLY A CA 1
ATOM 7767 C C . GLY A 1 1016 ? 37.495 2.360 17.795 1.00 78.94 1016 GLY A C 1
ATOM 7768 O O . GLY A 1 1016 ? 38.447 2.252 17.015 1.00 78.94 1016 GLY A O 1
ATOM 7769 N N . LEU A 1 1017 ? 36.218 2.194 17.430 1.00 81.88 1017 LEU A N 1
ATOM 7770 C CA . LEU A 1 1017 ? 35.725 2.044 16.063 1.00 81.88 1017 LEU A CA 1
ATOM 7771 C C . LEU A 1 1017 ? 35.042 3.349 15.628 1.00 81.88 1017 LEU A C 1
ATOM 7773 O O . LEU A 1 1017 ? 34.116 3.814 16.283 1.00 81.88 1017 LEU A O 1
ATOM 7777 N N . PHE A 1 1018 ? 35.495 3.942 14.524 1.00 79.75 1018 PHE A N 1
ATOM 7778 C CA . PHE A 1 1018 ? 35.030 5.244 14.031 1.00 79.75 1018 PHE A CA 1
ATOM 7779 C C . PHE A 1 1018 ? 34.426 5.122 12.629 1.00 79.75 1018 PHE A C 1
ATOM 7781 O O . PHE A 1 1018 ? 34.773 4.191 11.890 1.00 79.75 1018 PHE A O 1
ATOM 7788 N N . GLY A 1 1019 ? 33.542 6.059 12.269 1.00 77.81 1019 GLY A N 1
ATOM 7789 C CA . GLY A 1 1019 ? 32.917 6.116 10.944 1.00 77.81 1019 GLY A CA 1
ATOM 7790 C C . GLY A 1 1019 ? 31.394 6.064 10.893 1.00 77.81 1019 GLY A C 1
ATOM 7791 O O . GLY A 1 1019 ? 30.828 6.269 9.824 1.00 77.81 1019 GLY A O 1
ATOM 7792 N N . ALA A 1 1020 ? 30.736 5.783 12.019 1.00 77.69 1020 ALA A N 1
ATOM 7793 C CA . ALA A 1 1020 ? 29.281 5.840 12.116 1.00 77.69 1020 ALA A CA 1
ATOM 7794 C C . ALA A 1 1020 ? 28.807 7.302 12.247 1.00 77.69 1020 ALA A C 1
ATOM 7796 O O . ALA A 1 1020 ? 29.500 8.114 12.871 1.00 77.69 1020 ALA A O 1
ATOM 7797 N N . PRO A 1 1021 ? 27.634 7.662 11.699 1.00 69.62 1021 PRO A N 1
ATOM 7798 C CA . PRO A 1 1021 ? 27.126 9.030 11.756 1.00 69.62 1021 PRO A CA 1
ATOM 7799 C C . PRO A 1 1021 ? 26.878 9.503 13.203 1.00 69.62 1021 PRO A C 1
ATOM 7801 O O . PRO A 1 1021 ? 26.207 8.841 13.991 1.00 69.62 1021 PRO A O 1
ATOM 7804 N N . ASN A 1 1022 ? 27.399 10.690 13.551 1.00 55.97 1022 ASN A N 1
ATOM 7805 C CA . ASN A 1 1022 ? 27.241 11.307 14.884 1.00 55.97 1022 ASN A CA 1
ATOM 7806 C C . ASN A 1 1022 ? 25.862 11.956 15.114 1.00 55.97 1022 ASN A C 1
ATOM 7808 O O . ASN A 1 1022 ? 25.479 12.224 16.253 1.00 55.97 1022 ASN A O 1
ATOM 7812 N N . THR A 1 1023 ? 25.141 12.271 14.039 1.00 50.84 1023 THR A N 1
ATOM 7813 C CA . THR A 1 1023 ? 23.804 12.880 14.058 1.00 50.84 1023 THR A CA 1
ATOM 7814 C C . THR A 1 1023 ? 22.912 12.127 13.098 1.00 50.84 1023 THR A C 1
ATOM 7816 O O . THR A 1 1023 ? 23.377 11.720 12.036 1.00 50.84 1023 THR A O 1
ATOM 7819 N N . THR A 1 1024 ? 21.643 11.974 13.450 1.00 53.44 1024 THR A N 1
ATOM 7820 C CA . THR A 1 1024 ? 20.728 11.120 12.697 1.00 53.44 1024 THR A CA 1
ATOM 7821 C C . THR A 1 1024 ? 19.662 11.920 11.997 1.00 53.44 1024 THR A C 1
ATOM 7823 O O . THR A 1 1024 ? 19.161 12.911 12.533 1.00 53.44 1024 THR A O 1
ATOM 7826 N N . ASP A 1 1025 ? 19.302 11.458 10.806 1.00 50.94 1025 ASP A N 1
ATOM 7827 C CA . ASP A 1 1025 ? 18.024 11.813 10.224 1.00 50.94 1025 ASP A CA 1
ATOM 7828 C C . ASP A 1 1025 ? 16.962 10.884 10.813 1.00 50.94 1025 ASP A C 1
ATOM 7830 O O . ASP A 1 1025 ? 16.853 9.714 10.457 1.00 50.94 1025 ASP A O 1
ATOM 7834 N N . LEU A 1 1026 ? 16.177 11.419 11.746 1.00 44.66 1026 LEU A N 1
ATOM 7835 C CA . LEU A 1 1026 ? 15.062 10.718 12.385 1.00 44.66 1026 LEU A CA 1
ATOM 7836 C C . LEU A 1 1026 ? 13.957 10.291 11.396 1.00 44.66 1026 LEU A C 1
ATOM 7838 O O . LEU A 1 1026 ? 13.048 9.548 11.770 1.00 44.66 1026 LEU A O 1
ATOM 7842 N N . TRP A 1 1027 ? 14.033 10.754 10.147 1.00 47.09 1027 TRP A N 1
ATOM 7843 C CA . TRP A 1 1027 ? 13.099 10.463 9.066 1.00 47.09 1027 TRP A CA 1
ATOM 7844 C C . TRP A 1 1027 ? 13.731 9.687 7.915 1.00 47.09 1027 TRP A C 1
ATOM 7846 O O . TRP A 1 1027 ? 13.044 9.492 6.916 1.00 47.09 1027 TRP A O 1
ATOM 7856 N N . SER A 1 1028 ? 14.965 9.192 8.084 1.00 57.88 1028 SER A N 1
ATOM 7857 C CA . SER A 1 1028 ? 15.929 8.850 7.029 1.00 57.88 1028 SER A CA 1
ATOM 7858 C C . SER A 1 1028 ? 15.405 8.395 5.669 1.00 57.88 1028 SER A C 1
ATOM 7860 O O . SER A 1 1028 ? 16.027 8.769 4.718 1.00 57.88 1028 SER A O 1
ATOM 7862 N N . SER A 1 1029 ? 14.340 7.618 5.482 1.00 67.69 1029 SER A N 1
ATOM 7863 C CA . SER A 1 1029 ? 13.830 7.072 4.196 1.00 67.69 1029 SER A CA 1
ATOM 7864 C C . SER A 1 1029 ? 14.844 6.469 3.203 1.00 67.69 1029 SER A C 1
ATOM 7866 O O . SER A 1 1029 ? 14.394 5.873 2.233 1.00 67.69 1029 SER A O 1
ATOM 7868 N N . TRP A 1 1030 ? 16.155 6.493 3.467 1.00 75.19 1030 TRP A N 1
ATOM 7869 C CA . TRP A 1 1030 ? 17.229 6.179 2.531 1.00 75.19 1030 TRP A CA 1
ATOM 7870 C C . TRP A 1 1030 ? 17.051 4.806 1.916 1.00 75.19 1030 TRP A C 1
ATOM 7872 O O . TRP A 1 1030 ? 17.050 4.684 0.704 1.00 75.19 1030 TRP A O 1
ATOM 7882 N N . LEU A 1 1031 ? 16.816 3.779 2.731 1.00 80.00 1031 LEU A N 1
ATOM 7883 C CA . LEU A 1 1031 ? 16.620 2.422 2.229 1.00 80.00 1031 LEU A CA 1
ATOM 7884 C C . LEU A 1 1031 ? 15.369 2.289 1.352 1.00 80.00 1031 LEU A C 1
ATOM 7886 O O . LEU A 1 1031 ? 15.398 1.545 0.380 1.00 80.00 1031 LEU A O 1
ATOM 7890 N N . THR A 1 1032 ? 14.293 3.022 1.650 1.00 78.19 1032 THR A N 1
ATOM 7891 C CA . THR A 1 1032 ? 13.085 3.050 0.808 1.00 78.19 1032 THR A CA 1
ATOM 7892 C C . THR A 1 1032 ? 13.297 3.878 -0.455 1.00 78.19 1032 THR A C 1
ATOM 7894 O O . THR A 1 1032 ? 12.903 3.444 -1.523 1.00 78.19 1032 THR A O 1
ATOM 7897 N N . ALA A 1 1033 ? 13.951 5.033 -0.368 1.00 78.56 1033 ALA A N 1
ATOM 7898 C CA . ALA A 1 1033 ? 14.269 5.861 -1.528 1.00 78.56 1033 ALA A CA 1
ATOM 7899 C C . ALA A 1 1033 ? 15.265 5.155 -2.460 1.00 78.56 1033 ALA A C 1
ATOM 7901 O O . ALA A 1 1033 ? 15.153 5.215 -3.680 1.00 78.56 1033 ALA A O 1
ATOM 7902 N N . TYR A 1 1034 ? 16.241 4.462 -1.877 1.00 83.81 1034 TYR A N 1
ATOM 7903 C CA . TYR A 1 1034 ? 17.268 3.764 -2.618 1.00 83.81 1034 TYR A CA 1
ATOM 7904 C C . TYR A 1 1034 ? 16.722 2.468 -3.193 1.00 83.81 1034 TYR A C 1
ATOM 7906 O O . TYR A 1 1034 ? 16.823 2.300 -4.395 1.00 83.81 1034 TYR A O 1
ATOM 7914 N N . TYR A 1 1035 ? 16.126 1.564 -2.411 1.00 85.38 1035 TYR A N 1
ATOM 7915 C CA . TYR A 1 1035 ? 15.693 0.246 -2.904 1.00 85.38 1035 TYR A CA 1
ATOM 7916 C C . TYR A 1 1035 ? 14.240 0.171 -3.379 1.00 85.38 1035 TYR A C 1
ATOM 7918 O O . TYR A 1 1035 ? 13.863 -0.845 -3.958 1.00 85.38 1035 TYR A O 1
ATOM 7926 N N . GLY A 1 1036 ? 13.458 1.223 -3.171 1.00 75.50 1036 GLY A N 1
ATOM 7927 C CA . GLY A 1 1036 ? 12.036 1.280 -3.481 1.00 75.50 1036 GLY A CA 1
ATOM 7928 C C . GLY A 1 1036 ? 11.135 0.942 -2.291 1.00 75.50 1036 GLY A C 1
ATOM 7929 O O . GLY A 1 1036 ? 11.566 0.439 -1.245 1.00 75.50 1036 GLY A O 1
ATOM 7930 N N . GLY A 1 1037 ? 9.852 1.265 -2.444 1.00 78.19 1037 GLY A N 1
ATOM 7931 C CA . GLY A 1 1037 ? 8.796 1.032 -1.455 1.00 78.19 1037 GLY A CA 1
ATOM 7932 C C . GLY A 1 1037 ? 7.850 -0.118 -1.809 1.00 78.19 1037 GLY A C 1
ATOM 7933 O O . GLY A 1 1037 ? 8.072 -0.885 -2.745 1.00 78.19 1037 GLY A O 1
ATOM 7934 N N . ARG A 1 1038 ? 6.746 -0.238 -1.056 1.00 80.69 1038 ARG A N 1
ATOM 7935 C CA . ARG A 1 1038 ? 5.708 -1.251 -1.330 1.00 80.69 1038 ARG A CA 1
ATOM 7936 C C . ARG A 1 1038 ? 5.032 -1.059 -2.686 1.00 80.69 1038 ARG A C 1
ATOM 7938 O O . ARG A 1 1038 ? 4.657 -2.052 -3.296 1.00 80.69 1038 ARG A O 1
ATOM 7945 N N . ASP A 1 1039 ? 4.875 0.181 -3.140 1.00 76.69 1039 ASP A N 1
ATOM 7946 C CA . ASP A 1 1039 ? 4.144 0.488 -4.374 1.00 76.69 1039 ASP A CA 1
ATOM 7947 C C . ASP A 1 1039 ? 4.968 0.222 -5.645 1.00 76.69 1039 ASP A C 1
ATOM 7949 O O . ASP A 1 1039 ? 4.406 -0.021 -6.706 1.00 76.69 1039 ASP A O 1
ATOM 7953 N N . GLU A 1 1040 ? 6.294 0.161 -5.522 1.00 79.38 1040 GLU A N 1
ATOM 7954 C CA . GLU A 1 1040 ? 7.222 -0.068 -6.635 1.00 79.38 1040 GLU A CA 1
ATOM 7955 C C . GLU A 1 1040 ? 7.583 -1.547 -6.826 1.00 79.38 1040 GLU A C 1
ATOM 7957 O O . GLU A 1 1040 ? 8.079 -1.934 -7.881 1.00 79.38 1040 GLU A O 1
ATOM 7962 N N . ILE A 1 1041 ? 7.340 -2.408 -5.829 1.00 85.31 1041 ILE A N 1
ATOM 7963 C CA . ILE A 1 1041 ? 7.871 -3.781 -5.822 1.00 85.31 1041 ILE A CA 1
ATOM 7964 C C . ILE A 1 1041 ? 7.431 -4.611 -7.040 1.00 85.31 1041 ILE A C 1
ATOM 7966 O O . ILE A 1 1041 ? 8.219 -5.417 -7.539 1.00 85.31 1041 ILE A O 1
ATOM 7970 N N . GLY A 1 1042 ? 6.214 -4.367 -7.545 1.00 85.38 1042 GLY A N 1
ATOM 7971 C CA . GLY A 1 1042 ? 5.598 -5.106 -8.651 1.00 85.38 1042 GLY A CA 1
ATOM 7972 C C . GLY A 1 1042 ? 6.207 -4.838 -10.032 1.00 85.38 1042 GLY A C 1
ATOM 7973 O O . GLY A 1 1042 ? 5.985 -5.624 -10.952 1.00 85.38 1042 GLY A O 1
ATOM 7974 N N . GLN A 1 1043 ? 7.012 -3.780 -10.190 1.00 87.12 1043 GLN A N 1
ATOM 7975 C CA . GLN A 1 1043 ? 7.703 -3.496 -11.457 1.00 87.12 1043 GLN A CA 1
ATOM 7976 C C . GLN A 1 1043 ? 8.896 -4.436 -11.700 1.00 87.12 1043 GLN A C 1
ATOM 7978 O O . GLN A 1 1043 ? 9.363 -4.605 -12.830 1.00 87.12 1043 GLN A O 1
ATOM 7983 N N . HIS A 1 1044 ? 9.412 -5.051 -10.634 1.00 91.38 1044 HIS A N 1
ATOM 7984 C CA . HIS A 1 1044 ? 10.553 -5.952 -10.707 1.00 91.38 1044 HIS A CA 1
ATOM 7985 C C . HIS A 1 1044 ? 10.124 -7.360 -11.123 1.00 91.38 1044 HIS A C 1
ATOM 7987 O O . HIS A 1 1044 ? 8.971 -7.758 -10.992 1.00 91.38 1044 HIS A O 1
ATOM 7993 N N . ARG A 1 1045 ? 11.079 -8.138 -11.644 1.00 94.12 1045 ARG A N 1
ATOM 7994 C CA . ARG A 1 1045 ? 10.822 -9.468 -12.211 1.00 94.12 1045 ARG A CA 1
ATOM 7995 C C . ARG A 1 1045 ? 11.859 -10.484 -11.768 1.00 94.12 1045 ARG A C 1
ATOM 7997 O O . ARG A 1 1045 ? 13.012 -10.124 -11.512 1.00 94.12 1045 ARG A O 1
ATOM 8004 N N . ASN A 1 1046 ? 11.475 -11.754 -11.806 1.00 97.00 1046 ASN A N 1
ATOM 8005 C CA . ASN A 1 1046 ? 12.321 -12.915 -11.523 1.00 97.00 1046 ASN A CA 1
ATOM 8006 C C . ASN A 1 1046 ? 12.800 -12.962 -10.067 1.00 97.00 1046 ASN A C 1
ATOM 8008 O O . ASN A 1 1046 ? 13.994 -13.101 -9.798 1.00 97.00 1046 ASN A O 1
ATOM 8012 N N . ILE A 1 1047 ? 11.866 -12.814 -9.124 1.00 98.31 1047 ILE A N 1
ATOM 8013 C CA . ILE A 1 1047 ? 12.159 -12.896 -7.688 1.00 98.31 1047 ILE A CA 1
ATOM 8014 C C . ILE A 1 1047 ? 11.143 -13.816 -7.009 1.00 98.31 1047 ILE A C 1
ATOM 8016 O O . ILE A 1 1047 ? 9.934 -13.654 -7.175 1.00 98.31 1047 ILE A O 1
ATOM 8020 N N . VAL A 1 1048 ? 11.636 -14.775 -6.230 1.00 98.44 1048 VAL A N 1
ATOM 8021 C CA . VAL A 1 1048 ? 10.824 -15.538 -5.276 1.00 98.44 1048 VAL A CA 1
ATOM 8022 C C . VAL A 1 1048 ? 11.071 -14.968 -3.886 1.00 98.44 1048 VAL A C 1
ATOM 8024 O O . VAL A 1 1048 ? 12.201 -14.998 -3.405 1.00 98.44 1048 VAL A O 1
ATOM 8027 N N . TRP A 1 1049 ? 10.012 -14.470 -3.254 1.00 97.94 1049 TRP A N 1
ATOM 8028 C CA . TRP A 1 1049 ? 9.997 -14.017 -1.866 1.00 97.94 1049 TRP A CA 1
ATOM 8029 C C . TRP A 1 1049 ? 9.413 -15.118 -0.976 1.00 97.94 1049 TRP A C 1
ATOM 8031 O O . TRP A 1 1049 ? 8.208 -15.137 -0.708 1.00 97.94 1049 TRP A O 1
ATOM 8041 N N . SER A 1 1050 ? 10.228 -16.087 -0.561 1.00 97.81 1050 SER A N 1
ATOM 8042 C CA . SER A 1 1050 ? 9.760 -17.177 0.303 1.00 97.81 1050 SER A CA 1
ATOM 8043 C C . SER A 1 1050 ? 9.667 -16.729 1.764 1.00 97.81 1050 SER A C 1
ATOM 8045 O O . SER A 1 1050 ? 10.495 -15.964 2.242 1.00 97.81 1050 SER A O 1
ATOM 8047 N N . ASN A 1 1051 ? 8.633 -17.163 2.486 1.00 96.62 1051 ASN A N 1
ATOM 8048 C CA . ASN A 1 1051 ? 8.372 -16.793 3.877 1.00 96.62 1051 ASN A CA 1
ATOM 8049 C C . ASN A 1 1051 ? 7.808 -17.987 4.656 1.00 96.62 1051 ASN A C 1
ATOM 8051 O O . ASN A 1 1051 ? 6.840 -18.620 4.237 1.00 96.62 1051 ASN A O 1
ATOM 8055 N N . GLY A 1 1052 ? 8.375 -18.286 5.823 1.00 95.56 1052 GLY A N 1
ATOM 8056 C CA . GLY A 1 1052 ? 7.815 -19.280 6.740 1.00 95.56 1052 GLY A CA 1
ATOM 8057 C C . GLY A 1 1052 ? 6.695 -18.693 7.597 1.00 95.56 1052 GLY A C 1
ATOM 8058 O O . GLY A 1 1052 ? 6.913 -17.713 8.291 1.00 95.56 1052 GLY A O 1
ATOM 8059 N N . ALA A 1 1053 ? 5.501 -19.282 7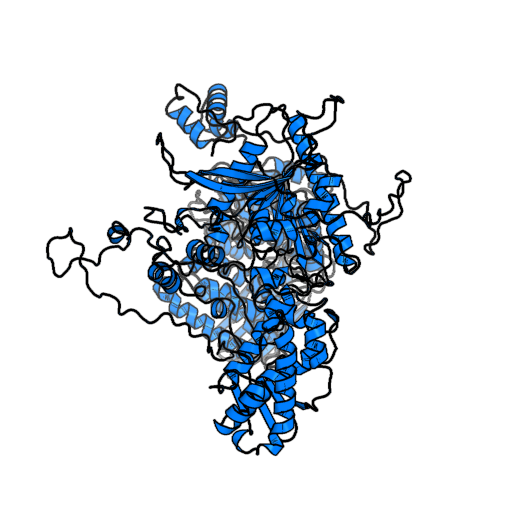.636 1.00 92.88 1053 ALA A N 1
ATOM 8060 C CA . ALA A 1 1053 ? 4.407 -18.738 8.452 1.00 92.88 1053 ALA A CA 1
ATOM 8061 C C . ALA A 1 1053 ? 4.660 -18.832 9.975 1.00 92.88 1053 ALA A C 1
ATOM 8063 O O . ALA A 1 1053 ? 3.944 -18.210 10.758 1.00 92.88 1053 ALA A O 1
ATOM 8064 N N . LEU A 1 1054 ? 5.658 -19.614 10.412 1.00 94.00 1054 LEU A N 1
ATOM 8065 C CA . LEU A 1 1054 ? 6.113 -19.679 11.809 1.00 94.00 1054 LEU A CA 1
ATOM 8066 C C . LEU A 1 1054 ? 7.296 -18.742 12.094 1.00 94.00 1054 LEU A C 1
ATOM 8068 O O . LEU A 1 1054 ? 7.741 -18.657 13.237 1.00 94.00 1054 LEU A O 1
ATOM 8072 N N . ASP A 1 1055 ? 7.813 -18.068 11.069 1.00 94.69 1055 ASP A N 1
ATOM 8073 C CA . ASP A 1 1055 ? 8.931 -17.140 11.170 1.00 94.69 1055 ASP A CA 1
ATOM 8074 C C . ASP A 1 1055 ? 8.446 -15.762 11.653 1.00 94.69 1055 ASP A C 1
ATOM 8076 O O . ASP A 1 1055 ? 7.578 -15.170 10.997 1.00 94.69 1055 ASP A O 1
ATOM 8080 N N . PRO A 1 1056 ? 8.994 -15.208 12.752 1.00 90.94 1056 PRO A N 1
ATOM 8081 C CA . PRO A 1 1056 ? 8.663 -13.854 13.194 1.00 90.94 1056 PRO A CA 1
ATOM 8082 C C . PRO A 1 1056 ? 8.956 -12.774 12.142 1.00 90.94 1056 PRO A C 1
ATOM 8084 O O . PRO A 1 1056 ? 8.298 -11.737 12.141 1.00 90.94 1056 PRO A O 1
ATOM 8087 N N . TRP A 1 1057 ? 9.875 -13.007 11.207 1.00 90.31 1057 TRP A N 1
ATOM 8088 C CA . TRP A 1 1057 ? 10.182 -12.040 10.150 1.00 90.31 1057 TRP A CA 1
ATOM 8089 C C . TRP A 1 1057 ? 9.182 -12.057 8.991 1.00 90.31 1057 TRP A C 1
ATOM 8091 O O . TRP A 1 1057 ? 9.117 -11.102 8.216 1.00 90.31 1057 TRP A O 1
ATOM 8101 N N . SER A 1 1058 ? 8.359 -13.105 8.887 1.00 89.94 1058 SER A N 1
ATOM 8102 C CA . SER A 1 1058 ? 7.506 -13.334 7.719 1.00 89.94 1058 SER A CA 1
ATOM 8103 C C . SER A 1 1058 ? 6.520 -12.210 7.451 1.00 89.94 1058 SER A C 1
ATOM 8105 O O . SER A 1 1058 ? 6.323 -11.863 6.296 1.00 89.94 1058 SER A O 1
ATOM 8107 N N . GLY A 1 1059 ? 5.916 -11.584 8.461 1.00 81.69 1059 GLY A N 1
ATOM 8108 C CA . GLY A 1 1059 ? 4.950 -10.510 8.204 1.00 81.69 1059 GLY A CA 1
ATOM 8109 C C . GLY A 1 1059 ? 5.559 -9.169 7.782 1.00 81.69 1059 GLY A C 1
ATOM 8110 O O . GLY A 1 1059 ? 4.825 -8.235 7.464 1.00 81.69 1059 GLY A O 1
ATOM 8111 N N . MET A 1 1060 ? 6.891 -9.084 7.743 1.00 85.94 1060 MET A N 1
ATOM 8112 C CA . MET A 1 1060 ? 7.646 -8.002 7.101 1.00 85.94 1060 MET A CA 1
ATOM 8113 C C . MET A 1 1060 ? 8.228 -8.426 5.745 1.00 85.94 1060 MET A C 1
ATOM 8115 O O . MET A 1 1060 ? 8.923 -7.636 5.105 1.00 85.94 1060 MET A O 1
ATOM 8119 N N . GLY A 1 1061 ? 7.964 -9.661 5.313 1.00 89.62 1061 GLY A N 1
ATOM 8120 C CA . GLY A 1 1061 ? 8.282 -10.162 3.980 1.00 89.62 1061 GLY A CA 1
ATOM 8121 C C . GLY A 1 1061 ? 7.333 -9.622 2.915 1.00 89.62 1061 GLY A C 1
ATOM 8122 O O . GLY A 1 1061 ? 6.342 -8.980 3.234 1.00 89.62 1061 GLY A O 1
ATOM 8123 N N . VAL A 1 1062 ? 7.635 -9.882 1.644 1.00 92.44 1062 VAL A N 1
ATOM 8124 C CA . VAL A 1 1062 ? 6.894 -9.332 0.497 1.00 92.44 1062 VAL A CA 1
ATOM 8125 C C . VAL A 1 1062 ? 5.659 -10.166 0.158 1.00 92.44 1062 VAL A C 1
ATOM 8127 O O . VAL A 1 1062 ? 5.741 -11.386 0.022 1.00 92.44 1062 VAL A O 1
ATOM 8130 N N . TYR A 1 1063 ? 4.531 -9.491 -0.050 1.00 91.19 1063 TYR A N 1
ATOM 8131 C CA . TYR A 1 1063 ? 3.223 -10.052 -0.398 1.00 91.19 1063 TYR A CA 1
ATOM 8132 C C . TYR A 1 1063 ? 2.473 -9.151 -1.408 1.00 91.19 1063 TYR A C 1
ATOM 8134 O O . TYR A 1 1063 ? 2.861 -8.002 -1.618 1.00 91.19 1063 TYR A O 1
ATOM 8142 N N . PRO A 1 1064 ? 1.395 -9.617 -2.058 1.00 88.06 1064 PRO A N 1
ATOM 8143 C CA . PRO A 1 1064 ? 0.575 -8.753 -2.909 1.00 88.06 1064 PRO A CA 1
ATOM 8144 C C . PRO A 1 1064 ? -0.188 -7.697 -2.093 1.00 88.06 1064 PRO A C 1
ATOM 8146 O O . PRO A 1 1064 ? -0.530 -7.927 -0.923 1.00 88.06 1064 PRO A O 1
ATOM 8149 N N . LYS A 1 1065 ? -0.511 -6.557 -2.718 1.00 74.00 1065 LYS A N 1
ATOM 8150 C CA . LYS A 1 1065 ? -1.363 -5.510 -2.126 1.00 74.00 1065 LYS A CA 1
ATOM 8151 C C . LYS A 1 1065 ? -2.750 -6.109 -1.828 1.00 74.00 1065 LYS A C 1
ATOM 8153 O O . LYS A 1 1065 ? -3.324 -6.772 -2.685 1.00 74.00 1065 LYS A O 1
ATOM 8158 N N . ASN A 1 1066 ? -3.262 -5.919 -0.607 1.00 70.56 1066 ASN A N 1
ATOM 8159 C CA . ASN A 1 1066 ? -4.516 -6.509 -0.090 1.00 70.56 1066 ASN A CA 1
ATOM 8160 C C . ASN A 1 1066 ? -4.512 -8.038 0.143 1.00 70.56 1066 ASN A C 1
ATOM 8162 O O . ASN A 1 1066 ? -5.572 -8.658 0.252 1.00 70.56 1066 ASN A O 1
ATOM 8166 N N . SER A 1 1067 ? -3.341 -8.671 0.230 1.00 75.88 1067 SER A N 1
ATOM 8167 C CA . SER A 1 1067 ? -3.241 -10.083 0.624 1.00 75.88 1067 SER A CA 1
ATOM 8168 C C . SER A 1 1067 ? -3.387 -10.280 2.139 1.00 75.88 1067 SER A C 1
ATOM 8170 O O . SER A 1 1067 ? -3.196 -9.363 2.933 1.00 75.88 1067 SER A O 1
ATOM 8172 N N . LYS A 1 1068 ? -3.647 -11.523 2.565 1.00 73.12 1068 LYS A N 1
ATOM 8173 C CA . LYS A 1 1068 ? -3.624 -11.919 3.987 1.00 73.12 1068 LYS A CA 1
ATOM 8174 C C . LYS A 1 1068 ? -2.202 -12.156 4.530 1.00 73.12 1068 LYS A C 1
ATOM 8176 O O . LYS A 1 1068 ? -2.037 -12.852 5.530 1.00 73.12 1068 LYS A O 1
ATOM 8181 N N . GLY A 1 1069 ? -1.168 -11.644 3.858 1.00 83.56 1069 GLY A N 1
ATOM 8182 C CA . GLY A 1 1069 ? 0.229 -11.877 4.224 1.00 83.56 1069 GLY A CA 1
ATOM 8183 C C . GLY A 1 1069 ? 0.563 -13.370 4.315 1.00 83.56 1069 GLY A C 1
ATOM 8184 O O . GLY A 1 1069 ? 0.238 -14.151 3.415 1.00 83.56 1069 GLY A O 1
ATOM 8185 N N . SER A 1 1070 ? 1.155 -13.781 5.440 1.00 80.25 1070 SER A N 1
ATOM 8186 C CA . SER A 1 1070 ? 1.509 -15.179 5.724 1.00 80.25 1070 SER A CA 1
ATOM 8187 C C . SER A 1 1070 ? 0.309 -16.096 6.011 1.00 80.25 1070 SER A C 1
ATOM 8189 O O . SER A 1 1070 ? 0.485 -17.304 6.144 1.00 80.25 1070 SER A O 1
ATOM 8191 N N . GLU A 1 1071 ? -0.916 -15.561 6.076 1.00 80.00 1071 GLU A N 1
ATOM 8192 C CA . GLU A 1 1071 ? -2.161 -16.345 6.131 1.00 80.00 1071 GLU A CA 1
ATOM 8193 C C . GLU A 1 1071 ? -2.815 -16.532 4.747 1.00 80.00 1071 GLU A C 1
ATOM 8195 O O . GLU A 1 1071 ? -3.905 -17.102 4.637 1.00 80.00 1071 GLU A O 1
ATOM 8200 N N . GLY A 1 1072 ? -2.185 -16.019 3.684 1.00 81.06 1072 GLY A N 1
ATOM 8201 C CA . GLY A 1 1072 ? -2.608 -16.228 2.300 1.00 81.06 1072 GLY A CA 1
ATOM 8202 C C . GLY A 1 1072 ? -2.275 -17.631 1.765 1.00 81.06 1072 GLY A C 1
ATOM 8203 O O . GLY A 1 1072 ? -1.737 -18.471 2.486 1.00 81.06 1072 GLY A O 1
ATOM 8204 N N . PRO A 1 1073 ? -2.596 -17.919 0.490 1.00 86.06 1073 PRO A N 1
ATOM 8205 C CA . PRO A 1 1073 ? -2.216 -19.183 -0.132 1.00 86.06 1073 PRO A CA 1
ATOM 8206 C C . PRO A 1 1073 ? -0.690 -19.313 -0.253 1.00 86.06 1073 PRO A C 1
ATOM 8208 O O . PRO A 1 1073 ? 0.040 -18.321 -0.232 1.00 86.06 1073 PRO A O 1
ATOM 8211 N N . MET A 1 1074 ? -0.211 -20.551 -0.430 1.00 90.06 1074 MET A N 1
ATOM 8212 C CA . MET A 1 1074 ? 1.221 -20.851 -0.544 1.00 90.06 1074 MET A CA 1
ATOM 8213 C C . MET A 1 1074 ? 1.908 -20.066 -1.663 1.00 90.06 1074 MET A C 1
ATOM 8215 O O . MET A 1 1074 ? 3.036 -19.644 -1.477 1.00 90.06 1074 MET A O 1
ATOM 8219 N N . VAL A 1 1075 ? 1.268 -19.873 -2.817 1.00 93.00 1075 VAL A N 1
ATOM 8220 C CA . VAL A 1 1075 ? 1.821 -19.068 -3.915 1.00 93.00 1075 VAL A CA 1
ATOM 8221 C C . VAL A 1 1075 ? 0.936 -17.850 -4.101 1.00 93.00 1075 VAL A C 1
ATOM 8223 O O . VAL A 1 1075 ? -0.270 -17.994 -4.297 1.00 93.00 1075 VAL A O 1
ATOM 8226 N N . GLN A 1 1076 ? 1.536 -16.666 -4.046 1.00 93.62 1076 GLN A N 1
ATOM 8227 C CA . GLN A 1 1076 ? 0.845 -15.397 -4.240 1.00 93.62 1076 GLN A CA 1
ATOM 8228 C C . GLN A 1 1076 ? 1.604 -14.586 -5.292 1.00 93.62 1076 GLN A C 1
ATOM 8230 O O . GLN A 1 1076 ? 2.792 -14.315 -5.121 1.00 93.62 1076 GLN A O 1
ATOM 8235 N N . GLU A 1 1077 ? 0.951 -14.231 -6.395 1.00 92.88 1077 GLU A N 1
ATOM 8236 C CA . GLU A 1 1077 ? 1.577 -13.465 -7.481 1.00 92.88 1077 GLU A CA 1
ATOM 8237 C C . GLU A 1 1077 ? 1.692 -11.991 -7.090 1.00 92.88 1077 GLU A C 1
ATOM 8239 O O . GLU A 1 1077 ? 0.703 -11.376 -6.694 1.00 92.88 1077 GLU A O 1
ATOM 8244 N N . ILE A 1 1078 ? 2.905 -11.435 -7.166 1.00 90.19 1078 ILE A N 1
ATOM 8245 C CA . ILE A 1 1078 ? 3.148 -10.021 -6.845 1.00 90.19 1078 ILE A CA 1
ATOM 8246 C C . ILE A 1 1078 ? 2.856 -9.129 -8.054 1.00 90.19 1078 ILE A C 1
ATOM 8248 O O . ILE A 1 1078 ? 2.392 -8.004 -7.890 1.00 90.19 1078 ILE A O 1
ATOM 8252 N N . ASN A 1 1079 ? 3.113 -9.632 -9.261 1.00 86.19 1079 ASN A N 1
ATOM 8253 C CA . ASN A 1 1079 ? 2.917 -8.924 -10.518 1.00 86.19 1079 ASN A CA 1
ATOM 8254 C C . ASN A 1 1079 ? 2.109 -9.764 -11.518 1.00 86.19 1079 ASN A C 1
ATOM 8256 O O . ASN A 1 1079 ? 2.068 -10.990 -11.435 1.00 86.19 1079 ASN A O 1
ATOM 8260 N N . GLU A 1 1080 ? 1.463 -9.092 -12.473 1.00 79.12 1080 GLU A N 1
ATOM 8261 C CA . GLU A 1 1080 ? 0.500 -9.711 -13.401 1.00 79.12 1080 GLU A CA 1
ATOM 8262 C C . GLU A 1 1080 ? 1.105 -10.790 -14.312 1.00 79.12 1080 GLU A C 1
ATOM 8264 O O . GLU A 1 1080 ? 0.390 -11.662 -14.802 1.00 79.12 1080 GLU A O 1
ATOM 8269 N N . ASP A 1 1081 ? 2.417 -10.740 -14.560 1.00 81.75 1081 ASP A N 1
ATOM 8270 C CA . ASP A 1 1081 ? 3.111 -11.718 -15.402 1.00 81.75 1081 ASP A CA 1
ATOM 8271 C C . ASP A 1 1081 ? 3.582 -12.966 -14.629 1.00 81.75 1081 ASP A C 1
ATOM 8273 O O . ASP A 1 1081 ? 4.127 -13.896 -15.230 1.00 81.75 1081 ASP A O 1
ATOM 8277 N N . GLY A 1 1082 ? 3.390 -12.992 -13.305 1.00 83.56 1082 GLY A N 1
ATOM 8278 C CA . GLY A 1 1082 ? 3.783 -14.091 -12.426 1.00 83.56 1082 GLY A CA 1
ATOM 8279 C C . GLY A 1 1082 ? 5.296 -14.330 -12.349 1.00 83.56 1082 GLY A C 1
ATOM 8280 O O . GLY A 1 1082 ? 5.728 -15.398 -11.895 1.00 83.56 1082 GLY A O 1
ATOM 8281 N N . SER A 1 1083 ? 6.118 -13.376 -12.806 1.00 88.31 1083 SER A N 1
ATOM 8282 C CA . SER A 1 1083 ? 7.584 -13.450 -12.731 1.00 88.31 1083 SER A CA 1
ATOM 8283 C C . SER A 1 1083 ? 8.105 -13.186 -11.318 1.00 88.31 1083 SER A C 1
ATOM 8285 O O . SER A 1 1083 ? 9.232 -13.574 -10.990 1.00 88.31 1083 SER A O 1
ATOM 8287 N N . GLN A 1 1084 ? 7.289 -12.551 -10.475 1.00 94.00 1084 GLN A N 1
ATOM 8288 C CA . GLN A 1 1084 ? 7.548 -12.333 -9.064 1.00 94.00 1084 GLN A CA 1
ATOM 8289 C C . GLN A 1 1084 ? 6.444 -12.967 -8.214 1.00 94.00 1084 GLN A C 1
ATOM 8291 O O . GLN A 1 1084 ? 5.255 -12.714 -8.409 1.00 94.00 1084 GLN A O 1
ATOM 8296 N N . ILE A 1 1085 ? 6.842 -13.792 -7.245 1.00 95.44 1085 ILE A N 1
ATOM 8297 C CA . ILE A 1 1085 ? 5.904 -14.488 -6.358 1.00 95.44 1085 ILE A CA 1
ATOM 8298 C C . ILE A 1 1085 ? 6.327 -14.369 -4.898 1.00 95.44 1085 ILE A C 1
ATOM 8300 O O . ILE A 1 1085 ? 7.517 -14.379 -4.589 1.00 95.44 1085 ILE A O 1
ATOM 8304 N N . SER A 1 1086 ? 5.346 -14.315 -4.003 1.00 96.50 1086 SER A N 1
ATOM 8305 C CA . SER A 1 1086 ? 5.513 -14.650 -2.592 1.00 96.50 1086 SER A CA 1
ATOM 8306 C C . SER A 1 1086 ? 5.194 -16.127 -2.380 1.00 96.50 1086 SER A C 1
ATOM 8308 O O . SER A 1 1086 ? 4.203 -16.634 -2.916 1.00 96.50 1086 SER A O 1
ATOM 8310 N N . LEU A 1 1087 ? 6.049 -16.823 -1.632 1.00 96.12 1087 LEU A N 1
ATOM 8311 C CA . LEU A 1 1087 ? 5.958 -18.261 -1.396 1.00 96.12 1087 LEU A CA 1
ATOM 8312 C C . LEU A 1 1087 ? 5.852 -18.551 0.107 1.00 96.12 1087 LEU A C 1
ATOM 8314 O O . LEU A 1 1087 ? 6.840 -18.478 0.826 1.00 96.12 1087 LEU A O 1
ATOM 8318 N N . VAL A 1 1088 ? 4.663 -18.889 0.597 1.00 95.06 1088 VAL A N 1
ATOM 8319 C CA . VAL A 1 1088 ? 4.374 -19.054 2.028 1.00 95.06 1088 VAL A CA 1
ATOM 8320 C C . VAL A 1 1088 ? 4.418 -20.521 2.451 1.00 95.06 1088 VAL A C 1
ATOM 8322 O O . VAL A 1 1088 ? 3.635 -21.348 1.987 1.00 95.06 1088 VAL A O 1
ATOM 8325 N N . LEU A 1 1089 ? 5.317 -20.851 3.378 1.00 94.38 1089 LEU A N 1
ATOM 8326 C CA . LEU A 1 1089 ? 5.459 -22.186 3.953 1.00 94.38 1089 LEU A CA 1
ATOM 8327 C C . LEU A 1 1089 ? 4.714 -22.246 5.293 1.00 94.38 1089 LEU A C 1
ATOM 8329 O O . LEU A 1 1089 ? 5.227 -21.780 6.308 1.00 94.38 1089 LEU A O 1
ATOM 8333 N N . ASP A 1 1090 ? 3.539 -22.878 5.324 1.00 90.12 1090 ASP A N 1
ATOM 8334 C CA . ASP A 1 1090 ? 2.647 -22.927 6.501 1.00 90.12 1090 ASP A CA 1
ATOM 8335 C C . ASP A 1 1090 ? 3.303 -23.387 7.815 1.00 90.12 1090 ASP A C 1
ATOM 8337 O O . ASP A 1 1090 ? 2.944 -22.915 8.897 1.00 90.12 1090 ASP A O 1
ATOM 8341 N N . LEU A 1 1091 ? 4.237 -24.336 7.719 1.00 92.06 1091 LEU A N 1
ATOM 8342 C CA . LEU A 1 1091 ? 5.020 -24.871 8.838 1.00 92.06 1091 LEU A CA 1
ATOM 8343 C C . LEU A 1 1091 ? 6.515 -24.538 8.707 1.00 92.06 1091 LEU A C 1
ATOM 8345 O O . LEU A 1 1091 ? 7.352 -25.163 9.356 1.00 92.06 1091 LEU A O 1
ATOM 8349 N N . GLY A 1 1092 ? 6.854 -23.583 7.841 1.00 94.19 1092 GLY A N 1
ATOM 8350 C CA . GLY A 1 1092 ? 8.207 -23.067 7.700 1.00 94.19 1092 GLY A CA 1
ATOM 8351 C C . GLY A 1 1092 ? 8.550 -22.126 8.847 1.00 94.19 1092 GLY A C 1
ATOM 8352 O O . GLY A 1 1092 ? 7.790 -21.204 9.139 1.00 94.19 1092 GLY A O 1
ATOM 8353 N N . ALA A 1 1093 ? 9.694 -22.369 9.483 1.00 94.94 1093 ALA A N 1
ATOM 8354 C CA . ALA A 1 1093 ? 10.383 -21.384 10.312 1.00 94.94 1093 ALA A CA 1
ATOM 8355 C C . ALA A 1 1093 ? 11.279 -20.498 9.424 1.00 94.94 1093 ALA A C 1
ATOM 8357 O O . ALA A 1 1093 ? 11.073 -20.442 8.209 1.00 94.94 1093 ALA A O 1
ATOM 8358 N N . HIS A 1 1094 ? 12.270 -19.824 10.007 1.00 96.06 1094 HIS A N 1
ATOM 8359 C CA . HIS A 1 1094 ? 13.111 -18.868 9.292 1.00 96.06 1094 HIS A CA 1
ATOM 8360 C C . HIS A 1 1094 ? 13.844 -19.520 8.103 1.00 96.06 1094 HIS A C 1
ATOM 8362 O O . HIS A 1 1094 ? 14.668 -20.416 8.300 1.00 96.06 1094 HIS A O 1
ATOM 8368 N N . HIS A 1 1095 ? 13.468 -19.125 6.877 1.00 96.50 1095 HIS A N 1
ATOM 8369 C CA . HIS A 1 1095 ? 13.969 -19.602 5.577 1.00 96.50 1095 HIS A CA 1
ATOM 8370 C C . HIS A 1 1095 ? 14.246 -21.127 5.494 1.00 96.50 1095 HIS A C 1
ATOM 8372 O O . HIS A 1 1095 ? 15.328 -21.582 5.103 1.00 96.50 1095 HIS A O 1
ATOM 8378 N N . LEU A 1 1096 ? 13.272 -21.951 5.914 1.00 97.06 1096 LEU A N 1
ATOM 8379 C CA . LEU A 1 1096 ? 13.355 -23.426 5.886 1.00 97.06 1096 LEU A CA 1
ATOM 8380 C C . LEU A 1 1096 ? 13.594 -23.998 4.471 1.00 97.06 1096 LEU A C 1
ATOM 8382 O O . LEU A 1 1096 ? 14.226 -25.044 4.311 1.00 97.06 1096 LEU A O 1
ATOM 8386 N N . ASP A 1 1097 ? 13.083 -23.324 3.450 1.00 97.12 1097 ASP A N 1
ATOM 8387 C CA . ASP A 1 1097 ? 13.286 -23.612 2.030 1.00 97.12 1097 ASP A CA 1
ATOM 8388 C C . ASP A 1 1097 ? 14.773 -23.693 1.653 1.00 97.12 1097 ASP A C 1
ATOM 8390 O O . ASP A 1 1097 ? 15.163 -24.635 0.963 1.00 97.12 1097 ASP A O 1
ATOM 8394 N N . LEU A 1 1098 ? 15.623 -22.817 2.201 1.00 96.88 1098 LEU A N 1
ATOM 8395 C CA . LEU A 1 1098 ? 17.063 -22.815 1.923 1.00 96.88 1098 LEU A CA 1
ATOM 8396 C C . LEU A 1 1098 ? 17.837 -23.969 2.574 1.00 96.88 1098 LEU A C 1
ATOM 8398 O O . LEU A 1 1098 ? 18.957 -24.266 2.145 1.00 96.88 1098 LEU A O 1
ATOM 8402 N N . MET A 1 1099 ? 17.277 -24.609 3.602 1.00 94.38 1099 MET A N 1
ATOM 8403 C CA . MET A 1 1099 ? 17.955 -25.676 4.342 1.00 94.38 1099 MET A CA 1
ATOM 8404 C C . MET A 1 1099 ? 18.165 -26.930 3.485 1.00 94.38 1099 MET A C 1
ATOM 8406 O O . MET A 1 1099 ? 17.490 -27.141 2.478 1.00 94.38 1099 MET A O 1
ATOM 8410 N N . PHE A 1 1100 ? 19.095 -27.796 3.901 1.00 92.75 1100 PHE A N 1
ATOM 8411 C CA . PHE A 1 1100 ? 19.215 -29.137 3.318 1.00 92.75 1100 PHE A CA 1
ATOM 8412 C C . PHE A 1 1100 ? 17.894 -29.891 3.413 1.00 92.75 1100 PHE A C 1
ATOM 8414 O O . PHE A 1 1100 ? 17.212 -29.829 4.438 1.00 92.75 1100 PHE A O 1
ATOM 8421 N N . SER A 1 1101 ? 17.593 -30.674 2.380 1.00 90.94 1101 SER A N 1
ATOM 8422 C CA . SER A 1 1101 ? 16.458 -31.577 2.423 1.00 90.94 1101 SER A CA 1
ATOM 8423 C C . SER A 1 1101 ? 16.620 -32.592 3.553 1.00 90.94 1101 SER A C 1
ATOM 8425 O O . SER A 1 1101 ? 17.679 -33.213 3.743 1.00 90.94 1101 SER A O 1
ATOM 8427 N N . ASP A 1 1102 ? 15.547 -32.761 4.318 1.00 91.25 1102 ASP A N 1
ATOM 8428 C CA . ASP A 1 1102 ? 15.493 -33.636 5.476 1.00 91.25 1102 ASP A CA 1
ATOM 8429 C C . ASP A 1 1102 ? 14.227 -34.506 5.440 1.00 91.25 1102 ASP A C 1
ATOM 8431 O O . ASP A 1 1102 ? 13.154 -34.021 5.081 1.00 91.25 1102 ASP A O 1
ATOM 8435 N N . PRO A 1 1103 ? 14.292 -35.791 5.834 1.00 88.25 1103 PRO A N 1
ATOM 8436 C CA . PRO A 1 1103 ? 13.108 -36.651 5.8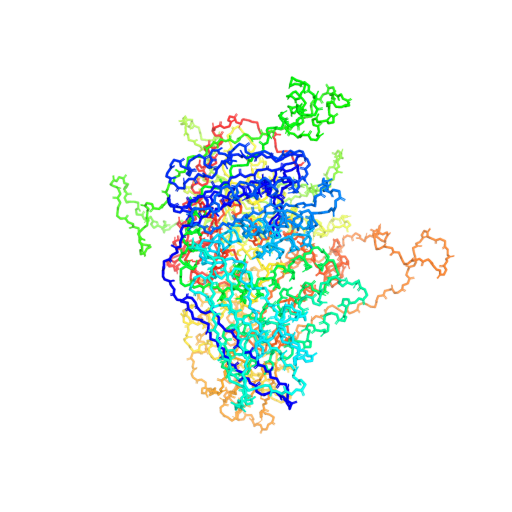88 1.00 88.25 1103 PRO A CA 1
ATOM 8437 C C . PRO A 1 1103 ? 11.973 -36.127 6.779 1.00 88.25 1103 PRO A C 1
ATOM 8439 O O . PRO A 1 1103 ? 10.837 -36.574 6.630 1.00 88.25 1103 PRO A O 1
ATOM 8442 N N . HIS A 1 1104 ? 12.273 -35.226 7.718 1.00 90.75 1104 HIS A N 1
ATOM 8443 C CA . HIS A 1 1104 ? 11.282 -34.618 8.605 1.00 90.75 1104 HIS A CA 1
ATOM 8444 C C . HIS A 1 1104 ? 10.649 -33.346 8.032 1.00 90.75 1104 HIS A C 1
ATOM 8446 O O . HIS A 1 1104 ? 9.767 -32.780 8.681 1.00 90.75 1104 HIS A O 1
ATOM 8452 N N . ASP A 1 1105 ? 11.081 -32.888 6.854 1.00 90.25 1105 ASP A N 1
ATOM 8453 C CA . ASP A 1 1105 ? 10.533 -31.691 6.228 1.00 90.25 1105 ASP A CA 1
ATOM 8454 C C . ASP A 1 1105 ? 9.002 -31.772 6.113 1.00 90.25 1105 ASP A C 1
ATOM 8456 O O . ASP A 1 1105 ? 8.454 -32.792 5.673 1.00 90.25 1105 ASP A O 1
ATOM 8460 N N . PRO A 1 1106 ? 8.271 -30.705 6.487 1.00 88.62 1106 PRO A N 1
ATOM 8461 C CA . PRO A 1 1106 ? 6.845 -30.646 6.236 1.00 88.62 1106 PRO A CA 1
ATOM 8462 C C . PRO A 1 1106 ? 6.587 -30.626 4.720 1.00 88.62 1106 PRO A C 1
ATOM 8464 O O . PRO A 1 1106 ? 7.408 -30.101 3.961 1.00 88.62 1106 PRO A O 1
ATOM 8467 N N . PRO A 1 1107 ? 5.419 -31.109 4.253 1.00 86.81 1107 PRO A N 1
ATOM 8468 C CA . PRO A 1 1107 ? 5.091 -31.136 2.825 1.00 86.81 1107 PRO A CA 1
ATOM 8469 C C . PRO A 1 1107 ? 5.272 -29.787 2.109 1.00 86.81 1107 PRO A C 1
ATOM 8471 O O . PRO A 1 1107 ? 5.728 -29.756 0.966 1.00 86.81 1107 PRO A O 1
ATOM 8474 N N . CYS A 1 1108 ? 4.988 -28.673 2.796 1.00 88.00 1108 CYS A N 1
ATOM 8475 C CA . CYS A 1 1108 ? 5.156 -27.326 2.250 1.00 88.00 1108 CYS A CA 1
ATOM 8476 C C . CYS A 1 1108 ? 6.617 -26.987 1.901 1.00 88.00 1108 CYS A C 1
ATOM 8478 O O . CYS A 1 1108 ? 6.844 -26.275 0.931 1.00 88.00 1108 CYS A O 1
ATOM 8480 N N . ALA A 1 1109 ? 7.613 -27.516 2.623 1.00 87.94 1109 ALA A N 1
ATOM 8481 C CA . ALA A 1 1109 ? 9.026 -27.254 2.330 1.00 87.94 1109 ALA A CA 1
ATOM 8482 C C . ALA A 1 1109 ? 9.465 -27.939 1.026 1.00 87.94 1109 ALA A C 1
ATOM 8484 O O . ALA A 1 1109 ? 10.053 -27.305 0.153 1.00 87.94 1109 ALA A O 1
ATOM 8485 N N . ALA A 1 1110 ? 9.102 -29.212 0.841 1.00 85.56 1110 ALA A N 1
ATOM 8486 C CA . ALA A 1 1110 ? 9.395 -29.932 -0.398 1.00 85.56 1110 ALA A CA 1
ATOM 8487 C C . ALA A 1 1110 ? 8.690 -29.303 -1.615 1.00 85.56 1110 ALA A C 1
ATOM 8489 O O . ALA A 1 1110 ? 9.272 -29.215 -2.698 1.00 85.56 1110 ALA A O 1
ATOM 8490 N N . GLN A 1 1111 ? 7.447 -28.844 -1.436 1.00 88.69 1111 GLN A N 1
ATOM 8491 C CA . GLN A 1 1111 ? 6.697 -28.150 -2.482 1.00 88.69 1111 GLN A CA 1
ATOM 8492 C C . GLN A 1 1111 ? 7.316 -26.785 -2.824 1.00 88.69 1111 GLN A C 1
ATOM 8494 O O . GLN A 1 1111 ? 7.422 -26.459 -4.005 1.00 88.69 1111 GLN A O 1
ATOM 8499 N N . ALA A 1 1112 ? 7.776 -26.021 -1.827 1.00 92.44 1112 ALA A N 1
ATOM 8500 C CA . ALA A 1 1112 ? 8.419 -24.725 -2.037 1.00 92.44 1112 ALA A CA 1
ATOM 8501 C C . ALA A 1 1112 ? 9.700 -24.862 -2.870 1.00 92.44 1112 ALA A C 1
ATOM 8503 O O . ALA A 1 1112 ? 9.813 -24.256 -3.935 1.00 92.44 1112 ALA A O 1
ATOM 8504 N N . ARG A 1 1113 ? 10.591 -25.780 -2.473 1.00 95.56 1113 ARG A N 1
ATOM 8505 C CA . ARG A 1 1113 ? 11.845 -26.058 -3.194 1.00 95.56 1113 ARG A CA 1
ATOM 8506 C C . ARG A 1 1113 ? 11.617 -26.526 -4.630 1.00 95.56 1113 ARG A C 1
ATOM 8508 O O . ARG A 1 1113 ? 12.413 -26.237 -5.523 1.00 95.56 1113 ARG A O 1
ATOM 8515 N N . ALA A 1 1114 ? 10.525 -27.251 -4.885 1.00 89.44 1114 ALA A N 1
ATOM 8516 C CA . ALA A 1 1114 ? 10.154 -27.655 -6.239 1.00 89.44 1114 ALA A CA 1
ATOM 8517 C C . ALA A 1 1114 ? 9.747 -26.453 -7.112 1.00 89.44 1114 ALA A C 1
ATOM 8519 O O . ALA A 1 1114 ? 10.150 -26.386 -8.276 1.00 89.44 1114 ALA A O 1
ATOM 8520 N N . ILE A 1 1115 ? 8.996 -25.501 -6.550 1.00 93.62 1115 ILE A N 1
ATOM 8521 C CA . ILE A 1 1115 ? 8.609 -24.255 -7.227 1.00 93.62 1115 ILE A CA 1
ATOM 8522 C C . ILE A 1 1115 ? 9.846 -23.393 -7.490 1.00 93.62 1115 ILE A C 1
ATOM 8524 O O . ILE A 1 1115 ? 10.054 -22.957 -8.620 1.00 93.62 1115 ILE A O 1
ATOM 8528 N N . GLU A 1 1116 ? 10.709 -23.204 -6.495 1.00 96.69 1116 GLU A N 1
ATOM 8529 C CA . GLU A 1 1116 ? 11.963 -22.451 -6.633 1.00 96.69 1116 GLU A CA 1
ATOM 8530 C C . GLU A 1 1116 ? 12.848 -23.047 -7.725 1.00 96.69 1116 GLU A C 1
ATOM 8532 O O . GLU A 1 1116 ? 13.269 -22.340 -8.639 1.00 96.69 1116 GLU A O 1
ATOM 8537 N N . LYS A 1 1117 ? 13.044 -24.372 -7.715 1.00 95.00 1117 LYS A N 1
ATOM 8538 C CA . LYS A 1 1117 ? 13.764 -25.090 -8.774 1.00 95.00 1117 LYS A CA 1
ATOM 8539 C C . LYS A 1 1117 ? 13.189 -24.800 -10.160 1.00 95.00 1117 LYS A C 1
ATOM 8541 O O . LYS A 1 1117 ? 13.948 -24.601 -11.110 1.00 95.00 1117 LYS A O 1
ATOM 8546 N N . GLN A 1 1118 ? 11.864 -24.794 -10.292 1.00 92.00 1118 GLN A N 1
ATOM 8547 C CA . GLN A 1 1118 ? 11.199 -24.498 -11.558 1.00 92.00 1118 GLN A CA 1
ATOM 8548 C C . GLN A 1 1118 ? 11.440 -23.049 -12.000 1.00 92.00 1118 GLN A C 1
ATOM 8550 O O . GLN A 1 1118 ? 11.767 -22.828 -13.166 1.00 92.00 1118 GLN A O 1
ATOM 8555 N N . ARG A 1 1119 ? 11.325 -22.077 -11.088 1.00 94.38 1119 ARG A N 1
ATOM 8556 C CA . ARG A 1 1119 ? 11.577 -20.656 -11.377 1.00 94.38 1119 ARG A CA 1
ATOM 8557 C C . ARG A 1 1119 ? 13.023 -20.410 -11.796 1.00 94.38 1119 ARG A C 1
ATOM 8559 O O . ARG A 1 1119 ? 13.261 -19.828 -12.848 1.00 94.38 1119 ARG A O 1
ATOM 8566 N N . ILE A 1 1120 ? 13.979 -20.970 -11.059 1.00 95.38 1120 ILE A N 1
ATOM 8567 C CA . ILE A 1 1120 ? 15.412 -20.912 -11.383 1.00 95.38 1120 ILE A CA 1
ATOM 8568 C C . ILE A 1 1120 ? 15.676 -21.462 -12.785 1.00 95.38 1120 ILE A C 1
ATOM 8570 O O . ILE A 1 1120 ? 16.421 -20.865 -13.564 1.00 95.38 1120 ILE A O 1
ATOM 8574 N N . TRP A 1 1121 ? 15.049 -22.590 -13.132 1.00 93.06 1121 TRP A N 1
ATOM 8575 C CA . TRP A 1 1121 ? 15.162 -23.157 -14.471 1.00 93.06 1121 TRP A CA 1
ATOM 8576 C C . TRP A 1 1121 ? 14.631 -22.217 -15.550 1.00 93.06 1121 TRP A C 1
ATOM 8578 O O . TRP A 1 1121 ? 15.333 -22.006 -16.539 1.00 93.06 1121 TRP A O 1
ATOM 8588 N N . GLN A 1 1122 ? 13.453 -21.622 -15.347 1.00 90.94 1122 GLN A N 1
ATOM 8589 C CA . GLN A 1 1122 ? 12.863 -20.654 -16.277 1.00 90.94 1122 GLN A CA 1
ATOM 8590 C C . GLN A 1 1122 ? 13.797 -19.458 -16.502 1.00 90.94 1122 GLN A C 1
ATOM 8592 O O . GLN A 1 1122 ? 14.167 -19.187 -17.644 1.00 90.94 1122 GLN A O 1
ATOM 8597 N N . TRP A 1 1123 ? 14.283 -18.832 -15.429 1.00 95.25 1123 TRP A N 1
ATOM 8598 C CA . TRP A 1 1123 ? 15.173 -17.670 -15.516 1.00 95.25 1123 TRP A CA 1
ATOM 8599 C C . TRP A 1 1123 ? 16.486 -17.985 -16.233 1.00 95.25 1123 TRP A C 1
ATOM 8601 O O . TRP A 1 1123 ? 16.958 -17.191 -17.044 1.00 95.25 1123 TRP A O 1
ATOM 8611 N N . CYS A 1 1124 ? 17.059 -19.171 -15.999 1.00 90.12 1124 CYS A N 1
ATOM 8612 C CA . CYS A 1 1124 ? 18.251 -19.606 -16.724 1.00 90.12 1124 CYS A CA 1
ATOM 8613 C C . CYS A 1 1124 ? 17.979 -19.735 -18.233 1.00 90.12 1124 CYS A C 1
ATOM 8615 O O . CYS A 1 1124 ? 18.795 -19.294 -19.039 1.00 90.12 1124 CYS A O 1
ATOM 8617 N N . GLN A 1 1125 ? 16.846 -20.323 -18.638 1.00 88.31 1125 GLN A N 1
ATOM 8618 C CA . GLN A 1 1125 ? 16.501 -20.447 -20.062 1.00 88.31 1125 GLN A CA 1
ATOM 8619 C C . GLN A 1 1125 ? 16.273 -19.082 -20.720 1.00 88.31 1125 GLN A C 1
ATOM 8621 O O . GLN A 1 1125 ? 16.732 -18.852 -21.842 1.00 88.31 1125 GLN A O 1
ATOM 8626 N N . GLU A 1 1126 ? 15.595 -18.170 -20.025 1.00 89.25 1126 GLU A N 1
ATOM 8627 C CA . GLU A 1 1126 ? 15.378 -16.795 -20.477 1.00 89.25 1126 GLU A CA 1
ATOM 8628 C C . GLU A 1 1126 ? 16.707 -16.057 -20.660 1.00 89.25 1126 GLU A C 1
ATOM 8630 O O . GLU A 1 1126 ? 16.947 -15.471 -21.716 1.00 89.25 1126 GLU A O 1
ATOM 8635 N N . ALA A 1 1127 ? 17.609 -16.144 -19.678 1.00 87.94 1127 ALA A N 1
ATOM 8636 C CA . ALA A 1 1127 ? 18.940 -15.549 -19.741 1.00 87.94 1127 ALA A CA 1
ATOM 8637 C C . ALA A 1 1127 ? 19.735 -16.053 -20.954 1.00 87.94 1127 ALA A C 1
ATOM 8639 O O . ALA A 1 1127 ? 20.179 -15.251 -21.774 1.00 87.94 1127 ALA A O 1
ATOM 8640 N N . TYR A 1 1128 ? 19.834 -17.373 -21.140 1.00 86.38 1128 TYR A N 1
ATOM 8641 C CA . TYR A 1 1128 ? 20.568 -17.944 -22.274 1.00 86.38 1128 TYR A CA 1
ATOM 8642 C C . TYR A 1 1128 ? 19.943 -17.603 -23.627 1.00 86.38 1128 TYR A C 1
ATOM 8644 O O . TYR A 1 1128 ? 20.668 -17.389 -24.601 1.00 86.38 1128 TYR A O 1
ATOM 8652 N N . SER A 1 1129 ? 18.614 -17.502 -23.696 1.00 83.44 1129 SER A N 1
ATOM 8653 C CA . SER A 1 1129 ? 17.921 -17.058 -24.909 1.00 83.44 1129 SER A CA 1
ATOM 8654 C C . SER A 1 1129 ? 18.274 -15.608 -25.246 1.00 83.44 1129 SER A C 1
ATOM 8656 O O . SER A 1 1129 ? 18.600 -15.317 -26.397 1.00 83.44 1129 SER A O 1
ATOM 8658 N N . ARG A 1 1130 ? 18.298 -14.718 -24.240 1.00 83.75 1130 ARG A N 1
ATOM 8659 C CA . ARG A 1 1130 ? 18.716 -13.317 -24.408 1.00 83.75 1130 ARG A CA 1
ATOM 8660 C C . ARG A 1 1130 ? 20.158 -13.220 -24.902 1.00 83.75 1130 ARG A C 1
ATOM 8662 O O . ARG A 1 1130 ? 20.383 -12.606 -25.943 1.00 83.75 1130 ARG A O 1
ATOM 8669 N N . TYR A 1 1131 ? 21.096 -13.903 -24.243 1.00 78.19 1131 TYR A N 1
ATOM 8670 C CA . TYR A 1 1131 ? 22.522 -13.875 -24.607 1.00 78.19 1131 TYR A CA 1
ATOM 8671 C C . TYR A 1 1131 ? 22.779 -14.416 -26.021 1.00 78.19 1131 TYR A C 1
ATOM 8673 O O . TYR A 1 1131 ? 23.641 -13.922 -26.739 1.00 78.19 1131 TYR A O 1
ATOM 8681 N N . SER A 1 1132 ? 22.000 -15.414 -26.450 1.00 68.69 1132 SER A N 1
ATOM 8682 C CA . SER A 1 1132 ? 22.107 -15.979 -27.802 1.00 68.69 1132 SER A CA 1
ATOM 8683 C C . SER A 1 1132 ? 21.580 -15.029 -28.885 1.00 68.69 1132 SER A C 1
ATOM 8685 O O . SER A 1 1132 ? 22.050 -15.072 -30.019 1.00 68.69 1132 SER A O 1
ATOM 8687 N N . SER A 1 1133 ? 20.589 -14.195 -28.551 1.00 58.72 1133 SER A N 1
ATOM 8688 C CA . SER A 1 1133 ? 19.938 -13.269 -29.486 1.00 58.72 1133 SER A CA 1
ATOM 8689 C C . SER A 1 1133 ? 20.672 -11.938 -29.667 1.00 58.72 1133 SER A C 1
ATOM 8691 O O . SER A 1 1133 ? 20.597 -11.361 -30.749 1.00 58.72 1133 SER A O 1
ATOM 8693 N N . SER A 1 1134 ? 21.398 -11.463 -28.648 1.00 53.47 1134 SER A N 1
ATOM 8694 C CA . SER A 1 1134 ? 22.073 -10.159 -28.685 1.00 53.47 1134 SER A CA 1
ATOM 8695 C C . SER A 1 1134 ? 23.421 -10.178 -29.416 1.00 53.47 1134 SER A C 1
ATOM 8697 O O . SER A 1 1134 ? 23.952 -9.118 -29.736 1.00 53.47 1134 SER A O 1
ATOM 8699 N N . GLY A 1 1135 ? 23.989 -11.357 -29.708 1.00 46.47 1135 GLY A N 1
ATOM 8700 C CA . GLY A 1 1135 ? 25.324 -11.471 -30.314 1.00 46.47 1135 GLY A CA 1
ATOM 8701 C C . GLY A 1 1135 ? 26.441 -10.851 -29.460 1.00 46.47 1135 GLY A C 1
ATOM 8702 O O . GLY A 1 1135 ? 27.537 -10.622 -29.965 1.00 46.47 1135 GLY A O 1
ATOM 8703 N N . GLU A 1 1136 ? 26.168 -10.557 -28.185 1.00 41.28 1136 GLU A N 1
ATOM 8704 C CA . GLU A 1 1136 ? 27.079 -9.861 -27.280 1.00 41.28 1136 GLU A CA 1
ATOM 8705 C C . GLU A 1 1136 ? 28.239 -10.774 -26.877 1.00 41.28 1136 GLU A C 1
ATOM 8707 O O . GLU A 1 1136 ? 28.155 -11.562 -25.939 1.00 41.28 1136 GLU A O 1
ATOM 8712 N N . THR A 1 1137 ? 29.352 -10.647 -27.597 1.00 38.38 1137 THR A N 1
ATOM 8713 C CA . THR A 1 1137 ? 30.660 -11.186 -27.201 1.00 38.38 1137 THR A CA 1
ATOM 8714 C C . THR A 1 1137 ? 31.522 -10.175 -26.436 1.00 38.38 1137 THR A C 1
ATOM 8716 O O . THR A 1 1137 ? 32.663 -10.488 -26.104 1.00 38.38 1137 THR A O 1
ATOM 8719 N N . ASP A 1 1138 ? 31.016 -8.975 -26.144 1.00 34.41 1138 ASP A N 1
ATOM 8720 C CA . ASP A 1 1138 ? 31.816 -7.913 -25.528 1.00 34.41 1138 ASP A CA 1
ATOM 8721 C C . ASP A 1 1138 ? 31.682 -7.936 -24.000 1.00 34.41 1138 ASP A C 1
ATOM 8723 O O . ASP A 1 1138 ? 30.778 -7.345 -23.414 1.00 34.41 1138 ASP A O 1
ATOM 8727 N N . ALA A 1 1139 ? 32.649 -8.578 -23.348 1.00 35.28 1139 ALA A N 1
ATOM 8728 C CA . ALA A 1 1139 ? 32.869 -8.543 -21.901 1.00 35.28 1139 ALA A CA 1
ATOM 8729 C C . ALA A 1 1139 ? 33.364 -7.169 -21.372 1.00 35.28 1139 ALA A C 1
ATOM 8731 O O . ALA A 1 1139 ? 33.914 -7.105 -20.275 1.00 35.28 1139 ALA A O 1
ATOM 8732 N N . GLU A 1 1140 ? 33.207 -6.078 -22.132 1.00 33.09 1140 GLU A N 1
ATOM 8733 C CA . GLU A 1 1140 ? 33.793 -4.761 -21.822 1.00 33.09 1140 GLU A CA 1
ATOM 8734 C C . GLU A 1 1140 ? 32.801 -3.707 -21.298 1.00 33.09 1140 GLU A C 1
ATOM 8736 O O . GLU A 1 1140 ? 33.231 -2.623 -20.920 1.00 33.09 1140 GLU A O 1
ATOM 8741 N N . SER A 1 1141 ? 31.495 -3.986 -21.195 1.00 30.11 1141 SER A N 1
ATOM 8742 C CA . SER A 1 1141 ? 30.521 -2.978 -20.729 1.00 30.11 1141 SER A CA 1
ATOM 8743 C C . SER A 1 1141 ? 30.168 -3.037 -19.235 1.00 30.11 1141 SER A C 1
ATOM 8745 O O . SER A 1 1141 ? 29.179 -2.433 -18.830 1.00 30.11 1141 SER A O 1
ATOM 8747 N N . VAL A 1 1142 ? 30.949 -3.735 -18.401 1.00 31.84 1142 VAL A N 1
ATOM 8748 C CA . VAL A 1 1142 ? 30.861 -3.580 -16.936 1.00 31.84 1142 VAL A CA 1
ATOM 8749 C C . VAL A 1 1142 ? 31.946 -2.602 -16.499 1.00 31.84 1142 VAL A C 1
ATOM 8751 O O . VAL A 1 1142 ? 33.023 -3.002 -16.063 1.00 31.84 1142 VAL A O 1
ATOM 8754 N N . VAL A 1 1143 ? 31.671 -1.312 -16.671 1.00 27.09 1143 VAL A N 1
ATOM 8755 C CA . VAL A 1 1143 ? 32.423 -0.245 -16.006 1.00 27.09 1143 VAL A CA 1
ATOM 8756 C C . VAL A 1 1143 ? 31.557 0.211 -14.835 1.00 27.09 1143 VAL A C 1
ATOM 8758 O O . VAL A 1 1143 ? 30.439 0.674 -15.058 1.00 27.09 1143 VAL A O 1
ATOM 8761 N N . PHE A 1 1144 ? 32.047 -0.040 -13.617 1.00 27.19 1144 PHE A N 1
ATOM 8762 C CA . PHE A 1 1144 ? 31.528 0.532 -12.373 1.00 27.19 1144 PHE A CA 1
ATOM 8763 C C . PHE A 1 1144 ? 32.017 1.963 -12.217 1.00 27.19 1144 PHE A C 1
ATOM 8765 O O . PHE A 1 1144 ? 33.234 2.169 -12.450 1.00 27.19 1144 PHE A O 1
#

pLDDT: mean 80.36, std 18.23, range [22.61, 98.69]